Protein AF-A0A800MDQ0-F1 (afdb_monomer)

Structure (mmCIF, N/CA/C/O backbone):
data_AF-A0A800MDQ0-F1
#
_entry.id   AF-A0A800MDQ0-F1
#
loop_
_atom_site.group_PDB
_atom_site.id
_atom_site.type_symbol
_atom_site.label_atom_id
_atom_site.label_alt_id
_atom_site.label_comp_id
_atom_site.label_asym_id
_atom_site.label_entity_id
_atom_site.label_seq_id
_atom_site.pdbx_PDB_ins_code
_atom_site.Cartn_x
_atom_site.Cartn_y
_atom_site.Cartn_z
_atom_site.occupancy
_atom_site.B_iso_or_equiv
_atom_site.auth_seq_id
_atom_site.auth_comp_id
_atom_site.auth_asym_id
_atom_site.auth_atom_id
_atom_site.pdbx_PDB_model_num
ATOM 1 N N . MET A 1 1 ? -29.580 -15.071 22.732 1.00 81.50 1 MET A N 1
ATOM 2 C CA . MET A 1 1 ? -28.187 -14.572 22.735 1.00 81.50 1 MET A CA 1
ATOM 3 C C . MET A 1 1 ? -28.066 -13.498 23.798 1.00 81.50 1 MET A C 1
ATOM 5 O O . MET A 1 1 ? -28.853 -12.561 23.784 1.00 81.50 1 MET A O 1
ATOM 9 N N . VAL A 1 2 ? -27.081 -13.637 24.683 1.00 89.50 2 VAL A N 1
ATOM 10 C CA . VAL A 1 2 ? -26.756 -12.630 25.702 1.00 89.50 2 VAL A CA 1
ATOM 11 C C . VAL A 1 2 ? -26.301 -11.324 25.042 1.00 89.50 2 VAL A C 1
ATOM 13 O O . VAL A 1 2 ? -25.564 -11.356 24.053 1.00 89.50 2 VAL A O 1
ATOM 16 N N . VAL A 1 3 ? -26.737 -10.187 25.589 1.00 94.69 3 VAL A N 1
ATOM 17 C CA . VAL A 1 3 ? -26.361 -8.842 25.135 1.00 94.69 3 VAL A CA 1
ATOM 18 C C . VAL A 1 3 ? -25.588 -8.135 26.253 1.00 94.69 3 VAL A C 1
ATOM 20 O O . VAL A 1 3 ? -26.213 -7.647 27.199 1.00 94.69 3 VAL A O 1
ATOM 23 N N . PRO A 1 4 ? -24.243 -8.098 26.194 1.00 95.62 4 PRO A N 1
ATOM 24 C CA . PRO A 1 4 ? -23.447 -7.396 27.191 1.00 95.62 4 PRO A CA 1
ATOM 25 C C . PRO A 1 4 ? -23.551 -5.876 27.027 1.00 95.62 4 PRO A C 1
ATOM 27 O O . PRO A 1 4 ? -23.397 -5.333 25.933 1.00 95.62 4 PRO A O 1
ATOM 30 N N . VAL A 1 5 ? -23.746 -5.196 28.152 1.00 95.94 5 VAL A N 1
ATOM 31 C CA . VAL A 1 5 ? -23.600 -3.749 28.327 1.00 95.94 5 VAL A CA 1
ATOM 32 C C . VAL A 1 5 ? -22.465 -3.543 29.319 1.00 95.94 5 VAL A C 1
ATOM 34 O O . VAL A 1 5 ? -22.478 -4.136 30.395 1.00 95.94 5 VAL A O 1
ATOM 37 N N . TRP A 1 6 ? -21.466 -2.739 28.971 1.00 94.88 6 TRP A N 1
ATOM 38 C CA . TRP A 1 6 ? -20.289 -2.539 29.814 1.00 94.88 6 TRP A CA 1
ATOM 39 C C . TRP A 1 6 ? -19.871 -1.077 29.863 1.00 94.88 6 TRP A C 1
ATOM 41 O O . TRP A 1 6 ? -20.252 -0.271 29.013 1.00 94.88 6 TRP A O 1
ATOM 51 N N . GLY A 1 7 ? -19.054 -0.757 30.857 1.00 93.06 7 GLY A N 1
ATOM 52 C CA . GLY A 1 7 ? -18.491 0.570 31.035 1.00 93.06 7 GLY A CA 1
ATOM 53 C C . GLY A 1 7 ? -17.455 0.591 32.147 1.00 93.06 7 GLY A C 1
ATOM 54 O O . GLY A 1 7 ? -16.917 -0.451 32.534 1.00 93.06 7 GLY A O 1
ATOM 55 N N . TRP A 1 8 ? -17.185 1.795 32.646 1.00 91.94 8 TRP A N 1
ATOM 56 C CA . TRP A 1 8 ? -16.205 2.043 33.698 1.00 91.94 8 TRP A CA 1
ATOM 57 C C . TRP A 1 8 ? -16.807 2.911 34.797 1.00 91.94 8 TRP A C 1
ATOM 59 O O . TRP A 1 8 ? -17.475 3.899 34.495 1.00 91.94 8 TRP A O 1
ATOM 69 N N . SER A 1 9 ? -16.520 2.561 36.046 1.00 93.25 9 SER A N 1
ATOM 70 C CA . SER A 1 9 ? -16.842 3.334 37.252 1.00 93.25 9 SER A CA 1
ATOM 71 C C . SER A 1 9 ? -15.711 3.145 38.277 1.00 93.25 9 SER A C 1
ATOM 73 O O . SER A 1 9 ? -14.773 2.383 38.036 1.00 93.25 9 SER A O 1
ATOM 75 N N . GLY A 1 10 ? -15.760 3.831 39.424 1.00 92.56 10 GLY A N 1
ATOM 76 C CA . GLY A 1 10 ? -14.767 3.617 40.486 1.00 92.56 10 GLY A CA 1
ATOM 77 C C . GLY A 1 10 ? -14.747 2.151 40.963 1.00 92.56 10 GLY A C 1
ATOM 78 O O . GLY A 1 10 ? -15.818 1.539 41.024 1.00 92.56 10 GLY A O 1
ATOM 79 N N . PRO A 1 11 ? -13.587 1.563 41.320 1.00 95.00 11 PRO A N 1
ATOM 80 C CA . PRO A 1 11 ? -13.520 0.178 41.788 1.00 95.00 11 PRO A CA 1
ATOM 81 C C . PRO A 1 11 ? -14.495 -0.117 42.935 1.00 95.00 11 PRO A C 1
ATOM 83 O O . PRO A 1 11 ? -14.608 0.663 43.878 1.00 95.00 11 PRO A O 1
ATOM 86 N N . GLY A 1 12 ? -15.213 -1.240 42.852 1.00 96.00 12 GLY A N 1
ATOM 87 C CA . GLY A 1 12 ? -16.226 -1.636 43.836 1.00 96.00 12 GLY A CA 1
ATOM 88 C C . GLY A 1 12 ? -17.582 -0.932 43.699 1.00 96.00 12 GLY A C 1
ATOM 89 O O . GLY A 1 12 ? -18.515 -1.299 44.408 1.00 96.00 12 GLY A O 1
ATOM 90 N N . THR A 1 13 ? -17.732 0.029 42.778 1.00 96.81 13 THR A N 1
ATOM 91 C CA . THR A 1 13 ? -19.011 0.723 42.547 1.00 96.81 13 THR A CA 1
ATOM 92 C C . THR A 1 13 ? -20.055 -0.240 41.994 1.00 96.81 13 THR A C 1
ATOM 94 O O . THR A 1 13 ? -19.809 -0.926 40.998 1.00 96.81 13 THR A O 1
ATOM 97 N N . LYS A 1 14 ? -21.248 -0.259 42.595 1.00 97.81 14 LYS A N 1
ATOM 98 C CA . LYS A 1 14 ? -22.399 -0.977 42.047 1.00 97.81 14 LYS A CA 1
ATOM 99 C C . LYS A 1 14 ? -23.080 -0.150 40.954 1.00 97.81 14 LYS A C 1
ATOM 101 O O . LYS A 1 14 ? -23.418 1.016 41.158 1.00 97.81 14 LYS A O 1
ATOM 106 N N . VAL A 1 15 ? -23.317 -0.781 39.809 1.00 97.94 15 VAL A N 1
ATOM 107 C CA . VAL A 1 15 ? -23.955 -0.193 38.624 1.00 97.94 15 VAL A CA 1
ATOM 108 C C . VAL A 1 15 ? -25.215 -0.984 38.280 1.00 97.94 15 VAL A C 1
ATOM 110 O O . VAL A 1 15 ? -25.214 -2.212 38.327 1.00 97.94 15 VAL A O 1
ATOM 113 N N . SER A 1 16 ? -26.297 -0.289 37.940 1.00 97.69 16 SER A N 1
ATOM 114 C CA . SER A 1 16 ? -27.570 -0.848 37.479 1.00 97.69 16 SER A CA 1
ATOM 115 C C . SER A 1 16 ? -27.836 -0.421 36.040 1.00 97.69 16 SER A C 1
ATOM 117 O O . SER A 1 16 ? -27.736 0.762 35.726 1.00 97.69 16 SER A O 1
ATOM 119 N N . VAL A 1 17 ? -28.239 -1.364 35.191 1.00 98.00 17 VAL A N 1
ATOM 120 C CA . VAL A 1 17 ? -28.666 -1.118 33.807 1.00 98.00 17 VAL A CA 1
ATOM 121 C C . VAL A 1 17 ? -30.129 -1.518 33.662 1.00 98.00 17 VAL A C 1
ATOM 123 O O . VAL A 1 17 ? -30.504 -2.647 33.987 1.00 98.00 17 VAL A O 1
ATOM 126 N N . GLU A 1 18 ? -30.945 -0.594 33.162 1.00 97.69 18 GLU A N 1
ATOM 127 C CA . GLU A 1 18 ? -32.358 -0.797 32.853 1.00 97.69 18 GLU A CA 1
ATOM 128 C C . GLU A 1 18 ? -32.592 -0.626 31.350 1.00 97.69 18 GLU A C 1
ATOM 130 O O . GLU A 1 18 ? -32.294 0.426 30.784 1.00 97.69 18 GLU A O 1
ATOM 135 N N . PHE A 1 19 ? -33.114 -1.663 30.691 1.00 97.62 19 PHE A N 1
ATOM 136 C CA . PHE A 1 19 ? -33.410 -1.633 29.258 1.00 97.62 19 PHE A CA 1
ATOM 137 C C . PHE A 1 19 ? -34.488 -2.651 28.883 1.00 97.62 19 PHE A C 1
ATOM 139 O O . PHE A 1 19 ? -34.415 -3.815 29.275 1.00 97.62 19 PHE A O 1
ATOM 146 N N . SER A 1 20 ? -35.478 -2.233 28.087 1.00 93.62 20 SER A N 1
ATOM 147 C CA . SER A 1 20 ? -36.520 -3.118 27.533 1.00 93.62 20 SER A CA 1
ATOM 148 C C . SER A 1 20 ? -37.215 -4.012 28.585 1.00 93.62 20 SER A C 1
ATOM 150 O O . SER A 1 20 ? -37.440 -5.203 28.377 1.00 93.62 20 SER A O 1
ATOM 152 N N . GLY A 1 21 ? -37.524 -3.444 29.757 1.00 92.50 21 GLY A N 1
ATOM 153 C CA . GLY A 1 21 ? -38.172 -4.157 30.868 1.00 92.50 21 GLY A CA 1
ATOM 154 C C . GLY A 1 21 ? -37.249 -5.057 31.701 1.00 92.50 21 GLY A C 1
ATOM 155 O O . GLY A 1 21 ? -37.720 -5.698 32.637 1.00 92.50 21 GLY A O 1
ATOM 156 N N . GLN A 1 22 ? -35.949 -5.105 31.399 1.00 96.50 22 GLN A N 1
ATOM 157 C CA . GLN A 1 22 ? -34.940 -5.774 32.221 1.00 96.50 22 GLN A CA 1
ATOM 158 C C . GLN A 1 22 ? -34.238 -4.761 33.131 1.00 96.50 22 GLN A C 1
ATOM 160 O O . GLN A 1 22 ? -33.979 -3.636 32.708 1.00 96.50 22 GLN A O 1
ATOM 165 N N . LYS A 1 23 ? -33.896 -5.180 34.355 1.00 96.88 23 LYS A N 1
ATOM 166 C CA . LYS A 1 23 ? -33.072 -4.427 35.309 1.00 96.88 23 LYS A CA 1
ATOM 167 C C . LYS A 1 23 ? -32.052 -5.361 35.944 1.00 96.88 23 LYS A C 1
ATOM 169 O O . LYS A 1 23 ? -32.422 -6.213 36.748 1.00 96.88 23 LYS A O 1
ATOM 174 N N . ASN A 1 24 ? -30.784 -5.175 35.600 1.00 97.12 24 ASN A N 1
ATOM 175 C CA . ASN A 1 24 ? -29.681 -6.016 36.060 1.00 97.12 24 ASN A CA 1
ATOM 176 C C . ASN A 1 24 ? -28.576 -5.144 36.675 1.00 97.12 24 ASN A C 1
ATOM 178 O O . ASN A 1 24 ? -28.446 -3.969 36.336 1.00 97.12 24 ASN A O 1
ATOM 182 N N . THR A 1 25 ? -27.775 -5.714 37.577 1.00 97.19 25 THR A N 1
ATOM 183 C CA . THR A 1 25 ? -26.708 -4.985 38.282 1.00 97.19 25 THR A CA 1
ATOM 184 C C . THR A 1 25 ? -25.361 -5.685 38.167 1.00 97.19 25 THR A C 1
ATOM 186 O O . THR A 1 25 ? -25.316 -6.913 38.165 1.00 97.19 25 THR A O 1
ATOM 189 N N . ALA A 1 26 ? -24.277 -4.913 38.170 1.00 97.56 26 ALA A N 1
ATOM 190 C CA . ALA A 1 26 ? -22.898 -5.388 38.240 1.00 97.56 26 ALA A CA 1
ATOM 191 C C . ALA A 1 26 ? -22.093 -4.564 39.254 1.00 97.56 26 ALA A C 1
ATOM 193 O O . ALA A 1 26 ? -22.522 -3.490 39.675 1.00 97.56 26 ALA A O 1
ATOM 194 N N . VAL A 1 27 ? -20.924 -5.069 39.641 1.00 97.62 27 VAL A N 1
ATOM 195 C CA . VAL A 1 27 ? -19.955 -4.344 40.470 1.00 97.62 27 VAL A CA 1
ATOM 196 C C . VAL A 1 27 ? -18.706 -4.106 39.632 1.00 97.62 27 VAL A C 1
ATOM 198 O O . VAL A 1 27 ? -18.214 -5.034 38.990 1.00 97.62 27 VAL A O 1
ATOM 201 N N . ALA A 1 28 ? -18.214 -2.869 39.621 1.00 96.56 28 ALA A N 1
ATOM 202 C CA . ALA A 1 28 ? -16.975 -2.512 38.949 1.00 96.56 28 ALA A CA 1
ATOM 203 C C . ALA A 1 28 ? -15.784 -3.250 39.578 1.00 96.56 28 ALA A C 1
ATOM 205 O O . ALA A 1 28 ? -15.603 -3.241 40.799 1.00 96.56 28 ALA A O 1
ATOM 206 N N . GLY A 1 29 ? -14.973 -3.892 38.737 1.00 95.12 29 GLY A N 1
ATOM 207 C CA . GLY A 1 29 ? -13.766 -4.604 39.139 1.00 95.12 29 GLY A CA 1
ATOM 208 C C . GLY A 1 29 ? -12.664 -3.677 39.657 1.00 95.12 29 GLY A C 1
ATOM 209 O O . GLY A 1 29 ? -12.825 -2.460 39.749 1.00 95.12 29 GLY A O 1
ATOM 210 N N . LYS A 1 30 ? -11.499 -4.255 39.977 1.00 93.88 30 LYS A N 1
ATOM 211 C CA . LYS A 1 30 ? -10.315 -3.483 40.407 1.00 93.88 30 LYS A CA 1
ATOM 212 C C . LYS A 1 30 ? -9.819 -2.512 39.331 1.00 93.88 30 LYS A C 1
ATOM 214 O O . LYS A 1 30 ? -9.269 -1.473 39.665 1.00 93.88 30 LYS A O 1
ATOM 219 N N . ASP A 1 31 ? -10.041 -2.852 38.066 1.00 86.56 31 ASP A N 1
ATOM 220 C CA . ASP A 1 31 ? -9.746 -2.041 36.882 1.00 86.56 31 ASP A CA 1
ATOM 221 C C . ASP A 1 31 ? -10.879 -1.054 36.530 1.00 86.56 31 ASP A C 1
ATOM 223 O O . ASP A 1 31 ? -10.866 -0.432 35.469 1.00 86.56 31 ASP A O 1
ATOM 227 N N . GLY A 1 32 ? -11.902 -0.949 37.387 1.00 92.44 32 GLY A N 1
ATOM 228 C CA . GLY A 1 32 ? -13.077 -0.106 37.189 1.00 92.44 32 GLY A CA 1
ATOM 229 C C . GLY A 1 32 ? -14.074 -0.624 36.148 1.00 92.44 32 GLY A C 1
ATOM 230 O O . GLY A 1 32 ? -15.148 -0.037 36.004 1.00 92.44 32 GLY A O 1
ATOM 231 N N . LYS A 1 33 ? -13.778 -1.716 35.429 1.00 93.62 33 LYS A N 1
ATOM 232 C CA . LYS A 1 33 ? -14.673 -2.265 34.403 1.00 93.62 33 LYS A CA 1
ATOM 233 C C . LYS A 1 33 ? -15.860 -2.970 35.055 1.00 93.62 33 LYS A C 1
ATOM 235 O O . LYS A 1 33 ? -15.696 -3.764 35.979 1.00 93.62 33 LYS A O 1
ATOM 240 N N . TRP A 1 34 ? -17.058 -2.737 34.535 1.00 95.56 34 TRP A N 1
ATOM 241 C CA . TRP A 1 34 ? -18.263 -3.494 34.881 1.00 95.56 34 TRP A CA 1
ATOM 242 C C . TRP A 1 34 ? -18.930 -4.026 33.613 1.00 95.56 34 TRP A C 1
ATOM 244 O O . TRP A 1 34 ? -18.835 -3.411 32.551 1.00 95.56 34 TRP A O 1
ATOM 254 N N . VAL A 1 35 ? -19.609 -5.170 33.718 1.00 96.56 35 VAL A N 1
ATOM 255 C CA . VAL A 1 35 ? -20.381 -5.774 32.623 1.00 96.56 35 VAL A CA 1
ATOM 256 C C . VAL A 1 35 ? -21.709 -6.276 33.177 1.00 96.56 35 VAL A C 1
ATOM 258 O O . VAL A 1 35 ? -21.735 -7.010 34.161 1.00 96.56 35 VAL A O 1
ATOM 261 N N . VAL A 1 36 ? -22.805 -5.888 32.535 1.00 96.75 36 VAL A N 1
ATOM 262 C CA . VAL A 1 36 ? -24.154 -6.402 32.764 1.00 96.75 36 VAL A CA 1
ATOM 263 C C . VAL A 1 36 ? -24.594 -7.188 31.537 1.00 96.75 36 VAL A C 1
ATOM 265 O O . VAL A 1 36 ? -24.529 -6.695 30.414 1.00 96.75 36 VAL A O 1
ATOM 268 N N . GLU A 1 37 ? -25.092 -8.398 31.751 1.00 95.88 37 GLU A N 1
ATOM 269 C CA . GLU A 1 37 ? -25.635 -9.243 30.693 1.00 95.88 37 GLU A CA 1
ATOM 270 C C . GLU A 1 37 ? -27.158 -9.113 30.634 1.00 95.88 37 GLU A C 1
ATOM 272 O O . GLU A 1 37 ? -27.858 -9.443 31.592 1.00 95.88 37 GLU A O 1
ATOM 277 N N . LEU A 1 38 ? -27.689 -8.629 29.511 1.00 96.12 38 LEU A N 1
ATOM 278 C CA . LEU A 1 38 ? -29.123 -8.658 29.232 1.00 96.12 38 LEU A CA 1
ATOM 279 C C . LEU A 1 38 ? -29.485 -9.980 28.543 1.00 96.12 38 LEU A C 1
ATOM 281 O O . LEU A 1 38 ? -28.752 -10.477 27.682 1.00 96.12 38 LEU A O 1
ATOM 285 N N . LYS A 1 39 ? -30.634 -10.548 28.917 1.00 93.25 39 LYS A N 1
ATOM 286 C CA . LYS A 1 39 ? -31.213 -11.729 28.260 1.00 93.25 39 LYS A CA 1
ATOM 287 C C . LYS A 1 39 ? -31.816 -11.348 26.907 1.00 93.25 39 LYS A C 1
ATOM 289 O O . LYS A 1 39 ? -31.938 -10.167 26.589 1.00 93.25 39 LYS A O 1
ATOM 294 N N . ASP A 1 40 ? -32.230 -12.360 26.149 1.00 89.81 40 ASP A N 1
ATOM 295 C CA . ASP A 1 40 ? -32.803 -12.250 24.806 1.00 89.81 40 ASP A CA 1
ATOM 296 C C . ASP A 1 40 ? -33.784 -11.078 24.647 1.00 89.81 40 ASP A C 1
ATOM 298 O O . ASP A 1 40 ? -34.804 -10.983 25.333 1.00 89.81 40 ASP A O 1
ATOM 302 N N . LEU A 1 41 ? -33.468 -10.196 23.699 1.00 93.81 41 LEU A N 1
ATOM 303 C CA . LEU A 1 41 ? -34.269 -9.028 23.354 1.00 93.81 41 LEU A CA 1
ATOM 304 C C . LEU A 1 41 ? -35.043 -9.292 22.058 1.00 93.81 41 LEU A C 1
ATOM 306 O O . LEU A 1 41 ? -34.508 -9.857 21.103 1.00 93.81 41 LEU A O 1
ATOM 310 N N . LYS A 1 42 ? -36.305 -8.859 22.007 1.00 93.56 42 LYS A N 1
ATOM 311 C CA . LYS A 1 42 ? -37.123 -8.937 20.790 1.00 93.56 42 LYS A CA 1
ATOM 312 C C . LYS A 1 42 ? -36.821 -7.748 19.882 1.00 93.56 42 LYS A C 1
ATOM 314 O O . LYS A 1 42 ? -36.804 -6.615 20.356 1.00 93.56 42 LYS A O 1
ATOM 319 N N . ALA A 1 43 ? -36.631 -8.008 18.588 1.00 96.25 43 ALA A N 1
ATOM 320 C CA . ALA A 1 43 ? -36.432 -6.951 17.602 1.00 96.25 43 ALA A CA 1
ATOM 321 C C . ALA A 1 43 ? -37.609 -5.959 17.606 1.00 96.25 43 ALA A C 1
ATOM 323 O O . ALA A 1 43 ? -38.769 -6.358 17.723 1.00 96.25 43 ALA A O 1
ATOM 324 N N . SER A 1 44 ? -37.307 -4.666 17.496 1.00 96.31 44 SER A N 1
ATOM 325 C CA . SER A 1 44 ? -38.287 -3.587 17.602 1.00 96.31 44 SER A CA 1
ATOM 326 C C . SER A 1 44 ? -37.820 -2.346 16.850 1.00 96.31 44 SER A C 1
ATOM 328 O O . SER A 1 44 ? -36.729 -1.837 17.101 1.00 96.31 44 SER A O 1
ATOM 330 N N . PHE A 1 45 ? -38.693 -1.815 15.991 1.00 95.75 45 PHE A N 1
ATOM 331 C CA . PHE A 1 45 ? -38.519 -0.510 15.341 1.00 95.75 45 PHE A CA 1
ATOM 332 C C . PHE A 1 45 ? -38.843 0.672 16.264 1.00 95.75 45 PHE A C 1
ATOM 334 O O . PHE A 1 45 ? -38.643 1.816 15.869 1.00 95.75 45 PHE A O 1
ATOM 341 N N . LYS A 1 46 ? -39.373 0.418 17.469 1.00 95.50 46 LYS A N 1
ATOM 342 C CA . LYS A 1 46 ? -39.702 1.460 18.444 1.00 95.50 46 LYS A CA 1
ATOM 343 C C . LYS A 1 46 ? -38.437 1.875 19.213 1.00 95.50 46 LYS A C 1
ATOM 345 O O . LYS A 1 46 ? -37.905 1.031 19.944 1.00 95.50 46 LYS A O 1
ATOM 350 N N . PRO A 1 47 ? -38.013 3.150 19.122 1.00 95.25 47 PRO A N 1
ATOM 351 C CA . PRO A 1 47 ? -36.958 3.705 19.963 1.00 95.25 47 PRO A CA 1
ATOM 352 C C . PRO A 1 47 ? -37.234 3.465 21.449 1.00 95.25 47 PRO A C 1
ATOM 354 O O . PRO A 1 47 ? -38.351 3.684 21.923 1.00 95.25 47 PRO A O 1
ATOM 357 N N . THR A 1 48 ? -36.228 2.987 22.176 1.00 95.69 48 THR A N 1
ATOM 358 C CA . THR A 1 48 ? -36.308 2.690 23.613 1.00 95.69 48 THR A CA 1
ATOM 359 C C . THR A 1 48 ? -35.133 3.330 24.347 1.00 95.69 48 THR A C 1
ATOM 361 O O . THR A 1 48 ? -34.052 3.475 23.780 1.00 95.69 48 THR A O 1
ATOM 364 N N . GLU A 1 49 ? -35.343 3.716 25.604 1.00 97.12 49 GLU A N 1
ATOM 365 C CA . GLU A 1 49 ? -34.303 4.284 26.465 1.00 97.12 49 GLU A CA 1
ATOM 366 C C . GLU A 1 49 ? -33.549 3.182 27.221 1.00 97.12 49 GLU A C 1
ATOM 368 O O . GLU A 1 49 ? -34.162 2.233 27.720 1.00 97.12 49 GLU A O 1
ATOM 373 N N . LEU A 1 50 ? -32.226 3.322 27.325 1.00 97.62 50 LEU A N 1
ATOM 374 C CA . LEU A 1 50 ? -31.370 2.550 28.225 1.00 97.62 50 LEU A CA 1
ATOM 375 C C . LEU A 1 50 ? -30.871 3.471 29.329 1.00 97.62 50 LEU A C 1
ATOM 377 O O . LEU A 1 50 ? -30.254 4.501 29.061 1.00 97.62 50 LEU A O 1
ATOM 381 N N . VAL A 1 51 ? -31.107 3.081 30.575 1.00 97.88 51 VAL A N 1
ATOM 382 C CA . VAL A 1 51 ? -30.725 3.863 31.750 1.00 97.88 51 VAL A CA 1
ATOM 383 C C . VAL A 1 51 ? -29.613 3.138 32.496 1.00 97.88 51 VAL A C 1
ATOM 385 O O . VAL A 1 51 ? -29.775 1.983 32.886 1.00 97.88 51 VAL A O 1
ATOM 388 N N . VAL A 1 52 ? -28.500 3.829 32.735 1.00 97.62 52 VAL A N 1
ATOM 389 C CA . VAL A 1 52 ? -27.392 3.359 33.575 1.00 97.62 52 VAL A CA 1
ATOM 390 C C . VAL A 1 52 ? -27.352 4.212 34.837 1.00 97.62 52 VAL A C 1
ATOM 392 O O . VAL A 1 52 ? -27.320 5.436 34.750 1.00 97.62 52 VAL A O 1
ATOM 395 N N . SER A 1 53 ? -27.375 3.581 36.009 1.00 96.81 53 SER A N 1
ATOM 396 C CA . SER A 1 53 ? -27.319 4.263 37.309 1.00 96.81 53 SER A CA 1
ATOM 397 C C . SER A 1 53 ? -26.205 3.684 38.175 1.00 96.81 53 SER A C 1
ATOM 399 O O . SER A 1 53 ? -26.094 2.465 38.299 1.00 96.81 53 SER A O 1
ATOM 401 N N . GLU A 1 54 ? -25.417 4.541 38.810 1.00 95.38 54 GLU A N 1
ATOM 402 C CA . GLU A 1 54 ? -24.386 4.170 39.782 1.00 95.38 54 GLU A CA 1
ATOM 403 C C . GLU A 1 54 ? -24.896 4.405 41.214 1.00 95.38 54 GLU A C 1
ATOM 405 O O . GLU A 1 54 ? -25.680 5.323 41.459 1.00 95.38 54 GLU A O 1
ATOM 410 N N . GLU A 1 55 ? -24.431 3.615 42.185 1.00 89.00 55 GLU A N 1
ATOM 411 C CA . GLU A 1 55 ? -24.809 3.754 43.606 1.00 89.00 55 GLU A CA 1
ATOM 412 C C . GLU A 1 55 ? -24.476 5.141 44.195 1.00 89.00 55 GLU A C 1
ATOM 414 O O . GLU A 1 55 ? -25.168 5.612 45.094 1.00 89.00 55 GLU A O 1
ATOM 419 N N . GLY A 1 56 ? -23.490 5.847 43.626 1.00 80.25 56 GLY A N 1
ATOM 420 C CA . GLY A 1 56 ? -23.144 7.233 43.970 1.00 80.25 56 GLY A CA 1
ATOM 421 C C . GLY A 1 56 ? -24.095 8.308 43.418 1.00 80.25 56 GLY A C 1
ATOM 422 O O . GLY A 1 56 ? -23.813 9.495 43.557 1.00 80.25 56 GLY A O 1
ATOM 423 N N . GLY A 1 57 ? -25.198 7.922 42.766 1.00 85.94 57 GLY A N 1
ATOM 424 C CA . GLY A 1 57 ? -26.238 8.831 42.268 1.00 85.94 57 GLY A CA 1
ATOM 425 C C . GLY A 1 57 ? -26.038 9.336 40.835 1.00 85.94 57 GLY A C 1
ATOM 426 O O . GLY A 1 57 ? -26.937 9.981 40.293 1.00 85.94 57 GLY A O 1
ATOM 427 N N . LYS A 1 58 ? -24.907 9.025 40.186 1.00 92.81 58 LYS A N 1
ATOM 428 C CA . LYS A 1 58 ? -24.700 9.334 38.766 1.00 92.81 58 LYS A CA 1
ATOM 429 C C . LYS A 1 58 ? -25.651 8.500 37.905 1.00 92.81 58 LYS A C 1
ATOM 431 O O . LYS A 1 58 ? -25.775 7.291 38.100 1.00 92.81 58 LYS A O 1
ATOM 436 N N . LYS A 1 59 ? -26.306 9.145 36.940 1.00 95.06 59 LYS A N 1
ATOM 437 C CA . LYS A 1 59 ? -27.262 8.517 36.027 1.00 95.06 59 LYS A CA 1
ATOM 438 C C . LYS A 1 59 ? -27.016 8.993 34.602 1.00 95.06 59 LYS A C 1
ATOM 440 O O . LYS A 1 59 ? -26.987 10.193 34.361 1.00 95.06 59 LYS A O 1
ATOM 445 N N . GLU A 1 60 ? -26.915 8.052 33.674 1.00 95.75 60 GLU A N 1
ATOM 446 C CA . GLU A 1 60 ? -26.822 8.297 32.234 1.00 95.75 60 GLU A CA 1
ATOM 447 C C . GLU A 1 60 ? -28.035 7.667 31.545 1.00 95.75 60 GLU A C 1
ATOM 449 O O . GLU A 1 60 ? -28.460 6.564 31.894 1.00 95.75 60 GLU A O 1
ATOM 454 N N . THR A 1 61 ? -28.633 8.368 30.583 1.00 96.62 61 THR A N 1
ATOM 455 C CA . THR A 1 61 ? -29.767 7.853 29.800 1.00 96.62 61 THR A CA 1
ATOM 456 C C . THR A 1 61 ? -29.436 7.946 28.322 1.00 96.62 61 THR A C 1
ATOM 458 O O . THR A 1 61 ? -29.275 9.035 27.778 1.00 96.62 61 THR A O 1
ATOM 461 N N . LEU A 1 62 ? -29.326 6.787 27.678 1.00 95.31 62 LEU A N 1
ATOM 462 C CA . LEU A 1 62 ? -29.160 6.671 26.239 1.00 95.31 62 LEU A CA 1
ATOM 463 C C . LEU A 1 62 ? -30.544 6.559 25.605 1.00 95.31 62 LEU A C 1
ATOM 465 O O . LEU A 1 62 ? -31.310 5.649 25.924 1.00 95.31 62 LEU A O 1
ATOM 469 N N . ILE A 1 63 ? -30.854 7.491 24.715 1.00 94.44 63 ILE A N 1
ATOM 470 C CA . ILE A 1 63 ? -32.122 7.540 23.989 1.00 94.44 63 ILE A CA 1
ATOM 471 C C . ILE A 1 63 ? -31.949 6.998 22.570 1.00 94.44 63 ILE A C 1
ATOM 473 O O . ILE A 1 63 ? -30.832 6.820 22.087 1.00 94.44 63 ILE A O 1
ATOM 477 N N . ASP A 1 64 ? -33.073 6.752 21.902 1.00 93.88 64 ASP A N 1
ATOM 478 C CA . ASP A 1 64 ? -33.113 6.298 20.513 1.00 93.88 64 ASP A CA 1
ATOM 479 C C . ASP A 1 64 ? -32.367 4.978 20.240 1.00 93.88 64 ASP A C 1
ATOM 481 O O . ASP A 1 64 ? -31.649 4.830 19.255 1.00 93.88 64 ASP A O 1
ATOM 485 N N . ILE A 1 65 ? -32.544 3.977 21.108 1.00 95.25 65 ILE A N 1
ATOM 486 C CA . ILE A 1 65 ? -31.978 2.640 20.894 1.00 95.25 65 ILE A CA 1
ATOM 487 C C . ILE A 1 65 ? -33.008 1.741 20.208 1.00 95.25 65 ILE A C 1
ATOM 489 O O . ILE A 1 65 ? -34.142 1.599 20.672 1.00 95.25 65 ILE A O 1
ATOM 493 N N . LEU A 1 66 ? -32.581 1.088 19.126 1.00 95.69 66 LEU A N 1
ATOM 494 C CA . LEU A 1 66 ? -33.324 0.025 18.453 1.00 95.69 66 LEU A CA 1
ATOM 495 C C . LEU A 1 66 ? -32.777 -1.349 18.844 1.00 95.69 66 LEU A C 1
ATOM 497 O O . LEU A 1 66 ? -31.580 -1.512 19.075 1.00 95.69 66 LEU A O 1
ATOM 501 N N . VAL A 1 67 ? -33.654 -2.353 18.854 1.00 96.94 67 VAL A N 1
ATOM 502 C CA . VAL A 1 67 ? -33.262 -3.760 19.006 1.00 96.94 67 VAL A CA 1
ATOM 503 C C . VAL A 1 67 ? -33.411 -4.445 17.656 1.00 96.94 67 VAL A C 1
ATOM 505 O O . VAL A 1 67 ? -34.482 -4.403 17.050 1.00 96.94 67 VAL A O 1
ATOM 508 N N . GLY A 1 68 ? -32.352 -5.100 17.193 1.00 96.44 68 GLY A N 1
ATOM 509 C CA . GLY A 1 68 ? -32.320 -5.744 15.888 1.00 96.44 68 GLY A CA 1
ATOM 510 C C . GLY A 1 68 ? -31.123 -6.672 15.723 1.00 96.44 68 GLY A C 1
ATOM 511 O O . GLY A 1 68 ? -30.506 -7.092 16.701 1.00 96.44 68 GLY A O 1
ATOM 512 N N . GLU A 1 69 ? -30.794 -6.989 14.476 1.00 97.44 69 GLU A N 1
ATOM 513 C CA . GLU A 1 69 ? -29.632 -7.814 14.148 1.00 97.44 69 GLU A CA 1
ATOM 514 C C . GLU A 1 69 ? -28.397 -6.932 13.975 1.00 97.44 69 GLU A C 1
ATOM 516 O O . GLU A 1 69 ? -28.426 -5.961 13.221 1.00 97.44 69 GLU A O 1
ATOM 521 N N . VAL A 1 70 ? -27.298 -7.272 14.651 1.00 97.75 70 VAL A N 1
ATOM 522 C CA . VAL A 1 70 ? -26.047 -6.510 14.564 1.00 97.75 70 VAL A CA 1
ATOM 523 C C . VAL A 1 70 ? -24.951 -7.357 13.939 1.00 97.75 70 VAL A C 1
ATOM 525 O O . VAL A 1 70 ? -24.694 -8.475 14.386 1.00 97.75 70 VAL A O 1
ATOM 528 N N . TRP A 1 71 ? -24.275 -6.811 12.933 1.00 98.62 71 TRP A N 1
ATOM 529 C CA . TRP A 1 71 ? -23.150 -7.448 12.255 1.00 98.62 71 TRP A CA 1
ATOM 530 C C . TRP A 1 71 ? -21.909 -6.561 12.302 1.00 98.62 71 TRP A C 1
ATOM 532 O O . TRP A 1 71 ? -21.997 -5.343 12.155 1.00 98.62 71 TRP A O 1
ATOM 542 N N . MET A 1 72 ? -20.739 -7.169 12.480 1.00 98.38 72 MET A N 1
ATOM 543 C CA . MET A 1 72 ? -19.466 -6.461 12.359 1.00 98.38 72 MET A CA 1
ATOM 544 C C . MET A 1 72 ? -19.033 -6.407 10.893 1.00 98.38 72 MET A C 1
ATOM 546 O O . MET A 1 72 ? -19.079 -7.418 10.200 1.00 98.38 72 MET A O 1
ATOM 550 N N . ALA A 1 73 ? -18.559 -5.257 10.423 1.00 98.44 73 ALA A N 1
ATOM 551 C CA . ALA A 1 73 ? -17.955 -5.098 9.106 1.00 98.44 73 ALA A CA 1
ATOM 552 C C . ALA A 1 73 ? -16.500 -4.639 9.243 1.00 98.44 73 ALA A C 1
ATOM 554 O O . ALA A 1 73 ? -16.219 -3.612 9.861 1.00 98.44 73 ALA A O 1
ATOM 555 N N . SER A 1 74 ? -15.564 -5.386 8.656 1.00 97.62 74 SER A N 1
ATOM 556 C CA . SER A 1 74 ? -14.135 -5.068 8.720 1.00 97.62 74 SER A CA 1
ATOM 557 C C . SER A 1 74 ? -13.409 -5.356 7.400 1.00 97.62 74 SER A C 1
ATOM 559 O O . SER A 1 74 ? -13.956 -5.955 6.468 1.00 97.62 74 SER A O 1
ATOM 561 N N . GLY A 1 75 ? -12.176 -4.866 7.298 1.00 95.75 75 GLY A N 1
ATOM 562 C CA . GLY A 1 75 ? -11.327 -4.973 6.118 1.00 95.75 75 GLY A CA 1
ATOM 563 C C . GLY A 1 75 ? -10.716 -3.636 5.711 1.00 95.75 75 GLY A C 1
ATOM 564 O O . GLY A 1 75 ? -10.533 -2.738 6.533 1.00 95.75 75 GLY A O 1
ATOM 565 N N . GLN A 1 76 ? -10.401 -3.496 4.423 1.00 94.81 76 GLN A N 1
ATOM 566 C CA . GLN A 1 76 ? -9.666 -2.338 3.897 1.00 94.81 76 GLN A CA 1
ATOM 567 C C . GLN A 1 76 ? -10.552 -1.334 3.136 1.00 94.81 76 GLN A C 1
ATOM 569 O O . GLN A 1 76 ? -11.764 -1.268 3.315 1.00 94.81 76 GLN A O 1
ATOM 574 N N . SER A 1 77 ? -9.933 -0.564 2.233 1.00 94.56 77 SER A N 1
ATOM 575 C CA . SER A 1 77 ? -10.524 0.510 1.434 1.00 94.56 77 SER A CA 1
ATOM 576 C C . SER A 1 77 ? -11.858 0.187 0.763 1.00 94.56 77 SER A C 1
ATOM 578 O O . SER A 1 77 ? -12.707 1.064 0.704 1.00 94.56 77 SER A O 1
ATOM 580 N N . ASN A 1 78 ? -12.074 -1.033 0.264 1.00 94.56 78 ASN A N 1
ATOM 581 C CA . ASN A 1 78 ? -13.331 -1.405 -0.390 1.00 94.56 78 ASN A CA 1
ATOM 582 C C . ASN A 1 78 ? -14.482 -1.620 0.606 1.00 94.56 78 ASN A C 1
ATOM 584 O O . ASN A 1 78 ? -15.615 -1.294 0.258 1.00 94.56 78 ASN A O 1
ATOM 588 N N . MET A 1 79 ? -14.193 -2.086 1.830 1.00 97.50 79 MET A N 1
ATOM 589 C CA . MET A 1 79 ? -15.152 -2.076 2.941 1.00 97.50 79 MET A CA 1
ATOM 590 C C . MET A 1 79 ? -15.364 -0.653 3.473 1.00 97.50 79 MET A C 1
ATOM 592 O O . MET A 1 79 ? -16.488 -0.278 3.770 1.00 97.50 79 MET A O 1
ATOM 596 N N . GLN A 1 80 ? -14.313 0.167 3.542 1.00 95.75 80 GLN A N 1
ATOM 597 C CA . GLN A 1 80 ? -14.407 1.552 4.026 1.00 95.75 80 GLN A CA 1
ATOM 598 C C . GLN A 1 80 ? -15.113 2.495 3.033 1.00 95.75 80 GLN A C 1
ATOM 600 O O . GLN A 1 80 ? -15.589 3.562 3.416 1.00 95.75 80 GLN A O 1
ATOM 605 N N . TRP A 1 81 ? -15.149 2.139 1.747 1.00 95.31 81 TRP A N 1
ATOM 606 C CA . TRP A 1 81 ? -15.656 3.003 0.684 1.00 95.31 81 TRP A CA 1
ATOM 607 C C . TRP A 1 81 ? -17.124 3.363 0.901 1.00 95.31 81 TRP A C 1
ATOM 609 O O . TRP A 1 81 ? -17.957 2.478 1.105 1.00 95.31 81 TRP A O 1
ATOM 619 N N . THR A 1 82 ? -17.451 4.651 0.804 1.00 96.31 82 THR A N 1
ATOM 620 C CA . THR A 1 82 ? -18.791 5.123 1.155 1.00 96.31 82 THR A CA 1
ATOM 621 C C . THR A 1 82 ? -19.808 4.929 0.034 1.00 96.31 82 THR A C 1
ATOM 623 O O . THR A 1 82 ? -19.469 4.937 -1.158 1.00 96.31 82 THR A O 1
ATOM 626 N N . VAL A 1 83 ? -21.079 4.790 0.417 1.00 95.56 83 VAL A N 1
ATOM 627 C CA . VAL A 1 83 ? -22.238 4.708 -0.483 1.00 95.56 83 VAL A CA 1
ATOM 628 C C . VAL A 1 83 ? -22.221 5.846 -1.503 1.00 95.56 83 VAL A C 1
ATOM 630 O O . VAL A 1 83 ? -22.238 5.566 -2.703 1.00 95.56 83 VAL A O 1
ATOM 633 N N . GLY A 1 84 ? -22.084 7.101 -1.057 1.00 93.50 84 GLY A N 1
ATOM 634 C CA . GLY A 1 84 ? -22.118 8.299 -1.906 1.00 93.50 84 GLY A CA 1
ATOM 635 C C . GLY A 1 84 ? -20.981 8.385 -2.930 1.00 93.50 84 GLY A C 1
ATOM 636 O O . GLY A 1 84 ? -21.088 9.090 -3.930 1.00 93.50 84 GLY A O 1
ATOM 637 N N . LYS A 1 85 ? -19.898 7.620 -2.736 1.00 90.94 85 LYS A N 1
ATOM 638 C CA . LYS A 1 85 ? -18.774 7.511 -3.683 1.00 90.94 85 LYS A CA 1
ATOM 639 C C . LYS A 1 85 ? -18.857 6.260 -4.566 1.00 90.94 85 LYS A C 1
ATOM 641 O O . LYS A 1 85 ? -17.894 5.938 -5.267 1.00 90.94 85 LYS A O 1
ATOM 646 N N . SER A 1 86 ? -19.974 5.538 -4.543 1.00 90.19 86 SER A N 1
ATOM 647 C CA . SER A 1 86 ? -20.174 4.263 -5.238 1.00 90.19 86 SER A CA 1
ATOM 648 C C . SER A 1 86 ? -21.503 4.237 -6.002 1.00 90.19 86 SER A C 1
ATOM 650 O O . SER A 1 86 ? -22.313 5.153 -5.896 1.00 90.19 86 SER A O 1
ATOM 652 N N . LYS A 1 87 ? -21.756 3.170 -6.768 1.00 86.25 87 LYS A N 1
ATOM 653 C CA . LYS A 1 87 ? -23.064 2.950 -7.413 1.00 86.25 87 LYS A CA 1
ATOM 654 C C . LYS A 1 87 ? -24.136 2.451 -6.431 1.00 86.25 87 LYS A C 1
ATOM 656 O O . LYS A 1 87 ? -25.312 2.458 -6.763 1.00 86.25 87 LYS A O 1
ATOM 661 N N . CYS A 1 88 ? -23.750 2.102 -5.199 1.00 90.06 88 CYS A N 1
ATOM 662 C CA . CYS A 1 88 ? -24.690 1.777 -4.124 1.00 90.06 88 CYS A CA 1
ATOM 663 C C . CYS A 1 88 ? -25.551 2.988 -3.705 1.00 90.06 88 CYS A C 1
ATOM 665 O O . CYS A 1 88 ? -26.588 2.806 -3.078 1.00 90.06 88 CYS A O 1
ATOM 667 N N . ALA A 1 89 ? -25.177 4.213 -4.102 1.00 91.62 89 ALA A N 1
ATOM 668 C CA . ALA A 1 89 ? -25.978 5.416 -3.879 1.00 91.62 89 ALA A CA 1
ATOM 669 C C . ALA A 1 89 ? -27.426 5.286 -4.382 1.00 91.62 89 ALA A C 1
ATOM 671 O O . ALA A 1 89 ? -28.330 5.754 -3.701 1.00 91.62 89 ALA A O 1
ATOM 672 N N . LYS A 1 90 ? -27.656 4.598 -5.511 1.00 88.06 90 LYS A N 1
ATOM 673 C CA . LYS A 1 90 ? -29.010 4.361 -6.034 1.00 88.06 90 LYS A CA 1
ATOM 674 C C . LYS A 1 90 ? -29.862 3.541 -5.055 1.00 88.06 90 LYS A C 1
ATOM 676 O O . LYS A 1 90 ? -30.948 3.971 -4.689 1.00 88.06 90 LYS A O 1
ATOM 681 N N . LEU A 1 91 ? -29.323 2.419 -4.569 1.00 89.88 91 LEU A N 1
ATOM 682 C CA . LEU A 1 91 ? -29.971 1.571 -3.561 1.00 89.88 91 LEU A CA 1
ATOM 683 C C . LEU A 1 91 ? -30.304 2.357 -2.285 1.00 89.88 91 LEU A C 1
ATOM 685 O O . LEU A 1 91 ? -31.376 2.204 -1.708 1.00 89.88 91 LEU A O 1
ATOM 689 N N . ALA A 1 92 ? -29.380 3.211 -1.842 1.00 93.69 92 ALA A N 1
ATOM 690 C CA . ALA A 1 92 ? -29.576 4.031 -0.655 1.00 93.69 92 ALA A CA 1
ATOM 691 C C . ALA A 1 92 ? -30.638 5.123 -0.846 1.00 93.69 92 ALA A C 1
ATOM 693 O O . ALA A 1 92 ? -31.407 5.372 0.075 1.00 93.69 92 ALA A O 1
ATOM 694 N N . GLN A 1 93 ? -30.703 5.748 -2.025 1.00 93.69 93 GLN A N 1
ATOM 695 C CA . GLN A 1 93 ? -31.732 6.734 -2.370 1.00 93.69 93 GLN A CA 1
ATOM 696 C C . GLN A 1 93 ? -33.126 6.100 -2.408 1.00 93.69 93 GLN A C 1
ATOM 698 O O . GLN A 1 93 ? -34.057 6.646 -1.824 1.00 93.69 93 GLN A O 1
ATOM 703 N N . GLU A 1 94 ? -33.255 4.931 -3.043 1.00 92.75 94 GLU A N 1
ATOM 704 C CA . GLU A 1 94 ? -34.507 4.165 -3.086 1.00 92.75 94 GLU A CA 1
ATOM 705 C C . GLU A 1 94 ? -34.966 3.797 -1.665 1.00 92.75 94 GLU A C 1
ATOM 707 O O . GLU A 1 94 ? -36.102 4.078 -1.287 1.00 92.75 94 GLU A O 1
ATOM 712 N N . PHE A 1 95 ? -34.066 3.268 -0.831 1.00 94.88 95 PHE A N 1
ATOM 713 C CA . PHE A 1 95 ? -34.384 2.925 0.555 1.00 94.88 95 PHE A CA 1
ATOM 714 C C . PHE A 1 95 ? -34.719 4.148 1.423 1.00 94.88 95 PHE A C 1
ATOM 716 O O . PHE A 1 95 ? -35.616 4.083 2.266 1.00 94.88 95 PHE A O 1
ATOM 723 N N . ALA A 1 96 ? -34.030 5.275 1.221 1.00 94.62 96 ALA A N 1
ATOM 724 C CA . ALA A 1 96 ? -34.330 6.522 1.921 1.00 94.62 96 ALA A CA 1
ATOM 725 C C . ALA A 1 96 ? -35.740 7.029 1.590 1.00 94.62 96 ALA A C 1
ATOM 727 O O . ALA A 1 96 ? -36.473 7.384 2.506 1.00 94.62 96 ALA A O 1
ATOM 728 N N . ALA A 1 97 ? -36.152 6.983 0.319 1.00 95.19 97 ALA A N 1
ATOM 729 C CA . ALA A 1 97 ? -37.511 7.346 -0.085 1.00 95.19 97 ALA A CA 1
ATOM 730 C C . ALA A 1 97 ? -38.569 6.404 0.525 1.00 95.19 97 ALA A C 1
ATOM 732 O O . ALA A 1 97 ? -39.595 6.848 1.029 1.00 95.19 97 ALA A O 1
ATOM 733 N N . GLU A 1 98 ? -38.312 5.093 0.559 1.00 94.06 98 GLU A N 1
ATOM 734 C CA . GLU A 1 98 ? -39.219 4.112 1.183 1.00 94.06 98 GLU A CA 1
ATOM 735 C C . GLU A 1 98 ? -39.374 4.279 2.712 1.00 94.06 98 GLU A C 1
ATOM 737 O O . GLU A 1 98 ? -40.382 3.863 3.312 1.00 94.06 98 GLU A O 1
ATOM 742 N N . THR A 1 99 ? -38.349 4.834 3.362 1.00 93.00 99 THR A N 1
ATOM 743 C CA . THR A 1 99 ? -38.279 5.026 4.818 1.00 93.00 99 THR A CA 1
ATOM 744 C C . THR A 1 99 ? -38.437 6.479 5.249 1.00 93.00 99 THR A C 1
ATOM 746 O O . THR A 1 99 ? -38.282 6.781 6.431 1.00 93.00 99 THR A O 1
ATOM 749 N N . GLU A 1 100 ? -38.825 7.362 4.329 1.00 93.12 100 GLU A N 1
ATOM 750 C CA . GLU A 1 100 ? -39.071 8.769 4.617 1.00 93.12 100 GLU A CA 1
ATOM 751 C C . GLU A 1 100 ? -40.093 8.934 5.757 1.00 93.12 100 GLU A C 1
ATOM 753 O O . GLU A 1 100 ? -41.117 8.247 5.820 1.00 93.12 100 GLU A O 1
ATOM 758 N N . GLY A 1 101 ? -39.772 9.812 6.713 1.00 91.62 101 GLY A N 1
ATOM 759 C CA . GLY A 1 101 ? -40.589 10.060 7.904 1.00 91.62 101 GLY A CA 1
ATOM 760 C C . GLY A 1 101 ? -40.600 8.930 8.946 1.00 91.62 101 GLY A C 1
ATOM 761 O O . GLY A 1 101 ? -41.304 9.043 9.949 1.00 91.62 101 GLY A O 1
ATOM 762 N N . LYS A 1 102 ? -39.839 7.846 8.746 1.00 92.44 102 LYS A N 1
ATOM 763 C CA . LYS A 1 102 ? -39.696 6.739 9.705 1.00 92.44 102 LYS A CA 1
ATOM 764 C C . LYS A 1 102 ? -38.348 6.814 10.417 1.00 92.44 102 LYS A C 1
ATOM 766 O O . LYS A 1 102 ? -37.393 7.408 9.927 1.00 92.44 102 LYS A O 1
ATOM 771 N N . VAL A 1 103 ? -38.259 6.156 11.571 1.00 92.31 103 VAL A N 1
ATOM 772 C CA . VAL A 1 103 ? -36.980 5.961 12.266 1.00 92.31 103 VAL A CA 1
ATOM 773 C C . VAL A 1 103 ? -36.033 5.166 11.365 1.00 92.31 103 VAL A C 1
ATOM 775 O O . VAL A 1 103 ? -36.422 4.120 10.839 1.00 92.31 103 VAL A O 1
ATOM 778 N N . ALA A 1 104 ? -34.788 5.628 11.223 1.00 94.94 104 ALA A N 1
ATOM 779 C CA . ALA A 1 104 ? -33.769 4.934 10.445 1.00 94.94 104 ALA A CA 1
ATOM 780 C C . ALA A 1 104 ? -33.506 3.532 11.015 1.00 94.94 104 ALA A C 1
ATOM 782 O O . ALA A 1 104 ? -32.931 3.367 12.098 1.00 94.94 104 ALA A O 1
ATOM 783 N N . SER A 1 105 ? -33.951 2.518 10.272 1.00 95.19 105 SER A N 1
ATOM 784 C CA . SER A 1 105 ? -33.891 1.111 10.667 1.00 95.19 105 SER A CA 1
ATOM 785 C C . SER A 1 105 ? -32.577 0.423 10.299 1.00 95.19 105 SER A C 1
ATOM 787 O O . SER A 1 105 ? -32.323 -0.681 10.774 1.00 95.19 105 SER A O 1
ATOM 789 N N . ILE A 1 106 ? -31.728 1.063 9.491 1.00 97.88 106 ILE A N 1
ATOM 790 C CA . ILE A 1 106 ? -30.351 0.632 9.233 1.00 97.88 106 ILE A CA 1
ATOM 791 C C . ILE A 1 106 ? -29.404 1.671 9.825 1.00 97.88 106 ILE A C 1
ATOM 793 O O . ILE A 1 106 ? -29.415 2.837 9.429 1.00 97.88 106 ILE A O 1
ATOM 797 N N . ARG A 1 107 ? -28.554 1.251 10.763 1.00 97.50 107 ARG A N 1
ATOM 798 C CA . ARG A 1 107 ? -27.611 2.141 11.451 1.00 97.50 107 ARG A CA 1
ATOM 799 C C . ARG A 1 107 ? -26.196 1.601 11.364 1.00 97.50 107 ARG A C 1
ATOM 801 O O . ARG A 1 107 ? -25.982 0.397 11.449 1.00 97.50 107 ARG A O 1
ATOM 808 N N . GLU A 1 108 ? -25.229 2.495 11.208 1.00 97.44 108 GLU A N 1
ATOM 809 C CA . GLU A 1 108 ? -23.806 2.157 11.217 1.00 97.44 108 GLU A CA 1
ATOM 810 C C . GLU A 1 108 ? -23.121 2.881 12.377 1.00 97.44 108 GLU A C 1
ATOM 812 O O . GLU A 1 108 ? -23.221 4.103 12.479 1.00 97.44 108 GLU A O 1
ATOM 817 N N . PHE A 1 109 ? -22.407 2.139 13.223 1.00 96.12 109 PHE A N 1
ATOM 818 C CA . PHE A 1 109 ? -21.404 2.681 14.129 1.00 96.12 109 PHE A CA 1
ATOM 819 C C . PHE A 1 109 ? -20.042 2.598 13.458 1.00 96.12 109 PHE A C 1
ATOM 821 O O . PHE A 1 109 ? -19.521 1.503 13.239 1.00 96.12 109 PHE A O 1
ATOM 828 N N . GLN A 1 110 ? -19.458 3.745 13.129 1.00 94.31 110 GLN A N 1
ATOM 829 C CA . GLN A 1 110 ? -18.127 3.784 12.536 1.00 94.31 110 GLN A CA 1
ATOM 830 C C . GLN A 1 110 ? -17.072 4.017 13.615 1.00 94.31 110 GLN A C 1
ATOM 832 O O . GLN A 1 110 ? -17.048 5.075 14.243 1.00 94.31 110 GLN A O 1
ATOM 837 N N . VAL A 1 111 ? -16.155 3.062 13.772 1.00 92.31 111 VAL A N 1
ATOM 838 C CA . VAL A 1 111 ? -14.988 3.225 14.642 1.00 92.31 111 VAL A CA 1
ATOM 839 C C . VAL A 1 111 ? -13.968 4.145 13.964 1.00 92.31 111 VAL A C 1
ATOM 841 O O . VAL A 1 111 ? -13.504 3.888 12.846 1.00 92.31 111 VAL A O 1
ATOM 844 N N . THR A 1 112 ? -13.613 5.235 14.639 1.00 87.06 112 THR A N 1
ATOM 845 C CA . THR A 1 112 ? -12.684 6.261 14.146 1.00 87.06 112 THR A CA 1
ATOM 846 C C . THR A 1 112 ? -11.317 6.215 14.811 1.00 87.06 112 THR A C 1
ATOM 848 O O . THR A 1 112 ? -10.389 6.816 14.270 1.00 87.06 112 THR A O 1
ATOM 851 N N . SER A 1 113 ? -11.157 5.461 15.905 1.00 75.06 113 SER A N 1
ATOM 852 C CA . SER A 1 113 ? -9.852 5.245 16.538 1.00 75.06 113 SER A CA 1
ATOM 853 C C . SER A 1 113 ? -8.870 4.668 15.516 1.00 75.06 113 SER A C 1
ATOM 855 O O . SER A 1 113 ? -9.272 4.052 14.526 1.00 75.06 113 SER A O 1
ATOM 857 N N . VAL A 1 114 ? -7.578 4.953 15.661 1.00 71.62 114 VAL A N 1
ATOM 858 C CA . VAL A 1 114 ? -6.574 4.607 14.641 1.00 71.62 114 VAL A CA 1
ATOM 859 C C . VAL A 1 114 ? -5.936 3.252 14.941 1.00 71.62 114 VAL A C 1
ATOM 861 O O . VAL A 1 114 ? -6.637 2.250 15.047 1.00 71.62 114 VAL A O 1
ATOM 864 N N . THR A 1 115 ? -4.617 3.190 15.029 1.00 77.94 115 THR A N 1
ATOM 865 C CA . THR A 1 115 ? -3.848 1.972 15.266 1.00 77.94 115 THR A CA 1
ATOM 866 C C . THR A 1 115 ? -3.368 1.911 16.709 1.00 77.94 115 THR A C 1
ATOM 868 O O . THR A 1 115 ? -3.192 2.949 17.346 1.00 77.94 115 THR A O 1
ATOM 871 N N . SER A 1 116 ? -3.117 0.698 17.197 1.00 83.81 116 SER A N 1
ATOM 872 C CA . SER A 1 116 ? -2.364 0.464 18.422 1.00 83.81 116 SER A CA 1
ATOM 873 C C . SER A 1 116 ? -1.323 -0.635 18.249 1.00 83.81 116 SER A C 1
ATOM 875 O O . SER A 1 116 ? -1.655 -1.798 18.044 1.00 83.81 116 SER A O 1
ATOM 877 N N . GLN A 1 117 ? -0.055 -0.258 18.348 1.00 79.25 117 GLN A N 1
ATOM 878 C CA . GLN A 1 117 ? 1.088 -1.080 17.967 1.00 79.25 117 GLN A CA 1
ATOM 879 C C . GLN A 1 117 ? 1.323 -2.279 18.892 1.00 79.25 117 GLN A C 1
ATOM 881 O O . GLN A 1 117 ? 1.714 -3.347 18.426 1.00 79.25 117 GLN A O 1
ATOM 886 N N . LEU A 1 118 ? 1.089 -2.098 20.193 1.00 76.62 118 LEU A N 1
ATOM 887 C CA . LEU A 1 118 ? 1.499 -3.048 21.231 1.00 76.62 118 LEU A CA 1
ATOM 888 C C . LEU A 1 118 ? 0.302 -3.743 21.872 1.00 76.62 118 LEU A C 1
ATOM 890 O O . LEU A 1 118 ? 0.156 -4.960 21.764 1.00 76.62 118 LEU A O 1
ATOM 894 N N . HIS A 1 119 ? -0.574 -2.961 22.505 1.00 81.06 119 HIS A N 1
ATOM 895 C CA . HIS A 1 119 ? -1.654 -3.490 23.331 1.00 81.06 119 HIS A CA 1
ATOM 896 C C . HIS A 1 119 ? -3.013 -2.906 22.948 1.00 81.06 119 HIS A C 1
ATOM 898 O O . HIS A 1 119 ? -3.104 -1.744 22.546 1.00 81.06 119 HIS A O 1
ATOM 904 N N . PRO A 1 120 ? -4.098 -3.676 23.086 1.00 87.06 120 PRO A N 1
ATOM 905 C CA . PRO A 1 120 ? -5.441 -3.160 22.878 1.00 87.06 120 PRO A CA 1
ATOM 906 C C . PRO A 1 120 ? -5.761 -1.878 23.657 1.00 87.06 120 PRO A C 1
ATOM 908 O O . PRO A 1 120 ? -5.482 -1.796 24.852 1.00 87.06 120 PRO A O 1
ATOM 911 N N . ILE A 1 121 ? -6.394 -0.894 23.004 1.00 84.25 121 ILE A N 1
ATOM 912 C CA . ILE A 1 121 ? -6.981 0.251 23.725 1.00 84.25 121 ILE A CA 1
ATOM 913 C C . ILE A 1 121 ? -8.320 -0.164 24.344 1.00 84.25 121 ILE A C 1
ATOM 915 O O . ILE A 1 121 ? -9.017 -1.036 23.828 1.00 84.25 121 ILE A O 1
ATOM 919 N N . LYS A 1 122 ? -8.728 0.498 25.431 1.00 82.94 122 LYS A N 1
ATOM 920 C CA . LYS A 1 122 ? -9.991 0.170 26.117 1.00 82.94 122 LYS A CA 1
ATOM 921 C C . LYS A 1 122 ? -11.225 0.867 25.542 1.00 82.94 122 LYS A C 1
ATOM 923 O O . LYS A 1 122 ? -12.334 0.378 25.729 1.00 82.94 122 LYS A O 1
ATOM 928 N N . LYS A 1 123 ? -11.058 2.012 24.871 1.00 83.81 123 LYS A N 1
ATOM 929 C CA . LYS A 1 123 ? -12.165 2.874 24.421 1.00 83.81 123 LYS A CA 1
ATOM 930 C C . LYS A 1 123 ? -12.113 3.106 22.915 1.00 83.81 123 LYS A C 1
ATOM 932 O O . LYS A 1 123 ? -11.113 3.597 22.399 1.00 83.81 123 LYS A O 1
ATOM 937 N N . ALA A 1 124 ? -13.203 2.785 22.222 1.00 82.94 124 ALA A N 1
ATOM 938 C CA . ALA A 1 124 ? -13.395 3.187 20.832 1.00 82.94 124 ALA A CA 1
ATOM 939 C C . ALA A 1 124 ? -13.832 4.656 20.763 1.00 82.94 124 ALA A C 1
ATOM 941 O O . ALA A 1 124 ? -14.614 5.114 21.595 1.00 82.94 124 ALA A O 1
ATOM 942 N N . THR A 1 125 ? -13.406 5.367 19.721 1.00 86.31 125 THR A N 1
ATOM 943 C CA . THR A 1 125 ? -14.068 6.603 19.284 1.00 86.31 125 THR A CA 1
ATOM 944 C C . THR A 1 125 ? -14.986 6.285 18.108 1.00 86.31 125 THR A C 1
ATOM 946 O O . THR A 1 125 ? -14.629 5.489 17.239 1.00 86.31 125 THR A O 1
ATOM 949 N N . GLY A 1 126 ? -16.175 6.882 18.074 1.00 89.81 126 GLY A N 1
ATOM 950 C CA . GLY A 1 126 ? -17.166 6.643 17.026 1.00 89.81 126 GLY A CA 1
ATOM 951 C C . GLY A 1 126 ? -18.562 7.100 17.434 1.00 89.81 126 GLY A C 1
ATOM 952 O O . GLY A 1 126 ? -18.781 7.518 18.571 1.00 89.81 126 GLY A O 1
ATOM 953 N N . SER A 1 127 ? -19.509 7.014 16.506 1.00 90.56 127 SER A N 1
ATOM 954 C CA . SER A 1 127 ? -20.922 7.305 16.751 1.00 90.56 127 SER A CA 1
ATOM 955 C C . SER A 1 127 ? -21.820 6.447 15.862 1.00 90.56 127 SER A C 1
ATOM 957 O O . SER A 1 127 ? -21.419 6.031 14.770 1.00 90.56 127 SER A O 1
ATOM 959 N N . TRP A 1 128 ? -23.034 6.170 16.347 1.00 93.44 128 TRP A N 1
ATOM 960 C CA . TRP A 1 128 ? -24.101 5.583 15.539 1.00 93.44 128 TRP A CA 1
ATOM 961 C C . TRP A 1 128 ? -24.685 6.663 14.629 1.00 93.44 128 TRP A C 1
ATOM 963 O O . TRP A 1 128 ? -25.050 7.736 15.102 1.00 93.44 128 TRP A O 1
ATOM 973 N N . LYS A 1 129 ? -24.772 6.372 13.332 1.00 92.25 129 LYS A N 1
ATOM 974 C CA . LYS A 1 129 ? -25.387 7.248 12.330 1.00 92.25 129 LYS A CA 1
ATOM 975 C C . LYS A 1 129 ? -26.900 7.005 12.246 1.00 92.25 129 LYS A C 1
ATOM 977 O O . LYS A 1 129 ? -27.369 5.884 12.461 1.00 92.25 129 LYS A O 1
ATOM 982 N N . ASP A 1 130 ? -27.643 8.052 11.904 1.00 80.38 130 ASP A N 1
ATOM 983 C CA . ASP A 1 130 ? -29.100 8.181 12.040 1.00 80.38 130 ASP A CA 1
ATOM 984 C C . ASP A 1 130 ? -29.874 8.164 10.706 1.00 80.38 130 ASP A C 1
ATOM 986 O O . ASP A 1 130 ? -31.035 8.558 10.661 1.00 80.38 130 ASP A O 1
ATOM 990 N N . GLY A 1 131 ? -29.273 7.664 9.621 1.00 85.12 131 GLY A N 1
ATOM 991 C CA . GLY A 1 131 ? -29.968 7.469 8.339 1.00 85.12 131 GLY A CA 1
ATOM 992 C C . GLY A 1 131 ? -29.433 8.281 7.159 1.00 85.12 131 GLY A C 1
ATOM 993 O O . GLY A 1 131 ? -29.930 8.116 6.046 1.00 85.12 131 GLY A O 1
ATOM 994 N N . ASN A 1 132 ? -28.378 9.087 7.334 1.00 90.19 132 ASN A N 1
ATOM 995 C CA . ASN A 1 132 ? -27.604 9.602 6.197 1.00 90.19 132 ASN A CA 1
ATOM 996 C C . ASN A 1 132 ? -26.763 8.474 5.566 1.00 90.19 132 ASN A C 1
ATOM 998 O O . ASN A 1 132 ? -25.552 8.356 5.776 1.00 90.19 132 ASN A O 1
ATOM 1002 N N . TYR A 1 133 ? -27.424 7.623 4.779 1.00 95.62 133 TYR A N 1
ATOM 1003 C CA . TYR A 1 133 ? -26.829 6.425 4.191 1.00 95.62 133 TYR A CA 1
ATOM 1004 C C . TYR A 1 133 ? -25.655 6.724 3.246 1.00 95.62 133 TYR A C 1
ATOM 1006 O O . TYR A 1 133 ? -24.844 5.836 3.003 1.00 95.62 133 TYR A O 1
ATOM 1014 N N . GLY A 1 134 ? -25.516 7.957 2.735 1.00 94.88 134 GLY A N 1
ATOM 1015 C CA . GLY A 1 134 ? -24.427 8.358 1.834 1.00 94.88 134 GLY A CA 1
ATOM 1016 C C . GLY A 1 134 ? -23.025 8.183 2.433 1.00 94.88 134 GLY A C 1
ATOM 1017 O O . GLY A 1 134 ? -22.086 7.845 1.703 1.00 94.88 134 GLY A O 1
ATOM 1018 N N . ASP A 1 135 ? -22.904 8.327 3.753 1.00 94.12 135 ASP A N 1
ATOM 1019 C CA . ASP A 1 135 ? -21.642 8.226 4.496 1.00 94.12 135 ASP A CA 1
ATOM 1020 C C . ASP A 1 135 ? -21.385 6.834 5.090 1.00 94.12 135 ASP A C 1
ATOM 1022 O O . ASP A 1 135 ? -20.403 6.636 5.810 1.00 94.12 135 ASP A O 1
ATOM 1026 N N . TYR A 1 136 ? -22.254 5.860 4.814 1.00 97.31 136 TYR A N 1
ATOM 1027 C CA . TYR A 1 136 ? -22.109 4.487 5.302 1.00 97.31 136 TYR A CA 1
ATOM 1028 C C . TYR A 1 136 ? -21.147 3.718 4.393 1.00 97.31 136 TYR A C 1
ATOM 1030 O O . TYR A 1 136 ? -20.986 4.060 3.216 1.00 97.31 136 TYR A O 1
ATOM 1038 N N . SER A 1 137 ? -20.542 2.640 4.897 1.00 97.56 137 SER A N 1
ATOM 1039 C CA . SER A 1 137 ? -19.860 1.654 4.052 1.00 97.56 137 SER A CA 1
ATOM 1040 C C . SER A 1 137 ? -20.817 1.116 2.990 1.00 97.56 137 SER A C 1
ATOM 1042 O O . SER A 1 137 ? -21.882 0.595 3.308 1.00 97.56 137 SER A O 1
ATOM 1044 N N . ALA A 1 138 ? -20.429 1.178 1.717 1.00 96.31 138 ALA A N 1
ATOM 1045 C CA . ALA A 1 138 ? -21.278 0.731 0.618 1.00 96.31 138 ALA A CA 1
ATOM 1046 C C . ALA A 1 138 ? -21.545 -0.784 0.644 1.00 96.31 138 ALA A C 1
ATOM 1048 O O . ALA A 1 138 ? -22.666 -1.221 0.393 1.00 96.31 138 ALA A O 1
ATOM 1049 N N . ILE A 1 139 ? -20.524 -1.589 0.965 1.00 97.12 139 ILE A N 1
ATOM 1050 C CA . ILE A 1 139 ? -20.672 -3.049 1.073 1.00 97.12 139 ILE A CA 1
ATOM 1051 C C . ILE A 1 139 ? -21.526 -3.393 2.294 1.00 97.12 139 ILE A C 1
ATOM 1053 O O . ILE A 1 139 ? -22.462 -4.183 2.176 1.00 97.12 139 ILE A O 1
ATOM 1057 N N . ALA A 1 140 ? -21.237 -2.791 3.453 1.00 98.38 140 ALA A N 1
ATOM 1058 C CA . ALA A 1 140 ? -21.967 -3.105 4.675 1.00 98.38 140 ALA A CA 1
ATOM 1059 C C . ALA A 1 140 ? -23.418 -2.603 4.633 1.00 98.38 140 ALA A C 1
ATOM 1061 O O . ALA A 1 140 ? -24.316 -3.305 5.090 1.00 98.38 140 ALA A O 1
ATOM 1062 N N . PHE A 1 141 ? -23.675 -1.446 4.013 1.00 98.00 141 PHE A N 1
ATOM 1063 C CA . PHE A 1 141 ? -25.029 -0.952 3.775 1.00 98.00 141 PHE A CA 1
ATOM 1064 C C . PHE A 1 141 ? -25.820 -1.901 2.872 1.00 98.00 141 PHE A C 1
ATOM 1066 O O . PHE A 1 141 ? -26.937 -2.269 3.215 1.00 98.00 141 PHE A O 1
ATOM 1073 N N . ALA A 1 142 ? -25.253 -2.359 1.751 1.00 97.00 142 ALA A N 1
ATOM 1074 C CA . ALA A 1 142 ? -25.946 -3.294 0.865 1.00 97.00 142 ALA A CA 1
ATOM 1075 C C . ALA A 1 142 ? -26.225 -4.654 1.532 1.00 97.00 142 ALA A C 1
ATOM 1077 O O . ALA A 1 142 ? -27.292 -5.237 1.319 1.00 97.00 142 ALA A O 1
ATOM 1078 N N . PHE A 1 143 ? -25.294 -5.129 2.366 1.00 98.38 143 PHE A N 1
ATOM 1079 C CA . PHE A 1 143 ? -25.491 -6.295 3.226 1.00 98.38 143 PHE A CA 1
ATOM 1080 C C . PHE A 1 143 ? -26.668 -6.081 4.192 1.00 98.38 143 PHE A C 1
ATOM 1082 O O . PHE A 1 143 ? -27.618 -6.866 4.200 1.00 98.38 143 PHE A O 1
ATOM 1089 N N . ALA A 1 144 ? -26.645 -4.979 4.948 1.00 98.50 144 ALA A N 1
ATOM 1090 C CA . ALA A 1 144 ? -27.681 -4.634 5.914 1.00 98.50 144 ALA A CA 1
ATOM 1091 C C . ALA A 1 144 ? -29.048 -4.458 5.250 1.00 98.50 144 ALA A C 1
ATOM 1093 O O . ALA A 1 144 ? -30.045 -4.981 5.733 1.00 98.50 144 ALA A O 1
ATOM 1094 N N . HIS A 1 145 ? -29.089 -3.781 4.105 1.00 97.62 145 HIS A N 1
ATOM 1095 C CA . HIS A 1 145 ? -30.299 -3.566 3.327 1.00 97.62 145 HIS A CA 1
ATOM 1096 C C . HIS A 1 145 ? -30.933 -4.891 2.896 1.00 97.62 145 HIS A C 1
ATOM 1098 O O . HIS A 1 145 ? -32.139 -5.082 3.061 1.00 97.62 145 HIS A O 1
ATOM 1104 N N . LYS A 1 146 ? -30.133 -5.836 2.384 1.00 96.81 146 LYS A N 1
ATOM 1105 C CA . LYS A 1 146 ? -30.640 -7.153 1.980 1.00 96.81 146 LYS A CA 1
ATOM 1106 C C . LYS A 1 146 ? -31.195 -7.932 3.175 1.00 96.81 146 LYS A C 1
ATOM 1108 O O . LYS A 1 146 ? -32.274 -8.499 3.051 1.00 96.81 146 LYS A O 1
ATOM 1113 N N . LEU A 1 147 ? -30.526 -7.912 4.331 1.00 98.56 147 LEU A N 1
ATOM 1114 C CA . LEU A 1 147 ? -31.064 -8.528 5.551 1.00 98.56 147 LEU A CA 1
ATOM 1115 C C . LEU A 1 147 ? -32.353 -7.849 6.025 1.00 98.56 147 LEU A C 1
ATOM 1117 O O . LEU A 1 147 ? -33.338 -8.532 6.284 1.00 98.56 147 LEU A O 1
ATOM 1121 N N . HIS A 1 148 ? -32.373 -6.517 6.083 1.00 97.94 148 HIS A N 1
ATOM 1122 C CA . HIS A 1 148 ? -33.536 -5.741 6.506 1.00 97.94 148 HIS A CA 1
ATOM 1123 C C . HIS A 1 148 ? -34.770 -6.073 5.657 1.00 97.94 148 HIS A C 1
ATOM 1125 O O . HIS A 1 148 ? -35.836 -6.347 6.202 1.00 97.94 148 HIS A O 1
ATOM 1131 N N . LYS A 1 149 ? -34.630 -6.104 4.325 1.00 96.50 149 LYS A N 1
ATOM 1132 C CA . LYS A 1 149 ? -35.730 -6.436 3.402 1.00 96.50 149 LYS A CA 1
ATOM 1133 C C . LYS A 1 149 ? -36.281 -7.853 3.601 1.00 96.50 149 LYS A C 1
ATOM 1135 O O . LYS A 1 149 ? -37.481 -8.053 3.468 1.00 96.50 149 LYS A O 1
ATOM 1140 N N . GLU A 1 150 ? -35.424 -8.822 3.918 1.00 97.50 150 GLU A N 1
ATOM 1141 C CA . GLU A 1 150 ? -35.793 -10.246 4.009 1.00 97.50 150 GLU A CA 1
ATOM 1142 C C . GLU A 1 150 ? -36.271 -10.681 5.404 1.00 97.50 150 GLU A C 1
ATOM 1144 O O . GLU A 1 150 ? -36.990 -11.680 5.546 1.00 97.50 150 GLU A O 1
ATOM 1149 N N . LEU A 1 151 ? -35.829 -9.968 6.442 1.00 97.94 151 LEU A N 1
ATOM 1150 C CA . LEU A 1 151 ? -36.121 -10.267 7.845 1.00 97.94 151 LEU A CA 1
ATOM 1151 C C . LEU A 1 151 ? -37.143 -9.304 8.455 1.00 97.94 151 LEU A C 1
ATOM 1153 O O . LEU A 1 151 ? -37.797 -9.670 9.426 1.00 97.94 151 LEU A O 1
ATOM 1157 N N . ASN A 1 152 ? -37.294 -8.103 7.888 1.00 97.00 152 ASN A N 1
ATOM 1158 C CA . ASN A 1 152 ? -38.144 -7.028 8.400 1.00 97.00 152 ASN A CA 1
ATOM 1159 C C . ASN A 1 152 ? -37.846 -6.674 9.871 1.00 97.00 152 ASN A C 1
ATOM 1161 O O . ASN A 1 152 ? -38.740 -6.622 10.715 1.00 97.00 152 ASN A O 1
ATOM 1165 N N . VAL A 1 153 ? -36.567 -6.445 10.178 1.00 97.88 153 VAL A N 1
ATOM 1166 C CA . VAL A 1 153 ? -36.074 -6.020 11.500 1.00 97.88 153 VAL A CA 1
ATOM 1167 C C . VAL A 1 153 ? -35.010 -4.930 11.341 1.00 97.88 153 VAL A C 1
ATOM 1169 O O . VAL A 1 153 ? -34.359 -4.893 10.293 1.00 97.88 153 VAL A O 1
ATOM 1172 N N . PRO A 1 154 ? -34.778 -4.072 12.355 1.00 97.88 154 PRO A N 1
ATOM 1173 C CA . PRO A 1 154 ? -33.652 -3.144 12.335 1.00 97.88 154 PRO A CA 1
ATOM 1174 C C . PRO A 1 154 ? -32.312 -3.871 12.190 1.00 97.88 154 PRO A C 1
ATOM 1176 O O . PRO A 1 154 ? -32.127 -4.950 12.760 1.00 97.88 154 PRO A O 1
ATOM 1179 N N . ILE A 1 155 ? -31.370 -3.265 11.468 1.00 98.44 155 ILE A N 1
ATOM 1180 C CA . ILE A 1 155 ? -30.020 -3.796 11.271 1.00 98.44 155 ILE A CA 1
ATOM 1181 C C . ILE A 1 155 ? -28.982 -2.776 11.744 1.00 98.44 155 ILE A C 1
ATOM 1183 O O . ILE A 1 155 ? -28.950 -1.637 11.277 1.00 98.44 155 ILE A O 1
ATOM 1187 N N . GLY A 1 156 ? -28.108 -3.201 12.652 1.00 97.94 156 GLY A N 1
ATOM 1188 C CA . GLY A 1 156 ? -26.931 -2.454 13.078 1.00 97.94 156 GLY A CA 1
ATOM 1189 C C . GLY A 1 156 ? -25.665 -2.978 12.402 1.00 97.94 156 GLY A C 1
ATOM 1190 O O . GLY A 1 156 ? -25.446 -4.185 12.323 1.00 97.94 156 GLY A O 1
ATOM 1191 N N . ILE A 1 157 ? -24.803 -2.077 11.947 1.00 98.38 157 ILE A N 1
ATOM 1192 C CA . ILE A 1 157 ? -23.468 -2.396 11.444 1.00 98.38 157 ILE A CA 1
ATOM 1193 C C . ILE A 1 157 ? -22.426 -1.775 12.360 1.00 98.38 157 ILE A C 1
ATOM 1195 O O . ILE A 1 157 ? -22.381 -0.560 12.524 1.00 98.38 157 ILE A O 1
ATOM 1199 N N . LEU A 1 158 ? -21.545 -2.606 12.903 1.00 97.38 158 LEU A N 1
ATOM 1200 C CA . LEU A 1 158 ? -20.346 -2.169 13.604 1.00 97.38 158 LEU A CA 1
ATOM 1201 C C . LEU A 1 158 ? -19.185 -2.132 12.604 1.00 97.38 158 LEU A C 1
ATOM 1203 O O . LEU A 1 158 ? -18.580 -3.160 12.306 1.00 97.38 158 LEU A O 1
ATOM 1207 N N . ASN A 1 159 ? -18.929 -0.964 12.016 1.00 97.00 159 ASN A N 1
ATOM 1208 C CA . ASN A 1 159 ? -17.934 -0.785 10.965 1.00 97.00 159 ASN A CA 1
ATOM 1209 C C . ASN A 1 159 ? -16.573 -0.408 11.558 1.00 97.00 159 ASN A C 1
ATOM 1211 O O . ASN A 1 159 ? -16.355 0.723 12.000 1.00 97.00 159 ASN A O 1
ATOM 1215 N N . CYS A 1 160 ? -15.634 -1.344 11.478 1.00 95.50 160 CYS A N 1
ATOM 1216 C CA . CYS A 1 160 ? -14.270 -1.162 11.950 1.00 95.50 160 CYS A CA 1
ATOM 1217 C C . CYS A 1 160 ? -13.250 -0.971 10.816 1.00 95.50 160 CYS A C 1
ATOM 1219 O O . CYS A 1 160 ? -12.070 -0.833 11.101 1.00 95.50 160 CYS A O 1
ATOM 1221 N N . SER A 1 161 ? -13.657 -0.942 9.544 1.00 95.25 161 SER A N 1
ATOM 1222 C CA . SER A 1 161 ? -12.747 -0.992 8.383 1.00 95.25 161 SER A CA 1
ATOM 1223 C C . SER A 1 161 ? -11.782 0.199 8.237 1.00 95.25 161 SER A C 1
ATOM 1225 O O . SER A 1 161 ? -12.128 1.342 8.540 1.00 95.25 161 SER A O 1
ATOM 1227 N N . PHE A 1 162 ? -10.569 -0.050 7.717 1.00 93.75 162 PHE A N 1
ATOM 1228 C CA . PHE A 1 162 ? -9.539 0.979 7.491 1.00 93.75 162 PHE A CA 1
ATOM 1229 C C . PHE A 1 162 ? -8.663 0.707 6.257 1.00 93.75 162 PHE A C 1
ATOM 1231 O O . PHE A 1 162 ? -8.096 -0.375 6.104 1.00 93.75 162 PHE A O 1
ATOM 1238 N N . SER A 1 163 ? -8.525 1.699 5.372 1.00 92.06 163 SER A N 1
ATOM 1239 C CA . SER A 1 163 ? -7.771 1.600 4.113 1.00 92.06 163 SER A CA 1
ATOM 1240 C C . SER A 1 163 ? -6.273 1.297 4.283 1.00 92.06 163 SER A C 1
ATOM 1242 O O . SER A 1 163 ? -5.660 1.626 5.291 1.00 92.06 163 SER A O 1
ATOM 1244 N N . GLN A 1 164 ? -5.674 0.712 3.237 1.00 88.38 164 GLN A N 1
ATOM 1245 C CA . GLN A 1 164 ? -4.240 0.396 3.118 1.00 88.38 164 GLN A CA 1
ATOM 1246 C C . GLN A 1 164 ? -3.674 -0.578 4.168 1.00 88.38 164 GLN A C 1
ATOM 1248 O O . GLN A 1 164 ? -2.475 -0.552 4.445 1.00 88.38 164 GLN A O 1
ATOM 1253 N N . THR A 1 165 ? -4.516 -1.465 4.699 1.00 92.81 165 THR A N 1
ATOM 1254 C CA . THR A 1 165 ? -4.158 -2.439 5.739 1.00 92.81 165 THR A CA 1
ATOM 1255 C C . THR A 1 165 ? -4.023 -3.855 5.184 1.00 92.81 165 THR A C 1
ATOM 1257 O O . THR A 1 165 ? -4.752 -4.255 4.269 1.00 92.81 165 THR A O 1
ATOM 1260 N N . ALA A 1 166 ? -3.080 -4.606 5.749 1.00 95.69 166 ALA A N 1
ATOM 1261 C CA . ALA A 1 166 ? -2.901 -6.033 5.511 1.00 95.69 166 ALA A CA 1
ATOM 1262 C C . ALA A 1 166 ? -3.747 -6.850 6.503 1.00 95.69 166 ALA A C 1
ATOM 1264 O O . ALA A 1 166 ? -4.077 -6.347 7.579 1.00 95.69 166 ALA A O 1
ATOM 1265 N N . ILE A 1 167 ? -4.119 -8.084 6.153 1.00 97.94 167 ILE A N 1
ATOM 1266 C CA . ILE A 1 167 ? -4.957 -8.947 7.007 1.00 97.94 167 ILE A CA 1
ATOM 1267 C C . ILE A 1 167 ? -4.343 -9.172 8.394 1.00 97.94 167 ILE A C 1
ATOM 1269 O O . ILE A 1 167 ? -5.073 -9.126 9.378 1.00 97.94 167 ILE A O 1
ATOM 1273 N N . GLN A 1 168 ? -3.018 -9.305 8.485 1.00 97.31 168 GLN A N 1
ATOM 1274 C CA . GLN A 1 168 ? -2.282 -9.545 9.725 1.00 97.31 168 GLN A CA 1
ATOM 1275 C C . GLN A 1 168 ? -2.608 -8.501 10.798 1.00 97.31 168 GLN A C 1
ATOM 1277 O O . GLN A 1 168 ? -2.730 -8.828 11.977 1.00 97.31 168 GLN A O 1
ATOM 1282 N N . ALA A 1 169 ? -2.803 -7.245 10.393 1.00 96.31 169 ALA A N 1
ATOM 1283 C CA . ALA A 1 169 ? -3.093 -6.155 11.312 1.00 96.31 169 ALA A CA 1
ATOM 1284 C C . ALA A 1 169 ? -4.449 -6.275 12.021 1.00 96.31 169 ALA A C 1
ATOM 1286 O O . ALA A 1 169 ? -4.662 -5.622 13.039 1.00 96.31 169 ALA A O 1
ATOM 1287 N N . TRP A 1 170 ? -5.361 -7.088 11.487 1.00 97.38 170 TRP A N 1
ATOM 1288 C CA . TRP A 1 170 ? -6.710 -7.312 12.012 1.00 97.38 170 TRP A CA 1
ATOM 1289 C C . TRP A 1 170 ? -6.847 -8.608 12.810 1.00 97.38 170 TRP A C 1
ATOM 1291 O O . TRP A 1 170 ? -7.909 -8.858 13.386 1.00 97.38 170 TRP A O 1
ATOM 1301 N N . VAL A 1 171 ? -5.791 -9.420 12.821 1.00 98.00 171 VAL A N 1
ATOM 1302 C CA . VAL A 1 171 ? -5.704 -10.652 13.594 1.00 98.00 171 VAL A CA 1
ATOM 1303 C C . VAL A 1 171 ? -5.240 -10.284 15.004 1.00 98.00 171 VAL A C 1
ATOM 1305 O O . VAL A 1 171 ? -4.176 -9.674 15.129 1.00 98.00 171 VAL A O 1
ATOM 1308 N N . PRO A 1 172 ? -6.006 -10.614 16.051 1.00 96.38 172 PRO A N 1
ATOM 1309 C CA . PRO A 1 172 ? -5.541 -10.443 17.420 1.00 96.38 172 PRO A CA 1
ATOM 1310 C C . PRO A 1 172 ? -4.415 -11.437 17.737 1.00 96.38 172 PRO A C 1
ATOM 1312 O O . PRO A 1 172 ? -4.270 -12.472 17.077 1.00 96.38 172 PRO A O 1
ATOM 1315 N N . ARG A 1 173 ? -3.581 -11.127 18.734 1.00 95.25 173 ARG A N 1
ATOM 1316 C CA . ARG A 1 173 ? -2.326 -11.859 18.984 1.00 95.25 173 ARG A CA 1
ATOM 1317 C C . ARG A 1 173 ? -2.555 -13.349 19.219 1.00 95.25 173 ARG A C 1
ATOM 1319 O O . ARG A 1 173 ? -1.798 -14.170 18.704 1.00 95.25 173 ARG A O 1
ATOM 1326 N N . GLU A 1 174 ? -3.600 -13.712 19.949 1.00 96.00 174 GLU A N 1
ATOM 1327 C CA . GLU A 1 174 ? -3.956 -15.098 20.240 1.00 96.00 174 GLU A CA 1
ATOM 1328 C C . GLU A 1 174 ? -4.424 -15.876 19.004 1.00 96.00 174 GLU A C 1
ATOM 1330 O O . GLU A 1 174 ? -4.230 -17.093 18.937 1.00 96.00 174 GLU A O 1
ATOM 1335 N N . GLY A 1 175 ? -4.900 -15.176 17.968 1.00 97.56 175 GLY A N 1
ATOM 1336 C CA . GLY A 1 175 ? -5.126 -15.737 16.638 1.00 97.56 175 GLY A CA 1
ATOM 1337 C C . GLY A 1 175 ? -3.854 -16.311 16.004 1.00 97.56 175 GLY A C 1
ATOM 1338 O O . GLY A 1 175 ? -3.935 -17.356 15.358 1.00 97.56 175 GLY A O 1
ATOM 1339 N N . PHE A 1 176 ? -2.688 -15.695 16.234 1.00 98.00 176 PHE A N 1
ATOM 1340 C CA . PHE A 1 176 ? -1.386 -16.233 15.813 1.00 98.00 176 PHE A CA 1
ATOM 1341 C C . PHE A 1 176 ? -0.762 -17.165 16.855 1.00 98.00 176 PHE A C 1
ATOM 1343 O O . PHE A 1 176 ? -0.155 -18.168 16.488 1.00 98.00 176 PHE A O 1
ATOM 1350 N N . ALA A 1 177 ? -0.909 -16.859 18.147 1.00 97.12 177 ALA A N 1
ATOM 1351 C CA . ALA A 1 177 ? -0.284 -17.627 19.228 1.00 97.12 177 ALA A CA 1
ATOM 1352 C C . ALA A 1 177 ? -0.759 -19.086 19.278 1.00 97.12 177 ALA A C 1
ATOM 1354 O O . ALA A 1 177 ? -0.010 -19.972 19.677 1.00 97.12 177 ALA A O 1
ATOM 1355 N N . THR A 1 178 ? -2.000 -19.329 18.857 1.00 96.06 178 THR A N 1
ATOM 1356 C CA . THR A 1 178 ? -2.619 -20.661 18.818 1.00 96.06 178 THR A CA 1
ATOM 1357 C C . THR A 1 178 ? -2.490 -21.342 17.452 1.00 96.06 178 THR A C 1
ATOM 1359 O O . THR A 1 178 ? -3.121 -22.371 17.212 1.00 96.06 178 THR A O 1
ATOM 1362 N N . ALA A 1 179 ? -1.705 -20.770 16.532 1.00 96.19 179 ALA A N 1
ATOM 1363 C CA . ALA A 1 179 ? -1.470 -21.327 15.207 1.00 96.19 179 ALA A CA 1
ATOM 1364 C C . ALA A 1 179 ? -0.554 -22.548 15.206 1.00 96.19 179 ALA A C 1
ATOM 1366 O O . ALA A 1 179 ? 0.464 -22.595 15.894 1.00 96.19 179 ALA A O 1
ATOM 1367 N N . GLU A 1 180 ? -0.893 -23.515 14.355 1.00 95.00 180 GLU A N 1
ATOM 1368 C CA . GLU A 1 180 ? -0.094 -24.724 14.161 1.00 95.00 180 GLU A CA 1
ATOM 1369 C C . GLU A 1 180 ? 0.877 -24.586 12.980 1.00 95.00 180 GLU A C 1
ATOM 1371 O O . GLU A 1 180 ? 1.928 -25.229 12.979 1.00 95.00 180 GLU A O 1
ATOM 1376 N N . ASP A 1 181 ? 0.580 -23.709 12.016 1.00 96.06 181 ASP A N 1
ATOM 1377 C CA . ASP A 1 181 ? 1.414 -23.474 10.841 1.00 96.06 181 ASP A CA 1
ATOM 1378 C C . ASP A 1 181 ? 2.613 -22.551 11.133 1.00 96.06 181 ASP A C 1
ATOM 1380 O O . ASP A 1 181 ? 2.531 -21.588 11.900 1.00 96.06 181 ASP A O 1
ATOM 1384 N N . GLU A 1 182 ? 3.746 -22.827 10.483 1.00 96.69 182 GLU A N 1
ATOM 1385 C CA . GLU A 1 182 ? 5.001 -22.093 10.703 1.00 96.69 182 GLU A CA 1
ATOM 1386 C C . GLU A 1 182 ? 4.943 -20.626 10.255 1.00 96.69 182 GLU A C 1
ATOM 1388 O O . GLU A 1 182 ? 5.626 -19.777 10.828 1.00 96.69 182 GLU A O 1
ATOM 1393 N N . TYR A 1 183 ? 4.103 -20.296 9.268 1.00 96.25 183 TYR A N 1
ATOM 1394 C CA . TYR A 1 183 ? 3.951 -18.917 8.800 1.00 96.25 183 TYR A CA 1
ATOM 1395 C C . TYR A 1 183 ? 3.330 -18.035 9.893 1.00 96.25 183 TYR A C 1
ATOM 1397 O O . TYR A 1 183 ? 3.883 -16.991 10.243 1.00 96.25 183 TYR A O 1
ATOM 1405 N N . SER A 1 184 ? 2.228 -18.479 10.492 1.00 97.81 184 SER A N 1
ATOM 1406 C CA . SER A 1 184 ? 1.555 -17.761 11.575 1.00 97.81 184 SER A CA 1
ATOM 1407 C C . SER A 1 184 ? 2.399 -17.724 12.853 1.00 97.81 184 SER A C 1
ATOM 1409 O O . SER A 1 184 ? 2.460 -16.687 13.515 1.00 97.81 184 SER A O 1
ATOM 1411 N N . LYS A 1 185 ? 3.124 -18.806 13.178 1.00 97.81 185 LYS A N 1
ATOM 1412 C CA . LYS A 1 185 ? 4.083 -18.829 14.301 1.00 97.81 185 LYS A CA 1
ATOM 1413 C C . LYS A 1 185 ? 5.213 -17.813 14.122 1.00 97.81 185 LYS A C 1
ATOM 1415 O O . LYS A 1 185 ? 5.602 -17.156 15.089 1.00 97.81 185 LYS A O 1
ATOM 1420 N N . ALA A 1 186 ? 5.719 -17.640 12.899 1.00 97.44 186 ALA A N 1
ATOM 1421 C CA . ALA A 1 186 ? 6.735 -16.634 12.604 1.00 97.44 186 ALA A CA 1
ATOM 1422 C C . ALA A 1 186 ? 6.210 -15.206 12.831 1.00 97.44 186 ALA A C 1
ATOM 1424 O O . ALA A 1 186 ? 6.932 -14.373 13.382 1.00 97.44 186 ALA A O 1
ATOM 1425 N N . ILE A 1 187 ? 4.947 -14.935 12.482 1.00 97.31 187 ILE A N 1
ATOM 1426 C CA . ILE A 1 187 ? 4.291 -13.655 12.790 1.00 97.31 187 ILE A CA 1
ATOM 1427 C C . ILE A 1 187 ? 4.133 -13.479 14.304 1.00 97.31 187 ILE A C 1
ATOM 1429 O O . ILE A 1 187 ? 4.481 -12.424 14.832 1.00 97.31 187 ILE A O 1
ATOM 1433 N N . HIS A 1 188 ? 3.684 -14.511 15.028 1.00 97.56 188 HIS A N 1
ATOM 1434 C CA . HIS A 1 188 ? 3.576 -14.445 16.487 1.00 97.56 188 HIS A CA 1
ATOM 1435 C C . HIS A 1 188 ? 4.923 -14.102 17.135 1.00 97.56 188 HIS A C 1
ATOM 1437 O O . HIS A 1 188 ? 4.984 -13.212 17.980 1.00 97.56 188 HIS A O 1
ATOM 1443 N N . LYS A 1 189 ? 6.018 -14.732 16.686 1.00 97.50 189 LYS A N 1
ATOM 1444 C CA . LYS A 1 189 ? 7.375 -14.427 17.159 1.00 97.50 189 LYS A CA 1
ATOM 1445 C C . LYS A 1 189 ? 7.746 -12.955 16.952 1.00 97.50 189 LYS A C 1
ATOM 1447 O O . LYS A 1 189 ? 8.369 -12.373 17.833 1.00 97.50 189 LYS A O 1
ATOM 1452 N N . GLN A 1 190 ? 7.351 -12.338 15.836 1.00 96.38 190 GLN A N 1
ATOM 1453 C CA . GLN A 1 190 ? 7.572 -10.903 15.619 1.00 96.38 190 GLN A CA 1
ATOM 1454 C C . GLN A 1 190 ? 6.795 -10.047 16.626 1.00 96.38 190 GLN A C 1
ATOM 1456 O O . GLN A 1 190 ? 7.355 -9.083 17.140 1.00 96.38 190 GLN A O 1
ATOM 1461 N N . CYS A 1 191 ? 5.555 -10.421 16.960 1.00 95.19 191 CYS A N 1
ATOM 1462 C CA . CYS A 1 191 ? 4.803 -9.761 18.030 1.00 95.19 191 CYS A CA 1
ATOM 1463 C C . CYS A 1 191 ? 5.499 -9.904 19.392 1.00 95.19 191 CYS A C 1
ATOM 1465 O O . CYS A 1 191 ? 5.552 -8.932 20.139 1.00 95.19 191 CYS A O 1
ATOM 1467 N N . LEU A 1 192 ? 6.070 -11.077 19.707 1.00 95.88 192 LEU A N 1
ATOM 1468 C CA . LEU A 1 192 ? 6.859 -11.267 20.933 1.00 95.88 192 LEU A CA 1
ATOM 1469 C C . LEU A 1 192 ? 8.076 -10.332 20.942 1.00 95.88 192 LEU A C 1
ATOM 1471 O O . LEU A 1 192 ? 8.265 -9.579 21.883 1.00 95.88 192 LEU A O 1
ATOM 1475 N N . GLN A 1 193 ? 8.842 -10.272 19.850 1.00 95.94 193 GLN A N 1
ATOM 1476 C CA . GLN A 1 193 ? 10.007 -9.381 19.730 1.00 95.94 193 GLN A CA 1
ATOM 1477 C C . GLN A 1 193 ? 9.681 -7.888 19.916 1.00 95.94 193 GLN A C 1
ATOM 1479 O O . GLN A 1 193 ? 10.569 -7.097 20.234 1.00 95.94 193 GLN A O 1
ATOM 1484 N N . THR A 1 194 ? 8.432 -7.486 19.708 1.00 92.00 194 THR A N 1
ATOM 1485 C CA . THR A 1 194 ? 7.967 -6.108 19.894 1.00 92.00 194 THR A CA 1
ATOM 1486 C C . THR A 1 194 ? 7.395 -5.853 21.287 1.00 92.00 194 THR A C 1
ATOM 1488 O O . THR A 1 194 ? 7.426 -4.714 21.736 1.00 92.00 194 THR A O 1
ATOM 1491 N N . ASP A 1 195 ? 6.950 -6.884 22.002 1.00 89.94 195 ASP A N 1
ATOM 1492 C CA . ASP A 1 195 ? 6.409 -6.776 23.357 1.00 89.94 195 ASP A CA 1
ATOM 1493 C C . ASP A 1 195 ? 7.536 -6.753 24.411 1.00 89.94 195 ASP A C 1
ATOM 1495 O O . ASP A 1 195 ? 8.158 -7.796 24.654 1.00 89.94 195 ASP A O 1
ATOM 1499 N N . PRO A 1 196 ? 7.785 -5.610 25.086 1.00 89.56 196 PRO A N 1
ATOM 1500 C CA . PRO A 1 196 ? 8.908 -5.455 26.011 1.00 89.56 196 PRO A CA 1
ATOM 1501 C C . PRO A 1 196 ? 8.808 -6.323 27.269 1.00 89.56 196 PRO A C 1
ATOM 1503 O O . PRO A 1 196 ? 9.786 -6.451 28.005 1.00 89.56 196 PRO A O 1
ATOM 1506 N N . THR A 1 197 ? 7.653 -6.944 27.517 1.00 88.31 197 THR A N 1
ATOM 1507 C CA . THR A 1 197 ? 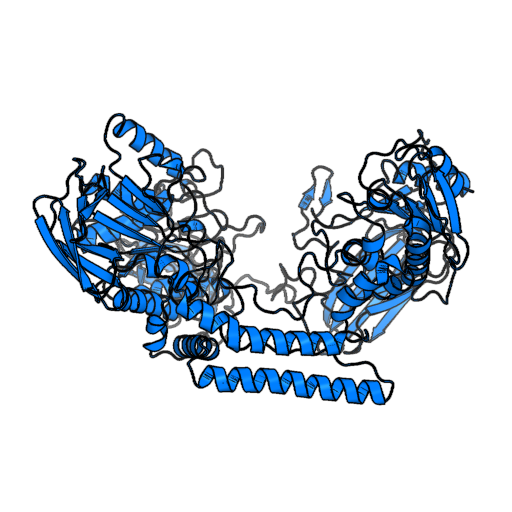7.451 -7.859 28.646 1.00 88.31 197 THR A CA 1
ATOM 1508 C C . THR A 1 197 ? 7.964 -9.278 28.368 1.00 88.31 197 THR A C 1
ATOM 1510 O O . THR A 1 197 ? 7.986 -10.113 29.273 1.00 88.31 197 THR A O 1
ATOM 1513 N N . THR A 1 198 ? 8.407 -9.566 27.140 1.00 93.75 198 THR A N 1
ATOM 1514 C CA . THR A 1 198 ? 8.786 -10.917 26.704 1.00 93.75 198 THR A CA 1
ATOM 1515 C C . THR A 1 198 ? 10.305 -11.139 26.675 1.00 93.75 198 THR A C 1
ATOM 1517 O O . THR A 1 198 ? 11.085 -10.201 26.464 1.00 93.75 198 THR A O 1
ATOM 1520 N N . PRO A 1 199 ? 10.772 -12.391 26.848 1.00 97.19 199 PRO A N 1
ATOM 1521 C CA . PRO A 1 199 ? 12.185 -12.718 26.667 1.00 97.19 199 PRO A CA 1
ATOM 1522 C C . PRO A 1 199 ? 12.667 -12.505 25.221 1.00 97.19 199 PRO A C 1
ATOM 1524 O O . PRO A 1 199 ? 13.801 -12.063 25.024 1.00 97.19 199 PRO A O 1
ATOM 1527 N N . GLU A 1 200 ? 11.817 -12.742 24.217 1.00 97.50 200 GLU A N 1
ATOM 1528 C CA . GLU A 1 200 ? 12.146 -12.559 22.799 1.00 97.50 200 GLU A CA 1
ATOM 1529 C C . GLU A 1 200 ? 12.476 -11.102 22.470 1.00 97.50 200 GLU A C 1
ATOM 1531 O O . GLU A 1 200 ? 13.389 -10.842 21.683 1.00 97.50 200 GLU A O 1
ATOM 1536 N N . HIS A 1 201 ? 11.768 -10.148 23.081 1.00 95.88 201 HIS A N 1
ATOM 1537 C CA . HIS A 1 201 ? 12.095 -8.733 22.953 1.00 95.88 201 HIS A CA 1
ATOM 1538 C C . HIS A 1 201 ? 13.483 -8.435 23.511 1.00 95.88 201 HIS A C 1
ATOM 1540 O O . HIS A 1 201 ? 14.312 -7.844 22.818 1.00 95.88 201 HIS A O 1
ATOM 1546 N N . LYS A 1 202 ? 13.767 -8.873 24.744 1.00 95.88 202 LYS A N 1
ATOM 1547 C CA . LYS A 1 202 ? 15.058 -8.618 25.396 1.00 95.88 202 LYS A CA 1
ATOM 1548 C C . LYS A 1 202 ? 16.226 -9.142 24.559 1.00 95.88 202 LYS A C 1
ATOM 1550 O O . LYS A 1 202 ? 17.232 -8.448 24.414 1.00 95.88 202 LYS A O 1
ATOM 1555 N N . GLU A 1 203 ? 16.089 -10.341 23.999 1.00 97.75 203 GLU A N 1
ATOM 1556 C CA . GLU A 1 203 ? 17.091 -10.931 23.113 1.00 97.75 203 GLU A CA 1
ATOM 1557 C C . GLU A 1 203 ? 17.244 -10.124 21.815 1.00 97.75 203 GLU A C 1
ATOM 1559 O O . GLU A 1 203 ? 18.348 -9.686 21.481 1.00 97.75 203 GLU A O 1
ATOM 1564 N N . ALA A 1 204 ? 16.141 -9.883 21.101 1.00 97.38 204 ALA A N 1
ATOM 1565 C CA . ALA A 1 204 ? 16.178 -9.266 19.781 1.00 97.38 204 ALA A CA 1
ATOM 1566 C C . ALA A 1 204 ? 16.645 -7.801 19.824 1.00 97.38 204 ALA A C 1
ATOM 1568 O O . ALA A 1 204 ? 17.471 -7.390 19.006 1.00 97.38 204 ALA A O 1
ATOM 1569 N N . TRP A 1 205 ? 16.177 -7.021 20.801 1.00 96.38 205 TRP A N 1
ATOM 1570 C CA . TRP A 1 205 ? 16.587 -5.626 20.976 1.00 96.38 205 TRP A CA 1
ATOM 1571 C C . TRP A 1 205 ? 17.992 -5.499 21.556 1.00 96.38 205 TRP A C 1
ATOM 1573 O O . TRP A 1 205 ? 18.744 -4.622 21.133 1.00 96.38 205 TRP A O 1
ATOM 1583 N N . GLY A 1 206 ? 18.400 -6.409 22.446 1.00 96.75 206 GLY A N 1
ATOM 1584 C CA . GLY A 1 206 ? 19.787 -6.491 22.904 1.00 96.75 206 GLY A CA 1
ATOM 1585 C C . GLY A 1 206 ? 20.763 -6.723 21.746 1.00 96.75 206 GLY A C 1
ATOM 1586 O O . GLY A 1 206 ? 21.764 -6.015 21.627 1.00 96.75 206 GLY A O 1
ATOM 1587 N N . ALA A 1 207 ? 20.440 -7.660 20.847 1.00 96.81 207 ALA A N 1
ATOM 1588 C CA . ALA A 1 207 ? 21.226 -7.919 19.642 1.00 96.81 207 ALA A CA 1
ATOM 1589 C C . ALA A 1 207 ? 21.234 -6.722 18.675 1.00 96.81 207 ALA A C 1
ATOM 1591 O O . ALA A 1 207 ? 22.279 -6.392 18.114 1.00 96.81 207 ALA A O 1
ATOM 1592 N N . PHE A 1 208 ? 20.097 -6.040 18.513 1.00 96.69 208 PHE A N 1
ATOM 1593 C CA . PHE A 1 208 ? 19.985 -4.838 17.684 1.00 96.69 208 PHE A CA 1
ATOM 1594 C C . PHE A 1 208 ? 20.886 -3.701 18.179 1.00 96.69 208 PHE A C 1
ATOM 1596 O O . PHE A 1 208 ? 21.676 -3.168 17.398 1.00 96.69 208 PHE A O 1
ATOM 1603 N N . TYR A 1 209 ? 20.831 -3.363 19.473 1.00 96.50 209 TYR A N 1
ATOM 1604 C CA . TYR A 1 209 ? 21.689 -2.319 20.038 1.00 96.50 209 TYR A CA 1
ATOM 1605 C C . TYR A 1 209 ? 23.165 -2.671 19.911 1.00 96.50 209 TYR A C 1
ATOM 1607 O O . TYR A 1 209 ? 23.948 -1.837 19.465 1.00 96.50 209 TYR A O 1
ATOM 1615 N N . LYS A 1 210 ? 23.529 -3.920 20.221 1.00 96.25 210 LYS A N 1
ATOM 1616 C CA . LYS A 1 210 ? 24.906 -4.390 20.077 1.00 96.25 210 LYS A CA 1
ATOM 1617 C C . LYS A 1 210 ? 25.398 -4.272 18.633 1.00 96.25 210 LYS A C 1
ATOM 1619 O O . LYS A 1 210 ? 26.484 -3.760 18.406 1.00 96.25 210 LYS A O 1
ATOM 1624 N N . SER A 1 211 ? 24.583 -4.671 17.655 1.00 96.31 211 SER A N 1
ATOM 1625 C CA . SER A 1 211 ? 24.922 -4.533 16.234 1.00 96.31 211 SER A CA 1
ATOM 1626 C C . SER A 1 211 ? 25.193 -3.077 15.843 1.00 96.31 211 SER A C 1
ATOM 1628 O O . SER A 1 211 ? 26.132 -2.808 15.097 1.00 96.31 211 SER A O 1
ATOM 1630 N N . LEU A 1 212 ? 24.390 -2.126 16.328 1.00 95.38 212 LEU A N 1
ATOM 1631 C CA . LEU A 1 212 ? 24.626 -0.705 16.063 1.00 95.38 212 LEU A CA 1
ATOM 1632 C C . LEU A 1 212 ? 25.914 -0.205 16.735 1.00 95.38 212 LEU A C 1
ATOM 1634 O O . LEU A 1 212 ? 26.692 0.500 16.098 1.00 95.38 212 LEU A O 1
ATOM 1638 N N . GLU A 1 213 ? 26.160 -0.587 17.989 1.00 95.81 213 GLU A N 1
ATOM 1639 C CA . GLU A 1 213 ? 27.378 -0.237 18.733 1.00 95.81 213 GLU A CA 1
ATOM 1640 C C . GLU A 1 213 ? 28.643 -0.806 18.057 1.00 95.81 213 GLU A C 1
ATOM 1642 O O . GLU A 1 213 ? 29.623 -0.080 17.873 1.00 95.81 213 GLU A O 1
ATOM 1647 N N . ASP A 1 214 ? 28.598 -2.055 17.588 1.00 95.62 214 ASP A N 1
ATOM 1648 C CA . ASP A 1 214 ? 29.688 -2.700 16.848 1.00 95.62 214 ASP A CA 1
ATOM 1649 C C . ASP A 1 214 ? 29.965 -1.975 15.514 1.00 95.62 214 ASP A C 1
ATOM 1651 O O . ASP A 1 214 ? 31.119 -1.699 15.171 1.00 95.62 214 ASP A O 1
ATOM 1655 N N . GLN A 1 215 ? 28.919 -1.596 14.769 1.00 94.81 215 GLN A N 1
ATOM 1656 C CA . GLN A 1 215 ? 29.058 -0.837 13.518 1.00 94.81 215 GLN A CA 1
ATOM 1657 C C . GLN A 1 215 ? 29.604 0.583 13.751 1.00 94.81 215 GLN A C 1
ATOM 1659 O O . GLN A 1 215 ? 30.432 1.060 12.968 1.00 94.81 215 GLN A O 1
ATOM 1664 N N . ILE A 1 216 ? 29.208 1.246 14.845 1.00 94.50 216 ILE A N 1
ATOM 1665 C CA . ILE A 1 216 ? 29.801 2.522 15.270 1.00 94.50 216 ILE A CA 1
ATOM 1666 C C . ILE A 1 216 ? 31.308 2.349 15.491 1.00 94.50 216 ILE A C 1
ATOM 1668 O O . ILE A 1 216 ? 32.086 3.126 14.939 1.00 94.50 216 ILE A O 1
ATOM 1672 N N . ALA A 1 217 ? 31.731 1.326 16.239 1.00 94.94 217 ALA A N 1
ATOM 1673 C CA . ALA A 1 217 ? 33.143 1.092 16.542 1.00 94.94 217 ALA A CA 1
ATOM 1674 C C . ALA A 1 217 ? 33.986 0.863 15.273 1.00 94.94 217 ALA A C 1
ATOM 1676 O O . ALA A 1 217 ? 35.102 1.380 15.162 1.00 94.94 217 ALA A O 1
ATOM 1677 N N . VAL A 1 218 ? 33.441 0.147 14.282 1.00 93.81 218 VAL A N 1
ATOM 1678 C CA . VAL A 1 218 ? 34.075 -0.025 12.963 1.00 93.81 218 VAL A CA 1
ATOM 1679 C C . VAL A 1 218 ? 34.269 1.322 12.264 1.00 93.81 218 VAL A C 1
ATOM 1681 O O . VAL A 1 218 ? 35.357 1.599 11.754 1.00 93.81 218 VAL A O 1
ATOM 1684 N N . SER A 1 219 ? 33.242 2.172 12.253 1.00 92.75 219 SER A N 1
ATOM 1685 C CA . SER A 1 219 ? 33.306 3.498 11.633 1.00 92.75 219 SER A CA 1
ATOM 1686 C C . SER A 1 219 ? 34.278 4.438 12.347 1.00 92.75 219 SER A C 1
ATOM 1688 O O . SER A 1 219 ? 35.031 5.152 11.690 1.00 92.75 219 SER A O 1
ATOM 1690 N N . GLU A 1 220 ? 34.348 4.402 13.676 1.00 93.00 220 GLU A N 1
ATOM 1691 C CA . GLU A 1 220 ? 35.341 5.171 14.435 1.00 93.00 220 GLU A CA 1
ATOM 1692 C C . GLU A 1 220 ? 36.773 4.712 14.162 1.00 93.00 220 GLU A C 1
ATOM 1694 O O . GLU A 1 220 ? 37.681 5.537 14.052 1.00 93.00 220 GLU A O 1
ATOM 1699 N N . ALA A 1 221 ? 36.990 3.402 14.033 1.00 92.88 221 ALA A N 1
ATOM 1700 C CA . ALA A 1 221 ? 38.291 2.857 13.671 1.00 92.88 221 ALA A CA 1
ATOM 1701 C C . ALA A 1 221 ? 38.721 3.286 12.258 1.00 92.88 221 ALA A C 1
ATOM 1703 O O . ALA A 1 221 ? 39.901 3.565 12.053 1.00 92.88 221 ALA A O 1
ATOM 1704 N N . ALA A 1 222 ? 37.783 3.375 11.308 1.00 90.12 222 ALA A N 1
ATOM 1705 C CA . ALA A 1 222 ? 38.034 3.894 9.962 1.00 90.12 222 ALA A CA 1
ATOM 1706 C C . ALA A 1 222 ? 38.402 5.389 9.997 1.00 90.12 222 ALA A C 1
ATOM 1708 O O . ALA A 1 222 ? 39.455 5.776 9.491 1.00 90.12 222 ALA A O 1
ATOM 1709 N N . ILE A 1 223 ? 37.614 6.214 10.700 1.00 88.19 223 ILE A N 1
ATOM 1710 C CA . ILE A 1 223 ? 37.883 7.655 10.858 1.00 88.19 223 ILE A CA 1
ATOM 1711 C C . ILE A 1 223 ? 39.274 7.898 11.456 1.00 88.19 223 ILE A C 1
ATOM 1713 O O . ILE A 1 223 ? 40.022 8.741 10.964 1.00 88.19 223 ILE A O 1
ATOM 1717 N N . LYS A 1 224 ? 39.672 7.127 12.478 1.00 90.56 224 LYS A N 1
ATOM 1718 C CA . LYS A 1 224 ? 41.010 7.228 13.093 1.00 90.56 224 LYS A CA 1
ATOM 1719 C C . LYS A 1 224 ? 42.158 6.943 12.118 1.00 90.56 224 LYS A C 1
ATOM 1721 O O . LYS A 1 224 ? 43.267 7.411 12.353 1.00 90.56 224 LYS A O 1
ATOM 1726 N N . LYS A 1 225 ? 41.910 6.198 11.038 1.00 92.44 225 LYS A N 1
ATOM 1727 C CA . LYS A 1 225 ? 42.879 5.916 9.965 1.00 92.44 225 LYS A CA 1
ATOM 1728 C C . LYS A 1 225 ? 42.843 6.946 8.828 1.00 92.44 225 LYS A C 1
ATOM 1730 O O . LYS A 1 225 ? 43.578 6.793 7.860 1.00 92.44 225 LYS A O 1
ATOM 1735 N N . GLY A 1 226 ? 42.000 7.976 8.925 1.00 88.50 226 GLY A N 1
ATOM 1736 C CA . GLY A 1 226 ? 41.754 8.929 7.839 1.00 88.50 226 GLY A CA 1
ATOM 1737 C C . GLY A 1 226 ? 40.814 8.397 6.750 1.00 88.50 226 GLY A C 1
ATOM 1738 O O . GLY A 1 226 ? 40.686 9.019 5.698 1.00 88.50 226 GLY A O 1
ATOM 1739 N N . GLU A 1 227 ? 40.154 7.260 6.983 1.00 86.38 227 GLU A N 1
ATOM 1740 C CA . GLU A 1 227 ? 39.134 6.704 6.092 1.00 86.38 227 GLU A CA 1
ATOM 1741 C C . GLU A 1 227 ? 37.749 7.293 6.421 1.00 86.38 227 GLU A C 1
ATOM 1743 O O . GLU A 1 227 ? 37.520 7.855 7.494 1.00 86.38 227 GLU A O 1
ATOM 1748 N N . LYS A 1 228 ? 36.787 7.158 5.502 1.00 79.94 228 LYS A N 1
ATOM 1749 C CA . LYS A 1 228 ? 35.399 7.582 5.746 1.00 79.94 228 LYS A CA 1
ATOM 1750 C C . LYS A 1 228 ? 34.689 6.607 6.689 1.00 79.94 228 LYS A C 1
ATOM 1752 O O . LYS A 1 228 ? 34.941 5.402 6.638 1.00 79.94 228 LYS A O 1
ATOM 1757 N N . ALA A 1 229 ? 33.752 7.110 7.495 1.00 84.62 229 ALA A N 1
ATOM 1758 C CA . ALA A 1 229 ? 32.838 6.238 8.225 1.00 84.62 229 ALA A CA 1
ATOM 1759 C C . ALA A 1 229 ? 31.985 5.414 7.251 1.00 84.62 229 ALA A C 1
ATOM 1761 O O . ALA A 1 229 ? 31.632 5.860 6.155 1.00 84.62 229 ALA A O 1
ATOM 1762 N N . LYS A 1 230 ? 31.668 4.189 7.669 1.00 86.56 230 LYS A N 1
ATOM 1763 C CA . LYS A 1 230 ? 30.822 3.270 6.916 1.00 86.56 230 LYS A CA 1
ATOM 1764 C C . LYS A 1 230 ? 29.363 3.518 7.273 1.00 86.56 230 LYS A C 1
ATOM 1766 O O . LYS A 1 230 ? 29.045 3.889 8.406 1.00 86.56 230 LYS A O 1
ATOM 1771 N N . GLU A 1 231 ? 28.492 3.313 6.295 1.00 84.19 231 GLU A N 1
ATOM 1772 C CA . GLU A 1 231 ? 27.051 3.351 6.513 1.00 84.19 231 GLU A CA 1
ATOM 1773 C C . GLU A 1 231 ? 26.653 2.290 7.546 1.00 84.19 231 GLU A C 1
ATOM 1775 O O . GLU A 1 231 ? 27.098 1.143 7.486 1.00 84.19 231 GLU A O 1
ATOM 1780 N N . ILE A 1 232 ? 25.833 2.704 8.508 1.00 86.56 232 ILE A N 1
ATOM 1781 C CA . ILE A 1 232 ? 25.277 1.862 9.558 1.00 86.56 232 ILE A CA 1
ATOM 1782 C C . ILE A 1 232 ? 23.859 1.480 9.157 1.00 86.56 232 ILE A C 1
ATOM 1784 O O . ILE A 1 232 ? 23.004 2.342 8.950 1.00 86.56 232 ILE A O 1
ATOM 1788 N N . SER A 1 233 ? 23.608 0.177 9.080 1.00 81.75 233 SER A N 1
ATOM 1789 C CA . SER A 1 233 ? 22.310 -0.379 8.718 1.00 81.75 233 SER A CA 1
ATOM 1790 C C . SER A 1 233 ? 21.973 -1.554 9.628 1.00 81.75 233 SER A C 1
ATOM 1792 O O . SER A 1 233 ? 22.731 -2.518 9.751 1.00 81.75 233 SER A O 1
ATOM 1794 N N . ALA A 1 234 ? 20.822 -1.465 10.289 1.00 83.00 234 ALA A N 1
ATOM 1795 C CA . ALA A 1 234 ? 20.261 -2.544 11.088 1.00 83.00 234 ALA A CA 1
ATOM 1796 C C . ALA A 1 234 ? 18.733 -2.518 10.975 1.00 83.00 234 ALA A C 1
ATOM 1798 O O . ALA A 1 234 ? 18.106 -1.462 11.087 1.00 83.00 234 ALA A O 1
ATOM 1799 N N . GLY A 1 235 ? 18.130 -3.684 10.746 1.00 85.00 235 GLY A N 1
ATOM 1800 C CA . GLY A 1 235 ? 16.677 -3.825 10.724 1.00 85.00 235 GLY A CA 1
ATOM 1801 C C . GLY A 1 235 ? 16.100 -3.735 12.134 1.00 85.00 235 GLY A C 1
ATOM 1802 O O . GLY A 1 235 ? 16.585 -4.415 13.036 1.00 85.00 235 GLY A O 1
ATOM 1803 N N . ILE A 1 236 ? 15.056 -2.922 12.314 1.00 90.62 236 ILE A N 1
ATOM 1804 C CA . ILE A 1 236 ? 14.313 -2.850 13.580 1.00 90.62 236 ILE A CA 1
ATOM 1805 C C . ILE A 1 236 ? 13.697 -4.235 13.870 1.00 90.62 236 ILE A C 1
ATOM 1807 O O . ILE A 1 236 ? 13.033 -4.784 12.980 1.00 90.62 236 ILE A O 1
ATOM 1811 N N . PRO A 1 237 ? 13.902 -4.810 15.072 1.00 93.69 237 PRO A N 1
ATOM 1812 C CA . PRO A 1 237 ? 13.290 -6.081 15.454 1.00 93.69 237 PRO A CA 1
ATOM 1813 C C . PRO A 1 237 ? 11.757 -6.034 15.537 1.00 93.69 237 PRO A C 1
ATOM 1815 O O . PRO A 1 237 ? 11.167 -5.005 15.867 1.00 93.69 237 PRO A O 1
ATOM 1818 N N . GLY A 1 238 ? 11.117 -7.185 15.309 1.00 93.19 238 GLY A N 1
ATOM 1819 C CA . GLY A 1 238 ? 9.677 -7.376 15.507 1.00 93.19 238 GLY A CA 1
ATOM 1820 C C . GLY A 1 238 ? 8.766 -6.724 14.453 1.00 93.19 238 GLY A C 1
ATOM 1821 O O . GLY A 1 238 ? 9.135 -6.594 13.282 1.00 93.19 238 GLY A O 1
ATOM 1822 N N . ASN A 1 239 ? 7.543 -6.369 14.859 1.00 91.31 239 ASN A N 1
ATOM 1823 C CA . ASN A 1 239 ? 6.452 -5.845 14.030 1.00 91.31 239 ASN A CA 1
ATOM 1824 C C . ASN A 1 239 ? 6.217 -4.329 14.254 1.00 91.31 239 ASN A C 1
ATOM 1826 O O . ASN A 1 239 ? 5.135 -3.909 14.664 1.00 91.31 239 ASN A O 1
ATOM 1830 N N . LEU A 1 240 ? 7.252 -3.510 13.994 1.00 87.56 240 LEU A N 1
ATOM 1831 C CA . LEU A 1 240 ? 7.241 -2.037 14.129 1.00 87.56 240 LEU A CA 1
ATOM 1832 C C . LEU A 1 240 ? 7.449 -1.250 12.824 1.00 87.56 240 LEU A C 1
ATOM 1834 O O . LEU A 1 240 ? 8.038 -0.170 12.815 1.00 87.56 240 LEU A O 1
ATOM 1838 N N . LYS A 1 241 ? 6.992 -1.779 11.691 1.00 83.56 241 LYS A N 1
ATOM 1839 C CA . LYS A 1 241 ? 7.248 -1.201 10.365 1.00 83.56 241 LYS A CA 1
ATOM 1840 C C . LYS A 1 241 ? 6.140 -0.276 9.891 1.00 83.56 241 LYS A C 1
ATOM 1842 O O . LYS A 1 241 ? 6.424 0.748 9.272 1.00 83.56 241 LYS A O 1
ATOM 1847 N N . SER A 1 242 ? 4.877 -0.651 10.090 1.00 85.06 242 SER A N 1
ATOM 1848 C CA . SER A 1 242 ? 3.746 0.108 9.547 1.00 85.06 242 SER A CA 1
ATOM 1849 C C . SER A 1 242 ? 2.404 -0.300 10.148 1.00 85.06 242 SER A C 1
ATOM 1851 O O . SER A 1 242 ? 2.277 -1.348 10.767 1.00 85.06 242 SER A O 1
ATOM 1853 N N . ASN A 1 243 ? 1.351 0.448 9.812 1.00 81.88 243 ASN A N 1
ATOM 1854 C CA . ASN A 1 243 ? -0.046 0.087 10.076 1.00 81.88 243 ASN A CA 1
ATOM 1855 C C . ASN A 1 243 ? -0.537 -1.211 9.391 1.00 81.88 243 ASN A C 1
ATOM 1857 O O . ASN A 1 243 ? -1.732 -1.499 9.413 1.00 81.88 243 ASN A O 1
ATOM 1861 N N . ARG A 1 244 ? 0.337 -1.967 8.725 1.00 90.31 244 ARG A N 1
ATOM 1862 C CA . ARG A 1 244 ? 0.046 -3.298 8.176 1.00 90.31 244 ARG A CA 1
ATOM 1863 C C . ARG A 1 244 ? 0.534 -4.424 9.080 1.00 90.31 244 ARG A C 1
ATOM 1865 O O . ARG A 1 244 ? 0.207 -5.578 8.817 1.00 90.31 244 ARG A O 1
ATOM 1872 N N . ASP A 1 245 ? 1.290 -4.085 10.114 1.00 92.38 245 ASP A N 1
ATOM 1873 C CA . ASP A 1 245 ? 1.889 -5.052 11.012 1.00 92.38 245 ASP A CA 1
ATOM 1874 C C . ASP A 1 245 ? 0.846 -5.702 11.919 1.00 92.38 245 ASP A C 1
ATOM 1876 O O . ASP A 1 245 ? -0.224 -5.151 12.191 1.00 92.38 245 ASP A O 1
ATOM 1880 N N . ALA A 1 246 ? 1.170 -6.919 12.349 1.00 95.75 246 ALA A N 1
ATOM 1881 C CA . ALA A 1 246 ? 0.253 -7.816 13.031 1.00 95.75 246 ALA A CA 1
ATOM 1882 C C . ALA A 1 246 ? -0.396 -7.187 14.273 1.00 95.75 246 ALA A C 1
ATOM 1884 O O . ALA A 1 246 ? 0.279 -6.529 15.057 1.00 95.75 246 ALA A O 1
ATOM 1885 N N . SER A 1 247 ? -1.693 -7.427 14.475 1.00 94.75 247 SER A N 1
ATOM 1886 C CA . SER A 1 247 ? -2.509 -6.931 15.602 1.00 94.75 247 SER A CA 1
ATOM 1887 C C . SER A 1 247 ? -2.748 -5.414 15.693 1.00 94.75 247 SER A C 1
ATOM 1889 O O . SER A 1 247 ? -3.583 -4.993 16.491 1.00 94.75 247 SER A O 1
ATOM 1891 N N . TRP A 1 248 ? -2.103 -4.565 14.883 1.00 91.94 248 TRP A N 1
ATOM 1892 C CA . TRP A 1 248 ? -2.150 -3.110 15.101 1.00 91.94 248 TRP A CA 1
ATOM 1893 C C . TRP A 1 248 ? -3.548 -2.492 14.986 1.00 91.94 248 TRP A C 1
ATOM 1895 O O . TRP A 1 248 ? -3.947 -1.629 15.773 1.00 91.94 248 TRP A O 1
ATOM 1905 N N . LEU A 1 249 ? -4.301 -2.899 13.966 1.00 92.62 249 LEU A N 1
ATOM 1906 C CA . LEU A 1 249 ? -5.648 -2.388 13.713 1.00 92.62 249 LEU A CA 1
ATOM 1907 C C . LEU A 1 249 ? -6.666 -3.101 14.591 1.00 92.62 249 LEU A C 1
ATOM 1909 O O . LEU A 1 249 ? -7.635 -2.481 15.023 1.00 92.62 249 LEU A O 1
ATOM 1913 N N . PHE A 1 250 ? -6.423 -4.373 14.901 1.00 95.38 250 PHE A N 1
ATOM 1914 C CA . PHE A 1 250 ? -7.203 -5.091 15.888 1.00 95.38 250 PHE A CA 1
ATOM 1915 C C . PHE A 1 250 ? -7.189 -4.349 17.233 1.00 95.38 250 PHE A C 1
ATOM 1917 O O . PHE A 1 250 ? -8.245 -3.942 17.720 1.00 95.38 250 PHE A O 1
ATOM 1924 N N . ASN A 1 251 ? -5.996 -4.077 17.766 1.00 92.06 251 ASN A N 1
ATOM 1925 C CA . ASN A 1 251 ? -5.798 -3.418 19.054 1.00 92.06 251 ASN A CA 1
ATOM 1926 C C . ASN A 1 251 ? -6.445 -2.024 19.105 1.00 92.06 251 ASN A C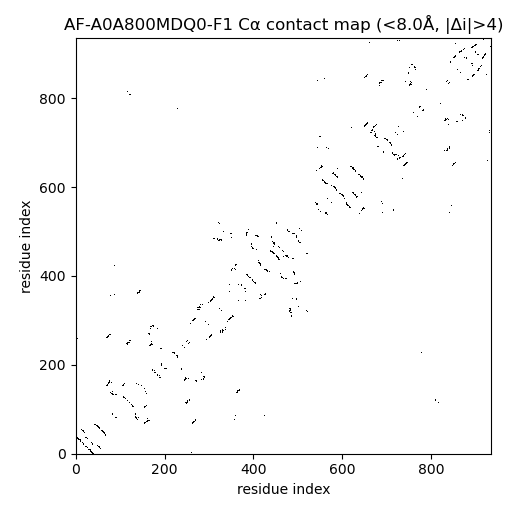 1
ATOM 1928 O O . ASN A 1 251 ? -7.030 -1.645 20.117 1.00 92.06 251 ASN A O 1
ATOM 1932 N N . GLY A 1 252 ? -6.320 -1.249 18.022 1.00 88.12 252 GLY A N 1
ATOM 1933 C CA . GLY A 1 252 ? -6.806 0.131 17.960 1.00 88.12 252 GLY A CA 1
ATOM 1934 C C . GLY A 1 252 ? -8.288 0.273 17.606 1.00 88.12 252 GLY A C 1
ATOM 1935 O O . GLY A 1 252 ? -8.897 1.275 17.979 1.00 88.12 252 GLY A O 1
ATOM 1936 N N . ARG A 1 253 ? -8.888 -0.692 16.891 1.00 90.88 253 ARG A N 1
ATOM 1937 C CA . ARG A 1 253 ? -10.250 -0.558 16.335 1.00 90.88 253 ARG A CA 1
ATOM 1938 C C . ARG A 1 253 ? -11.229 -1.656 16.703 1.00 90.88 253 ARG A C 1
ATOM 1940 O O . ARG A 1 253 ? -12.402 -1.351 16.883 1.00 90.88 253 ARG A O 1
ATOM 1947 N N . LEU A 1 254 ? -10.797 -2.915 16.757 1.00 93.62 254 LEU A N 1
ATOM 1948 C CA . LEU A 1 254 ? -11.704 -4.034 17.036 1.00 93.62 254 LEU A CA 1
ATOM 1949 C C . LEU A 1 254 ? -11.792 -4.331 18.526 1.00 93.62 254 LEU A C 1
ATOM 1951 O O . LEU A 1 254 ? -12.889 -4.399 19.065 1.00 93.62 254 LEU A O 1
ATOM 1955 N N . SER A 1 255 ? -10.658 -4.468 19.206 1.00 93.81 255 SER A N 1
ATOM 1956 C CA . SER A 1 255 ? -10.657 -4.792 20.630 1.00 93.81 255 SER A CA 1
ATOM 1957 C C . SER A 1 255 ? -11.509 -3.864 21.509 1.00 93.81 255 SER A C 1
ATOM 1959 O O . SER A 1 255 ? -12.190 -4.387 22.388 1.00 93.81 255 SER A O 1
ATOM 1961 N N . PRO A 1 256 ? -11.568 -2.535 21.289 1.00 91.19 256 PRO A N 1
ATOM 1962 C CA . PRO A 1 256 ? -12.295 -1.642 22.195 1.00 91.19 256 PRO A CA 1
ATOM 1963 C C . PRO A 1 256 ? -13.818 -1.775 22.077 1.00 91.19 256 PRO A C 1
ATOM 1965 O O . PRO A 1 256 ? -14.557 -1.261 22.915 1.00 91.19 256 PRO A O 1
ATOM 1968 N N . VAL A 1 257 ? -14.292 -2.435 21.015 1.00 93.38 257 VAL A N 1
ATOM 1969 C CA . VAL A 1 257 ? -15.704 -2.766 20.822 1.00 93.38 257 VAL A CA 1
ATOM 1970 C C . VAL A 1 257 ? -16.013 -4.209 21.219 1.00 93.38 257 VAL A C 1
ATOM 1972 O O . VAL A 1 257 ? -17.173 -4.595 21.208 1.00 93.38 257 VAL A O 1
ATOM 1975 N N . VAL A 1 258 ? -15.030 -5.018 21.620 1.00 94.38 258 VAL A N 1
ATOM 1976 C CA . VAL A 1 258 ? -15.278 -6.317 22.262 1.00 94.38 258 VAL A CA 1
ATOM 1977 C C . VAL A 1 258 ? -15.734 -6.051 23.710 1.00 94.38 258 VAL A C 1
ATOM 1979 O O . VAL A 1 258 ? -15.062 -5.300 24.421 1.00 94.38 258 VAL A O 1
ATOM 1982 N N . PRO A 1 259 ? -16.853 -6.630 24.196 1.00 94.00 259 PRO A N 1
ATOM 1983 C CA . PRO A 1 259 ? -17.583 -7.776 23.646 1.00 94.00 259 PRO A CA 1
ATOM 1984 C C . PRO A 1 259 ? -18.954 -7.431 23.019 1.00 94.00 259 PRO A C 1
ATOM 1986 O O . PRO A 1 259 ? -19.929 -8.129 23.290 1.00 94.00 259 PRO A O 1
ATOM 1989 N N . TYR A 1 260 ? -19.082 -6.380 22.194 1.00 95.31 260 TYR A N 1
ATOM 1990 C CA . TYR A 1 260 ? -20.372 -5.966 21.609 1.00 95.31 260 TYR A CA 1
ATOM 1991 C C . TYR A 1 260 ? -21.158 -7.151 21.026 1.00 95.31 260 TYR A C 1
ATOM 1993 O O . TYR A 1 260 ? -20.604 -8.017 20.336 1.00 95.31 260 TYR A O 1
ATOM 2001 N N . ALA A 1 261 ? -22.467 -7.177 21.289 1.00 95.56 261 ALA A N 1
ATOM 2002 C CA . ALA A 1 261 ? -23.351 -8.244 20.842 1.00 95.56 261 ALA A CA 1
ATOM 2003 C C . ALA A 1 261 ? -23.488 -8.245 19.313 1.00 95.56 261 ALA A C 1
ATOM 2005 O O . ALA A 1 261 ? -24.279 -7.493 18.752 1.00 95.56 261 ALA A O 1
ATOM 2006 N N . ILE A 1 262 ? -22.732 -9.113 18.640 1.00 96.94 262 ILE A N 1
ATOM 2007 C CA . ILE A 1 262 ? -22.831 -9.332 17.190 1.00 96.94 262 ILE A CA 1
ATOM 2008 C C . ILE A 1 262 ? -23.373 -10.726 16.865 1.00 96.94 262 ILE A C 1
ATOM 2010 O O . ILE A 1 262 ? -23.086 -11.701 17.571 1.00 96.94 262 ILE A O 1
ATOM 2014 N N . ARG A 1 263 ? -24.135 -10.821 15.771 1.00 97.44 263 ARG A N 1
ATOM 2015 C CA . ARG A 1 263 ? -24.588 -12.078 15.165 1.00 97.44 263 ARG A CA 1
ATOM 2016 C C . ARG A 1 263 ? -23.466 -12.779 14.403 1.00 97.44 263 ARG A C 1
ATOM 2018 O O . ARG A 1 263 ? -23.404 -14.002 14.427 1.00 97.44 263 ARG A O 1
ATOM 2025 N N . GLY A 1 264 ? -22.610 -12.002 13.747 1.00 98.25 264 GLY A N 1
ATOM 2026 C CA . GLY A 1 264 ? -21.495 -12.462 12.926 1.00 98.25 264 GLY A CA 1
ATOM 2027 C C . GLY A 1 264 ? -20.709 -11.285 12.349 1.00 98.25 264 GLY A C 1
ATOM 2028 O O . GLY A 1 264 ? -20.971 -10.123 12.682 1.00 98.25 264 GLY A O 1
ATOM 2029 N N . ALA A 1 265 ? -19.753 -11.588 11.477 1.00 98.62 265 ALA A N 1
ATOM 2030 C CA . ALA A 1 265 ? -18.872 -10.609 10.856 1.00 98.62 265 ALA A CA 1
ATOM 2031 C C . ALA A 1 265 ? -18.799 -10.762 9.332 1.00 98.62 265 ALA A C 1
ATOM 2033 O O . ALA A 1 265 ? -18.904 -11.866 8.797 1.00 98.62 265 ALA A O 1
ATOM 2034 N N . ILE A 1 266 ? -18.560 -9.648 8.641 1.00 98.81 266 ILE A N 1
ATOM 2035 C CA . ILE A 1 266 ? -18.249 -9.602 7.216 1.00 98.81 266 ILE A CA 1
ATOM 2036 C C . ILE A 1 266 ? -16.867 -8.991 6.962 1.00 98.81 266 ILE A C 1
ATOM 2038 O O . ILE A 1 266 ? -16.479 -7.996 7.580 1.00 98.81 266 ILE A O 1
ATOM 2042 N N . TRP A 1 267 ? -16.135 -9.573 6.014 1.00 98.62 267 TRP A N 1
ATOM 2043 C CA . TRP A 1 267 ? -14.749 -9.241 5.700 1.00 98.62 267 TRP A CA 1
ATOM 2044 C C . TRP A 1 267 ? -14.564 -8.925 4.211 1.00 98.62 267 TRP A C 1
ATOM 2046 O O . TRP A 1 267 ? -14.910 -9.710 3.321 1.00 98.62 267 TRP A O 1
ATOM 2056 N N . ASN A 1 268 ? -13.996 -7.755 3.907 1.00 97.62 268 ASN A N 1
ATOM 2057 C CA . ASN A 1 268 ? -13.535 -7.429 2.555 1.00 97.62 268 ASN A CA 1
ATOM 2058 C C . ASN A 1 268 ? -12.133 -6.814 2.599 1.00 97.62 268 ASN A C 1
ATOM 2060 O O . ASN A 1 268 ? -11.945 -5.628 2.887 1.00 97.62 268 ASN A O 1
ATOM 2064 N N . GLN A 1 269 ? -11.141 -7.641 2.286 1.00 95.31 269 GLN A N 1
ATOM 2065 C CA . GLN A 1 269 ? -9.742 -7.252 2.219 1.00 95.31 269 GLN A CA 1
ATOM 2066 C C . GLN A 1 269 ? -9.016 -8.045 1.134 1.00 95.31 269 GLN A C 1
ATOM 2068 O O . GLN A 1 269 ? -9.524 -9.054 0.653 1.00 95.31 269 GLN A O 1
ATOM 2073 N N . GLY A 1 270 ? -7.865 -7.542 0.692 1.00 89.00 270 GLY A N 1
ATOM 2074 C CA . GLY A 1 270 ? -6.919 -8.392 -0.015 1.00 89.00 270 GLY A CA 1
ATOM 2075 C C . GLY A 1 270 ? -5.820 -7.659 -0.765 1.00 89.00 270 GLY A C 1
ATOM 2076 O O . GLY A 1 270 ? -4.717 -8.165 -0.903 1.00 89.00 270 GLY A O 1
ATOM 2077 N N . TYR A 1 271 ? -6.074 -6.432 -1.224 1.00 88.44 271 TYR A N 1
ATOM 2078 C CA . TYR A 1 271 ? -5.157 -5.761 -2.150 1.00 88.44 271 TYR A CA 1
ATOM 2079 C C . TYR A 1 271 ? -3.782 -5.458 -1.535 1.00 88.44 271 TYR A C 1
ATOM 2081 O O . TYR A 1 271 ? -2.789 -5.439 -2.253 1.00 88.44 271 TYR A O 1
ATOM 2089 N N . ALA A 1 272 ? -3.710 -5.231 -0.218 1.00 90.69 272 ALA A N 1
ATOM 2090 C CA . ALA A 1 272 ? -2.429 -5.046 0.466 1.00 90.69 272 ALA A CA 1
ATOM 2091 C C . ALA A 1 272 ? -1.595 -6.339 0.549 1.00 90.69 272 ALA A C 1
ATOM 2093 O O . ALA A 1 272 ? -0.382 -6.243 0.690 1.00 90.69 272 ALA A O 1
ATOM 2094 N N . ASN A 1 273 ? -2.232 -7.510 0.423 1.00 92.75 273 ASN A N 1
ATOM 2095 C CA . ASN A 1 273 ? -1.608 -8.835 0.455 1.00 92.75 273 ASN A CA 1
ATOM 2096 C C . ASN A 1 273 ? -1.602 -9.517 -0.932 1.00 92.75 273 ASN A C 1
ATOM 2098 O O . ASN A 1 273 ? -1.281 -10.697 -1.022 1.00 92.75 273 ASN A O 1
ATOM 2102 N N . LYS A 1 274 ? -1.948 -8.808 -2.024 1.00 85.62 274 LYS A N 1
ATOM 2103 C CA . LYS A 1 274 ? -2.105 -9.399 -3.376 1.00 85.62 274 LYS A CA 1
ATOM 2104 C C . LYS A 1 274 ? -0.860 -10.108 -3.915 1.00 85.62 274 LYS A C 1
ATOM 2106 O O . LYS A 1 274 ? -0.970 -10.915 -4.834 1.00 85.62 274 LYS A O 1
ATOM 2111 N N . ASP A 1 275 ? 0.299 -9.750 -3.373 1.00 83.06 275 ASP A N 1
ATOM 2112 C CA . ASP A 1 275 ? 1.605 -10.271 -3.764 1.00 83.06 275 ASP A CA 1
ATOM 2113 C C . ASP A 1 275 ? 2.113 -11.357 -2.791 1.00 83.06 275 ASP A C 1
ATOM 2115 O O . ASP A 1 275 ? 3.214 -11.859 -2.976 1.00 83.06 275 ASP A O 1
ATOM 2119 N N . GLU A 1 276 ? 1.329 -11.748 -1.773 1.00 88.69 276 GLU A N 1
ATOM 2120 C CA . GLU A 1 276 ? 1.712 -12.809 -0.826 1.00 88.69 276 GLU A CA 1
ATOM 2121 C C . GLU A 1 276 ? 1.366 -14.218 -1.323 1.00 88.69 276 GLU A C 1
ATOM 2123 O O . GLU A 1 276 ? 2.112 -15.149 -1.038 1.00 88.69 276 GLU A O 1
ATOM 2128 N N . GLY A 1 277 ? 0.261 -14.394 -2.060 1.00 92.69 277 GLY A N 1
ATOM 2129 C CA . GLY A 1 277 ? -0.177 -15.706 -2.550 1.00 92.69 277 GLY A CA 1
ATOM 2130 C C . GLY A 1 277 ? -0.866 -16.573 -1.495 1.00 92.69 277 GLY A C 1
ATOM 2131 O O . GLY A 1 277 ? -1.715 -16.101 -0.732 1.00 92.69 277 GLY A O 1
ATOM 2132 N N . LEU A 1 278 ? -0.506 -17.859 -1.462 1.00 95.12 278 LEU A N 1
ATOM 2133 C CA . LEU A 1 278 ? -1.092 -18.866 -0.566 1.00 95.12 278 LEU A CA 1
ATOM 2134 C C . LEU A 1 278 ? -1.070 -18.550 0.944 1.00 95.12 278 LEU A C 1
ATOM 2136 O O . LEU A 1 278 ? -2.018 -18.959 1.613 1.00 95.12 278 LEU A O 1
ATOM 2140 N N . PRO A 1 279 ? -0.090 -17.826 1.527 1.00 96.06 279 PRO A N 1
ATOM 2141 C CA . PRO A 1 279 ? -0.111 -17.470 2.949 1.00 96.06 279 PRO A CA 1
ATOM 2142 C C . PRO A 1 279 ? -1.372 -16.726 3.414 1.00 96.06 279 PRO A C 1
ATOM 2144 O O . PRO A 1 279 ? -1.694 -16.745 4.601 1.00 96.06 279 PRO A O 1
ATOM 2147 N N . TYR A 1 280 ? -2.142 -16.124 2.499 1.00 97.19 280 TYR A N 1
ATOM 2148 C CA . TYR A 1 280 ? -3.436 -15.527 2.834 1.00 97.19 280 TYR A CA 1
ATOM 2149 C C . TYR A 1 280 ? -4.433 -16.533 3.447 1.00 97.19 280 TYR A C 1
ATOM 2151 O O . TYR A 1 280 ? -5.275 -16.144 4.254 1.00 97.19 280 TYR A O 1
ATOM 2159 N N . TYR A 1 281 ? -4.302 -17.825 3.125 1.00 97.56 281 TYR A N 1
ATOM 2160 C CA . TYR A 1 281 ? -5.074 -18.915 3.730 1.00 97.56 281 TYR A CA 1
ATOM 2161 C C . TYR A 1 281 ? -4.824 -19.003 5.246 1.00 97.56 281 TYR A C 1
ATOM 2163 O O . TYR A 1 281 ? -5.768 -18.933 6.033 1.00 97.56 281 TYR A O 1
ATOM 2171 N N . ASN A 1 282 ? -3.553 -19.036 5.666 1.00 98.06 282 ASN A N 1
ATOM 2172 C CA . ASN A 1 282 ? -3.167 -19.088 7.084 1.00 98.06 282 ASN A CA 1
ATOM 2173 C C . ASN A 1 282 ? -3.622 -17.830 7.841 1.00 98.06 282 ASN A C 1
ATOM 2175 O O . ASN A 1 282 ? -4.048 -17.896 8.996 1.00 98.06 282 ASN A O 1
ATOM 2179 N N . ASN A 1 283 ? -3.583 -16.673 7.174 1.00 97.88 283 ASN A N 1
ATOM 2180 C CA . ASN A 1 283 ? -4.070 -15.424 7.745 1.00 97.88 283 ASN A CA 1
ATOM 2181 C C . ASN A 1 283 ? -5.585 -15.425 7.982 1.00 97.88 283 ASN A C 1
ATOM 2183 O O . ASN A 1 283 ? -6.018 -14.945 9.026 1.00 97.88 283 ASN A O 1
ATOM 2187 N N . LEU A 1 284 ? -6.395 -15.950 7.054 1.00 98.25 284 LEU A N 1
ATOM 2188 C CA . LEU A 1 284 ? -7.846 -16.067 7.254 1.00 98.25 284 LEU A CA 1
ATOM 2189 C C . LEU A 1 284 ? -8.178 -17.011 8.415 1.00 98.25 284 LEU A C 1
ATOM 2191 O O . LEU A 1 284 ? -9.019 -16.670 9.247 1.00 98.25 284 LEU A O 1
ATOM 2195 N N . HIS A 1 285 ? -7.477 -18.144 8.517 1.00 98.50 285 HIS A N 1
ATOM 2196 C CA . HIS A 1 285 ? -7.589 -19.054 9.662 1.00 98.50 285 HIS A CA 1
ATOM 2197 C C . HIS A 1 285 ? -7.255 -18.346 10.980 1.00 98.50 285 HIS A C 1
ATOM 2199 O O . HIS A 1 285 ? -8.051 -18.381 11.921 1.00 98.50 285 HIS A O 1
ATOM 2205 N N . SER A 1 286 ? -6.129 -17.631 11.031 1.00 98.62 286 SER A N 1
ATOM 2206 C CA . SER A 1 286 ? -5.711 -16.886 12.224 1.00 98.62 286 SER A CA 1
ATOM 2207 C C . SER A 1 286 ? -6.681 -15.754 12.581 1.00 98.62 286 SER A C 1
ATOM 2209 O O . SER A 1 286 ? -6.997 -15.580 13.756 1.00 98.62 286 SER A O 1
ATOM 2211 N N . LEU A 1 287 ? -7.215 -15.036 11.586 1.00 98.69 287 LEU A N 1
ATOM 2212 C CA . LEU A 1 287 ? -8.213 -13.976 11.762 1.00 98.69 287 LEU A CA 1
ATOM 2213 C C . LEU A 1 287 ? -9.492 -14.510 12.408 1.00 98.69 287 LEU A C 1
ATOM 2215 O O . LEU A 1 287 ? -9.927 -13.998 13.438 1.00 98.69 287 LEU A O 1
ATOM 2219 N N . VAL A 1 288 ? -10.089 -15.545 11.808 1.00 98.62 288 VAL A N 1
ATOM 2220 C CA . VAL A 1 288 ? -11.360 -16.108 12.280 1.00 98.62 288 VAL A CA 1
ATOM 2221 C C . VAL A 1 288 ? -11.184 -16.732 13.657 1.00 98.62 288 VAL A C 1
ATOM 2223 O O . VAL A 1 288 ? -12.007 -16.499 14.540 1.00 98.62 288 VAL A O 1
ATOM 2226 N N . ARG A 1 289 ? -10.100 -17.485 13.870 1.00 98.38 289 ARG A N 1
ATOM 2227 C CA . ARG A 1 289 ? -9.780 -18.058 15.179 1.00 98.38 289 ARG A CA 1
ATOM 2228 C C . ARG A 1 289 ? -9.612 -16.980 16.244 1.00 98.38 289 ARG A C 1
ATOM 2230 O O . ARG A 1 289 ? -10.236 -17.085 17.291 1.00 98.38 289 ARG A O 1
ATOM 2237 N N . GLY A 1 290 ? -8.817 -15.951 15.965 1.00 98.12 290 GLY A N 1
ATOM 2238 C CA . GLY A 1 290 ? -8.591 -14.843 16.886 1.00 98.12 290 GLY A CA 1
ATOM 2239 C C . GLY A 1 290 ? -9.894 -14.151 17.286 1.00 98.12 290 GLY A C 1
ATOM 2240 O O . GLY A 1 290 ? -10.234 -14.084 18.461 1.00 98.12 290 GLY A O 1
ATOM 2241 N N . TRP A 1 291 ? -10.717 -13.758 16.308 1.00 98.25 291 TRP A N 1
ATOM 2242 C CA . TRP A 1 291 ? -12.013 -13.133 16.600 1.00 98.25 291 TRP A CA 1
ATOM 2243 C C . TRP A 1 291 ? -12.944 -14.035 17.418 1.00 98.25 291 TRP A C 1
ATOM 2245 O O . TRP A 1 291 ? -13.695 -13.543 18.257 1.00 98.25 291 TRP A O 1
ATOM 2255 N N . ARG A 1 292 ? -12.913 -15.354 17.204 1.00 98.25 292 ARG A N 1
ATOM 2256 C CA . ARG A 1 292 ? -13.696 -16.307 18.006 1.00 98.25 292 ARG A CA 1
ATOM 2257 C C . ARG A 1 292 ? -13.235 -16.367 19.455 1.00 98.25 292 ARG A C 1
ATOM 2259 O O . ARG A 1 292 ? -14.092 -16.469 20.333 1.00 98.25 292 ARG A O 1
ATOM 2266 N N . ILE A 1 293 ? -11.924 -16.311 19.687 1.00 97.75 293 ILE A N 1
ATOM 2267 C CA . ILE A 1 293 ? -11.340 -16.289 21.030 1.00 97.75 293 ILE A CA 1
ATOM 2268 C C . ILE A 1 293 ? -11.755 -14.998 21.742 1.00 97.75 293 ILE A C 1
ATOM 2270 O O . ILE A 1 293 ? -12.373 -15.073 22.802 1.00 97.75 293 ILE A O 1
ATOM 2274 N N . ASP A 1 294 ? -11.535 -13.837 21.126 1.00 95.81 294 ASP A N 1
ATOM 2275 C CA . ASP A 1 294 ? -11.814 -12.542 21.757 1.00 95.81 294 ASP A CA 1
ATOM 2276 C C . ASP A 1 294 ? -13.296 -12.284 22.032 1.00 95.81 294 ASP A C 1
ATOM 2278 O O . ASP A 1 294 ? -13.659 -11.774 23.093 1.00 95.81 294 ASP A O 1
ATOM 2282 N N . TRP A 1 295 ? -14.190 -12.663 21.112 1.00 95.38 295 TRP A N 1
ATOM 2283 C CA . TRP A 1 295 ? -15.632 -12.572 21.370 1.00 95.38 295 TRP A CA 1
ATOM 2284 C C . TRP A 1 295 ? -16.154 -13.676 22.290 1.00 95.38 295 TRP A C 1
ATOM 2286 O O . TRP A 1 295 ? -17.338 -13.646 22.635 1.00 95.38 295 TRP A O 1
ATOM 2296 N N . ASN A 1 296 ? -15.317 -14.651 22.657 1.00 95.50 296 ASN A N 1
ATOM 2297 C CA . ASN A 1 296 ? -15.714 -15.875 23.345 1.00 95.50 296 ASN A CA 1
ATOM 2298 C C . ASN A 1 296 ? -16.906 -16.563 22.647 1.00 95.50 296 ASN A C 1
ATOM 2300 O O . ASN A 1 296 ? -17.925 -16.904 23.253 1.00 95.50 296 ASN A O 1
ATOM 2304 N N . LYS A 1 297 ? -16.807 -16.700 21.321 1.00 95.50 297 LYS A N 1
ATOM 2305 C CA . LYS A 1 297 ? -17.840 -17.274 20.449 1.00 95.50 297 LYS A CA 1
ATOM 2306 C C . LYS A 1 297 ? -17.189 -18.247 19.461 1.00 95.50 297 LYS A C 1
ATOM 2308 O O . LYS A 1 297 ? -16.889 -17.837 18.343 1.00 95.50 297 LYS A O 1
ATOM 2313 N N . PRO A 1 298 ? -17.001 -19.533 19.816 1.00 96.12 298 PRO A N 1
ATOM 2314 C CA . PRO A 1 298 ? -16.301 -20.507 18.966 1.00 96.12 298 PRO A CA 1
ATOM 2315 C C . PRO A 1 298 ? -16.982 -20.749 17.610 1.00 96.12 298 PRO A C 1
ATOM 2317 O O . PRO A 1 298 ? -16.325 -21.129 16.646 1.00 96.12 298 PRO A O 1
ATOM 2320 N N . GLU A 1 299 ? -18.283 -20.479 17.511 1.00 96.94 299 GLU A N 1
ATOM 2321 C CA . GLU A 1 299 ? -19.069 -20.627 16.282 1.00 96.94 299 GLU A CA 1
ATOM 2322 C C . GLU A 1 299 ? -19.394 -19.281 15.619 1.00 96.94 299 GLU A C 1
ATOM 2324 O O . GLU A 1 299 ? -20.314 -19.205 14.806 1.00 96.94 299 GLU A O 1
ATOM 2329 N N . LEU A 1 300 ? -18.677 -18.197 15.968 1.00 98.00 300 LEU A N 1
ATOM 2330 C CA . LEU A 1 300 ? -18.909 -16.876 15.378 1.00 98.00 300 LEU A CA 1
ATOM 2331 C C . LEU A 1 300 ? -18.887 -16.984 13.840 1.00 98.00 300 LEU A C 1
ATOM 2333 O O . LEU A 1 300 ? -17.850 -17.382 13.283 1.00 98.00 300 LEU A O 1
ATOM 2337 N N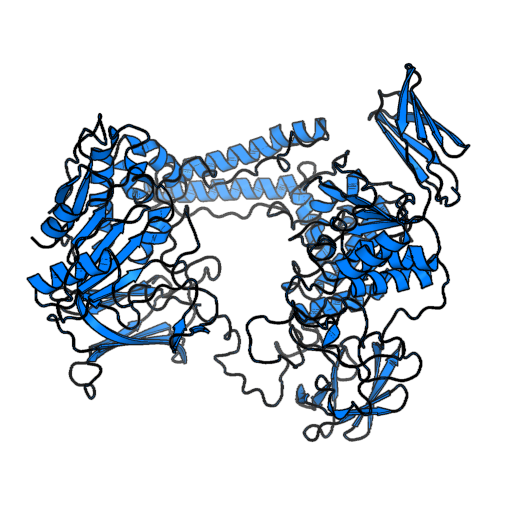 . PRO A 1 301 ? -19.995 -16.637 13.153 1.00 98.50 301 PRO A N 1
ATOM 2338 C CA . PRO A 1 301 ? -20.042 -16.645 11.701 1.00 98.50 301 PRO A CA 1
ATOM 2339 C C . PRO A 1 301 ? -19.162 -15.540 11.126 1.00 98.50 301 PRO A C 1
ATOM 2341 O O . PRO A 1 301 ? -19.261 -14.385 11.550 1.00 98.50 301 PRO A O 1
ATOM 2344 N N . VAL A 1 302 ? -18.337 -15.880 10.136 1.00 98.62 302 VAL A N 1
ATOM 2345 C CA . VAL A 1 302 ? -17.502 -14.909 9.417 1.00 98.62 302 VAL A CA 1
ATOM 2346 C C . VAL A 1 302 ? -17.636 -15.136 7.917 1.00 98.62 302 VAL A C 1
ATOM 2348 O O . VAL A 1 302 ? -17.247 -16.183 7.404 1.00 98.62 302 VAL A O 1
ATOM 2351 N N . TYR A 1 303 ? -18.170 -14.146 7.206 1.00 98.75 303 TYR A N 1
ATOM 2352 C CA . TYR A 1 303 ? -18.306 -14.185 5.752 1.00 98.75 303 TYR A CA 1
ATOM 2353 C C . TYR A 1 303 ? -17.296 -13.270 5.090 1.00 98.75 303 TYR A C 1
ATOM 2355 O O . TYR A 1 303 ? -17.183 -12.093 5.424 1.00 98.75 303 TYR A O 1
ATOM 2363 N N . PHE A 1 304 ? -16.555 -13.804 4.133 1.00 98.62 304 PHE A N 1
ATOM 2364 C CA . PHE A 1 304 ? -15.492 -13.087 3.448 1.00 98.62 304 PHE A CA 1
ATOM 2365 C C . PHE A 1 304 ? -15.674 -13.171 1.939 1.00 98.62 304 PHE A C 1
ATOM 2367 O O . PHE A 1 304 ? -16.514 -13.909 1.432 1.00 98.62 304 PHE A O 1
ATOM 2374 N N . HIS A 1 305 ? -14.904 -12.380 1.204 1.00 97.00 305 HIS A N 1
ATOM 2375 C CA . HIS A 1 305 ? -14.971 -12.379 -0.250 1.00 97.00 305 HIS A CA 1
ATOM 2376 C C . HIS A 1 305 ? -13.820 -13.152 -0.878 1.00 97.00 305 HIS A C 1
ATOM 2378 O O . HIS A 1 305 ? -12.691 -13.090 -0.392 1.00 97.00 305 HIS A O 1
ATOM 2384 N N . GLN A 1 306 ? -14.095 -13.797 -2.012 1.00 94.31 306 GLN A N 1
ATOM 2385 C CA . GLN A 1 306 ? -13.043 -14.235 -2.923 1.00 94.31 306 GLN A CA 1
ATOM 2386 C C . GLN A 1 306 ? -12.290 -13.013 -3.463 1.00 94.31 306 GLN A C 1
ATOM 2388 O O . GLN A 1 306 ? -12.916 -12.004 -3.805 1.00 94.31 306 GLN A O 1
ATOM 2393 N N . PHE A 1 307 ? -10.964 -13.098 -3.596 1.00 90.94 307 PHE A N 1
ATOM 2394 C CA . PHE A 1 307 ? -10.198 -12.007 -4.201 1.00 90.94 307 PHE A CA 1
ATOM 2395 C C . PHE A 1 307 ? -10.604 -11.790 -5.674 1.00 90.94 307 PHE A C 1
ATOM 2397 O O . PHE A 1 307 ? -10.451 -12.675 -6.520 1.00 90.94 307 PHE A O 1
ATOM 2404 N N . TYR A 1 308 ? -11.146 -10.608 -5.978 1.00 86.31 308 TYR A N 1
ATOM 2405 C CA . TYR A 1 308 ? -11.678 -10.271 -7.303 1.00 86.31 308 TYR A CA 1
ATOM 2406 C C . TYR A 1 308 ? -10.580 -10.102 -8.375 1.00 86.31 308 TYR A C 1
ATOM 2408 O O . TYR A 1 308 ? -9.383 -10.049 -8.080 1.00 86.31 308 TYR A O 1
ATOM 2416 N N . SER A 1 309 ? -10.984 -10.023 -9.645 1.00 79.88 309 SER A N 1
ATOM 2417 C CA . SER A 1 309 ? -10.090 -9.737 -10.775 1.00 79.88 309 SER A CA 1
ATOM 2418 C C . SER A 1 309 ? -10.094 -8.234 -11.070 1.00 79.88 309 SER A C 1
ATOM 2420 O O . SER A 1 309 ? -10.987 -7.715 -11.738 1.00 79.88 309 SER A O 1
ATOM 2422 N N . ALA A 1 310 ? -9.112 -7.496 -10.542 1.00 71.25 310 ALA A N 1
ATOM 2423 C CA . ALA A 1 310 ? -9.010 -6.063 -10.818 1.00 71.25 310 ALA A CA 1
ATOM 2424 C C . ALA A 1 310 ? -8.721 -5.804 -12.308 1.00 71.25 310 ALA A C 1
ATOM 2426 O O . ALA A 1 310 ? -7.852 -6.430 -12.904 1.00 71.25 310 ALA A O 1
ATOM 2427 N N . GLY A 1 311 ? -9.426 -4.852 -12.913 1.00 62.00 311 GLY A N 1
ATOM 2428 C CA . GLY A 1 311 ? -9.164 -4.382 -14.270 1.00 62.00 311 GLY A CA 1
ATOM 2429 C C . GLY A 1 311 ? -7.884 -3.544 -14.349 1.00 62.00 311 GLY A C 1
ATOM 2430 O O . GLY A 1 311 ? -7.579 -2.750 -13.454 1.00 62.00 311 GLY A O 1
ATOM 2431 N N . MET A 1 312 ? -7.135 -3.681 -15.444 1.00 53.81 312 MET A N 1
ATOM 2432 C CA . MET A 1 312 ? -5.965 -2.849 -15.727 1.00 53.81 312 MET A CA 1
ATOM 2433 C C . MET A 1 312 ? -6.401 -1.537 -16.395 1.00 53.81 312 MET A C 1
ATOM 2435 O O . MET A 1 312 ? -6.952 -1.549 -17.489 1.00 53.81 312 MET A O 1
ATOM 2439 N N . ARG A 1 313 ? -6.102 -0.380 -15.783 1.00 40.62 313 ARG A N 1
ATOM 2440 C CA . ARG A 1 313 ? -6.343 0.939 -16.411 1.00 40.62 313 ARG A CA 1
ATOM 2441 C C . ARG A 1 313 ? -5.463 1.206 -17.649 1.00 40.62 313 ARG A C 1
ATOM 2443 O O . ARG A 1 313 ? -5.777 2.126 -18.394 1.00 40.62 313 ARG A O 1
ATOM 2450 N N . HIS A 1 314 ? -4.372 0.456 -17.867 1.00 36.44 314 HIS A N 1
ATOM 2451 C CA . HIS A 1 314 ? -3.304 0.851 -18.807 1.00 36.44 314 HIS A CA 1
ATOM 2452 C C . HIS A 1 314 ? -2.590 -0.285 -19.562 1.00 36.44 314 HIS A C 1
ATOM 2454 O O . HIS A 1 314 ? -1.484 -0.072 -20.053 1.00 36.44 314 HIS A O 1
ATOM 2460 N N . VAL A 1 315 ? -3.177 -1.475 -19.695 1.00 37.16 315 VAL A N 1
ATOM 2461 C CA . VAL A 1 315 ? -2.565 -2.539 -20.510 1.00 37.16 315 VAL A CA 1
ATOM 2462 C C . VAL A 1 315 ? -3.577 -2.973 -21.555 1.00 37.16 315 VAL A C 1
ATOM 2464 O O . VAL A 1 315 ? -4.571 -3.611 -21.237 1.00 37.16 315 VAL A O 1
ATOM 2467 N N . GLY A 1 316 ? -3.341 -2.592 -22.810 1.00 34.66 316 GLY A N 1
ATOM 2468 C CA . GLY A 1 316 ? -4.172 -2.960 -23.961 1.00 34.66 316 GLY A CA 1
ATOM 2469 C C . GLY A 1 316 ? -4.059 -4.435 -24.366 1.00 34.66 316 GLY A C 1
ATOM 2470 O O . GLY A 1 316 ? -4.080 -4.734 -25.554 1.00 34.66 316 GLY A O 1
ATOM 2471 N N . LYS A 1 317 ? -3.873 -5.349 -23.408 1.00 43.41 317 LYS A N 1
ATOM 2472 C CA . LYS A 1 317 ? -3.874 -6.795 -23.631 1.00 43.41 317 LYS A CA 1
ATOM 2473 C C . LYS A 1 317 ? -4.650 -7.455 -22.500 1.00 43.41 317 LYS A C 1
ATOM 2475 O O . LYS A 1 317 ? -4.226 -7.399 -21.349 1.00 43.41 317 LYS A O 1
ATOM 2480 N N . GLU A 1 318 ? -5.782 -8.063 -22.838 1.00 49.97 318 GLU A N 1
ATOM 2481 C CA . GLU A 1 318 ? -6.471 -8.994 -21.950 1.00 49.97 318 GLU A CA 1
ATOM 2482 C C . GLU A 1 318 ? -5.496 -10.118 -21.572 1.00 49.97 318 GLU A C 1
ATOM 2484 O O . GLU A 1 318 ? -4.983 -10.825 -22.440 1.00 49.97 318 GLU A O 1
ATOM 2489 N N . VAL A 1 319 ? -5.200 -10.274 -20.280 1.00 58.59 319 VAL A N 1
ATOM 2490 C CA . VAL A 1 319 ? -4.348 -11.363 -19.780 1.00 58.59 319 VAL A CA 1
ATOM 2491 C C . VAL A 1 319 ? -5.245 -12.569 -19.484 1.00 58.59 319 VAL A C 1
ATOM 2493 O O . VAL A 1 319 ? -5.420 -12.983 -18.341 1.00 58.59 319 VAL A O 1
ATOM 2496 N N . ASN A 1 320 ? -5.866 -13.113 -20.532 1.00 74.00 320 ASN A N 1
ATOM 2497 C CA . ASN A 1 320 ? -6.739 -14.288 -20.462 1.00 74.00 320 ASN A CA 1
ATOM 2498 C C . ASN A 1 320 ? -5.902 -15.572 -20.495 1.00 74.00 320 ASN A C 1
ATOM 2500 O O . ASN A 1 320 ? -6.035 -16.363 -21.419 1.00 74.00 320 ASN A O 1
ATOM 2504 N N . LYS A 1 321 ? -4.994 -15.761 -19.534 1.00 84.56 321 LYS A N 1
ATOM 2505 C CA . LYS A 1 321 ? -4.115 -16.940 -19.483 1.00 84.56 321 LYS A CA 1
ATOM 2506 C C . LYS A 1 321 ? -3.984 -17.486 -18.066 1.00 84.56 321 LYS A C 1
ATOM 2508 O O . LYS A 1 321 ? -4.116 -16.702 -17.122 1.00 84.56 321 LYS A O 1
ATOM 2513 N N . PRO A 1 322 ? -3.729 -18.793 -17.899 1.00 91.44 322 PRO A N 1
ATOM 2514 C CA . PRO A 1 322 ? -3.574 -19.370 -16.576 1.00 91.44 322 PRO A CA 1
ATOM 2515 C C . PRO A 1 322 ? -2.312 -18.831 -15.896 1.00 91.44 322 PRO A C 1
ATOM 2517 O O . PRO A 1 322 ? -1.314 -18.524 -16.553 1.00 91.44 322 PRO A O 1
ATOM 2520 N N . SER A 1 323 ? -2.356 -18.710 -14.572 1.00 90.50 323 SER A N 1
ATOM 2521 C CA . SER A 1 323 ? -1.229 -18.269 -13.753 1.00 90.50 323 SER A CA 1
ATOM 2522 C C . SER A 1 323 ? -1.201 -18.999 -12.412 1.00 90.50 323 SER A C 1
ATOM 2524 O O . SER A 1 323 ? -2.236 -19.338 -11.844 1.00 90.50 323 SER A O 1
ATOM 2526 N N . ILE A 1 324 ? 0.014 -19.191 -11.901 1.00 92.69 324 ILE A N 1
ATOM 2527 C CA . ILE A 1 324 ? 0.322 -19.612 -10.523 1.00 92.69 324 ILE A CA 1
ATOM 2528 C C . ILE A 1 324 ? 1.068 -18.511 -9.758 1.00 92.69 324 ILE A C 1
ATOM 2530 O O . ILE A 1 324 ? 1.709 -18.768 -8.746 1.00 92.69 324 ILE A O 1
ATOM 2534 N N . GLY A 1 325 ? 1.027 -17.276 -10.264 1.00 90.38 325 GLY A N 1
ATOM 2535 C CA . GLY A 1 325 ? 1.602 -16.123 -9.587 1.00 90.38 325 GLY A CA 1
ATOM 2536 C C . GLY A 1 325 ? 0.807 -15.720 -8.340 1.00 90.38 325 GLY A C 1
ATOM 2537 O O . GLY A 1 325 ? -0.342 -16.140 -8.154 1.00 90.38 325 GLY A O 1
ATOM 2538 N N . PRO A 1 326 ? 1.378 -14.856 -7.486 1.00 89.06 326 PRO A N 1
ATOM 2539 C CA . PRO A 1 326 ? 0.863 -14.604 -6.143 1.00 89.06 326 PRO A CA 1
ATOM 2540 C C . PRO A 1 326 ? -0.566 -14.046 -6.131 1.00 89.06 326 PRO A C 1
ATOM 2542 O O . PRO A 1 326 ? -1.351 -14.376 -5.251 1.00 89.06 326 PRO A O 1
ATOM 2545 N N . THR A 1 327 ? -0.977 -13.258 -7.127 1.00 88.38 327 THR A N 1
ATOM 2546 C CA . THR A 1 327 ? -2.362 -12.761 -7.177 1.00 88.38 327 THR A CA 1
ATOM 2547 C C . THR A 1 327 ? -3.374 -13.861 -7.525 1.00 88.38 327 THR A C 1
ATOM 2549 O O . THR A 1 327 ? -4.472 -13.886 -6.961 1.00 88.38 327 THR A O 1
ATOM 2552 N N . ALA A 1 328 ? -3.017 -14.790 -8.418 1.00 90.62 328 ALA A N 1
ATOM 2553 C CA . ALA A 1 328 ? -3.852 -15.954 -8.717 1.00 90.62 328 ALA A CA 1
ATOM 2554 C C . ALA A 1 328 ? -3.926 -16.893 -7.502 1.00 90.62 328 ALA A C 1
ATOM 2556 O O . ALA A 1 328 ? -5.009 -17.335 -7.116 1.00 90.62 328 ALA A O 1
ATOM 2557 N N . GLU A 1 329 ? -2.798 -17.114 -6.832 1.00 93.50 329 GLU A N 1
ATOM 2558 C CA . GLU A 1 329 ? -2.744 -17.931 -5.624 1.00 93.50 329 GLU A CA 1
ATOM 2559 C C . GLU A 1 329 ? -3.457 -17.312 -4.430 1.00 93.50 329 GLU A C 1
ATOM 2561 O O . GLU A 1 329 ? -4.063 -18.036 -3.654 1.00 93.50 329 GLU A O 1
ATOM 2566 N N . MET A 1 330 ? -3.450 -15.990 -4.274 1.00 93.19 330 MET A N 1
ATOM 2567 C CA . MET A 1 330 ? -4.216 -15.342 -3.213 1.00 93.19 330 MET A CA 1
ATOM 2568 C C . MET A 1 330 ? -5.720 -15.603 -3.389 1.00 93.19 330 MET A C 1
ATOM 2570 O O . MET A 1 330 ? -6.452 -15.834 -2.425 1.00 93.19 330 MET A O 1
ATOM 2574 N N . ARG A 1 331 ? -6.197 -15.613 -4.636 1.00 93.12 331 ARG A N 1
ATOM 2575 C CA . ARG A 1 331 ? -7.579 -15.978 -4.950 1.00 93.12 331 ARG A CA 1
ATOM 2576 C C . ARG A 1 331 ? -7.868 -17.437 -4.618 1.00 93.12 331 ARG A C 1
ATOM 2578 O O . ARG A 1 331 ? -8.911 -17.724 -4.027 1.00 93.12 331 ARG A O 1
ATOM 2585 N N . LEU A 1 332 ? -6.943 -18.335 -4.943 1.00 95.38 332 LEU A N 1
ATOM 2586 C CA . LEU A 1 332 ? -7.020 -19.728 -4.517 1.00 95.38 332 LEU A CA 1
ATOM 2587 C C . LEU A 1 332 ? -7.028 -19.840 -2.984 1.00 95.38 332 LEU A C 1
ATOM 2589 O O . LEU A 1 332 ? -7.856 -20.554 -2.437 1.00 95.38 332 LEU A O 1
ATOM 2593 N N . ALA A 1 333 ? -6.202 -19.070 -2.281 1.00 96.31 333 ALA A N 1
ATOM 2594 C CA . ALA A 1 333 ? -6.125 -19.056 -0.825 1.00 96.31 333 ALA A CA 1
ATOM 2595 C C . ALA A 1 333 ? -7.463 -18.665 -0.176 1.00 96.31 333 ALA A C 1
ATOM 2597 O O . ALA A 1 333 ? -7.888 -19.302 0.785 1.00 96.31 333 ALA A O 1
ATOM 2598 N N . THR A 1 334 ? -8.176 -17.676 -0.738 1.00 95.88 334 THR A N 1
ATOM 2599 C CA . THR A 1 334 ? -9.550 -17.368 -0.298 1.00 95.88 334 THR A CA 1
ATOM 2600 C C . THR A 1 334 ? -10.517 -18.526 -0.552 1.00 95.88 334 THR A C 1
ATOM 2602 O O . THR A 1 334 ? -11.368 -18.807 0.283 1.00 95.88 334 THR A O 1
ATOM 2605 N N . TRP A 1 335 ? -10.376 -19.244 -1.667 1.00 96.31 335 TRP A N 1
ATOM 2606 C CA . TRP A 1 335 ? -11.224 -20.399 -1.972 1.00 96.31 335 TRP A CA 1
ATOM 2607 C C . TRP A 1 335 ? -10.942 -21.596 -1.057 1.00 96.31 335 TRP A C 1
ATOM 2609 O O . TRP A 1 335 ? -11.883 -22.280 -0.655 1.00 96.31 335 TRP A O 1
ATOM 2619 N N . LEU A 1 336 ? -9.676 -21.829 -0.705 1.00 96.88 336 LEU A N 1
ATOM 2620 C CA . LEU A 1 336 ? -9.253 -22.892 0.209 1.00 96.88 336 LEU A CA 1
ATOM 2621 C C . LEU A 1 336 ? -9.762 -22.651 1.633 1.00 96.88 336 LEU A C 1
ATOM 2623 O O . LEU A 1 336 ? -10.225 -23.589 2.265 1.00 96.88 336 LEU A O 1
ATOM 2627 N N . ALA A 1 337 ? -9.783 -21.394 2.088 1.00 97.25 337 ALA A N 1
ATOM 2628 C CA . ALA A 1 337 ? -10.221 -21.005 3.435 1.00 97.25 337 ALA A CA 1
ATOM 2629 C C . ALA A 1 337 ? -11.724 -21.235 3.722 1.00 97.25 337 ALA A C 1
ATOM 2631 O O . ALA A 1 337 ? -12.223 -20.869 4.785 1.00 97.25 337 ALA A O 1
ATOM 2632 N N . ARG A 1 338 ? -12.479 -21.810 2.776 1.00 95.81 338 ARG A N 1
ATOM 2633 C CA . ARG A 1 338 ? -13.861 -22.271 3.000 1.00 95.81 338 ARG A CA 1
ATOM 2634 C C . ARG A 1 338 ? -13.932 -23.499 3.909 1.00 95.81 338 ARG A C 1
ATOM 2636 O O . ARG A 1 338 ? -15.020 -23.852 4.352 1.00 95.81 338 ARG A O 1
ATOM 2643 N N . ASP A 1 339 ? -12.800 -24.143 4.169 1.00 97.50 339 ASP A N 1
ATOM 2644 C CA . ASP A 1 339 ? -12.669 -25.230 5.134 1.00 97.50 339 ASP A CA 1
ATOM 2645 C C . ASP A 1 339 ? -12.916 -24.777 6.585 1.00 97.50 339 ASP A C 1
ATOM 2647 O O . ASP A 1 339 ? -13.273 -25.598 7.430 1.00 97.50 339 ASP A O 1
ATOM 2651 N N . ILE A 1 340 ? -12.795 -23.474 6.879 1.00 98.12 340 ILE A N 1
ATOM 2652 C CA . ILE A 1 340 ? -13.071 -22.920 8.207 1.00 98.12 340 ILE A CA 1
ATOM 2653 C C . ILE A 1 340 ? -14.571 -23.095 8.537 1.00 98.12 340 ILE A C 1
ATOM 2655 O O . ILE A 1 340 ? -15.423 -22.487 7.874 1.00 98.12 340 ILE A O 1
ATOM 2659 N N . PRO A 1 341 ? -14.942 -23.837 9.601 1.00 97.62 341 PRO A N 1
ATOM 2660 C CA . PRO A 1 341 ? -16.343 -24.051 9.969 1.00 97.62 341 PRO A CA 1
ATOM 2661 C C . PRO A 1 341 ? -17.090 -22.739 10.224 1.00 97.62 341 PRO A C 1
ATOM 2663 O O . PRO A 1 341 ? -16.491 -21.782 10.708 1.00 97.62 341 PRO A O 1
ATOM 2666 N N . TYR A 1 342 ? -18.398 -22.692 9.953 1.00 97.81 342 TYR A N 1
ATOM 2667 C CA . TYR A 1 342 ? -19.271 -21.511 10.121 1.00 97.81 342 TYR A CA 1
ATOM 2668 C C . TYR A 1 342 ? -18.861 -20.263 9.317 1.00 97.81 342 TYR A C 1
ATOM 2670 O O . TYR A 1 342 ? -19.344 -19.161 9.590 1.00 97.81 342 TYR A O 1
ATOM 2678 N N . THR A 1 343 ? -17.996 -20.415 8.316 1.00 97.94 343 THR A N 1
ATOM 2679 C CA . THR A 1 343 ? -17.635 -19.334 7.393 1.00 97.94 343 THR A CA 1
ATOM 2680 C C . THR A 1 343 ? -18.300 -19.504 6.029 1.00 97.94 343 THR A C 1
ATOM 2682 O O . THR A 1 343 ? -19.098 -20.416 5.808 1.00 97.94 343 THR A O 1
ATOM 2685 N N . GLY A 1 344 ? -18.041 -18.571 5.118 1.00 96.12 344 GLY A N 1
ATOM 2686 C CA . GLY A 1 344 ? -18.547 -18.610 3.751 1.00 96.12 344 GLY A CA 1
ATOM 2687 C C . GLY A 1 344 ? -17.837 -17.584 2.880 1.00 96.12 344 GLY A C 1
ATOM 2688 O O . GLY A 1 344 ? -17.578 -16.462 3.324 1.00 96.12 344 GLY A O 1
ATOM 2689 N N . MET A 1 345 ? -17.526 -17.982 1.647 1.00 97.44 345 MET A N 1
ATOM 2690 C CA . MET A 1 345 ? -16.843 -17.141 0.671 1.00 97.44 345 MET A CA 1
ATOM 2691 C C . MET A 1 345 ? -17.831 -16.645 -0.387 1.00 97.44 345 MET A C 1
ATOM 2693 O O . MET A 1 345 ? -18.213 -17.387 -1.287 1.00 97.44 345 MET A O 1
ATOM 2697 N N . ALA A 1 346 ? -18.152 -15.356 -0.352 1.00 95.88 346 ALA A N 1
ATOM 2698 C CA . ALA A 1 346 ? -18.889 -14.706 -1.424 1.00 95.88 346 ALA A CA 1
ATOM 2699 C C . ALA A 1 346 ? -17.955 -14.433 -2.614 1.00 95.88 346 ALA A C 1
ATOM 2701 O O . ALA A 1 346 ? -17.003 -13.649 -2.507 1.00 95.88 346 ALA A O 1
ATOM 2702 N N . SER A 1 347 ? -18.221 -15.042 -3.771 1.00 91.75 347 SER A N 1
ATOM 2703 C CA . SER A 1 347 ? -17.424 -14.758 -4.968 1.00 91.75 347 SER A CA 1
ATOM 2704 C C . SER A 1 347 ? -17.660 -13.331 -5.481 1.00 91.75 347 SER A C 1
ATOM 2706 O O . SER A 1 347 ? -18.783 -12.821 -5.490 1.00 91.75 347 SER A O 1
ATOM 2708 N N . GLN A 1 348 ? -16.585 -12.680 -5.920 1.00 88.62 348 GLN A N 1
ATOM 2709 C CA . GLN A 1 348 ? -16.596 -11.378 -6.601 1.00 88.62 348 GLN A CA 1
ATOM 2710 C C . GLN A 1 348 ? -15.832 -11.440 -7.926 1.00 88.62 348 GLN A C 1
ATOM 2712 O O . GLN A 1 348 ? -15.371 -10.417 -8.426 1.00 88.62 348 GLN A O 1
ATOM 2717 N N . ILE A 1 349 ? -15.599 -12.640 -8.458 1.00 88.06 349 ILE A N 1
ATOM 2718 C CA . ILE A 1 349 ? -14.646 -12.831 -9.553 1.00 88.06 349 ILE A CA 1
ATOM 2719 C C . ILE A 1 349 ? -15.081 -12.166 -10.866 1.00 88.06 349 ILE A C 1
ATOM 2721 O O . ILE A 1 349 ? -14.253 -11.835 -11.709 1.00 88.06 349 ILE A O 1
ATOM 2725 N N . ASP A 1 350 ? -16.379 -11.932 -10.991 1.00 84.12 350 ASP A N 1
ATOM 2726 C CA . ASP A 1 350 ? -17.082 -11.257 -12.075 1.00 84.12 350 ASP A CA 1
ATOM 2727 C C . ASP A 1 350 ? -17.200 -9.733 -11.897 1.00 84.12 350 ASP A C 1
ATOM 2729 O O . ASP A 1 350 ? -17.710 -9.043 -12.782 1.00 84.12 350 ASP A O 1
ATOM 2733 N N . VAL A 1 351 ? -16.741 -9.188 -10.766 1.00 81.81 351 VAL A N 1
ATOM 2734 C CA . VAL A 1 351 ? -16.707 -7.743 -10.522 1.00 81.81 351 VAL A CA 1
ATOM 2735 C C . VAL A 1 351 ? -15.462 -7.158 -11.176 1.00 81.81 351 VAL A C 1
ATOM 2737 O O . VAL A 1 351 ? -14.348 -7.595 -10.890 1.00 81.81 351 VAL A O 1
ATOM 2740 N N . SER A 1 352 ? -15.633 -6.122 -11.999 1.00 73.38 352 SER A N 1
ATOM 2741 C CA . SER A 1 352 ? -14.513 -5.468 -12.679 1.00 73.38 352 SER A CA 1
ATOM 2742 C C . SER A 1 352 ? -14.376 -3.979 -12.321 1.00 73.38 352 SER A C 1
ATOM 2744 O O . SER A 1 352 ? -15.130 -3.415 -11.524 1.00 73.38 352 SER A O 1
ATOM 2746 N N . GLY A 1 353 ? -13.358 -3.328 -12.887 1.00 72.75 353 GLY A N 1
ATOM 2747 C CA . GLY A 1 353 ? -12.952 -1.958 -12.569 1.00 72.75 353 GLY A CA 1
ATOM 2748 C C . GLY A 1 353 ? -11.591 -1.910 -11.877 1.00 72.75 353 GLY A C 1
ATOM 2749 O O . GLY A 1 353 ? -10.943 -2.933 -11.693 1.00 72.75 353 GLY A O 1
ATOM 2750 N N . GLY A 1 354 ? -11.123 -0.714 -11.519 1.00 73.75 354 GLY A N 1
ATOM 2751 C CA . GLY A 1 354 ? -9.833 -0.567 -10.838 1.00 73.75 354 GLY A CA 1
ATOM 2752 C C . GLY A 1 354 ? -9.831 -1.122 -9.406 1.00 73.75 354 GLY A C 1
ATOM 2753 O O . GLY A 1 354 ? -10.823 -1.660 -8.922 1.00 73.75 354 GLY A O 1
ATOM 2754 N N . ILE A 1 355 ? -8.728 -0.872 -8.691 1.00 80.31 355 ILE A N 1
ATOM 2755 C CA . ILE A 1 355 ? -8.503 -1.252 -7.276 1.00 80.31 355 ILE A CA 1
ATOM 2756 C C . ILE A 1 355 ? -9.724 -0.960 -6.375 1.00 80.31 355 ILE A C 1
ATOM 2758 O O . ILE A 1 355 ? -10.036 -1.704 -5.439 1.00 80.31 355 ILE A O 1
ATOM 2762 N N . HIS A 1 356 ? -10.407 0.147 -6.675 1.00 86.38 356 HIS A N 1
ATOM 2763 C CA . HIS A 1 356 ? -11.609 0.618 -6.001 1.00 86.38 356 HIS A CA 1
ATOM 2764 C C . HIS A 1 356 ? -12.781 0.617 -6.990 1.00 86.38 356 HIS A C 1
ATOM 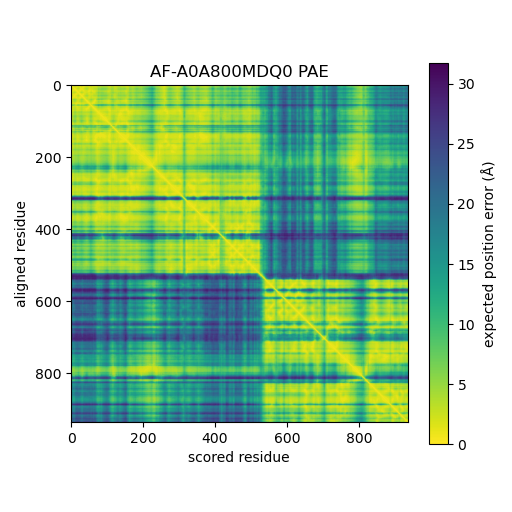2766 O O . HIS A 1 356 ? -13.132 1.646 -7.570 1.00 86.38 356 HIS A O 1
ATOM 2772 N N . TYR A 1 357 ? -13.368 -0.556 -7.226 1.00 83.00 357 TYR A N 1
ATOM 2773 C CA . TYR A 1 357 ? -14.529 -0.703 -8.106 1.00 83.00 357 TYR A CA 1
ATOM 2774 C C . TYR A 1 357 ? -15.787 -0.053 -7.500 1.00 83.00 357 TYR A C 1
ATOM 2776 O O . TYR A 1 357 ? -16.006 -0.112 -6.287 1.00 83.00 357 TYR A O 1
ATOM 2784 N N . ARG A 1 358 ? -16.640 0.559 -8.334 1.00 83.75 358 ARG A N 1
ATOM 2785 C CA . ARG A 1 358 ? -17.844 1.287 -7.878 1.00 83.75 358 ARG A CA 1
ATOM 2786 C C . ARG A 1 358 ? -19.060 0.392 -7.612 1.00 83.75 358 ARG A C 1
ATOM 2788 O O . ARG A 1 358 ? -19.950 0.818 -6.875 1.00 83.75 358 ARG A O 1
ATOM 2795 N N . ALA A 1 359 ? -19.105 -0.811 -8.188 1.00 83.50 359 ALA A N 1
ATOM 2796 C CA . ALA A 1 359 ? -20.193 -1.780 -8.029 1.00 83.50 359 ALA A CA 1
ATOM 2797 C C . ALA A 1 359 ? -20.119 -2.478 -6.657 1.00 83.50 359 ALA A C 1
ATOM 2799 O O . ALA A 1 359 ? -19.644 -3.601 -6.524 1.00 83.50 359 ALA A O 1
ATOM 2800 N N . LYS A 1 360 ? -20.517 -1.762 -5.600 1.00 89.31 360 LYS A N 1
ATOM 2801 C CA . LYS A 1 360 ? -20.379 -2.214 -4.206 1.00 89.31 360 LYS A CA 1
ATOM 2802 C C . LYS A 1 360 ? -21.597 -2.951 -3.654 1.00 89.31 360 LYS A C 1
ATOM 2804 O O . LYS A 1 360 ? -21.439 -3.676 -2.675 1.00 89.31 360 LYS A O 1
ATOM 2809 N N . ALA A 1 361 ? -22.777 -2.808 -4.266 1.00 90.19 361 ALA A N 1
ATOM 2810 C CA . ALA A 1 361 ? -23.972 -3.458 -3.734 1.00 90.19 361 ALA A CA 1
ATOM 2811 C C . ALA A 1 361 ? -23.936 -4.982 -3.934 1.00 90.19 361 ALA A C 1
ATOM 2813 O O . ALA A 1 361 ? -24.270 -5.717 -3.009 1.00 90.19 361 ALA A O 1
ATOM 2814 N N . VAL A 1 362 ? -23.430 -5.450 -5.083 1.00 88.44 362 VAL A N 1
ATOM 2815 C CA . VAL A 1 362 ? -23.247 -6.882 -5.405 1.00 88.44 362 VAL A CA 1
ATOM 2816 C C . VAL A 1 362 ? -22.451 -7.643 -4.337 1.00 88.44 362 VAL A C 1
ATOM 2818 O O . VAL A 1 362 ? -22.998 -8.588 -3.767 1.00 88.44 362 VAL A O 1
ATOM 2821 N N . PRO A 1 363 ? -21.214 -7.227 -3.992 1.00 92.00 363 PRO A N 1
ATOM 2822 C CA . PRO A 1 363 ? -20.492 -7.716 -2.819 1.00 92.00 363 PRO A CA 1
ATOM 2823 C C . PRO A 1 363 ? -21.334 -7.894 -1.553 1.00 92.00 363 PRO A C 1
ATOM 2825 O O . PRO A 1 363 ? -21.406 -8.987 -0.994 1.00 92.00 363 PRO A O 1
ATOM 2828 N N . GLY A 1 364 ? -21.977 -6.812 -1.101 1.00 95.38 364 GLY A N 1
ATOM 2829 C CA . GLY A 1 364 ? -22.699 -6.792 0.167 1.00 95.38 364 GLY A CA 1
ATOM 2830 C C . GLY A 1 364 ? -23.898 -7.730 0.152 1.00 95.38 364 GLY A C 1
ATOM 2831 O O . GLY A 1 364 ? -24.118 -8.478 1.102 1.00 95.38 364 GLY A O 1
ATOM 2832 N N . GLN A 1 365 ? -24.636 -7.754 -0.958 1.00 94.00 365 GLN A N 1
ATOM 2833 C CA . GLN A 1 365 ? -25.770 -8.652 -1.139 1.00 94.00 365 GLN A CA 1
ATOM 2834 C C . GLN A 1 365 ? -25.341 -10.121 -1.137 1.00 94.00 365 GLN A C 1
ATOM 2836 O O . GLN A 1 365 ? -25.999 -10.920 -0.478 1.00 94.00 365 GLN A O 1
ATOM 2841 N N . ARG A 1 366 ? -24.231 -10.486 -1.795 1.00 94.50 366 ARG A N 1
ATOM 2842 C CA . ARG A 1 366 ? -23.735 -11.876 -1.805 1.00 94.50 366 ARG A CA 1
ATOM 2843 C C . ARG A 1 366 ? -23.344 -12.363 -0.413 1.00 94.50 366 ARG A C 1
ATOM 2845 O O . ARG A 1 366 ? -23.742 -13.457 -0.029 1.00 94.50 366 ARG A O 1
ATOM 2852 N N . LEU A 1 367 ? -22.672 -11.535 0.386 1.00 97.94 367 LEU A N 1
ATOM 2853 C CA . LEU A 1 367 ? -22.428 -11.854 1.798 1.00 97.94 367 LEU A CA 1
ATOM 2854 C C . LEU A 1 367 ? -23.733 -12.045 2.587 1.00 97.94 367 LEU A C 1
ATOM 2856 O O . LEU A 1 367 ? -23.821 -12.940 3.426 1.00 97.94 367 LEU A O 1
ATOM 2860 N N . ALA A 1 368 ? -24.759 -11.232 2.315 1.00 97.88 368 ALA A N 1
ATOM 2861 C CA . ALA A 1 368 ? -26.047 -11.350 2.995 1.00 97.88 368 ALA A CA 1
ATOM 2862 C C . ALA A 1 368 ? -26.758 -12.666 2.657 1.00 97.88 368 ALA A C 1
ATOM 2864 O O . ALA A 1 368 ? -27.432 -13.215 3.524 1.00 97.88 368 ALA A O 1
ATOM 2865 N N . LEU A 1 369 ? -26.576 -13.218 1.450 1.00 96.88 369 LEU A N 1
ATOM 2866 C CA . LEU A 1 369 ? -27.122 -14.534 1.095 1.00 96.88 369 LEU A CA 1
ATOM 2867 C C . LEU A 1 369 ? -26.579 -15.633 2.025 1.00 96.88 369 LEU A C 1
ATOM 2869 O O . LEU A 1 369 ? -27.362 -16.461 2.493 1.00 96.88 369 LEU A O 1
ATOM 2873 N N . HIS A 1 370 ? -25.281 -15.609 2.361 1.00 98.12 370 HIS A N 1
ATOM 2874 C CA . HIS A 1 370 ? -24.709 -16.552 3.331 1.00 98.12 370 HIS A CA 1
ATOM 2875 C C . HIS A 1 370 ? -25.379 -16.421 4.703 1.00 98.12 370 HIS A C 1
ATOM 2877 O O . HIS A 1 370 ? -25.781 -17.432 5.278 1.00 98.12 370 HIS A O 1
ATOM 2883 N N . ALA A 1 371 ? -25.570 -15.194 5.197 1.00 98.44 371 ALA A N 1
ATOM 2884 C CA . ALA A 1 371 ? -26.243 -14.959 6.473 1.00 98.44 371 ALA A CA 1
ATOM 2885 C C . ALA A 1 371 ? -27.704 -15.443 6.467 1.00 98.44 371 ALA A C 1
ATOM 2887 O O . ALA A 1 371 ? -28.141 -16.145 7.381 1.00 98.44 371 ALA A O 1
ATOM 2888 N N . LEU A 1 372 ? -28.455 -15.127 5.405 1.00 98.56 372 LEU A N 1
ATOM 2889 C CA . LEU A 1 372 ? -29.844 -15.555 5.210 1.00 98.56 372 LEU A CA 1
ATOM 2890 C C . LEU A 1 372 ? -29.986 -17.076 5.244 1.00 98.56 372 LEU A C 1
ATOM 2892 O O . LEU A 1 372 ? -30.882 -17.582 5.921 1.00 98.56 372 LEU A O 1
ATOM 2896 N N . LYS A 1 373 ? -29.095 -17.801 4.563 1.00 98.06 373 LYS A N 1
ATOM 2897 C CA . LYS A 1 373 ? -29.096 -19.265 4.566 1.00 98.06 373 LYS A CA 1
ATOM 2898 C C . LYS A 1 373 ? -28.704 -19.834 5.930 1.00 98.06 373 LYS A C 1
ATOM 2900 O O . LYS A 1 373 ? -29.426 -20.666 6.471 1.00 98.06 373 LYS A O 1
ATOM 2905 N N . ASN A 1 374 ? -27.581 -19.382 6.483 1.00 97.81 374 ASN A N 1
ATOM 2906 C CA . ASN A 1 374 ? -26.910 -20.075 7.581 1.00 97.81 374 ASN A CA 1
ATOM 2907 C C . ASN A 1 374 ? -27.401 -19.663 8.978 1.00 97.81 374 ASN A C 1
ATOM 2909 O O . ASN A 1 374 ? -27.417 -20.502 9.871 1.00 97.81 374 ASN A O 1
ATOM 2913 N N . GLN A 1 375 ? -27.804 -18.404 9.193 1.00 97.25 375 GLN A N 1
ATOM 2914 C CA . GLN A 1 375 ? -28.312 -17.939 10.497 1.00 97.25 375 GLN A CA 1
ATOM 2915 C C . GLN A 1 375 ? -29.833 -17.827 10.537 1.00 97.25 375 GLN A C 1
ATOM 2917 O O . GLN A 1 375 ? -30.415 -17.924 11.615 1.00 97.25 375 GLN A O 1
ATOM 2922 N N . TYR A 1 376 ? -30.477 -17.627 9.386 1.00 97.50 376 TYR A N 1
ATOM 2923 C CA . TYR A 1 376 ? -31.916 -17.358 9.322 1.00 97.50 376 TYR A CA 1
ATOM 2924 C C . TYR A 1 376 ? -32.713 -18.428 8.557 1.00 97.50 376 TYR A C 1
ATOM 2926 O O . TYR A 1 376 ? -33.919 -18.270 8.370 1.00 97.50 376 TYR A O 1
ATOM 2934 N N . GLY A 1 377 ? -32.067 -19.517 8.118 1.00 97.44 377 GLY A N 1
ATOM 2935 C CA . GLY A 1 377 ? -32.725 -20.688 7.524 1.00 97.44 377 GLY A CA 1
ATOM 2936 C C . GLY A 1 377 ? -33.462 -20.420 6.206 1.00 97.44 377 GLY A C 1
ATOM 2937 O O . GLY A 1 377 ? -34.332 -21.200 5.811 1.00 97.44 377 GLY A O 1
ATOM 2938 N N . LYS A 1 378 ? -33.162 -19.311 5.520 1.00 97.56 378 LYS A N 1
ATOM 2939 C CA . LYS A 1 378 ? -33.793 -18.966 4.242 1.00 97.56 378 LYS A CA 1
ATOM 2940 C C . LYS A 1 378 ? -33.281 -19.895 3.142 1.00 97.56 378 LYS A C 1
ATOM 2942 O O . LYS A 1 378 ? -32.088 -20.173 3.035 1.00 97.56 378 LYS A O 1
ATOM 2947 N N . LYS A 1 379 ? -34.188 -20.332 2.270 1.00 95.50 379 LYS A N 1
ATOM 2948 C CA . LYS A 1 379 ? -33.860 -21.156 1.100 1.00 95.50 379 LYS A CA 1
ATOM 2949 C C . LYS A 1 379 ? -33.355 -20.265 -0.038 1.00 95.50 379 LYS A C 1
ATOM 2951 O O . LYS A 1 379 ? -34.125 -19.888 -0.913 1.00 95.50 379 LYS A O 1
ATOM 2956 N N . VAL A 1 380 ? -32.077 -19.895 0.014 1.00 94.25 380 VAL A N 1
ATOM 2957 C CA . VAL A 1 380 ? -31.405 -19.072 -1.004 1.00 94.25 380 VAL A CA 1
ATOM 2958 C C . VAL A 1 380 ? -30.134 -19.753 -1.509 1.00 94.25 380 VAL A C 1
ATOM 2960 O O . VAL A 1 380 ? -29.469 -20.483 -0.769 1.00 94.25 380 VAL A O 1
ATOM 2963 N N . VAL A 1 381 ? -29.796 -19.510 -2.775 1.00 94.00 381 VAL A N 1
ATOM 2964 C CA . VAL A 1 381 ? -28.529 -19.950 -3.373 1.00 94.00 381 VAL A CA 1
ATOM 2965 C C . VAL A 1 381 ? -27.434 -18.971 -2.956 1.00 94.00 381 VAL A C 1
ATOM 2967 O O . VAL A 1 381 ? -27.642 -17.762 -3.010 1.00 94.00 381 VAL A O 1
ATOM 2970 N N . ILE A 1 382 ? -26.294 -19.493 -2.506 1.00 94.06 382 ILE A N 1
ATOM 2971 C CA . ILE A 1 382 ? -25.188 -18.689 -1.954 1.00 94.06 382 ILE A CA 1
ATOM 2972 C C . ILE A 1 382 ? -23.878 -18.852 -2.733 1.00 94.06 382 ILE A C 1
ATOM 2974 O O . ILE A 1 382 ? -23.038 -17.960 -2.695 1.00 94.06 382 ILE A O 1
ATOM 2978 N N . ASP A 1 383 ? -23.740 -19.952 -3.475 1.00 94.06 383 ASP A N 1
ATOM 2979 C CA . ASP A 1 383 ? -22.523 -20.337 -4.183 1.00 94.06 383 ASP A CA 1
ATOM 2980 C C . ASP A 1 383 ? -22.808 -20.452 -5.685 1.00 94.06 383 ASP A C 1
ATOM 2982 O O . ASP A 1 383 ? -23.870 -20.933 -6.092 1.00 94.06 383 ASP A O 1
ATOM 2986 N N . GLY A 1 384 ? -21.864 -19.983 -6.502 1.00 94.12 384 GLY A N 1
ATOM 2987 C CA . GLY A 1 384 ? -21.806 -20.311 -7.927 1.00 94.12 384 GLY A CA 1
ATOM 2988 C C . GLY A 1 384 ? -21.153 -21.679 -8.151 1.00 94.12 384 GLY A C 1
ATOM 2989 O O . GLY A 1 384 ? -20.649 -22.264 -7.189 1.00 94.12 384 GLY A O 1
ATOM 2990 N N . PRO A 1 385 ? -21.119 -22.187 -9.395 1.00 96.50 385 PRO A N 1
ATOM 2991 C CA . PRO A 1 385 ? -20.482 -23.462 -9.704 1.00 96.50 385 PRO A CA 1
ATOM 2992 C C . PRO A 1 385 ? -19.020 -23.500 -9.241 1.00 96.50 385 PRO A C 1
ATOM 2994 O O . PRO A 1 385 ? -18.273 -22.531 -9.411 1.00 96.50 385 PRO A O 1
ATOM 2997 N N . MET A 1 386 ? -18.589 -24.618 -8.666 1.00 96.38 386 MET A N 1
ATOM 2998 C CA . MET A 1 386 ? -17.208 -24.807 -8.217 1.00 96.38 386 MET A CA 1
ATOM 2999 C C . MET A 1 386 ? -16.673 -26.131 -8.729 1.00 96.38 386 MET A C 1
ATOM 3001 O O . MET A 1 386 ? -17.397 -27.116 -8.752 1.00 96.38 386 MET A O 1
ATOM 3005 N N . PHE A 1 387 ? -15.415 -26.152 -9.162 1.00 97.19 387 PHE A N 1
ATOM 3006 C CA . PHE A 1 387 ? -14.801 -27.363 -9.696 1.00 97.19 387 PHE A CA 1
ATOM 3007 C C . PHE A 1 387 ? -14.864 -28.513 -8.686 1.00 97.19 387 PHE A C 1
ATOM 3009 O O . PHE A 1 387 ? -14.458 -28.342 -7.536 1.00 97.19 387 PHE A O 1
ATOM 3016 N N . LYS A 1 388 ? -15.333 -29.675 -9.150 1.00 96.31 388 LYS A N 1
ATOM 3017 C CA . LYS A 1 388 ? -15.382 -30.917 -8.377 1.00 96.31 388 LYS A CA 1
ATOM 3018 C C . LYS A 1 388 ? -14.380 -31.938 -8.906 1.00 96.31 388 LYS A C 1
ATOM 3020 O O . LYS A 1 388 ? -13.571 -32.460 -8.147 1.00 96.31 388 LYS A O 1
ATOM 3025 N N . SER A 1 389 ? -14.446 -32.239 -10.202 1.00 97.38 389 SER A N 1
ATOM 3026 C CA . SER A 1 389 ? -13.553 -33.196 -10.863 1.00 97.38 389 SER A CA 1
ATOM 3027 C C . SER A 1 389 ? -13.560 -33.010 -12.382 1.00 97.38 389 SER A C 1
ATOM 3029 O O . SER A 1 389 ? -14.388 -32.270 -12.921 1.00 97.38 389 SER A O 1
ATOM 3031 N N . TYR A 1 390 ? -12.658 -33.696 -13.085 1.00 98.00 390 TYR A N 1
ATOM 3032 C CA . TYR A 1 390 ? -12.772 -33.874 -14.528 1.00 98.00 390 TYR A CA 1
ATOM 3033 C C . TYR A 1 390 ? -12.455 -35.313 -14.945 1.00 98.00 390 TYR A C 1
ATOM 3035 O O . TYR A 1 390 ? -11.765 -36.049 -14.245 1.00 98.00 390 TYR A O 1
ATOM 3043 N N . THR A 1 391 ? -12.935 -35.708 -16.123 1.00 97.94 391 THR A N 1
ATOM 3044 C CA . THR A 1 391 ? -12.569 -36.969 -16.780 1.00 97.94 391 THR A CA 1
ATOM 3045 C C . THR A 1 391 ? -12.089 -36.707 -18.200 1.00 97.94 391 THR A C 1
ATOM 3047 O O . THR A 1 391 ? -12.574 -35.797 -18.874 1.00 97.94 391 THR A O 1
ATOM 3050 N N . VAL A 1 392 ? -11.119 -37.497 -18.658 1.00 97.69 392 VAL A N 1
ATOM 3051 C CA . VAL A 1 392 ? -10.569 -37.407 -20.015 1.00 97.69 392 VAL A CA 1
ATOM 3052 C C . VAL A 1 392 ? -11.178 -38.510 -20.875 1.00 97.69 392 VAL A C 1
ATOM 3054 O O . VAL A 1 392 ? -11.095 -39.687 -20.529 1.00 97.69 392 VAL A O 1
ATOM 3057 N N . GLN A 1 393 ? -11.779 -38.135 -22.004 1.00 96.19 393 GLN A N 1
ATOM 3058 C CA . GLN A 1 393 ? -12.337 -39.052 -22.998 1.00 96.19 393 GLN A CA 1
ATOM 3059 C C . GLN A 1 393 ? -11.751 -38.732 -24.375 1.00 96.19 393 GLN A C 1
ATOM 3061 O O . GLN A 1 393 ? -12.245 -37.860 -25.091 1.00 96.19 393 GLN A O 1
ATOM 3066 N N . GLY A 1 394 ? -10.678 -39.436 -24.745 1.00 94.88 394 GLY A N 1
ATOM 3067 C CA . GLY A 1 394 ? -9.925 -39.129 -25.963 1.00 94.88 394 GLY A CA 1
ATOM 3068 C C . GLY A 1 394 ? -9.296 -37.737 -25.877 1.00 94.88 394 GLY A C 1
ATOM 3069 O O . GLY A 1 394 ? -8.483 -37.485 -24.993 1.00 94.88 394 GLY A O 1
ATOM 3070 N N . ASP A 1 395 ? -9.699 -36.837 -26.774 1.00 95.12 395 ASP A N 1
ATOM 3071 C CA . ASP A 1 395 ? -9.256 -35.438 -26.830 1.00 95.12 395 ASP A CA 1
ATOM 3072 C C . ASP A 1 395 ? -10.199 -34.457 -26.101 1.00 95.12 395 ASP A C 1
ATOM 3074 O O . ASP A 1 395 ? -10.032 -33.238 -26.190 1.00 95.12 395 ASP A O 1
ATOM 3078 N N . LYS A 1 396 ? -11.193 -34.978 -25.368 1.00 96.75 396 LYS A N 1
ATOM 3079 C CA . LYS A 1 396 ? -12.180 -34.190 -24.621 1.00 96.75 396 LYS A CA 1
ATOM 3080 C C . LYS A 1 396 ? -11.945 -34.277 -23.120 1.00 96.75 396 LYS A C 1
ATOM 3082 O O . LYS A 1 396 ? -11.621 -35.342 -22.596 1.00 96.75 396 LYS A O 1
ATOM 3087 N N . VAL A 1 397 ? -12.201 -33.174 -22.422 1.00 98.19 397 VAL A N 1
ATOM 3088 C CA . VAL A 1 397 ? -12.268 -33.119 -20.956 1.00 98.19 397 VAL A CA 1
ATOM 3089 C C . VAL A 1 397 ? -13.695 -32.804 -20.534 1.00 98.19 397 VAL A C 1
ATOM 3091 O O . VAL A 1 397 ? -14.244 -31.786 -20.943 1.00 98.19 397 VAL A O 1
ATOM 3094 N N . ILE A 1 398 ? -14.297 -33.662 -19.715 1.00 98.19 398 ILE A N 1
ATOM 3095 C CA . ILE A 1 398 ? -15.633 -33.458 -19.146 1.00 98.19 398 ILE A CA 1
ATOM 3096 C C . ILE A 1 398 ? -15.462 -33.026 -17.696 1.00 98.19 398 ILE A C 1
ATOM 3098 O O . ILE A 1 398 ? -14.872 -33.764 -16.909 1.00 98.19 398 ILE A O 1
ATOM 3102 N N . ILE A 1 399 ? -15.963 -31.842 -17.353 1.00 98.19 399 ILE A N 1
ATOM 3103 C CA . ILE A 1 399 ? -15.815 -31.226 -16.033 1.00 98.19 399 ILE A CA 1
ATOM 3104 C C . ILE A 1 399 ? -17.133 -31.317 -15.272 1.00 98.19 399 ILE A C 1
ATOM 3106 O O . ILE A 1 399 ? -18.189 -30.985 -15.815 1.00 98.19 399 ILE A O 1
ATOM 3110 N N . GLU A 1 400 ? -17.046 -31.723 -14.009 1.00 96.94 400 GLU A N 1
ATOM 3111 C CA . GLU A 1 400 ? -18.155 -31.723 -13.061 1.00 96.94 400 GLU A CA 1
ATOM 3112 C C . GLU A 1 400 ? -17.969 -30.628 -12.010 1.00 96.94 400 GLU A C 1
ATOM 3114 O O . GLU A 1 400 ? -16.844 -30.308 -11.604 1.00 96.94 400 GLU A O 1
ATOM 3119 N N . PHE A 1 401 ? -19.089 -30.087 -11.533 1.00 97.00 401 PHE A N 1
ATOM 3120 C CA . PHE A 1 401 ? -19.105 -28.982 -10.586 1.00 97.00 401 PHE A CA 1
ATOM 3121 C C . PHE A 1 401 ? -19.996 -29.280 -9.380 1.00 97.00 401 PHE A C 1
ATOM 3123 O O . PHE A 1 401 ? -21.051 -29.899 -9.501 1.00 97.00 401 PHE A O 1
ATOM 3130 N N . ASP A 1 402 ? -19.595 -28.770 -8.221 1.00 95.62 402 ASP A N 1
ATOM 3131 C CA . ASP A 1 402 ? -20.492 -28.558 -7.092 1.00 95.62 402 ASP A CA 1
ATOM 3132 C C . ASP A 1 402 ? -21.281 -27.252 -7.289 1.00 95.62 402 ASP A C 1
ATOM 3134 O O . ASP A 1 402 ? -20.869 -26.357 -8.030 1.00 95.62 402 ASP A O 1
ATOM 3138 N N . HIS A 1 403 ? -22.413 -27.120 -6.590 1.00 94.00 403 HIS A N 1
ATOM 3139 C CA . HIS A 1 403 ? -23.238 -25.899 -6.550 1.00 94.00 403 HIS A CA 1
ATOM 3140 C C . HIS A 1 403 ? -23.826 -25.435 -7.901 1.00 94.00 403 HIS A C 1
ATOM 3142 O O . HIS A 1 403 ? -24.181 -24.261 -8.069 1.00 94.00 403 HIS A O 1
ATOM 3148 N N . VAL A 1 404 ? -24.012 -26.358 -8.850 1.00 89.50 404 VAL A N 1
ATOM 3149 C CA . VAL A 1 404 ? -24.873 -26.118 -10.015 1.00 89.50 404 VAL A CA 1
ATOM 3150 C C . VAL A 1 404 ? -26.326 -26.145 -9.546 1.00 89.50 404 VAL A C 1
ATOM 3152 O O . VAL A 1 404 ? -26.852 -27.182 -9.149 1.00 89.50 404 VAL A O 1
ATOM 3155 N N . VAL A 1 405 ? -26.968 -24.978 -9.533 1.00 84.38 405 VAL A N 1
ATOM 3156 C CA . VAL A 1 405 ? -28.412 -24.864 -9.307 1.00 84.38 405 VAL A CA 1
ATOM 3157 C C . VAL A 1 405 ? -29.069 -24.663 -10.662 1.00 84.38 405 VAL A C 1
ATOM 3159 O O . VAL A 1 405 ? -28.791 -23.660 -11.318 1.00 84.38 405 VAL A O 1
ATOM 3162 N N . GLY A 1 406 ? -29.908 -25.623 -11.061 1.00 84.38 406 GLY A N 1
ATOM 3163 C CA . GLY A 1 406 ? -30.493 -25.666 -12.400 1.00 84.38 406 GLY A CA 1
ATOM 3164 C C . GLY A 1 406 ? -29.455 -26.065 -13.451 1.00 84.38 406 GLY A C 1
ATOM 3165 O O . GLY A 1 406 ? -28.795 -27.087 -13.281 1.00 84.38 406 GLY A O 1
ATOM 3166 N N . THR A 1 407 ? -29.295 -25.273 -14.514 1.00 86.31 407 THR A N 1
ATOM 3167 C CA . THR A 1 407 ? -28.245 -25.452 -15.537 1.00 86.31 407 THR A CA 1
ATOM 3168 C C . THR A 1 407 ? -27.130 -24.399 -15.453 1.00 86.31 407 THR A C 1
ATOM 3170 O O . THR A 1 407 ? -27.265 -23.353 -14.810 1.00 86.31 407 THR A O 1
ATOM 3173 N N . LEU A 1 408 ? -25.999 -24.676 -16.108 1.00 92.88 408 LEU A N 1
ATOM 3174 C CA . LEU A 1 408 ? -24.956 -23.683 -16.345 1.00 92.88 408 LEU A CA 1
ATOM 3175 C C . LEU A 1 408 ? -25.405 -22.683 -17.412 1.00 92.88 408 LEU A C 1
ATOM 3177 O O . LEU A 1 408 ? -26.060 -23.032 -18.391 1.00 92.88 408 LEU A O 1
ATOM 3181 N N . MET A 1 409 ? -25.016 -21.425 -17.235 1.00 93.25 409 MET A N 1
ATOM 3182 C CA . MET A 1 409 ? -25.380 -20.341 -18.140 1.00 93.25 409 MET A CA 1
ATOM 3183 C C . MET A 1 409 ? -24.175 -19.468 -18.459 1.00 93.25 409 MET A C 1
ATOM 3185 O O . MET 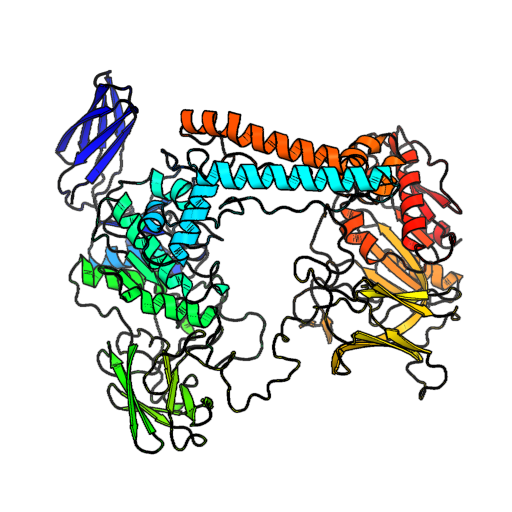A 1 409 ? -23.337 -19.198 -17.596 1.00 93.25 409 MET A O 1
ATOM 3189 N N . VAL A 1 410 ? -24.127 -18.974 -19.697 1.00 92.88 410 VAL A N 1
ATOM 3190 C CA . VAL A 1 410 ? -23.200 -17.911 -20.083 1.00 92.88 410 VAL A CA 1
ATOM 3191 C C . VAL A 1 410 ? -23.886 -16.569 -19.872 1.00 92.88 410 VAL A C 1
ATOM 3193 O O . VAL A 1 410 ? -24.981 -16.342 -20.388 1.00 92.88 410 VAL A O 1
ATOM 3196 N N . ALA A 1 411 ? -23.254 -15.666 -19.128 1.00 88.62 411 ALA A N 1
ATOM 3197 C CA . ALA A 1 411 ? -23.759 -14.312 -18.940 1.00 88.62 411 ALA A CA 1
ATOM 3198 C C . ALA A 1 411 ? -22.644 -13.270 -19.052 1.00 88.62 411 ALA A C 1
ATOM 3200 O O . ALA A 1 411 ? -21.509 -13.475 -18.619 1.00 88.62 411 ALA A O 1
ATOM 3201 N N . GLY A 1 412 ? -22.986 -12.128 -19.642 1.00 75.69 412 GLY A N 1
ATOM 3202 C CA . GLY A 1 412 ? -22.110 -10.975 -19.765 1.00 75.69 412 GLY A CA 1
ATOM 3203 C C . GLY A 1 412 ? -22.144 -10.115 -18.506 1.00 75.69 412 GLY A C 1
ATOM 3204 O O . GLY A 1 412 ? -23.212 -9.777 -17.990 1.00 75.69 412 GLY A O 1
ATOM 3205 N N . THR A 1 413 ? -20.963 -9.714 -18.045 1.00 65.31 413 THR A N 1
ATOM 3206 C CA . THR A 1 413 ? -20.759 -8.867 -16.859 1.00 65.31 413 THR A CA 1
ATOM 3207 C C . THR A 1 413 ? -20.479 -7.415 -17.201 1.00 65.31 413 THR A C 1
ATOM 3209 O O . THR A 1 413 ? -20.167 -6.641 -16.298 1.00 65.31 413 THR A O 1
ATOM 3212 N N . ALA A 1 414 ? -20.617 -7.016 -18.472 1.00 51.53 414 ALA A N 1
ATOM 3213 C CA . ALA A 1 414 ? -20.376 -5.646 -18.935 1.00 51.53 414 ALA A CA 1
ATOM 3214 C C . ALA A 1 414 ? -21.114 -4.577 -18.090 1.00 51.53 414 ALA A C 1
ATOM 3216 O O . ALA A 1 414 ? -20.679 -3.436 -18.011 1.00 51.53 414 ALA A O 1
ATOM 3217 N N . TYR A 1 415 ? -22.161 -4.970 -17.360 1.00 49.41 415 TYR A N 1
ATOM 3218 C CA . TYR A 1 415 ? -22.984 -4.123 -16.490 1.00 49.41 415 TYR A CA 1
ATOM 3219 C C . TYR A 1 415 ? -22.518 -4.063 -15.012 1.00 49.41 415 TYR A C 1
ATOM 3221 O O . TYR A 1 415 ? -22.841 -3.118 -14.286 1.00 49.41 415 TYR A O 1
ATOM 3229 N N . ASN A 1 416 ? -21.628 -4.973 -14.599 1.00 53.25 416 ASN A N 1
ATOM 3230 C CA . ASN A 1 416 ? -20.809 -4.890 -13.378 1.00 53.25 416 ASN A CA 1
ATOM 3231 C C . ASN A 1 416 ? -19.445 -4.217 -13.628 1.00 53.25 416 ASN A C 1
ATOM 3233 O O . ASN A 1 416 ? -18.607 -4.150 -12.722 1.00 53.25 416 ASN A O 1
ATOM 3237 N N . ALA A 1 417 ? -19.218 -3.723 -14.851 1.00 46.94 417 ALA A N 1
ATOM 3238 C CA . ALA A 1 417 ? -17.908 -3.364 -15.350 1.00 46.94 417 ALA A CA 1
ATOM 3239 C C . ALA A 1 417 ? -17.776 -1.906 -15.805 1.00 46.94 417 ALA A C 1
ATOM 3241 O O . ALA A 1 417 ? -18.603 -1.366 -16.525 1.00 46.94 417 ALA A O 1
ATOM 3242 N N . VAL A 1 418 ? -16.629 -1.327 -15.446 1.00 48.12 418 VAL A N 1
ATOM 3243 C CA . VAL A 1 418 ? -16.050 -0.058 -15.924 1.00 48.12 418 VAL A CA 1
ATOM 3244 C C . VAL A 1 418 ? -16.653 1.236 -15.349 1.00 48.12 418 VAL A C 1
ATOM 3246 O O . VAL A 1 418 ? -17.576 1.838 -15.876 1.00 48.12 418 VAL A O 1
ATOM 3249 N N . GLU A 1 419 ? -16.028 1.735 -14.278 1.00 65.62 419 GLU A N 1
ATOM 3250 C CA . GLU A 1 419 ? -16.127 3.117 -13.770 1.00 65.62 419 GLU A CA 1
ATOM 3251 C C . GLU A 1 419 ? -17.437 3.887 -14.058 1.00 65.62 419 GLU A C 1
ATOM 3253 O O . GLU A 1 419 ? -18.447 3.625 -13.410 1.00 65.62 419 GLU A O 1
ATOM 3258 N N . ARG A 1 420 ? -17.419 4.908 -14.928 1.00 51.91 420 ARG A N 1
ATOM 3259 C CA . ARG A 1 420 ? -18.553 5.813 -15.186 1.00 51.91 420 ARG A CA 1
ATOM 3260 C C . ARG A 1 420 ? -19.538 5.274 -16.233 1.00 51.91 420 ARG A C 1
ATOM 3262 O O . ARG A 1 420 ? -20.282 6.081 -16.774 1.00 51.91 420 ARG A O 1
ATOM 3269 N N . HIS A 1 421 ? -19.569 3.972 -16.531 1.00 56.12 421 HIS A N 1
ATOM 3270 C CA . HIS A 1 421 ? -20.558 3.470 -17.486 1.00 56.12 421 HIS A CA 1
ATOM 3271 C C . HIS A 1 421 ? -21.975 3.782 -16.978 1.00 56.12 421 HIS A C 1
ATOM 3273 O O . HIS A 1 421 ? -22.306 3.524 -15.808 1.00 56.12 421 HIS A O 1
ATOM 3279 N N . GLU A 1 422 ? -22.780 4.415 -17.828 1.00 58.44 422 GLU A N 1
ATOM 3280 C CA . GLU A 1 422 ? -24.128 4.876 -17.477 1.00 58.44 422 GLU A CA 1
ATOM 3281 C C . GLU A 1 422 ? -25.052 3.688 -17.206 1.00 58.44 422 GLU A C 1
ATOM 3283 O O . GLU A 1 422 ? -25.838 3.722 -16.263 1.00 58.44 422 GLU A O 1
ATOM 3288 N N . GLU A 1 423 ? -24.845 2.585 -17.928 1.00 55.97 423 GLU A N 1
ATOM 3289 C CA . GLU A 1 423 ? -25.636 1.358 -17.796 1.00 55.97 423 GLU A CA 1
ATOM 3290 C C . GLU A 1 423 ? -25.213 0.472 -16.611 1.00 55.97 423 GLU A C 1
ATOM 3292 O O . GLU A 1 423 ? -25.858 -0.540 -16.346 1.00 55.97 423 GLU A O 1
ATOM 3297 N N . SER A 1 424 ? -24.146 0.821 -15.874 1.00 58.91 424 SER A N 1
ATOM 3298 C CA . SER A 1 424 ? -23.777 0.048 -14.683 1.00 58.91 424 SER A CA 1
ATOM 3299 C C . SER A 1 424 ? -24.770 0.306 -13.555 1.00 58.91 424 SER A C 1
ATOM 3301 O O . SER A 1 424 ? -24.831 1.405 -12.986 1.00 58.91 424 SER A O 1
ATOM 3303 N N . THR A 1 425 ? -25.521 -0.740 -13.224 1.00 60.44 425 THR A N 1
ATOM 3304 C CA . THR A 1 425 ? -26.640 -0.704 -12.280 1.00 60.44 425 THR A CA 1
ATOM 3305 C C . THR A 1 425 ? -26.174 -0.696 -10.822 1.00 60.44 425 THR A C 1
ATOM 3307 O O . THR A 1 425 ? -26.904 -0.254 -9.938 1.00 60.44 425 THR A O 1
ATOM 3310 N N . GLY A 1 426 ? -24.945 -1.164 -10.564 1.00 60.28 426 GLY A N 1
ATOM 3311 C CA . GLY A 1 426 ? -24.438 -1.437 -9.219 1.00 60.28 426 GLY A CA 1
ATOM 3312 C C . GLY A 1 426 ? -25.048 -2.684 -8.568 1.00 60.28 426 GLY A C 1
ATOM 3313 O O . GLY A 1 426 ? -24.651 -3.001 -7.445 1.00 60.28 426 GLY A O 1
ATOM 3314 N N . TYR A 1 427 ? -25.958 -3.372 -9.266 1.00 60.19 427 TYR A N 1
ATOM 3315 C CA . TYR A 1 427 ? -26.665 -4.584 -8.860 1.00 60.19 427 TYR A CA 1
ATOM 3316 C C . TYR A 1 427 ? -26.096 -5.819 -9.560 1.00 60.19 427 TYR A C 1
ATOM 3318 O O . TYR A 1 427 ? -25.387 -5.714 -10.552 1.00 60.19 427 TYR A O 1
ATOM 3326 N N . ALA A 1 428 ? -26.381 -7.004 -9.013 1.00 55.84 428 ALA A N 1
ATOM 3327 C CA . ALA A 1 428 ? -25.850 -8.267 -9.512 1.00 55.84 428 ALA A CA 1
ATOM 3328 C C . ALA A 1 428 ? -26.692 -8.716 -10.705 1.00 55.84 428 ALA A C 1
ATOM 3330 O O . ALA A 1 428 ? -27.426 -9.693 -10.604 1.00 55.84 428 ALA A O 1
ATOM 3331 N N . ASP A 1 429 ? -26.629 -7.978 -11.816 1.00 69.25 429 ASP A N 1
ATOM 3332 C CA . ASP A 1 429 ? -27.464 -8.232 -12.988 1.00 69.25 429 ASP A CA 1
ATOM 3333 C C . ASP A 1 429 ? -26.694 -8.717 -14.233 1.00 69.25 429 ASP A C 1
ATOM 3335 O O . ASP A 1 429 ? -26.840 -8.118 -15.304 1.00 69.25 429 ASP A O 1
ATOM 3339 N N . PRO A 1 430 ? -25.912 -9.823 -14.149 1.00 77.88 430 PRO A N 1
ATOM 3340 C CA . PRO A 1 430 ? -25.396 -10.483 -15.344 1.00 77.88 430 PRO A CA 1
ATOM 3341 C C . PRO A 1 430 ? -26.510 -10.705 -16.373 1.00 77.88 430 PRO A C 1
ATOM 3343 O O . PRO A 1 430 ? -27.595 -11.188 -16.040 1.00 77.88 430 PRO A O 1
ATOM 3346 N N . LYS A 1 431 ? -26.254 -10.345 -17.634 1.00 83.12 431 LYS A N 1
ATOM 3347 C CA . LYS A 1 431 ? -27.212 -10.565 -18.724 1.00 83.12 431 LYS A CA 1
ATOM 3348 C C . LYS A 1 431 ? -26.896 -11.886 -19.396 1.00 83.12 431 LYS A C 1
ATOM 3350 O O . LYS A 1 431 ? -25.802 -12.047 -19.932 1.00 83.12 431 LYS A O 1
ATOM 3355 N N . ILE A 1 432 ? -27.845 -12.816 -19.350 1.00 89.62 432 ILE A N 1
ATOM 3356 C CA . ILE A 1 432 ? -27.724 -14.119 -20.008 1.00 89.62 432 ILE A CA 1
ATOM 3357 C C . ILE A 1 432 ? -27.469 -13.899 -21.503 1.00 89.62 432 ILE A C 1
ATOM 3359 O O . ILE A 1 432 ? -28.136 -13.084 -22.141 1.00 89.62 432 ILE A O 1
ATOM 3363 N N . ILE A 1 433 ? -26.500 -14.633 -22.043 1.00 90.44 433 ILE A N 1
ATOM 3364 C CA . ILE A 1 433 ? -26.135 -14.652 -23.456 1.00 90.44 433 ILE A CA 1
ATOM 3365 C C . ILE A 1 433 ? -26.638 -15.982 -24.030 1.00 90.44 433 ILE A C 1
ATOM 3367 O O . ILE A 1 433 ? -26.024 -17.023 -23.776 1.00 90.44 433 ILE A O 1
ATOM 3371 N N . PRO A 1 434 ? -27.751 -15.984 -24.786 1.00 89.81 434 PRO A N 1
ATOM 3372 C CA . PRO A 1 434 ? -28.264 -17.202 -25.401 1.00 89.81 434 PRO A CA 1
ATOM 3373 C C . PRO A 1 434 ? -27.220 -17.825 -26.331 1.00 89.81 434 PRO A C 1
ATOM 3375 O O . PRO A 1 434 ? -26.630 -17.118 -27.148 1.00 89.81 434 PRO A O 1
ATOM 3378 N N . ASN A 1 435 ? -27.007 -19.140 -26.220 1.00 89.50 435 ASN A N 1
ATOM 3379 C CA . ASN A 1 435 ? -26.003 -19.882 -26.998 1.00 89.50 435 ASN A CA 1
ATOM 3380 C C . ASN A 1 435 ? -24.587 -19.272 -26.891 1.00 89.50 435 ASN A C 1
ATOM 3382 O O . ASN A 1 435 ? -23.845 -19.205 -27.871 1.00 89.50 435 ASN A O 1
ATOM 3386 N N . GLY A 1 436 ? -24.237 -18.769 -25.703 1.00 91.25 436 GLY A N 1
ATOM 3387 C CA . GLY A 1 436 ? -23.017 -18.001 -25.457 1.00 91.25 436 GLY A CA 1
ATOM 3388 C C . GLY A 1 436 ? -21.727 -18.814 -25.323 1.00 91.25 436 GLY A C 1
ATOM 3389 O O . GLY A 1 436 ? -20.686 -18.207 -25.095 1.00 91.25 436 GLY A O 1
ATOM 3390 N N . ASP A 1 437 ? -21.758 -20.142 -25.444 1.00 93.00 437 ASP A N 1
ATOM 3391 C CA . ASP A 1 437 ? -20.616 -21.048 -25.229 1.00 93.00 437 ASP A CA 1
ATOM 3392 C C . ASP A 1 437 ? -19.355 -20.593 -25.981 1.00 93.00 437 ASP A C 1
ATOM 3394 O O . ASP A 1 437 ? -18.257 -20.544 -25.424 1.00 93.00 437 ASP A O 1
ATOM 3398 N N . ASP A 1 438 ? -19.524 -20.143 -27.228 1.00 90.06 438 ASP A N 1
ATOM 3399 C CA . ASP A 1 438 ? -18.425 -19.696 -28.090 1.00 90.06 438 ASP A CA 1
ATOM 3400 C C . ASP A 1 438 ? -17.800 -18.360 -27.631 1.00 90.06 438 ASP A C 1
ATOM 3402 O O . ASP A 1 438 ? -16.760 -17.945 -28.152 1.00 90.06 438 ASP A O 1
ATOM 3406 N N . GLN A 1 439 ? -18.394 -17.685 -26.640 1.00 87.50 439 GLN A N 1
ATOM 3407 C CA . GLN A 1 439 ? -17.866 -16.482 -25.986 1.00 87.50 439 GLN A CA 1
ATOM 3408 C C . GLN A 1 439 ? -17.056 -16.790 -24.718 1.00 87.50 439 GLN A C 1
ATOM 3410 O O . GLN A 1 439 ? -16.449 -15.886 -24.147 1.00 87.50 439 GLN A O 1
ATOM 3415 N N . VAL A 1 440 ? -17.000 -18.039 -24.252 1.00 90.19 440 VAL A N 1
ATOM 3416 C CA . VAL A 1 440 ? -16.191 -18.413 -23.084 1.00 90.19 440 VAL A CA 1
ATOM 3417 C C . VAL A 1 440 ? -14.739 -18.618 -23.518 1.00 90.19 440 VAL A C 1
ATOM 3419 O O . VAL A 1 440 ? -14.425 -19.535 -24.270 1.00 90.19 440 VAL A O 1
ATOM 3422 N N . LYS A 1 441 ? -13.838 -17.736 -23.061 1.00 88.31 441 LYS A N 1
ATOM 3423 C CA . LYS A 1 441 ? -12.428 -17.679 -23.514 1.00 88.31 441 LYS A CA 1
ATOM 3424 C C . LYS A 1 441 ? -11.393 -18.042 -22.454 1.00 88.31 441 LYS A C 1
ATOM 3426 O O . LYS A 1 441 ? -10.200 -17.975 -22.720 1.00 88.31 441 LYS A O 1
ATOM 3431 N N . LEU A 1 442 ? -11.833 -18.402 -21.251 1.00 91.31 442 LEU A N 1
ATOM 3432 C CA . LEU A 1 442 ? -10.939 -18.592 -20.106 1.00 91.31 442 LEU A CA 1
ATOM 3433 C C . LEU A 1 442 ? -10.558 -20.051 -19.846 1.00 91.31 442 LEU A C 1
ATOM 3435 O O . LEU A 1 442 ? -9.923 -20.311 -18.826 1.00 91.31 442 LEU A O 1
ATOM 3439 N N . PHE A 1 443 ? -10.934 -20.979 -20.732 1.00 96.12 443 PHE A N 1
ATOM 3440 C CA . PHE A 1 443 ? -10.547 -22.383 -20.624 1.00 96.12 443 PHE A CA 1
ATOM 3441 C C . PHE A 1 443 ? -9.215 -22.673 -21.302 1.00 96.12 443 PHE A C 1
ATOM 3443 O O . PHE A 1 443 ? -8.965 -22.247 -22.431 1.00 96.12 443 PHE A O 1
ATOM 3450 N N . PHE A 1 444 ? -8.394 -23.463 -20.615 1.00 97.19 444 PHE A N 1
ATOM 3451 C CA . PHE A 1 444 ? -7.131 -23.979 -21.127 1.00 97.19 444 PHE A CA 1
ATOM 3452 C C . PHE A 1 444 ? -7.018 -25.473 -20.845 1.00 97.19 444 PHE A C 1
ATOM 3454 O O . PHE A 1 444 ? -7.431 -25.927 -19.776 1.00 97.19 444 PHE A O 1
ATOM 3461 N N . LEU A 1 445 ? -6.422 -26.214 -21.779 1.00 98.25 445 LEU A N 1
ATOM 3462 C CA . LEU A 1 445 ? -6.036 -27.613 -21.598 1.00 98.25 445 LEU A CA 1
ATOM 3463 C C . LEU A 1 445 ? -4.515 -27.744 -21.629 1.00 98.25 445 LEU A C 1
ATOM 3465 O O . LEU A 1 445 ? -3.869 -27.160 -22.496 1.00 98.25 445 LEU A O 1
ATOM 3469 N N . ALA A 1 446 ? -3.954 -28.512 -20.698 1.00 97.75 446 ALA A N 1
ATOM 3470 C CA . ALA A 1 446 ? -2.533 -28.842 -20.694 1.00 97.75 446 ALA A CA 1
ATOM 3471 C C . ALA A 1 446 ? -2.277 -30.173 -21.411 1.00 97.75 446 ALA A C 1
ATOM 3473 O O . ALA A 1 446 ? -3.026 -31.134 -21.210 1.00 97.75 446 ALA A O 1
ATOM 3474 N N . ASP A 1 447 ? -1.224 -30.230 -22.221 1.00 96.81 447 ASP A N 1
ATOM 3475 C CA . ASP A 1 447 ? -0.759 -31.449 -22.890 1.00 96.81 447 ASP A CA 1
ATOM 3476 C C . ASP A 1 447 ? 0.232 -32.271 -22.036 1.00 96.81 447 ASP A C 1
ATOM 3478 O O . ASP A 1 447 ? 0.487 -31.972 -20.865 1.00 96.81 447 ASP A O 1
ATOM 3482 N N . GLU A 1 448 ? 0.779 -33.342 -22.624 1.00 95.44 448 GLU A N 1
ATOM 3483 C CA . GLU A 1 448 ? 1.767 -34.223 -21.985 1.00 95.44 448 GLU A CA 1
ATOM 3484 C C . GLU A 1 448 ? 3.062 -33.483 -21.595 1.00 95.44 448 GLU A C 1
ATOM 3486 O O . GLU A 1 448 ? 3.684 -33.847 -20.593 1.00 95.44 448 GLU A O 1
ATOM 3491 N N . ASP A 1 449 ? 3.398 -32.399 -22.303 1.00 94.12 449 ASP A N 1
ATOM 3492 C CA . ASP A 1 449 ? 4.594 -31.570 -22.113 1.00 94.12 449 ASP A CA 1
ATOM 3493 C C . ASP A 1 449 ? 4.387 -30.418 -21.115 1.00 94.12 449 ASP A C 1
ATOM 3495 O O . ASP A 1 449 ? 5.300 -29.614 -20.876 1.00 94.12 449 ASP A O 1
ATOM 3499 N N . ARG A 1 450 ? 3.207 -30.364 -20.475 1.00 95.50 450 ARG A N 1
ATOM 3500 C CA . ARG A 1 450 ? 2.798 -29.324 -19.517 1.00 95.50 450 ARG A CA 1
ATOM 3501 C C . ARG A 1 450 ? 2.683 -27.935 -20.159 1.00 95.50 450 ARG A C 1
ATOM 3503 O O . ARG A 1 450 ? 2.897 -26.919 -19.492 1.00 95.50 450 ARG A O 1
ATOM 3510 N N . VAL A 1 451 ? 2.326 -27.881 -21.441 1.00 95.56 451 VAL A N 1
ATOM 3511 C CA . VAL A 1 451 ? 2.005 -26.639 -22.151 1.00 95.56 451 VAL A CA 1
ATOM 3512 C C . VAL A 1 451 ? 0.494 -26.424 -22.134 1.00 95.56 451 VAL A C 1
ATOM 3514 O O . VAL A 1 451 ? -0.273 -27.305 -22.507 1.00 95.56 451 VAL A O 1
ATOM 3517 N N . TRP A 1 452 ? 0.062 -25.245 -21.690 1.00 96.25 452 TRP A N 1
ATOM 3518 C CA . TRP A 1 452 ? -1.337 -24.836 -21.594 1.00 96.25 452 TRP A CA 1
ATOM 3519 C C . TRP A 1 452 ? -1.807 -24.193 -22.900 1.00 96.25 452 TRP A C 1
ATOM 3521 O O . TRP A 1 452 ? -1.331 -23.125 -23.284 1.00 96.25 452 TRP A O 1
ATOM 3531 N N . HIS A 1 453 ? -2.782 -24.809 -23.561 1.00 95.88 453 HIS A N 1
ATOM 3532 C CA . HIS A 1 453 ? -3.354 -24.353 -24.828 1.00 95.88 453 HIS A CA 1
ATOM 3533 C C . HIS A 1 453 ? -4.759 -23.787 -24.619 1.00 95.88 453 HIS A C 1
ATOM 3535 O O . HIS A 1 453 ? -5.530 -24.383 -23.860 1.00 95.88 453 HIS A O 1
ATOM 3541 N N . PRO A 1 454 ? -5.138 -22.693 -25.307 1.00 94.44 454 PRO A N 1
ATOM 3542 C CA . PRO A 1 454 ? -6.520 -22.229 -25.326 1.00 94.44 454 PRO A CA 1
ATOM 3543 C C . PRO A 1 454 ? -7.479 -23.349 -25.735 1.00 94.44 454 PRO A C 1
ATOM 3545 O O . PRO A 1 454 ? -7.179 -24.155 -26.626 1.00 94.44 454 PRO A O 1
ATOM 3548 N N . ALA A 1 455 ? -8.640 -23.391 -25.093 1.00 95.75 455 ALA A N 1
ATOM 3549 C CA . ALA A 1 455 ? -9.638 -24.421 -25.318 1.00 95.75 455 ALA A CA 1
ATOM 3550 C C . ALA A 1 455 ? -11.035 -23.823 -25.509 1.00 95.75 455 ALA A C 1
ATOM 3552 O O . ALA A 1 455 ? -11.393 -22.808 -24.912 1.00 95.75 455 ALA A O 1
ATOM 3553 N N . ASN A 1 456 ? -11.826 -24.488 -26.347 1.00 95.75 456 ASN A N 1
ATOM 3554 C CA . ASN A 1 456 ? -13.250 -24.227 -26.493 1.00 95.75 456 ASN A CA 1
ATOM 3555 C C . ASN A 1 456 ? -14.025 -25.088 -25.501 1.00 95.75 456 ASN A C 1
ATOM 3557 O O . ASN A 1 456 ? -13.557 -26.145 -25.075 1.00 95.75 456 ASN A O 1
ATOM 3561 N N . MET A 1 457 ? -15.240 -24.661 -25.189 1.00 95.88 457 MET A N 1
ATOM 3562 C CA . MET A 1 457 ? -16.130 -25.372 -24.285 1.00 95.88 457 MET A CA 1
ATOM 3563 C C . MET A 1 457 ? -17.535 -25.476 -24.883 1.00 95.88 457 MET A C 1
ATOM 3565 O O . MET A 1 457 ? -17.906 -24.667 -25.735 1.00 95.88 457 MET A O 1
ATOM 3569 N N . LYS A 1 458 ? -18.299 -26.471 -24.432 1.00 96.94 458 LYS A N 1
ATOM 3570 C CA . LYS A 1 458 ? -19.750 -26.567 -24.610 1.00 96.94 458 LYS A CA 1
ATOM 3571 C C . LYS A 1 458 ? -20.406 -26.937 -23.287 1.00 96.94 458 LYS A C 1
ATOM 3573 O O . LYS A 1 458 ? -19.868 -27.768 -22.550 1.00 96.94 458 LYS A O 1
ATOM 3578 N N . ILE A 1 459 ? -21.549 -26.328 -22.997 1.00 95.69 459 ILE A N 1
ATOM 3579 C CA . ILE A 1 459 ? -22.381 -26.691 -21.849 1.00 95.69 459 ILE A CA 1
ATOM 3580 C C . ILE A 1 459 ? -23.150 -27.974 -22.185 1.00 95.69 459 ILE A C 1
ATOM 3582 O O . ILE A 1 459 ? -23.758 -28.083 -23.248 1.00 95.69 459 ILE A O 1
ATOM 3586 N N . ASP A 1 460 ? -23.121 -28.940 -21.270 1.00 92.56 460 ASP A N 1
ATOM 3587 C CA . ASP A 1 460 ? -23.862 -30.201 -21.348 1.00 92.56 460 ASP A CA 1
ATOM 3588 C C . ASP A 1 460 ? -24.591 -30.432 -20.017 1.00 92.56 460 ASP A C 1
ATOM 3590 O O . ASP A 1 460 ? -24.063 -31.046 -19.089 1.00 92.56 460 ASP A O 1
ATOM 3594 N N . GLY A 1 461 ? -25.783 -29.842 -19.883 1.00 89.00 461 GLY A N 1
ATOM 3595 C CA . GLY A 1 461 ? -26.575 -29.890 -18.652 1.00 89.00 461 GLY A CA 1
ATOM 3596 C C . GLY A 1 461 ? -25.908 -29.161 -17.480 1.00 89.00 461 GLY A C 1
ATOM 3597 O O . GLY A 1 461 ? -25.899 -27.929 -17.428 1.00 89.00 461 GLY A O 1
ATOM 3598 N N . ASP A 1 462 ? -25.399 -29.931 -16.519 1.00 91.94 462 ASP A N 1
ATOM 3599 C CA . ASP A 1 462 ? -24.645 -29.475 -15.344 1.00 91.94 462 ASP A CA 1
ATOM 3600 C C . ASP A 1 462 ? -23.121 -29.633 -15.503 1.00 91.94 462 ASP A C 1
ATOM 3602 O O . ASP A 1 462 ? -22.357 -29.327 -14.584 1.00 91.94 462 ASP A O 1
ATOM 3606 N N . ARG A 1 463 ? -22.667 -30.079 -16.680 1.00 95.12 463 ARG A N 1
ATOM 3607 C CA . ARG A 1 463 ? -21.262 -30.304 -17.029 1.00 95.12 463 ARG A CA 1
ATOM 3608 C C . ARG A 1 463 ? -20.785 -29.340 -18.104 1.00 95.12 463 ARG A C 1
ATOM 3610 O O . ARG A 1 463 ? -21.563 -28.709 -18.822 1.00 95.12 463 ARG A O 1
ATOM 3617 N N . VAL A 1 464 ? -19.465 -29.270 -18.245 1.00 96.88 464 VAL A N 1
ATOM 3618 C CA . VAL A 1 464 ? -18.807 -28.597 -19.368 1.00 96.88 464 VAL A CA 1
ATOM 3619 C C . VAL A 1 464 ? -17.894 -29.582 -20.081 1.00 96.88 464 VAL A C 1
ATOM 3621 O O . VAL A 1 464 ? -17.055 -30.225 -19.452 1.00 96.88 464 VAL A O 1
ATOM 3624 N N . VAL A 1 465 ? -18.027 -29.663 -21.404 1.00 98.06 465 VAL A N 1
ATOM 3625 C CA . VAL A 1 465 ? -17.123 -30.416 -22.276 1.00 98.06 465 VAL A CA 1
ATOM 3626 C C . VAL A 1 465 ? -16.121 -29.448 -22.893 1.00 98.06 465 VAL A C 1
ATOM 3628 O O . VAL A 1 465 ? -16.504 -28.543 -23.630 1.00 98.06 465 VAL A O 1
ATOM 3631 N N . VAL A 1 466 ? -14.837 -29.637 -22.606 1.00 98.19 466 VAL A N 1
ATOM 3632 C CA . VAL A 1 466 ? -13.733 -28.784 -23.059 1.00 98.19 466 VAL A CA 1
ATOM 3633 C C . VAL A 1 466 ? -12.881 -29.527 -24.083 1.00 98.19 466 VAL A C 1
ATOM 3635 O O . VAL A 1 466 ? -12.562 -30.703 -23.909 1.00 98.19 466 VAL A O 1
ATOM 3638 N N . THR A 1 467 ? -12.503 -28.839 -25.160 1.00 97.56 467 THR A N 1
ATOM 3639 C CA . THR A 1 467 ? -11.679 -29.385 -26.251 1.00 97.56 467 THR A CA 1
ATOM 3640 C C . THR A 1 467 ? -10.672 -28.354 -26.747 1.00 97.56 467 THR A C 1
ATOM 3642 O O . THR A 1 467 ? -10.950 -27.155 -26.759 1.00 97.56 467 THR A O 1
ATOM 3645 N N . SER A 1 468 ? -9.504 -28.806 -27.200 1.00 96.44 468 SER A N 1
ATOM 3646 C CA . SER A 1 468 ? -8.524 -27.951 -27.875 1.00 96.44 468 SER A CA 1
ATOM 3647 C C . SER A 1 468 ? -7.958 -28.677 -29.095 1.00 96.44 468 SER A C 1
ATOM 3649 O O . SER A 1 468 ? -7.480 -29.802 -28.954 1.00 96.44 468 SER A O 1
ATOM 3651 N N . PRO A 1 469 ? -7.949 -28.063 -30.296 1.00 94.38 469 PRO A N 1
ATOM 3652 C CA . PRO A 1 469 ? -7.373 -28.691 -31.485 1.00 94.38 469 PRO A CA 1
ATOM 3653 C C . PRO A 1 469 ? -5.908 -29.119 -31.311 1.00 94.38 469 PRO A C 1
ATOM 3655 O O . PRO A 1 469 ? -5.493 -30.111 -31.920 1.00 94.38 469 PRO A O 1
ATOM 3658 N N . ALA A 1 470 ? -5.161 -28.388 -30.474 1.00 95.25 470 ALA A N 1
ATOM 3659 C CA . ALA A 1 470 ? -3.742 -28.593 -30.201 1.00 95.25 470 ALA A CA 1
ATOM 3660 C C . ALA A 1 470 ? -3.458 -29.703 -29.172 1.00 95.25 470 ALA A C 1
ATOM 3662 O O . ALA A 1 470 ? -2.339 -30.204 -29.121 1.00 95.25 470 ALA A O 1
ATOM 3663 N N . VAL A 1 471 ? -4.454 -30.126 -28.384 1.00 97.06 471 VAL A N 1
ATOM 3664 C CA . VAL A 1 471 ? -4.265 -31.077 -27.280 1.00 97.06 471 VAL A CA 1
ATOM 3665 C C . VAL A 1 471 ? -5.009 -32.373 -27.578 1.00 97.06 471 VAL A C 1
ATOM 3667 O O . VAL A 1 471 ? -6.226 -32.447 -27.448 1.00 97.06 471 VAL A O 1
ATOM 3670 N N . LYS A 1 472 ? -4.275 -33.416 -27.980 1.00 94.69 472 LYS A N 1
ATOM 3671 C CA . LYS A 1 472 ? -4.858 -34.737 -28.295 1.00 94.69 472 LYS A CA 1
ATOM 3672 C C . LYS A 1 472 ? -5.038 -35.644 -27.083 1.00 94.69 472 LYS A C 1
ATOM 3674 O O . LYS A 1 472 ? -5.879 -36.533 -27.116 1.00 94.69 472 LYS A O 1
ATOM 3679 N N . LYS A 1 473 ? -4.238 -35.426 -26.041 1.00 95.94 473 LYS A N 1
ATOM 3680 C CA . LYS A 1 473 ? -4.267 -36.170 -24.780 1.00 95.94 473 LYS A CA 1
ATOM 3681 C C . LYS A 1 473 ? -4.185 -35.170 -23.627 1.00 95.94 473 LYS A C 1
ATOM 3683 O O . LYS A 1 473 ? -3.086 -34.859 -23.168 1.00 95.94 473 LYS A O 1
ATOM 3688 N N . PRO A 1 474 ? -5.315 -34.573 -23.229 1.00 97.44 474 PRO A N 1
ATOM 3689 C CA . PRO A 1 474 ? -5.305 -33.570 -22.181 1.00 97.44 474 PRO A CA 1
ATOM 3690 C C . PRO A 1 474 ? -4.949 -34.211 -20.840 1.00 97.44 474 PRO A C 1
ATOM 3692 O O . PRO A 1 474 ? -5.497 -35.247 -20.472 1.00 97.44 474 PRO A O 1
ATOM 3695 N N . ARG A 1 475 ? -4.040 -33.569 -20.109 1.00 97.69 475 ARG A N 1
ATOM 3696 C CA . ARG A 1 475 ? -3.650 -33.937 -18.739 1.00 97.69 475 ARG A CA 1
ATOM 3697 C C . ARG A 1 475 ? -4.016 -32.889 -17.708 1.00 97.69 475 ARG A C 1
ATOM 3699 O O . ARG A 1 475 ? -3.996 -33.167 -16.518 1.00 97.69 475 ARG A O 1
ATOM 3706 N N . GLY A 1 476 ? -4.350 -31.679 -18.136 1.00 97.69 476 GLY A N 1
ATOM 3707 C CA . GLY A 1 476 ? -4.756 -30.620 -17.225 1.00 97.69 476 GLY A CA 1
ATOM 3708 C C . GLY A 1 476 ? -5.841 -29.741 -17.805 1.00 97.69 476 GLY A C 1
ATOM 3709 O O . GLY A 1 476 ? -6.036 -29.686 -19.019 1.00 97.69 476 GLY A O 1
ATOM 3710 N N . VAL A 1 477 ? -6.540 -29.048 -16.915 1.00 98.38 477 VAL A N 1
ATOM 3711 C CA . VAL A 1 477 ? -7.617 -28.122 -17.245 1.00 98.38 477 VAL A CA 1
ATOM 3712 C C . VAL A 1 477 ? -7.566 -26.911 -16.324 1.00 98.38 477 VAL A C 1
ATOM 3714 O O . VAL A 1 477 ? -7.289 -27.024 -15.128 1.00 98.38 477 VAL A O 1
ATOM 3717 N N . SER A 1 478 ? -7.816 -25.732 -16.886 1.00 97.38 478 SER A N 1
ATOM 3718 C CA . SER A 1 478 ? -7.925 -24.497 -16.122 1.00 97.38 478 SER A CA 1
ATOM 3719 C C . SER A 1 478 ? -9.078 -23.635 -16.600 1.00 97.38 478 SER A C 1
ATOM 3721 O O . SER A 1 478 ? -9.381 -23.612 -17.791 1.00 97.38 478 SER A O 1
ATOM 3723 N N . TYR A 1 479 ? -9.666 -22.889 -15.666 1.00 95.94 479 TYR A N 1
ATOM 3724 C CA . TYR A 1 479 ? -10.602 -21.810 -15.935 1.00 95.94 479 TYR A CA 1
ATOM 3725 C C . TYR A 1 479 ? -10.282 -20.577 -15.082 1.00 95.94 479 TYR A C 1
ATOM 3727 O O . TYR A 1 479 ? -10.224 -20.664 -13.855 1.00 95.94 479 TYR A O 1
ATOM 3735 N N . ALA A 1 480 ? -10.149 -19.415 -15.730 1.00 91.06 480 ALA A N 1
ATOM 3736 C CA . ALA A 1 480 ? -10.130 -18.092 -15.089 1.00 91.06 480 ALA A CA 1
ATOM 3737 C C . ALA A 1 480 ? -9.067 -17.904 -13.978 1.00 91.06 480 ALA A C 1
ATOM 3739 O O . ALA A 1 480 ? -9.302 -17.226 -12.978 1.00 91.06 480 ALA A O 1
ATOM 3740 N N . THR A 1 481 ? -7.880 -18.486 -14.151 1.00 91.62 481 THR A N 1
ATOM 3741 C CA . THR A 1 481 ? -6.768 -18.455 -13.175 1.00 91.62 481 THR A CA 1
ATOM 3742 C C . THR A 1 481 ? -5.696 -17.416 -13.488 1.00 91.62 481 THR A C 1
ATOM 3744 O O . THR A 1 481 ? -4.578 -17.498 -12.988 1.00 91.62 481 THR A O 1
ATOM 3747 N N . GLY A 1 482 ? -6.023 -16.409 -14.298 1.00 87.44 482 GLY A N 1
ATOM 3748 C CA . GLY A 1 482 ? -5.115 -15.293 -14.543 1.00 87.44 482 GLY A CA 1
ATOM 3749 C C . GLY A 1 482 ? -4.822 -14.488 -13.275 1.00 87.44 482 GLY A C 1
ATOM 3750 O O . GLY A 1 482 ? -5.492 -14.617 -12.244 1.00 87.44 482 GLY A O 1
ATOM 3751 N N . GLU A 1 483 ? -3.823 -13.612 -13.340 1.00 82.88 483 GLU A N 1
ATOM 3752 C CA . GLU A 1 483 ? -3.532 -12.718 -12.216 1.00 82.88 483 GLU A CA 1
ATOM 3753 C C . GLU A 1 483 ? -4.623 -11.653 -12.074 1.00 82.88 483 GLU A C 1
ATOM 3755 O O . GLU A 1 483 ? -5.379 -11.658 -11.098 1.00 82.88 483 GLU A O 1
ATOM 3760 N N . ILE A 1 484 ? -4.744 -10.772 -13.071 1.00 78.50 484 ILE A N 1
ATOM 3761 C CA . ILE A 1 484 ? -5.698 -9.660 -13.094 1.00 78.50 484 ILE A CA 1
ATOM 3762 C C . ILE A 1 484 ? -6.245 -9.437 -14.510 1.00 78.50 484 ILE A C 1
ATOM 3764 O O . ILE A 1 484 ? -5.613 -9.813 -15.494 1.00 78.50 484 ILE A O 1
ATOM 3768 N N . GLY A 1 485 ? -7.401 -8.784 -14.619 1.00 72.62 485 GLY A N 1
ATOM 3769 C CA . GLY A 1 485 ? -7.943 -8.282 -15.884 1.00 72.62 485 GLY A CA 1
ATOM 3770 C C . GLY A 1 485 ? -8.770 -9.264 -16.718 1.00 72.62 485 GLY A C 1
ATOM 3771 O O . GLY A 1 485 ? -9.310 -8.842 -17.734 1.00 72.62 485 GLY A O 1
ATOM 3772 N N . PHE A 1 486 ? -8.921 -10.524 -16.304 1.00 78.19 486 PHE A N 1
ATOM 3773 C CA . PHE A 1 486 ? -9.830 -11.471 -16.965 1.00 78.19 486 PHE A CA 1
ATOM 3774 C C . PHE A 1 486 ? -11.276 -11.294 -16.476 1.00 78.19 486 PHE A C 1
ATOM 3776 O O . PHE A 1 486 ? -11.499 -10.856 -15.342 1.00 78.19 486 PHE A O 1
ATOM 3783 N N . GLN A 1 487 ? -12.246 -11.669 -17.316 1.00 78.81 487 GLN A N 1
ATOM 3784 C CA . GLN A 1 487 ? -13.681 -11.559 -17.032 1.00 78.81 487 GLN A CA 1
ATOM 3785 C C . GLN A 1 487 ? -14.379 -12.922 -17.166 1.00 78.81 487 GLN A C 1
ATOM 3787 O O . GLN A 1 487 ? -14.590 -13.391 -18.285 1.00 78.81 487 GLN A O 1
ATOM 3792 N N . PRO A 1 488 ? -14.730 -13.584 -16.052 1.00 85.75 488 PRO A N 1
ATOM 3793 C CA . PRO A 1 488 ? -15.462 -14.843 -16.097 1.00 85.75 488 PRO A CA 1
ATOM 3794 C C . PRO A 1 488 ? -16.917 -14.621 -16.511 1.00 85.75 488 PRO A C 1
ATOM 3796 O O . PRO A 1 488 ? -17.574 -13.671 -16.076 1.00 85.75 488 PRO A O 1
ATOM 3799 N N . ASN A 1 489 ? -17.424 -15.533 -17.335 1.00 88.56 489 ASN A N 1
ATOM 3800 C CA . ASN A 1 489 ? -18.748 -15.437 -17.938 1.00 88.56 489 ASN A CA 1
ATOM 3801 C C . ASN A 1 489 ? -19.614 -16.694 -17.755 1.00 88.56 489 ASN A C 1
ATOM 3803 O O . ASN A 1 489 ? -20.654 -16.796 -18.395 1.00 88.56 489 ASN A O 1
ATOM 3807 N N . LEU A 1 490 ? -19.226 -17.613 -16.866 1.00 92.88 490 LEU A N 1
ATOM 3808 C CA . LEU A 1 490 ? -20.035 -18.775 -16.487 1.00 92.88 490 LEU A CA 1
ATOM 3809 C C . LEU A 1 490 ? -20.701 -18.612 -15.125 1.00 92.88 490 LEU A C 1
ATOM 3811 O O . LEU A 1 490 ? -20.055 -18.186 -14.167 1.00 92.88 490 LEU A O 1
ATOM 3815 N N . TYR A 1 491 ? -21.974 -19.000 -15.055 1.00 93.50 491 TYR A N 1
ATOM 3816 C CA . TYR A 1 491 ? -22.868 -18.831 -13.910 1.00 93.50 491 TYR A CA 1
ATOM 3817 C C . TYR A 1 491 ? -23.762 -20.059 -13.716 1.00 93.50 491 TYR A C 1
ATOM 3819 O O . TYR A 1 491 ? -23.915 -20.873 -14.626 1.00 93.50 491 TYR A O 1
ATOM 3827 N N . ASN A 1 492 ? -24.393 -20.159 -12.545 1.00 93.25 492 ASN A N 1
ATOM 3828 C CA . ASN A 1 492 ? -25.619 -20.948 -12.366 1.00 93.25 492 ASN A CA 1
ATOM 3829 C C . ASN A 1 492 ? -26.878 -20.088 -12.612 1.00 93.25 492 ASN A C 1
ATOM 3831 O O . ASN A 1 492 ? -26.778 -18.878 -12.825 1.00 93.25 492 ASN A O 1
ATOM 3835 N N . GLU A 1 493 ? -28.071 -20.684 -12.521 1.00 90.38 493 GLU A N 1
ATOM 3836 C CA . GLU A 1 493 ? -29.351 -19.973 -12.712 1.00 90.38 493 GLU A CA 1
ATOM 3837 C C . GLU A 1 493 ? -29.610 -18.854 -11.693 1.00 90.38 493 GLU A C 1
ATOM 3839 O O . GLU A 1 493 ? -30.379 -17.932 -11.957 1.00 90.38 493 GLU A O 1
ATOM 3844 N N . ALA A 1 494 ? -28.940 -18.891 -10.536 1.00 89.94 494 ALA A N 1
ATOM 3845 C CA . ALA A 1 494 ? -28.984 -17.816 -9.546 1.00 89.94 494 ALA A CA 1
ATOM 3846 C C . ALA A 1 494 ? -28.060 -16.632 -9.893 1.00 89.94 494 ALA A C 1
ATOM 3848 O O . ALA A 1 494 ? -27.924 -15.706 -9.091 1.00 89.94 494 ALA A O 1
ATOM 3849 N N . LEU A 1 495 ? -27.416 -16.659 -11.067 1.00 88.88 495 LEU A N 1
ATOM 3850 C CA . LEU A 1 495 ? -26.472 -15.649 -11.548 1.00 88.88 495 LEU A CA 1
ATOM 3851 C C . LEU A 1 495 ? -25.283 -15.436 -10.594 1.00 88.88 495 LEU A C 1
ATOM 3853 O O . LEU A 1 495 ? -24.758 -14.327 -10.450 1.00 88.88 495 LEU A O 1
ATOM 3857 N N . LEU A 1 496 ? -24.819 -16.517 -9.958 1.00 91.25 496 LEU A N 1
ATOM 3858 C CA . LEU A 1 496 ? -23.572 -16.537 -9.194 1.00 91.25 496 LEU A CA 1
ATOM 3859 C C . LEU A 1 496 ? -22.435 -17.129 -10.042 1.00 91.25 496 LEU A C 1
ATOM 3861 O O . LEU A 1 496 ? -22.625 -18.186 -10.650 1.00 91.25 496 LEU A O 1
ATOM 3865 N N . PRO A 1 497 ? -21.271 -16.455 -10.115 1.00 92.19 497 PRO A N 1
ATOM 3866 C CA . PRO A 1 497 ? -20.208 -16.814 -11.045 1.00 92.19 497 PRO A CA 1
ATOM 3867 C C . PRO A 1 497 ? -19.498 -18.101 -10.633 1.00 92.19 497 PRO A C 1
ATOM 3869 O O . PRO A 1 497 ? -19.296 -18.370 -9.447 1.00 92.19 497 PRO A O 1
ATOM 3872 N N . MET A 1 498 ? -19.044 -18.851 -11.633 1.00 94.62 498 MET A N 1
ATOM 3873 C CA . MET A 1 498 ? -18.182 -20.007 -11.441 1.00 94.62 498 MET A CA 1
ATOM 3874 C C . MET A 1 498 ? -16.813 -19.584 -10.901 1.00 94.62 498 MET A C 1
ATOM 3876 O O . MET A 1 498 ? -16.180 -18.660 -11.425 1.00 94.62 498 MET A O 1
ATOM 3880 N N . THR A 1 499 ? -16.330 -20.271 -9.866 1.00 94.81 499 THR A N 1
ATOM 3881 C CA . THR A 1 499 ? -15.024 -19.964 -9.270 1.00 94.81 499 THR A CA 1
ATOM 3882 C C . THR A 1 499 ? -13.865 -20.494 -10.126 1.00 94.81 499 THR A C 1
ATOM 3884 O O . THR A 1 499 ? -13.993 -21.575 -10.701 1.00 94.81 499 THR A O 1
ATOM 3887 N N . PRO A 1 500 ? -12.711 -19.801 -10.169 1.00 95.12 500 PRO A N 1
ATOM 3888 C CA . PRO A 1 500 ? -11.516 -20.279 -10.868 1.00 95.12 500 PRO A CA 1
ATOM 3889 C C . PRO A 1 500 ? -10.961 -21.610 -10.358 1.00 95.12 500 PRO A C 1
ATOM 3891 O O . PRO A 1 500 ? -11.077 -21.910 -9.170 1.00 95.12 500 PRO A O 1
ATOM 3894 N N . PHE A 1 501 ? -10.290 -22.355 -11.240 1.00 97.06 501 PHE A N 1
ATOM 3895 C CA . PHE A 1 501 ? -9.583 -23.594 -10.899 1.00 97.06 501 PHE A CA 1
ATOM 3896 C C . PHE A 1 501 ? -8.468 -23.933 -11.898 1.00 97.06 501 PHE A C 1
ATOM 3898 O O . PHE A 1 501 ? -8.507 -23.537 -13.068 1.00 97.06 501 PHE A O 1
ATOM 3905 N N . ILE A 1 502 ? -7.471 -24.691 -11.440 1.00 97.81 502 ILE A N 1
ATOM 3906 C CA . ILE A 1 502 ? -6.385 -25.220 -12.269 1.00 97.81 502 ILE A CA 1
ATOM 3907 C C . ILE A 1 502 ? -5.906 -26.562 -11.713 1.00 97.81 502 ILE A C 1
ATOM 3909 O O . ILE A 1 502 ? -5.533 -26.662 -10.544 1.00 97.81 502 ILE A O 1
ATOM 3913 N N . TYR A 1 503 ? -5.948 -27.593 -12.555 1.00 98.19 503 TYR A N 1
ATOM 3914 C CA . TYR A 1 503 ? -5.601 -28.962 -12.183 1.00 98.19 503 TYR A CA 1
ATOM 3915 C C . TYR A 1 503 ? -4.794 -29.648 -13.284 1.00 98.19 503 TYR A C 1
ATOM 3917 O O . TYR A 1 503 ? -5.036 -29.414 -14.469 1.00 98.19 503 TYR A O 1
ATOM 3925 N N . PHE A 1 504 ? -3.875 -30.528 -12.894 1.00 97.75 504 PHE A N 1
ATOM 3926 C CA . PHE A 1 504 ? -3.070 -31.376 -13.773 1.00 97.75 504 PHE A CA 1
ATOM 3927 C C . PHE A 1 504 ? -2.968 -32.769 -13.145 1.00 97.75 504 PHE A C 1
ATOM 3929 O O . PHE A 1 504 ? -2.689 -32.875 -11.959 1.00 97.75 504 PHE A O 1
ATOM 3936 N N . ASP A 1 505 ? -3.280 -33.819 -13.904 1.00 96.44 505 ASP A N 1
ATOM 3937 C CA . ASP A 1 505 ? -3.440 -35.201 -13.424 1.00 96.44 505 ASP A CA 1
ATOM 3938 C C . ASP A 1 505 ? -4.338 -35.330 -12.179 1.00 96.44 505 ASP A C 1
ATOM 3940 O O . ASP A 1 505 ? -4.044 -36.064 -11.243 1.00 96.44 505 ASP A O 1
ATOM 3944 N N . ASN A 1 506 ? -5.462 -34.608 -12.170 1.00 95.31 506 ASN A N 1
ATOM 3945 C CA . ASN A 1 506 ? -6.389 -34.481 -11.036 1.00 95.31 506 ASN A CA 1
ATOM 3946 C C . ASN A 1 506 ? -5.791 -33.888 -9.746 1.00 95.31 506 ASN A C 1
ATOM 3948 O O . ASN A 1 506 ? -6.470 -33.857 -8.721 1.00 95.31 506 ASN A O 1
ATOM 3952 N N . GLU A 1 507 ? -4.583 -33.329 -9.797 1.00 96.50 507 GLU A N 1
ATOM 3953 C CA . GLU A 1 507 ? -3.970 -32.611 -8.683 1.00 96.50 507 GLU A CA 1
ATOM 3954 C C . GLU A 1 507 ? -4.037 -31.098 -8.888 1.00 96.50 507 GLU A C 1
ATOM 3956 O O . GLU A 1 507 ? -3.936 -30.585 -10.006 1.00 96.50 507 GLU A O 1
ATOM 3961 N N . MET A 1 508 ? -4.238 -30.364 -7.793 1.00 96.38 508 MET A N 1
ATOM 3962 C CA . MET A 1 508 ? -4.311 -28.906 -7.822 1.00 96.38 508 MET A CA 1
ATOM 3963 C C . MET A 1 508 ? -2.939 -28.307 -8.141 1.00 96.38 508 MET A C 1
ATOM 3965 O O . MET A 1 508 ? -1.928 -28.619 -7.505 1.00 96.38 508 MET A O 1
ATOM 3969 N N . VAL A 1 509 ? -2.918 -27.384 -9.098 1.00 97.19 509 VAL A N 1
ATOM 3970 C CA . VAL A 1 509 ? -1.690 -26.718 -9.534 1.00 97.19 509 VAL A CA 1
ATOM 3971 C C . VAL A 1 509 ? -1.473 -25.439 -8.722 1.00 97.19 509 VAL A C 1
ATOM 3973 O O . VAL A 1 509 ? -2.328 -24.558 -8.677 1.00 97.19 509 VAL A O 1
ATOM 3976 N N . THR A 1 510 ? -0.306 -25.332 -8.093 1.00 96.06 510 THR A N 1
ATOM 3977 C CA . THR A 1 510 ? 0.150 -24.171 -7.313 1.00 96.06 510 THR A CA 1
ATOM 3978 C C . THR A 1 510 ? 1.617 -23.888 -7.629 1.00 96.06 510 THR A C 1
ATOM 3980 O O . THR A 1 510 ? 2.300 -24.746 -8.177 1.00 96.06 510 THR A O 1
ATOM 3983 N N . SER A 1 511 ? 2.147 -22.738 -7.224 1.00 93.44 511 SER A N 1
ATOM 3984 C CA . SER A 1 511 ? 3.584 -22.431 -7.277 1.00 93.44 511 SER A CA 1
ATOM 3985 C C . SER A 1 511 ? 4.453 -23.430 -6.506 1.00 93.44 511 SER A C 1
ATOM 3987 O O . SER A 1 511 ? 5.638 -23.556 -6.793 1.00 93.44 511 SER A O 1
ATOM 3989 N N . LYS A 1 512 ? 3.877 -24.152 -5.534 1.00 91.31 512 LYS A N 1
ATOM 3990 C CA . LYS A 1 512 ? 4.578 -25.168 -4.735 1.00 91.31 512 LYS A CA 1
ATOM 3991 C C . LYS A 1 512 ? 4.528 -26.564 -5.347 1.00 91.31 512 LYS A C 1
ATOM 3993 O O . LYS A 1 512 ? 5.454 -27.342 -5.147 1.00 91.31 512 LYS A O 1
ATOM 3998 N N . THR A 1 513 ? 3.426 -26.902 -6.014 1.00 94.12 513 THR A N 1
ATOM 3999 C CA . THR A 1 513 ? 3.196 -28.238 -6.592 1.00 94.12 513 THR A CA 1
ATOM 4000 C C . THR A 1 513 ? 3.586 -28.306 -8.062 1.00 94.12 513 THR A C 1
ATOM 4002 O O . THR A 1 513 ? 3.891 -29.383 -8.569 1.00 94.12 513 THR A O 1
ATOM 4005 N N . TRP A 1 514 ? 3.603 -27.168 -8.759 1.00 95.06 514 TRP A N 1
ATOM 4006 C CA . TRP A 1 514 ? 4.013 -27.106 -10.149 1.00 95.06 514 TRP A CA 1
ATOM 4007 C C . TRP A 1 514 ? 5.546 -27.156 -10.264 1.00 95.06 514 TRP A C 1
ATOM 4009 O O . TRP A 1 514 ? 6.238 -26.395 -9.592 1.00 95.06 514 TRP A O 1
ATOM 4019 N N . PRO A 1 515 ? 6.096 -28.034 -11.115 1.00 91.25 515 PRO A N 1
ATOM 4020 C CA . PRO A 1 515 ? 7.541 -28.266 -11.205 1.00 91.25 515 PRO A CA 1
ATOM 4021 C C . PRO A 1 515 ? 8.321 -27.170 -11.943 1.00 91.25 515 PRO A C 1
ATOM 4023 O O . PRO A 1 515 ? 9.532 -27.066 -11.764 1.00 91.25 515 PRO A O 1
ATOM 4026 N N . ASP A 1 516 ? 7.656 -26.383 -12.791 1.00 86.69 516 ASP A N 1
ATOM 4027 C CA . ASP A 1 516 ? 8.284 -25.266 -13.498 1.00 86.69 516 ASP A CA 1
ATOM 4028 C C . ASP A 1 516 ? 8.036 -23.961 -12.718 1.00 86.69 516 ASP A C 1
ATOM 4030 O O . ASP A 1 516 ? 6.976 -23.780 -12.128 1.00 86.69 516 ASP A O 1
ATOM 4034 N N . GLU A 1 517 ? 8.960 -22.996 -12.759 1.00 78.62 517 GLU A N 1
ATOM 4035 C CA . GLU A 1 517 ? 8.761 -21.695 -12.087 1.00 78.62 517 GLU A CA 1
ATOM 4036 C C . GLU A 1 517 ? 7.514 -20.952 -12.614 1.00 78.62 517 GLU A C 1
ATOM 4038 O O . GLU A 1 517 ? 6.870 -20.180 -11.903 1.00 78.62 517 GLU A O 1
ATOM 4043 N N . LYS A 1 518 ? 7.166 -21.177 -13.889 1.00 84.06 518 LYS A N 1
ATOM 4044 C CA . LYS A 1 518 ? 6.038 -20.542 -14.582 1.00 84.06 518 LYS A CA 1
ATOM 4045 C C . LYS A 1 518 ? 5.295 -21.554 -15.441 1.00 84.06 518 LYS A C 1
ATOM 4047 O O . LYS A 1 518 ? 5.880 -22.502 -15.961 1.00 84.06 518 LYS A O 1
ATOM 4052 N N . LEU A 1 519 ? 4.002 -21.308 -15.643 1.00 90.06 519 LEU A N 1
ATOM 4053 C CA . LEU A 1 519 ? 3.208 -22.071 -16.602 1.00 90.06 519 LEU A CA 1
ATOM 4054 C C . LEU A 1 519 ? 3.672 -21.762 -18.031 1.00 90.06 519 LEU A C 1
ATOM 4056 O O . LEU A 1 519 ? 3.815 -20.597 -18.404 1.00 90.06 519 LEU A O 1
ATOM 4060 N N . LYS A 1 520 ? 3.861 -22.802 -18.844 1.00 91.81 520 LYS A N 1
ATOM 4061 C CA . LYS A 1 520 ? 4.094 -22.666 -20.287 1.00 91.81 520 LYS A CA 1
ATOM 4062 C C . LYS A 1 520 ? 2.747 -22.486 -20.971 1.00 91.81 520 LYS A C 1
ATOM 4064 O O . LYS A 1 520 ? 1.884 -23.340 -20.809 1.00 91.81 520 LYS A O 1
ATOM 4069 N N . VAL A 1 521 ? 2.552 -21.409 -21.725 1.00 90.31 521 VAL A N 1
ATOM 4070 C CA . VAL A 1 521 ? 1.287 -21.136 -22.426 1.00 90.31 521 VAL A CA 1
ATOM 4071 C C . VAL A 1 521 ? 1.545 -21.105 -23.930 1.00 90.31 521 VAL A C 1
ATOM 4073 O O . VAL A 1 521 ? 2.429 -20.394 -24.403 1.00 90.31 521 VAL A O 1
ATOM 4076 N N . ALA A 1 522 ? 0.794 -21.898 -24.692 1.00 88.06 522 ALA A N 1
ATOM 4077 C CA . ALA A 1 522 ? 0.953 -22.003 -26.136 1.00 88.06 522 ALA A CA 1
ATOM 4078 C C . ALA A 1 522 ? 0.603 -20.691 -26.849 1.00 88.06 522 ALA A C 1
ATOM 4080 O O . ALA A 1 522 ? -0.328 -19.982 -26.465 1.00 88.06 522 ALA A O 1
ATOM 4081 N N . GLY A 1 523 ? 1.345 -20.378 -27.914 1.00 76.62 523 GLY A N 1
ATOM 4082 C CA . GLY A 1 523 ? 1.204 -19.117 -28.647 1.00 76.62 523 GLY A CA 1
ATOM 4083 C C . GLY A 1 523 ? 1.873 -17.921 -27.963 1.00 76.62 523 GLY A C 1
ATOM 4084 O O . GLY A 1 523 ? 1.964 -16.855 -28.572 1.00 76.62 523 GLY A O 1
ATOM 4085 N N . GLU A 1 524 ? 2.402 -18.087 -26.746 1.00 64.38 524 GLU A N 1
ATOM 4086 C CA . GLU A 1 524 ? 3.320 -17.115 -26.168 1.00 64.38 524 GLU A CA 1
ATOM 4087 C C . GLU A 1 524 ? 4.735 -17.411 -26.651 1.00 64.38 524 GLU A C 1
ATOM 4089 O O . GLU A 1 524 ? 5.418 -18.307 -26.156 1.00 64.38 524 GLU A O 1
ATOM 4094 N N . THR A 1 525 ? 5.226 -16.599 -27.584 1.00 46.69 525 THR A N 1
ATOM 4095 C CA . THR A 1 525 ? 6.661 -16.339 -27.603 1.00 46.69 525 THR A CA 1
ATOM 4096 C C . THR A 1 525 ? 6.930 -15.575 -26.321 1.00 46.69 525 THR A C 1
ATOM 4098 O O . THR A 1 525 ? 6.601 -14.390 -26.214 1.00 46.69 525 THR A O 1
ATOM 4101 N N . ILE A 1 526 ? 7.448 -16.273 -25.312 1.00 43.53 526 ILE A N 1
ATOM 4102 C CA . ILE A 1 526 ? 8.059 -15.613 -24.172 1.00 43.53 526 ILE A CA 1
ATOM 4103 C C . ILE A 1 526 ? 9.179 -14.781 -24.780 1.00 43.53 526 ILE A C 1
ATOM 4105 O O . ILE A 1 526 ? 10.234 -15.310 -25.113 1.00 43.53 526 ILE A O 1
ATOM 4109 N N . ASP A 1 527 ? 8.928 -13.494 -24.997 1.00 41.19 527 ASP A N 1
ATOM 4110 C CA . ASP A 1 527 ? 10.006 -12.570 -25.280 1.00 41.19 527 ASP A CA 1
ATOM 4111 C C . ASP A 1 527 ? 10.941 -12.697 -24.064 1.00 41.19 527 ASP A C 1
ATOM 4113 O O . ASP A 1 527 ? 10.486 -12.482 -22.932 1.00 41.19 527 ASP A O 1
ATOM 4117 N N . PRO A 1 528 ? 12.208 -13.113 -24.227 1.00 39.38 528 PRO A N 1
ATOM 4118 C CA . PRO A 1 528 ? 13.172 -13.131 -23.124 1.00 39.38 528 PRO A CA 1
ATOM 4119 C C . PRO A 1 528 ? 13.329 -11.721 -22.514 1.00 39.38 528 PRO A C 1
ATOM 4121 O O . PRO A 1 528 ? 13.673 -11.535 -21.346 1.00 39.38 528 PRO A O 1
ATOM 4124 N N . GLY A 1 529 ? 12.983 -10.701 -23.304 1.00 40.16 529 GLY A N 1
ATOM 4125 C CA . GLY A 1 529 ? 12.753 -9.311 -22.952 1.00 40.16 529 GLY A CA 1
ATOM 4126 C C . GLY A 1 529 ? 11.384 -8.993 -22.335 1.00 40.16 529 GLY A C 1
ATOM 4127 O O . GLY A 1 529 ? 11.110 -7.817 -22.152 1.00 40.16 529 GLY A O 1
ATOM 4128 N N . SER A 1 530 ? 10.554 -9.979 -21.974 1.00 37.50 530 SER A N 1
ATOM 4129 C CA . SER A 1 530 ? 9.231 -9.840 -21.325 1.00 37.50 530 SER A CA 1
ATOM 4130 C C . SER A 1 530 ? 9.070 -10.670 -20.044 1.00 37.50 530 SER A C 1
ATOM 4132 O O . SER A 1 530 ? 8.203 -10.347 -19.227 1.00 37.50 530 SER A O 1
ATOM 4134 N N . VAL A 1 531 ? 9.942 -11.659 -19.794 1.00 34.97 531 VAL A N 1
ATOM 4135 C CA . VAL A 1 531 ? 10.079 -12.306 -18.477 1.00 34.97 531 VAL A CA 1
ATOM 4136 C C . VAL A 1 531 ? 10.575 -11.243 -17.492 1.00 34.97 531 VAL A C 1
ATOM 4138 O O . VAL A 1 531 ? 11.756 -10.926 -17.444 1.00 34.97 531 VAL A O 1
ATOM 4141 N N . GLY A 1 532 ? 9.629 -10.610 -16.791 1.00 47.47 532 GLY A N 1
ATOM 4142 C CA . GLY A 1 532 ? 9.853 -9.445 -15.926 1.00 47.47 532 GLY A CA 1
ATOM 4143 C C . GLY A 1 532 ? 9.530 -8.078 -16.557 1.00 47.47 532 GLY A C 1
ATOM 4144 O O . GLY A 1 532 ? 9.424 -7.086 -15.852 1.00 47.47 532 GLY A O 1
ATOM 4145 N N . LYS A 1 533 ? 9.292 -7.953 -17.867 1.00 41.50 533 LYS A N 1
ATOM 4146 C CA . LYS A 1 533 ? 9.736 -6.740 -18.588 1.00 41.50 533 LYS A CA 1
ATOM 4147 C C . LYS A 1 533 ? 8.700 -5.877 -19.339 1.00 41.50 533 LYS A C 1
ATOM 4149 O O . LYS A 1 533 ? 9.095 -4.986 -20.085 1.00 41.50 533 LYS A O 1
ATOM 4154 N N . ILE A 1 534 ? 7.395 -5.987 -19.057 1.00 35.94 534 ILE A N 1
ATOM 4155 C CA . ILE A 1 534 ? 6.428 -4.914 -19.424 1.00 35.94 534 ILE A CA 1
ATOM 4156 C C . ILE A 1 534 ? 6.258 -3.862 -18.300 1.00 35.94 534 ILE A C 1
ATOM 4158 O O . ILE A 1 534 ? 5.571 -2.865 -18.453 1.00 35.94 534 ILE A O 1
ATOM 4162 N N . TYR A 1 535 ? 6.929 -3.999 -17.155 1.00 41.22 535 TYR A N 1
ATOM 4163 C CA . TYR A 1 535 ? 6.973 -2.924 -16.144 1.00 41.22 535 TYR A CA 1
ATOM 4164 C C . TYR A 1 535 ? 8.360 -2.690 -15.527 1.00 41.22 535 TYR A C 1
ATOM 4166 O O . TYR A 1 535 ? 8.542 -1.752 -14.754 1.00 41.22 535 TYR A O 1
ATOM 4174 N N . GLU A 1 536 ? 9.382 -3.415 -15.986 1.00 46.44 536 GLU A N 1
ATOM 4175 C CA . GLU A 1 536 ? 10.801 -3.113 -15.742 1.00 46.44 536 GLU A CA 1
ATOM 4176 C C . GLU A 1 536 ? 11.377 -2.008 -16.633 1.00 46.44 536 GLU A C 1
ATOM 4178 O O . GLU A 1 536 ? 12.594 -1.843 -16.677 1.00 46.44 536 GLU A O 1
ATOM 4183 N N . TYR A 1 537 ? 10.545 -1.223 -17.331 1.00 42.09 537 TYR A N 1
ATOM 4184 C CA . TYR A 1 537 ? 10.921 -0.265 -18.391 1.00 42.09 537 TYR A CA 1
ATOM 4185 C C . TYR A 1 537 ? 11.949 0.833 -18.016 1.00 42.09 537 TYR A C 1
ATOM 4187 O O . TYR A 1 537 ? 12.166 1.786 -18.776 1.00 42.09 537 TYR A O 1
ATOM 4195 N N . ARG A 1 538 ? 12.551 0.745 -16.823 1.00 49.16 538 ARG A N 1
ATOM 4196 C CA . ARG A 1 538 ? 13.430 1.701 -16.142 1.00 49.16 538 ARG A CA 1
ATOM 4197 C C . ARG A 1 538 ? 14.431 1.088 -15.177 1.00 49.16 538 ARG A C 1
ATOM 4199 O O . ARG A 1 538 ? 14.972 1.833 -14.365 1.00 49.16 538 ARG A O 1
ATOM 4206 N N . LYS A 1 539 ? 14.653 -0.226 -15.218 1.00 49.16 539 LYS A N 1
ATOM 4207 C CA . LYS A 1 539 ? 15.561 -0.876 -14.268 1.00 49.16 539 LYS A CA 1
ATOM 4208 C C . LYS A 1 539 ? 16.953 -0.252 -14.222 1.00 49.16 539 LYS A C 1
ATOM 4210 O O . LYS A 1 539 ? 17.599 -0.325 -13.198 1.00 49.16 539 LYS A O 1
ATOM 4215 N N . MET A 1 540 ? 17.380 0.452 -15.264 1.00 58.94 540 MET A N 1
ATOM 4216 C CA . MET A 1 540 ? 18.548 1.306 -15.168 1.00 58.94 540 MET A CA 1
ATOM 4217 C C . MET A 1 540 ? 18.290 2.614 -15.914 1.00 58.94 540 MET A C 1
ATOM 4219 O O . MET A 1 540 ? 17.909 2.586 -17.090 1.00 58.94 540 MET A O 1
ATOM 4223 N N . PRO A 1 541 ? 18.474 3.779 -15.281 1.00 69.12 541 PRO A N 1
ATOM 4224 C CA . PRO A 1 541 ? 18.523 5.059 -15.963 1.00 69.12 541 PRO A CA 1
ATOM 4225 C C . PRO A 1 541 ? 19.846 5.130 -16.737 1.00 69.12 541 PRO A C 1
ATOM 4227 O O . PRO A 1 541 ? 20.763 5.864 -16.373 1.00 69.12 541 PRO A O 1
ATOM 4230 N N . LEU A 1 542 ? 19.926 4.338 -17.816 1.00 78.81 542 LEU A N 1
ATOM 4231 C CA . LEU A 1 542 ? 21.111 4.169 -18.658 1.00 78.81 542 LEU A CA 1
ATOM 4232 C C . LEU A 1 542 ? 21.610 5.502 -19.202 1.00 78.81 542 LEU A C 1
ATOM 4234 O O . LEU A 1 542 ? 22.777 5.597 -19.518 1.00 78.81 542 LEU A O 1
ATOM 4238 N N . LEU A 1 543 ? 20.764 6.532 -19.260 1.00 84.56 543 LEU A N 1
ATOM 4239 C CA . LEU A 1 543 ? 21.155 7.909 -19.531 1.00 84.56 543 LEU A CA 1
ATOM 4240 C C . LEU A 1 543 ? 20.490 8.867 -18.542 1.00 84.56 543 LEU A C 1
ATOM 4242 O O . LEU A 1 543 ? 19.275 8.773 -18.306 1.00 84.56 543 LEU A O 1
ATOM 4246 N N . SER A 1 544 ? 21.269 9.836 -18.050 1.00 86.19 544 SER A N 1
ATOM 4247 C CA . SER A 1 544 ? 20.759 10.974 -17.275 1.00 86.19 544 SER A CA 1
ATOM 4248 C C . SER A 1 544 ? 19.622 11.709 -18.007 1.00 86.19 544 SER A C 1
ATOM 4250 O O . SER A 1 544 ? 19.462 11.599 -19.227 1.00 86.19 544 SER A O 1
ATOM 4252 N N . VAL A 1 545 ? 18.781 12.427 -17.257 1.00 81.69 545 VAL A N 1
ATOM 4253 C CA . VAL A 1 545 ? 17.565 13.090 -17.758 1.00 81.69 545 VAL A CA 1
ATOM 4254 C C . VAL A 1 545 ? 17.847 14.124 -18.850 1.00 81.69 545 VAL A C 1
ATOM 4256 O O . VAL A 1 545 ? 17.040 14.257 -19.763 1.00 81.69 545 VAL A O 1
ATOM 4259 N N . GLN A 1 546 ? 18.991 14.805 -18.811 1.00 86.06 546 GLN A N 1
ATOM 4260 C CA . GLN A 1 546 ? 19.343 15.833 -19.797 1.00 86.06 546 GLN A CA 1
ATOM 4261 C C . GLN A 1 546 ? 19.625 15.279 -21.200 1.00 86.06 546 GLN A C 1
ATOM 4263 O O . GLN A 1 546 ? 19.481 15.994 -22.191 1.00 86.06 546 GLN A O 1
ATOM 4268 N N . PHE A 1 547 ? 19.963 13.991 -21.304 1.00 90.62 547 PHE A N 1
ATOM 4269 C CA . PHE A 1 547 ? 20.242 13.316 -22.569 1.00 90.62 547 PHE A CA 1
ATOM 4270 C C . PHE A 1 547 ? 18.955 12.668 -23.095 1.00 90.62 547 PHE A C 1
ATOM 4272 O O . PHE A 1 547 ? 18.637 11.513 -22.789 1.00 90.62 547 PHE A O 1
ATOM 4279 N N . ARG A 1 548 ? 18.157 13.434 -23.844 1.00 87.69 548 ARG A N 1
ATOM 4280 C CA . ARG A 1 548 ? 16.876 13.005 -24.435 1.00 87.69 548 ARG A CA 1
ATOM 4281 C C . ARG A 1 548 ? 16.743 13.516 -25.863 1.00 87.69 548 ARG A C 1
ATOM 4283 O O . ARG A 1 548 ? 17.546 14.328 -26.310 1.00 87.69 548 ARG A O 1
ATOM 4290 N N . THR A 1 549 ? 15.744 12.994 -26.575 1.00 87.88 549 THR A N 1
ATOM 4291 C CA . THR A 1 549 ? 15.421 13.447 -27.932 1.00 87.88 549 THR A CA 1
ATOM 4292 C C . THR A 1 549 ? 15.261 14.955 -27.928 1.00 87.88 549 THR A C 1
ATOM 4294 O O . THR A 1 549 ? 14.722 15.505 -26.968 1.00 87.88 549 THR A O 1
ATOM 4297 N N . ASP A 1 550 ? 15.774 15.587 -28.976 1.00 93.88 550 ASP A N 1
ATOM 4298 C CA . ASP A 1 550 ? 15.771 17.032 -29.158 1.00 93.88 550 ASP A CA 1
ATOM 4299 C C . ASP A 1 550 ? 16.625 17.830 -28.155 1.00 93.88 550 ASP A C 1
ATOM 4301 O O . ASP A 1 550 ? 16.501 19.052 -28.074 1.00 93.88 550 ASP A O 1
ATOM 4305 N N . ALA A 1 551 ? 17.542 17.185 -27.431 1.00 95.44 551 ALA A N 1
ATOM 4306 C CA . ALA A 1 551 ? 18.466 17.898 -26.553 1.00 95.44 551 ALA A CA 1
ATOM 4307 C C . ALA A 1 551 ? 19.333 18.929 -27.288 1.00 95.44 551 ALA A C 1
ATOM 4309 O O . ALA A 1 551 ? 19.721 18.744 -28.442 1.00 95.44 551 ALA A O 1
ATOM 4310 N N . VAL A 1 552 ? 19.682 19.996 -26.573 1.00 97.50 552 VAL A N 1
ATOM 4311 C CA . VAL A 1 552 ? 20.746 20.921 -26.971 1.00 97.50 552 VAL A CA 1
ATOM 4312 C C . VAL A 1 552 ? 21.951 20.626 -26.088 1.00 97.50 552 VAL A C 1
ATOM 4314 O O . VAL A 1 552 ? 21.839 20.641 -24.862 1.00 97.50 552 VAL A O 1
ATOM 4317 N N . PHE A 1 553 ? 23.082 20.296 -26.700 1.00 96.94 553 PHE A N 1
ATOM 4318 C CA . PHE A 1 553 ? 24.355 20.092 -26.015 1.00 96.94 553 PHE A CA 1
ATOM 4319 C C . PHE A 1 553 ? 25.214 21.346 -26.122 1.00 96.94 553 PHE A C 1
ATOM 4321 O O . PHE A 1 553 ? 25.133 22.082 -27.103 1.00 96.94 553 PHE A O 1
ATOM 4328 N N . GLN A 1 554 ? 26.040 21.571 -25.104 1.00 96.25 554 GLN A N 1
ATOM 4329 C CA . GLN A 1 554 ? 26.955 22.701 -25.065 1.00 96.25 554 GLN A CA 1
ATOM 4330 C C . GLN A 1 554 ? 27.986 22.595 -26.195 1.00 96.25 554 GLN A C 1
ATOM 4332 O O . GLN A 1 554 ? 28.686 21.588 -26.301 1.00 96.25 554 GLN A O 1
ATOM 4337 N N . ALA A 1 555 ? 28.069 23.630 -27.028 1.00 95.88 555 ALA A N 1
ATOM 4338 C CA . ALA A 1 555 ? 29.094 23.771 -28.055 1.00 95.88 555 ALA A CA 1
ATOM 4339 C C . ALA A 1 555 ? 30.428 24.250 -27.459 1.00 95.88 555 ALA A C 1
ATOM 4341 O O . ALA A 1 555 ? 30.464 24.802 -26.356 1.00 95.88 555 ALA A O 1
ATOM 4342 N N . ASP A 1 556 ? 31.514 24.050 -28.205 1.00 94.25 556 ASP A N 1
ATOM 4343 C CA . ASP A 1 556 ? 32.872 24.558 -27.940 1.00 94.25 556 ASP A CA 1
ATOM 4344 C C . ASP A 1 556 ? 33.518 24.086 -26.624 1.00 94.25 556 ASP A C 1
ATOM 4346 O O . ASP A 1 556 ? 34.615 24.515 -26.271 1.00 94.25 556 ASP A O 1
ATOM 4350 N N . LYS A 1 557 ? 32.878 23.156 -25.909 1.00 91.38 557 LYS A N 1
ATOM 4351 C CA . LYS A 1 557 ? 33.362 22.587 -24.647 1.00 91.38 557 LYS A CA 1
ATOM 4352 C C . LYS A 1 557 ? 33.257 21.063 -24.661 1.00 91.38 557 LYS A C 1
ATOM 4354 O O . LYS A 1 557 ? 32.368 20.522 -25.323 1.00 91.38 557 LYS A O 1
ATOM 4359 N N . PRO A 1 558 ? 34.117 20.339 -23.925 1.00 91.94 558 PRO A N 1
ATOM 4360 C CA . PRO A 1 558 ? 33.940 18.905 -23.744 1.00 91.94 558 PRO A CA 1
ATOM 4361 C C . PRO A 1 558 ? 32.602 18.594 -23.057 1.00 91.94 558 PRO A C 1
ATOM 4363 O O . PRO A 1 558 ? 32.293 19.124 -21.988 1.00 91.94 558 PRO A O 1
ATOM 4366 N N . VAL A 1 559 ? 31.814 17.686 -23.638 1.00 92.62 559 VAL A N 1
ATOM 4367 C CA . VAL A 1 559 ? 30.514 17.279 -23.080 1.00 92.62 559 VAL A CA 1
ATOM 4368 C C . VAL A 1 559 ? 30.610 15.862 -22.536 1.00 92.62 559 VAL A C 1
ATOM 4370 O O . VAL A 1 559 ? 30.713 14.895 -23.291 1.00 92.62 559 VAL A O 1
ATOM 4373 N N . THR A 1 560 ? 30.542 15.716 -21.213 1.00 93.38 560 THR A N 1
ATOM 4374 C CA . THR A 1 560 ? 30.504 14.396 -20.571 1.00 93.38 560 THR A CA 1
ATOM 4375 C C . THR A 1 560 ? 29.083 13.848 -20.558 1.00 93.38 560 THR A C 1
ATOM 4377 O O . THR A 1 560 ? 28.220 14.330 -19.826 1.00 93.38 560 THR A O 1
ATOM 4380 N N . ILE A 1 561 ? 28.851 12.809 -21.358 1.00 93.56 561 ILE A N 1
ATOM 4381 C CA . ILE A 1 561 ? 27.634 12.003 -21.349 1.00 93.56 561 ILE A CA 1
ATOM 4382 C C . ILE A 1 561 ? 27.766 10.926 -20.281 1.00 93.56 561 ILE A C 1
ATOM 4384 O O . ILE A 1 561 ? 28.805 10.279 -20.168 1.00 93.56 561 ILE A O 1
ATOM 4388 N N . TRP A 1 562 ? 26.713 10.737 -19.495 1.00 92.50 562 TRP A N 1
ATOM 4389 C CA . TRP A 1 562 ? 26.719 9.807 -18.375 1.00 92.50 562 TRP A CA 1
ATOM 4390 C C . TRP A 1 562 ? 25.335 9.217 -18.108 1.00 92.50 562 TRP A C 1
ATOM 4392 O O . TRP A 1 562 ? 24.290 9.769 -18.481 1.00 92.50 562 TRP A O 1
ATOM 4402 N N . GLY A 1 563 ? 25.336 8.085 -17.421 1.00 87.69 563 GLY A N 1
ATOM 4403 C CA . GLY A 1 563 ? 24.140 7.419 -16.939 1.00 87.69 563 GLY A CA 1
ATOM 4404 C C . GLY A 1 563 ? 24.488 6.415 -15.857 1.00 87.69 563 GLY A C 1
ATOM 4405 O O . GLY A 1 563 ? 25.661 6.162 -15.588 1.00 87.69 563 GLY A O 1
ATOM 4406 N N . SER A 1 564 ? 23.470 5.857 -15.212 1.00 80.81 564 SER A N 1
ATOM 4407 C CA . SER A 1 564 ? 23.722 4.867 -14.173 1.00 80.81 564 SER A CA 1
ATOM 4408 C C . SER A 1 564 ? 24.043 3.514 -14.785 1.00 80.81 564 SER A C 1
ATOM 4410 O O . SER A 1 564 ? 23.496 3.147 -15.825 1.00 80.81 564 SER A O 1
ATOM 4412 N N . THR A 1 565 ? 24.908 2.783 -14.099 1.00 76.19 565 THR A N 1
ATOM 4413 C CA . THR A 1 565 ? 25.158 1.347 -14.264 1.00 76.19 565 THR A CA 1
ATOM 4414 C C . THR A 1 565 ? 24.380 0.516 -13.235 1.00 76.19 565 THR A C 1
ATOM 4416 O O . THR A 1 565 ? 24.570 -0.693 -13.146 1.00 76.19 565 THR A O 1
ATOM 4419 N N . ARG A 1 566 ? 23.491 1.155 -12.453 1.00 71.12 566 ARG A N 1
ATOM 4420 C CA . ARG A 1 566 ? 22.671 0.538 -11.403 1.00 71.12 566 ARG A CA 1
ATOM 4421 C C . ARG A 1 566 ? 21.231 1.062 -11.412 1.00 71.12 566 ARG A C 1
ATOM 4423 O O . ARG A 1 566 ? 20.928 2.137 -11.932 1.00 71.12 566 ARG A O 1
ATOM 4430 N N . ASN A 1 567 ? 20.319 0.339 -10.773 1.00 60.59 567 ASN A N 1
ATOM 4431 C CA . ASN A 1 567 ? 18.972 0.842 -10.520 1.00 60.59 567 ASN A CA 1
ATOM 4432 C C . ASN A 1 567 ? 18.961 1.770 -9.294 1.00 60.59 567 ASN A C 1
ATOM 4434 O O . ASN A 1 567 ? 18.954 1.305 -8.156 1.00 60.59 567 ASN A O 1
ATOM 4438 N N . TYR A 1 568 ? 18.963 3.090 -9.488 1.00 50.62 568 TYR A N 1
ATOM 4439 C CA . TYR A 1 568 ? 18.983 4.019 -8.352 1.00 50.62 568 TYR A CA 1
ATOM 4440 C C . TYR A 1 568 ? 17.614 4.136 -7.655 1.00 50.62 568 TYR A C 1
ATOM 4442 O O . TYR A 1 568 ? 16.663 4.720 -8.189 1.00 50.62 568 TYR A O 1
ATOM 4450 N N . GLY A 1 569 ? 17.565 3.651 -6.410 1.00 50.38 569 GLY A N 1
ATOM 4451 C CA . GLY A 1 569 ? 16.472 3.808 -5.447 1.00 50.38 569 GLY A CA 1
ATOM 4452 C C . GLY A 1 569 ? 15.823 2.479 -5.073 1.00 50.38 569 GLY A C 1
ATOM 4453 O O . GLY A 1 569 ? 15.308 1.825 -5.962 1.00 50.38 569 GLY A O 1
ATOM 4454 N N . GLU A 1 570 ? 15.830 2.133 -3.778 1.00 45.28 570 GLU A N 1
ATOM 4455 C CA . GLU A 1 570 ? 15.081 1.082 -3.033 1.00 45.28 570 GLU A CA 1
ATOM 4456 C C . GLU A 1 570 ? 14.920 -0.343 -3.626 1.00 45.28 570 GLU A C 1
ATOM 4458 O O . GLU A 1 570 ? 14.496 -1.231 -2.897 1.00 45.28 570 GLU A O 1
ATOM 4463 N N . TRP A 1 571 ? 15.242 -0.608 -4.894 1.00 48.28 571 TRP A N 1
ATOM 4464 C CA . TRP A 1 571 ? 14.757 -1.784 -5.630 1.00 48.28 571 TRP A CA 1
ATOM 4465 C C . TRP A 1 571 ? 15.865 -2.685 -6.190 1.00 48.28 571 TRP A C 1
ATOM 4467 O O . TRP A 1 571 ? 15.554 -3.756 -6.703 1.00 48.28 571 TRP A O 1
ATOM 4477 N N . GLN A 1 572 ? 17.139 -2.298 -6.074 1.00 47.69 572 GLN A N 1
ATOM 4478 C CA . GLN A 1 572 ? 18.274 -3.195 -6.314 1.00 47.69 572 GLN A CA 1
ATOM 4479 C C . GLN A 1 572 ? 19.500 -2.668 -5.559 1.00 47.69 572 GLN A C 1
ATOM 4481 O O . GLN A 1 572 ? 20.066 -1.638 -5.919 1.00 47.69 572 GLN A O 1
ATOM 4486 N N . SER A 1 573 ? 19.855 -3.329 -4.458 1.00 48.62 573 SER A N 1
ATOM 4487 C CA . SER A 1 573 ? 21.025 -2.990 -3.634 1.00 48.62 573 SER A CA 1
ATOM 4488 C C . SER A 1 573 ? 22.319 -3.614 -4.155 1.00 48.62 573 SER A C 1
ATOM 4490 O O . SER A 1 573 ? 23.398 -3.177 -3.768 1.00 48.62 573 SER A O 1
ATOM 4492 N N . GLU A 1 574 ? 22.217 -4.629 -5.017 1.00 56.28 574 GLU A N 1
ATOM 4493 C CA . GLU A 1 574 ? 23.364 -5.346 -5.573 1.00 56.28 574 GLU A CA 1
ATOM 4494 C C . GLU A 1 574 ? 23.594 -4.981 -7.048 1.00 56.28 574 GLU A C 1
ATOM 4496 O O . GLU A 1 574 ? 22.622 -4.797 -7.788 1.00 56.28 574 GLU A O 1
ATOM 4501 N N . PRO A 1 575 ? 24.863 -4.869 -7.485 1.00 64.62 575 PRO A N 1
ATOM 4502 C CA . PRO A 1 575 ? 25.200 -4.712 -8.894 1.00 64.62 575 PRO A CA 1
ATOM 4503 C C . PRO A 1 575 ? 24.753 -5.933 -9.706 1.00 64.62 575 PRO A C 1
ATOM 4505 O O . PRO A 1 575 ? 24.673 -7.050 -9.188 1.00 64.62 575 PRO A O 1
ATOM 4508 N N . GLU A 1 576 ? 24.481 -5.713 -10.991 1.00 71.38 576 GLU A N 1
ATOM 4509 C CA . GLU A 1 576 ? 24.199 -6.809 -11.918 1.00 71.38 576 GLU A CA 1
ATOM 4510 C C . GLU A 1 576 ? 25.409 -7.756 -12.007 1.00 71.38 576 GLU A C 1
ATOM 4512 O O . GLU A 1 576 ? 26.562 -7.320 -11.977 1.00 71.38 576 GLU A O 1
ATOM 4517 N N . LYS A 1 577 ? 25.142 -9.065 -12.070 1.00 73.50 577 LYS A N 1
ATOM 4518 C CA . LYS A 1 577 ? 26.168 -10.120 -12.135 1.00 73.50 577 LYS A CA 1
ATOM 4519 C C . LYS A 1 577 ? 26.380 -10.536 -13.594 1.00 73.50 577 LYS A C 1
ATOM 4521 O O . LYS A 1 577 ? 25.406 -10.630 -14.331 1.00 73.50 577 LYS A O 1
ATOM 4526 N N . GLY A 1 578 ? 27.627 -10.814 -13.977 1.00 81.69 578 GLY A N 1
ATOM 4527 C CA . GLY A 1 578 ? 28.016 -11.198 -15.346 1.00 81.69 578 GLY A CA 1
ATOM 4528 C C . GLY A 1 578 ? 28.930 -10.169 -16.025 1.00 81.69 578 GLY A C 1
ATOM 4529 O O . GLY A 1 578 ? 29.288 -9.154 -15.421 1.00 81.69 578 GLY A O 1
ATOM 4530 N N . ASP A 1 579 ? 29.321 -10.423 -17.277 1.00 85.69 579 ASP A N 1
ATOM 4531 C CA . ASP A 1 579 ? 30.110 -9.502 -18.111 1.00 85.69 579 ASP A CA 1
ATOM 4532 C C . ASP A 1 579 ? 29.240 -8.327 -18.575 1.00 85.69 579 ASP A C 1
ATOM 4534 O O . ASP A 1 579 ? 28.563 -8.385 -19.605 1.00 85.69 579 ASP A O 1
ATOM 4538 N N . CYS A 1 580 ? 29.218 -7.267 -17.770 1.00 87.81 580 CYS A N 1
ATOM 4539 C CA . CYS A 1 580 ? 28.392 -6.091 -18.001 1.00 87.81 580 CYS A CA 1
ATOM 4540 C C . CYS A 1 580 ? 29.128 -5.057 -18.869 1.00 87.81 580 CYS A C 1
ATOM 4542 O O . CYS A 1 580 ? 30.194 -4.570 -18.488 1.00 87.81 580 CYS A O 1
ATOM 4544 N N . LYS A 1 581 ? 28.540 -4.639 -20.000 1.00 92.06 581 LYS A N 1
ATOM 4545 C CA . LYS A 1 581 ? 29.134 -3.611 -20.878 1.00 92.06 581 LYS A CA 1
ATOM 4546 C C . LYS A 1 581 ? 28.142 -2.551 -21.338 1.00 92.06 581 LYS A C 1
ATOM 4548 O O . LYS A 1 581 ? 27.010 -2.862 -21.711 1.00 92.06 581 LYS A O 1
ATOM 4553 N N . VAL A 1 582 ? 28.598 -1.298 -21.402 1.00 92.88 582 VAL A N 1
ATOM 4554 C CA . VAL A 1 582 ? 27.894 -0.185 -22.059 1.00 92.88 582 VAL A CA 1
ATOM 4555 C C . VAL A 1 582 ? 28.552 0.113 -23.403 1.00 92.88 582 VAL A C 1
ATOM 4557 O O . VAL A 1 582 ? 29.720 0.484 -23.463 1.00 92.88 582 VAL A O 1
ATOM 4560 N N . HIS A 1 583 ? 27.791 0.011 -24.486 1.00 94.31 583 HIS A N 1
ATOM 4561 C CA . HIS A 1 583 ? 28.201 0.424 -25.824 1.00 94.31 583 HIS A CA 1
ATOM 4562 C C . HIS A 1 583 ? 27.599 1.788 -26.143 1.00 94.31 583 HIS A C 1
ATOM 4564 O O . HIS A 1 583 ? 26.389 1.980 -26.045 1.00 94.31 583 HIS A O 1
ATOM 4570 N N . PHE A 1 584 ? 28.447 2.721 -26.546 1.00 95.94 584 PHE A N 1
ATOM 4571 C CA . PHE A 1 584 ? 28.120 4.106 -26.842 1.00 95.94 584 PHE A CA 1
ATOM 4572 C C . PHE A 1 584 ? 28.424 4.407 -28.309 1.00 95.94 584 PHE A C 1
ATOM 4574 O O . PHE A 1 584 ? 29.508 4.081 -28.794 1.00 95.94 584 PHE A O 1
ATOM 4581 N N . GLU A 1 585 ? 27.500 5.077 -28.993 1.00 95.25 585 GLU A N 1
ATOM 4582 C CA . GLU A 1 585 ? 27.656 5.568 -30.362 1.00 95.25 585 GLU A CA 1
ATOM 4583 C C . GLU A 1 585 ? 27.080 6.987 -30.481 1.00 95.25 585 GLU A C 1
ATOM 4585 O O . GLU A 1 585 ? 25.944 7.231 -30.073 1.00 95.25 585 GLU A O 1
ATOM 4590 N N . PHE A 1 586 ? 27.838 7.921 -31.057 1.00 95.06 586 PHE A N 1
ATOM 4591 C CA . PHE A 1 586 ? 27.407 9.304 -31.265 1.00 95.06 586 PHE A CA 1
ATOM 4592 C C . PHE A 1 586 ? 27.890 9.861 -32.607 1.00 95.06 586 PHE A C 1
ATOM 4594 O O . PHE A 1 586 ? 29.083 9.802 -32.897 1.00 95.06 586 PHE A O 1
ATOM 4601 N N . GLY A 1 587 ? 26.993 10.430 -33.414 1.00 91.94 587 GLY A N 1
ATOM 4602 C CA . GLY A 1 587 ? 27.347 10.982 -34.726 1.00 91.94 587 GLY A CA 1
ATOM 4603 C C . GLY A 1 587 ? 26.230 11.792 -35.385 1.00 91.94 587 GLY A C 1
ATOM 4604 O O . GLY A 1 587 ? 25.121 11.887 -34.855 1.00 91.94 587 GLY A O 1
ATOM 4605 N N . LEU A 1 588 ? 26.526 12.387 -36.545 1.00 87.19 588 LEU A N 1
ATOM 4606 C CA . LEU A 1 588 ? 25.547 13.119 -37.357 1.00 87.19 588 LEU A CA 1
ATOM 4607 C C . LEU A 1 588 ? 24.425 12.183 -37.820 1.00 87.19 588 LEU A C 1
ATOM 4609 O O . LEU A 1 588 ? 24.676 11.087 -38.310 1.00 87.19 588 LEU A O 1
ATOM 4613 N N . GLN A 1 589 ? 23.174 12.631 -37.719 1.00 79.81 589 GLN A N 1
ATOM 4614 C CA . GLN A 1 589 ? 22.017 11.802 -38.069 1.00 79.81 589 GLN A CA 1
ATOM 4615 C C . GLN A 1 589 ? 21.940 11.483 -39.575 1.00 79.81 589 GLN A C 1
ATOM 4617 O O . GLN A 1 589 ? 21.321 10.497 -39.962 1.00 79.81 589 GLN A O 1
ATOM 4622 N N . SER A 1 590 ? 22.564 12.305 -40.424 1.00 72.19 590 SER A N 1
ATOM 4623 C CA . SER A 1 590 ? 22.545 12.176 -41.885 1.00 72.19 590 SER A CA 1
ATOM 4624 C C . SER A 1 590 ? 23.769 11.472 -42.487 1.00 72.19 590 SER A C 1
ATOM 4626 O O . SER A 1 590 ? 23.833 11.365 -43.709 1.00 72.19 590 SER A O 1
ATOM 4628 N N . SER A 1 591 ? 24.765 11.049 -41.693 1.00 65.00 591 SER A N 1
ATOM 4629 C CA . SER A 1 591 ? 25.987 10.424 -42.225 1.00 65.00 591 SER A CA 1
ATOM 4630 C C . SER A 1 591 ? 25.904 8.893 -42.242 1.00 65.00 591 SER A C 1
ATOM 4632 O O . SER A 1 591 ? 25.312 8.266 -41.366 1.00 65.00 591 SER A O 1
ATOM 4634 N N . SER A 1 592 ? 26.542 8.263 -43.234 1.00 57.09 592 SER A N 1
ATOM 4635 C CA . SER A 1 592 ? 26.639 6.802 -43.397 1.00 57.09 592 SER A CA 1
ATOM 4636 C C . SER A 1 592 ? 27.658 6.139 -42.450 1.00 57.09 592 SER A C 1
ATOM 4638 O O . SER A 1 592 ? 28.184 5.071 -42.754 1.00 57.09 592 SER A O 1
ATOM 4640 N N . GLY A 1 593 ? 27.955 6.765 -41.304 1.00 59.28 593 GLY A N 1
ATOM 4641 C CA . GLY A 1 593 ? 28.887 6.267 -40.284 1.00 59.28 593 GLY A CA 1
ATOM 4642 C C . GLY A 1 593 ? 30.229 7.006 -40.195 1.00 59.28 593 GLY A C 1
ATOM 4643 O O . GLY A 1 593 ? 30.917 6.870 -39.183 1.00 59.28 593 GLY A O 1
ATOM 4644 N N . GLU A 1 594 ? 30.587 7.834 -41.179 1.00 55.72 594 GLU A N 1
ATOM 4645 C CA . GLU A 1 594 ? 31.811 8.649 -41.152 1.00 55.72 594 GLU A CA 1
ATOM 4646 C C . GLU A 1 594 ? 31.713 9.748 -40.068 1.00 55.72 594 GLU A C 1
ATOM 4648 O O . GLU A 1 594 ? 30.686 10.424 -39.954 1.00 55.72 594 GLU A O 1
ATOM 4653 N N . GLY A 1 595 ? 32.744 9.879 -39.220 1.00 69.69 595 GLY A N 1
ATOM 4654 C CA . GLY A 1 595 ? 32.771 10.823 -38.086 1.00 69.69 595 GLY A CA 1
ATOM 4655 C C . GLY A 1 595 ? 32.032 10.374 -36.811 1.00 69.69 595 GLY A C 1
ATOM 4656 O O . GLY A 1 595 ? 31.856 11.175 -35.896 1.00 69.69 595 GLY A O 1
ATOM 4657 N N . THR A 1 596 ? 31.598 9.110 -36.726 1.00 85.19 596 THR A N 1
ATOM 4658 C CA . THR A 1 596 ? 30.871 8.579 -35.556 1.00 85.19 596 THR A CA 1
ATOM 4659 C C . THR A 1 596 ? 31.824 8.156 -34.435 1.00 85.19 596 THR A C 1
ATOM 4661 O O . THR A 1 596 ? 32.711 7.330 -34.641 1.00 85.19 596 THR A O 1
ATOM 4664 N N . ILE A 1 597 ? 31.604 8.655 -33.220 1.00 91.88 597 ILE A N 1
ATOM 4665 C CA . ILE A 1 597 ? 32.345 8.262 -32.017 1.00 91.88 597 ILE A CA 1
ATOM 4666 C C . ILE A 1 597 ? 31.726 6.985 -31.454 1.00 91.88 597 ILE A C 1
ATOM 4668 O O . ILE A 1 597 ? 30.542 6.968 -31.122 1.00 91.88 597 ILE A O 1
ATOM 4672 N N . LYS A 1 598 ? 32.533 5.931 -31.300 1.00 94.25 598 LYS A N 1
ATOM 4673 C CA . LYS A 1 598 ? 32.124 4.661 -30.683 1.00 94.25 598 LYS A CA 1
ATOM 4674 C C . LYS A 1 598 ? 33.014 4.330 -29.493 1.00 94.25 598 LYS A C 1
ATOM 4676 O O . LYS A 1 598 ? 34.235 4.421 -29.598 1.00 94.25 598 LYS A O 1
ATOM 4681 N N . LYS A 1 599 ? 32.416 3.931 -28.370 1.00 95.81 599 LYS A N 1
ATOM 4682 C CA . LYS A 1 599 ? 33.132 3.435 -27.185 1.00 95.81 599 LYS A CA 1
ATOM 4683 C C . LYS A 1 599 ? 32.401 2.240 -26.586 1.00 95.81 599 LYS A C 1
ATOM 4685 O O . LYS A 1 599 ? 31.178 2.190 -26.618 1.00 95.81 599 LYS A O 1
ATOM 4690 N N . THR A 1 600 ? 33.151 1.303 -26.021 1.00 95.81 600 THR A N 1
ATOM 4691 C CA . THR A 1 600 ? 32.610 0.258 -25.144 1.00 95.81 600 THR A CA 1
ATOM 4692 C C . THR A 1 600 ? 33.241 0.436 -23.771 1.00 95.81 600 THR A C 1
ATOM 4694 O O . THR A 1 600 ? 34.437 0.700 -23.682 1.00 95.81 600 THR A O 1
ATOM 4697 N N . ILE A 1 601 ? 32.424 0.363 -22.727 1.00 95.31 601 ILE A N 1
ATOM 4698 C CA . ILE A 1 601 ? 32.812 0.558 -21.333 1.00 95.31 601 ILE A CA 1
ATOM 4699 C C . ILE A 1 601 ? 32.506 -0.737 -20.598 1.00 95.31 601 ILE A C 1
ATOM 4701 O O . ILE A 1 601 ? 31.348 -1.161 -20.576 1.00 95.31 601 ILE A O 1
ATOM 4705 N N . ASP A 1 602 ? 33.525 -1.333 -19.992 1.00 93.44 602 ASP A N 1
ATOM 4706 C CA . ASP A 1 602 ? 33.358 -2.457 -19.075 1.00 93.44 602 ASP A CA 1
ATOM 4707 C C . ASP A 1 602 ? 32.828 -1.934 -17.734 1.00 93.44 602 ASP A C 1
ATOM 4709 O O . ASP A 1 602 ? 33.413 -1.036 -17.120 1.00 93.44 602 ASP A O 1
ATOM 4713 N N . VAL A 1 603 ? 31.681 -2.454 -17.302 1.00 88.06 603 VAL A N 1
ATOM 4714 C CA . VAL A 1 603 ? 31.012 -2.040 -16.068 1.00 88.06 603 VAL A CA 1
ATOM 4715 C C . VAL A 1 603 ? 31.478 -2.942 -14.936 1.00 88.06 603 VAL A C 1
ATOM 4717 O O . VAL A 1 603 ? 31.178 -4.133 -14.918 1.00 88.06 603 VAL A O 1
ATOM 4720 N N . THR A 1 604 ? 32.204 -2.365 -13.979 1.00 86.31 604 THR A N 1
ATOM 4721 C CA . THR A 1 604 ? 32.618 -3.091 -12.773 1.00 86.31 604 THR A CA 1
ATOM 4722 C C . THR A 1 604 ? 31.496 -3.100 -11.731 1.00 86.31 604 THR A C 1
ATOM 4724 O O . THR A 1 604 ? 30.651 -2.196 -11.739 1.00 86.31 604 THR A O 1
ATOM 4727 N N . PRO A 1 605 ? 31.488 -4.061 -10.789 1.00 77.81 605 PRO A N 1
ATOM 4728 C CA . PRO A 1 605 ? 30.511 -4.088 -9.702 1.00 77.81 605 PRO A CA 1
ATOM 4729 C C . PRO A 1 605 ? 30.465 -2.786 -8.890 1.00 77.81 605 PRO A C 1
ATOM 4731 O O . PRO A 1 605 ? 29.401 -2.387 -8.424 1.00 77.81 605 PRO A O 1
ATOM 4734 N N . GLU A 1 606 ? 31.592 -2.085 -8.746 1.00 76.94 606 GLU A N 1
ATOM 4735 C CA . GLU A 1 606 ? 31.738 -0.831 -7.994 1.00 76.94 606 GLU A CA 1
ATOM 4736 C C . GLU A 1 606 ? 31.359 0.414 -8.809 1.00 76.94 606 GLU A C 1
ATOM 4738 O O . GLU A 1 606 ? 31.157 1.482 -8.231 1.00 76.94 606 GLU A O 1
ATOM 4743 N N . MET A 1 607 ? 31.243 0.304 -10.136 1.00 84.19 607 MET A N 1
ATOM 4744 C CA . MET A 1 607 ? 30.874 1.423 -10.997 1.00 84.19 607 MET A CA 1
ATOM 4745 C C . MET A 1 607 ? 29.402 1.783 -10.769 1.00 84.19 607 MET A C 1
ATOM 4747 O O . MET A 1 607 ? 28.509 0.967 -11.001 1.00 84.19 607 MET A O 1
ATOM 4751 N N . GLU A 1 608 ? 29.138 3.011 -10.319 1.00 78.50 608 GLU A N 1
ATOM 4752 C CA . GLU A 1 608 ? 27.775 3.548 -10.138 1.00 78.50 608 GLU A CA 1
ATOM 4753 C C . GLU A 1 608 ? 27.250 4.271 -11.385 1.00 78.50 608 GLU A C 1
ATOM 4755 O O . GLU A 1 608 ? 26.041 4.297 -11.657 1.00 78.50 608 GLU A O 1
ATOM 4760 N N . GLU A 1 609 ? 28.176 4.868 -12.139 1.00 86.94 609 GLU A N 1
ATOM 4761 C CA . GLU A 1 609 ? 27.897 5.674 -13.318 1.00 86.94 609 GLU A CA 1
ATOM 4762 C C . GLU A 1 609 ? 28.952 5.434 -14.392 1.00 86.94 609 GLU A C 1
ATOM 4764 O O . GLU A 1 609 ? 30.154 5.533 -14.132 1.00 86.94 609 GLU A O 1
ATOM 4769 N N . TRP A 1 610 ? 28.497 5.189 -15.618 1.00 91.12 610 TRP A N 1
ATOM 4770 C CA . TRP A 1 610 ? 29.361 5.148 -16.791 1.00 91.12 610 TRP A CA 1
ATOM 4771 C C . TRP A 1 610 ? 29.473 6.548 -17.396 1.00 91.12 610 TRP A C 1
ATOM 4773 O O . TRP A 1 610 ? 28.572 7.382 -17.243 1.00 91.12 610 TRP A O 1
ATOM 4783 N N . ARG A 1 611 ? 30.587 6.826 -18.083 1.00 93.06 611 ARG A N 1
ATOM 4784 C CA . ARG A 1 611 ? 30.875 8.158 -18.633 1.00 93.06 611 ARG A CA 1
ATOM 4785 C C . ARG A 1 611 ? 31.564 8.077 -19.993 1.00 93.06 611 ARG A C 1
ATOM 4787 O O . ARG A 1 611 ? 32.464 7.266 -20.191 1.00 93.06 611 ARG A O 1
ATOM 4794 N N . VAL A 1 612 ? 31.185 8.967 -20.907 1.00 94.31 612 VAL A N 1
ATOM 4795 C CA . VAL A 1 612 ? 31.893 9.248 -22.162 1.00 94.31 612 VAL A CA 1
ATOM 4796 C C . VAL A 1 612 ? 31.973 10.751 -22.359 1.00 94.31 612 VAL A C 1
ATOM 4798 O O . VAL A 1 612 ? 30.952 11.408 -22.529 1.00 94.31 612 VAL A O 1
ATOM 4801 N N . THR A 1 613 ? 33.185 11.294 -22.400 1.00 93.38 613 THR A N 1
ATOM 4802 C CA . THR A 1 613 ? 33.406 12.692 -22.782 1.00 93.38 613 THR A CA 1
ATOM 4803 C C . THR A 1 613 ? 33.545 12.805 -24.294 1.00 93.38 613 THR A C 1
ATOM 4805 O O . THR A 1 613 ? 34.410 12.160 -24.897 1.00 93.38 613 THR A O 1
ATOM 4808 N N . LEU A 1 614 ? 32.658 13.595 -24.892 1.00 93.00 614 LEU A N 1
ATOM 4809 C CA . LEU A 1 614 ? 32.754 14.069 -26.265 1.00 93.00 614 LEU A CA 1
ATOM 4810 C C . LEU A 1 614 ? 33.775 15.216 -26.325 1.00 93.00 614 LEU A C 1
ATOM 4812 O O . LEU A 1 614 ? 33.822 16.017 -25.385 1.00 93.00 614 LEU A O 1
ATOM 4816 N N . PRO A 1 615 ? 34.589 15.314 -27.391 1.00 92.81 615 PRO A N 1
ATOM 4817 C CA . PRO A 1 615 ? 35.444 16.480 -27.591 1.00 92.81 615 PRO A CA 1
ATOM 4818 C C . PRO A 1 615 ? 34.590 17.749 -27.777 1.00 92.81 615 PRO A C 1
ATOM 4820 O O . PRO A 1 615 ? 33.388 17.631 -28.030 1.00 92.81 615 PRO A O 1
ATOM 4823 N N . PRO A 1 616 ? 35.188 18.950 -27.685 1.00 93.62 616 PRO A N 1
ATOM 4824 C CA . PRO A 1 616 ? 34.537 20.177 -28.130 1.00 93.62 616 PRO A CA 1
ATOM 4825 C C . PRO A 1 616 ? 33.990 20.023 -29.553 1.00 93.62 616 PRO A C 1
ATOM 4827 O O . PRO A 1 61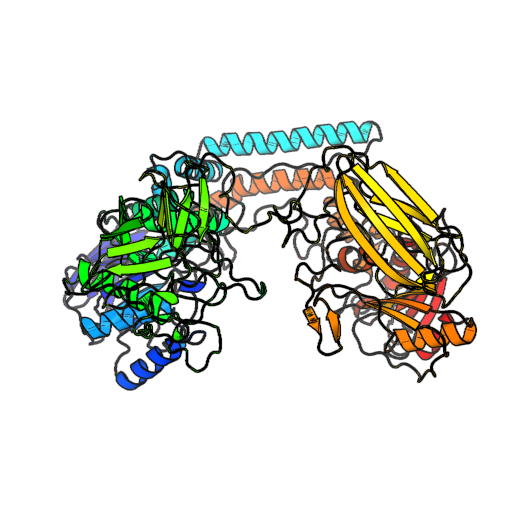6 ? 34.699 19.559 -30.448 1.00 93.62 616 PRO A O 1
ATOM 4830 N N . ILE A 1 617 ? 32.720 20.376 -29.745 1.00 93.69 617 ILE A N 1
ATOM 4831 C CA . ILE A 1 617 ? 32.030 20.337 -31.038 1.00 93.69 617 ILE A CA 1
ATOM 4832 C C . ILE A 1 617 ? 31.484 21.735 -31.318 1.00 93.69 617 ILE A C 1
ATOM 4834 O O . ILE A 1 617 ? 30.843 22.333 -30.453 1.00 93.69 617 ILE A O 1
ATOM 4838 N N . GLU A 1 618 ? 31.736 22.227 -32.528 1.00 94.81 618 GLU A N 1
ATOM 4839 C CA . GLU A 1 618 ? 31.280 23.536 -33.001 1.00 94.81 618 GLU A CA 1
ATOM 4840 C C . GLU A 1 618 ? 29.744 23.660 -32.966 1.00 94.81 618 GLU A C 1
ATOM 4842 O O . GLU A 1 618 ? 29.029 22.672 -33.198 1.00 94.81 618 GLU A O 1
ATOM 4847 N N . PRO A 1 619 ? 29.197 24.868 -32.740 1.00 95.12 619 PRO A N 1
ATOM 4848 C CA . PRO A 1 619 ? 27.758 25.090 -32.721 1.00 95.12 619 PRO A CA 1
ATOM 4849 C C . PRO A 1 619 ? 27.130 24.734 -34.071 1.00 95.12 619 PRO A C 1
ATOM 4851 O O . PRO A 1 619 ? 27.592 25.141 -35.140 1.00 95.12 619 PRO A O 1
ATOM 4854 N N . SER A 1 620 ? 26.040 23.967 -34.041 1.00 93.12 620 SER A N 1
ATOM 4855 C CA . SER A 1 620 ? 25.383 23.505 -35.260 1.00 93.12 620 SER A CA 1
ATOM 4856 C C . SER A 1 620 ? 23.915 23.143 -35.033 1.00 93.12 620 SER A C 1
ATOM 4858 O O . SER A 1 620 ? 23.618 22.367 -34.121 1.00 93.12 620 SER A O 1
ATOM 4860 N N . PRO A 1 621 ? 22.992 23.593 -35.910 1.00 92.31 621 PRO A N 1
ATOM 4861 C CA . PRO A 1 621 ? 21.603 23.138 -35.904 1.00 92.31 621 PRO A CA 1
ATOM 4862 C C . PRO A 1 621 ? 21.434 21.752 -36.553 1.00 92.31 621 PRO A C 1
ATOM 4864 O O . PRO A 1 621 ? 20.318 21.238 -36.623 1.00 92.31 621 PRO A O 1
ATOM 4867 N N . LYS A 1 622 ? 22.513 21.144 -37.071 1.00 93.38 622 LYS A N 1
ATOM 4868 C CA . LYS A 1 622 ? 22.454 19.820 -37.698 1.00 93.38 622 LYS A CA 1
ATOM 4869 C C . LYS A 1 622 ? 22.207 18.742 -36.632 1.00 93.38 622 LYS A C 1
ATOM 4871 O O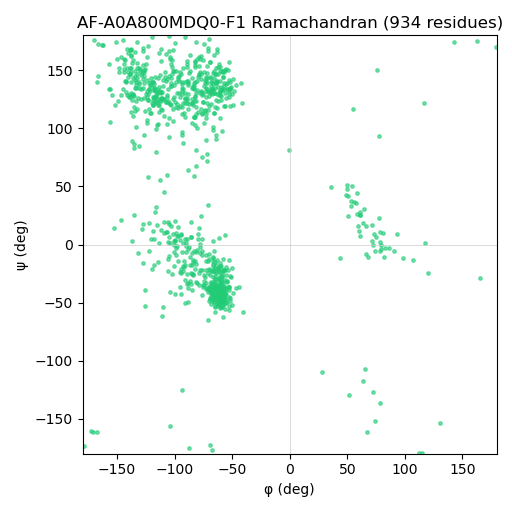 . LYS A 1 622 ? 22.961 18.672 -35.658 1.00 93.38 622 LYS A O 1
ATOM 4876 N N . PRO A 1 623 ? 21.193 17.878 -36.813 1.00 93.81 623 PRO A N 1
ATOM 4877 C CA . PRO A 1 623 ? 20.829 16.901 -35.802 1.00 93.81 623 PRO A CA 1
ATOM 4878 C C . PRO A 1 623 ? 21.845 15.755 -35.714 1.00 93.81 623 PRO A C 1
ATOM 4880 O O . PRO A 1 623 ? 22.306 15.214 -36.722 1.00 93.81 623 PRO A O 1
ATOM 4883 N N . HIS A 1 624 ? 22.139 15.350 -34.484 1.00 94.75 624 HIS A N 1
ATOM 4884 C CA . HIS A 1 624 ? 22.961 14.205 -34.116 1.00 94.75 624 HIS A CA 1
ATOM 4885 C C . HIS A 1 624 ? 22.107 13.114 -33.466 1.00 94.75 624 HIS A C 1
ATOM 4887 O O . HIS A 1 624 ? 21.017 13.360 -32.937 1.00 94.75 624 HIS A O 1
ATOM 4893 N N . THR A 1 625 ? 22.627 11.890 -33.506 1.00 92.94 625 THR A N 1
ATOM 4894 C CA . THR A 1 625 ? 22.049 10.714 -32.858 1.00 92.94 625 THR A CA 1
ATOM 4895 C C . THR A 1 625 ? 23.013 10.165 -31.813 1.00 92.94 625 THR A C 1
ATOM 4897 O O . THR A 1 625 ? 24.196 9.983 -32.090 1.00 92.94 625 THR A O 1
ATOM 4900 N N . LEU A 1 626 ? 22.486 9.872 -30.625 1.00 93.81 626 LEU A N 1
ATOM 4901 C CA . LEU A 1 626 ? 23.151 9.168 -29.534 1.00 93.81 626 LEU A CA 1
ATOM 4902 C C . LEU A 1 626 ? 22.486 7.800 -29.352 1.00 93.81 626 LEU A C 1
ATOM 4904 O O . LEU A 1 626 ? 21.284 7.729 -29.093 1.00 93.81 626 LEU A O 1
ATOM 4908 N N . LYS A 1 627 ? 23.262 6.721 -29.437 1.00 91.62 627 LYS A N 1
ATOM 4909 C CA . LYS A 1 627 ? 22.820 5.366 -29.094 1.00 91.62 627 LYS A CA 1
ATOM 4910 C C . LYS A 1 627 ? 23.633 4.847 -27.918 1.00 91.62 627 LYS A C 1
ATOM 4912 O O . LYS A 1 627 ? 24.858 4.941 -27.914 1.00 91.62 627 LYS A O 1
ATOM 4917 N N . VAL A 1 628 ? 22.946 4.285 -26.934 1.00 91.25 628 VAL A N 1
ATOM 4918 C CA . VAL A 1 628 ? 23.564 3.611 -25.794 1.00 91.25 628 VAL A CA 1
ATOM 4919 C C . VAL A 1 628 ? 22.890 2.266 -25.590 1.00 91.25 628 VAL A C 1
ATOM 4921 O O . VAL A 1 628 ? 21.671 2.195 -25.441 1.00 91.25 628 VAL A O 1
ATOM 4924 N N . LYS A 1 629 ? 23.691 1.208 -25.554 1.00 89.06 629 LYS A N 1
ATOM 4925 C CA . LYS A 1 629 ? 23.261 -0.173 -25.348 1.00 89.06 629 LYS A CA 1
ATOM 4926 C C . LYS A 1 629 ? 23.955 -0.739 -24.113 1.00 89.06 629 LYS A C 1
ATOM 4928 O O . LYS A 1 629 ? 25.148 -0.535 -23.945 1.00 89.06 629 LYS A O 1
ATOM 4933 N N . PHE A 1 630 ? 23.226 -1.461 -23.274 1.00 86.50 630 PHE A N 1
ATOM 4934 C CA . PHE A 1 630 ? 23.751 -2.194 -22.127 1.00 86.50 630 PHE A CA 1
ATOM 4935 C C . PHE A 1 630 ? 23.604 -3.696 -22.358 1.00 86.50 630 PHE A C 1
ATOM 4937 O O . PHE A 1 630 ? 22.531 -4.153 -22.770 1.00 86.50 630 PHE A O 1
ATOM 4944 N N . THR A 1 631 ? 24.674 -4.444 -22.109 1.00 85.56 631 THR A N 1
ATOM 4945 C CA . THR A 1 631 ? 24.716 -5.901 -22.250 1.00 85.56 631 THR A CA 1
ATOM 4946 C C . THR A 1 631 ? 25.190 -6.575 -20.973 1.00 85.56 631 THR A C 1
ATOM 4948 O O . THR A 1 631 ? 25.949 -5.966 -20.222 1.00 85.56 631 THR A O 1
ATOM 4951 N N . ILE A 1 632 ? 24.735 -7.807 -20.752 1.00 83.56 632 ILE A N 1
ATOM 4952 C CA . ILE A 1 632 ? 25.219 -8.723 -19.713 1.00 83.56 632 ILE A CA 1
ATOM 4953 C C . ILE A 1 632 ? 25.521 -10.048 -20.414 1.00 83.56 632 ILE A C 1
ATOM 4955 O O . ILE A 1 632 ? 24.665 -10.548 -21.141 1.00 83.56 632 ILE A O 1
ATOM 4959 N N . ASP A 1 633 ? 26.740 -10.567 -20.266 1.00 84.25 633 ASP A N 1
ATOM 4960 C CA . ASP A 1 633 ? 27.200 -11.812 -20.907 1.00 84.25 633 ASP A CA 1
ATOM 4961 C C . ASP A 1 633 ? 26.984 -11.818 -22.437 1.00 84.25 633 ASP A C 1
ATOM 4963 O O . ASP A 1 633 ? 26.700 -12.837 -23.064 1.00 84.25 633 ASP A O 1
ATOM 4967 N N . GLY A 1 634 ? 27.097 -10.637 -23.056 1.00 80.50 634 GLY A N 1
ATOM 4968 C CA . GLY A 1 634 ? 26.875 -10.423 -24.490 1.00 80.50 634 GLY A CA 1
ATOM 4969 C C . GLY A 1 634 ? 25.407 -10.254 -24.912 1.00 80.50 634 GLY A C 1
ATOM 4970 O O . GLY A 1 634 ? 25.149 -9.802 -26.033 1.00 80.50 634 GLY A O 1
ATOM 4971 N N . GLU A 1 635 ? 24.436 -10.522 -24.036 1.00 78.62 635 GLU A N 1
ATOM 4972 C CA . GLU A 1 635 ? 23.011 -10.330 -24.317 1.00 78.62 635 GLU A CA 1
ATOM 4973 C C . GLU A 1 635 ? 22.570 -8.884 -24.083 1.00 78.62 635 GLU A C 1
ATOM 4975 O O . GLU A 1 635 ? 22.952 -8.235 -23.112 1.00 78.62 635 GLU A O 1
ATOM 4980 N N . MET A 1 636 ? 21.731 -8.345 -24.972 1.00 80.31 636 MET A N 1
ATOM 4981 C CA . MET A 1 636 ? 21.225 -6.976 -24.859 1.00 80.31 636 MET A CA 1
ATOM 4982 C C . MET A 1 636 ? 20.133 -6.867 -23.795 1.00 80.31 636 MET A C 1
ATOM 4984 O O . MET A 1 636 ? 19.013 -7.334 -23.986 1.00 80.31 636 MET A O 1
ATOM 4988 N N . VAL A 1 637 ? 20.442 -6.161 -22.709 1.00 72.81 637 VAL A N 1
ATOM 4989 C CA . VAL A 1 637 ? 19.513 -5.940 -21.595 1.00 72.81 637 VAL A CA 1
ATOM 4990 C C . VAL A 1 637 ? 18.770 -4.617 -21.740 1.00 72.81 637 VAL A C 1
ATOM 4992 O O . VAL A 1 637 ? 17.584 -4.533 -21.412 1.00 72.81 637 VAL A O 1
ATOM 4995 N N . HIS A 1 638 ? 19.435 -3.575 -22.249 1.00 76.00 638 HIS A N 1
ATOM 4996 C CA . HIS A 1 638 ? 18.806 -2.271 -22.431 1.00 76.00 638 HIS A CA 1
ATOM 4997 C C . HIS A 1 638 ? 19.354 -1.486 -23.623 1.00 76.00 638 HIS A C 1
ATOM 4999 O O . HIS A 1 638 ? 20.538 -1.561 -23.926 1.00 76.00 638 HIS A O 1
ATOM 5005 N N . GLU A 1 639 ? 18.506 -0.676 -24.260 1.00 82.25 639 GLU A N 1
ATOM 5006 C CA . GLU A 1 639 ? 18.912 0.245 -25.322 1.00 82.25 639 GLU A CA 1
ATOM 5007 C C . GLU A 1 639 ? 18.184 1.593 -25.207 1.00 82.25 639 GLU A C 1
ATOM 5009 O O . GLU A 1 639 ? 17.006 1.697 -24.821 1.00 82.25 639 GLU A O 1
ATOM 5014 N N . ARG A 1 640 ? 18.915 2.654 -25.550 1.00 81.94 640 ARG A N 1
ATOM 5015 C CA . ARG A 1 640 ? 18.415 4.010 -25.734 1.00 81.94 640 ARG A CA 1
ATOM 5016 C C . ARG A 1 640 ? 18.964 4.592 -27.025 1.00 81.94 640 ARG A C 1
ATOM 5018 O O . ARG A 1 640 ? 20.171 4.719 -27.182 1.00 81.94 640 ARG A O 1
ATOM 5025 N N . VAL A 1 641 ? 18.054 5.010 -27.896 1.00 84.69 641 VAL A N 1
ATOM 5026 C CA . VAL A 1 641 ? 18.355 5.791 -29.095 1.00 84.69 641 VAL A CA 1
ATOM 5027 C C . VAL A 1 641 ? 17.714 7.161 -28.936 1.00 84.69 641 VAL A C 1
ATOM 5029 O O . VAL A 1 641 ? 16.521 7.276 -28.654 1.00 84.69 641 VAL A O 1
ATOM 5032 N N . ILE A 1 642 ? 18.526 8.198 -29.075 1.00 87.12 642 ILE A N 1
ATOM 5033 C CA . ILE A 1 642 ? 18.154 9.596 -28.922 1.00 87.12 642 ILE A CA 1
ATOM 5034 C C . ILE A 1 642 ? 18.548 10.324 -30.199 1.00 87.12 642 ILE A C 1
ATOM 5036 O O . ILE A 1 642 ? 19.685 10.217 -30.644 1.00 87.12 642 ILE A O 1
ATOM 5040 N N . THR A 1 643 ? 17.616 11.079 -30.767 1.00 90.00 643 THR A N 1
ATOM 5041 C CA . THR A 1 643 ? 17.775 11.777 -32.049 1.00 90.00 643 THR A CA 1
ATOM 5042 C C . THR A 1 643 ? 17.535 13.275 -31.891 1.00 90.00 643 THR A C 1
ATOM 5044 O O . THR A 1 643 ? 17.061 13.724 -30.845 1.00 90.00 643 THR A O 1
ATOM 5047 N N . GLY A 1 644 ? 17.825 14.053 -32.935 1.00 92.50 644 GLY A N 1
ATOM 5048 C CA . GLY A 1 644 ? 17.534 15.489 -32.948 1.00 92.50 644 GLY A CA 1
ATOM 5049 C C . GLY A 1 644 ? 18.433 16.327 -32.034 1.00 92.50 644 GLY A C 1
ATOM 5050 O O . GLY A 1 644 ? 18.073 17.462 -31.727 1.00 92.50 644 GLY A O 1
ATOM 5051 N N . ILE A 1 645 ? 19.573 15.786 -31.584 1.00 96.31 645 ILE A N 1
ATOM 5052 C CA . ILE A 1 645 ? 20.514 16.512 -30.721 1.00 96.31 645 ILE A CA 1
ATOM 5053 C C . ILE A 1 645 ? 21.212 17.601 -31.540 1.00 96.31 645 ILE A C 1
ATOM 5055 O O . ILE A 1 645 ? 21.737 17.311 -32.612 1.00 96.31 645 ILE A O 1
ATOM 5059 N N . VAL A 1 646 ? 21.265 18.828 -31.036 1.00 96.88 646 VAL A N 1
ATOM 5060 C CA . VAL A 1 646 ? 21.983 19.947 -31.675 1.00 96.88 646 VAL A CA 1
ATOM 5061 C C . VAL A 1 646 ? 23.008 20.549 -30.717 1.00 96.88 646 VAL A C 1
ATOM 5063 O O . VAL A 1 646 ? 22.914 20.323 -29.512 1.00 96.88 646 VAL A O 1
ATOM 5066 N N . PHE A 1 647 ? 23.982 21.299 -31.234 1.00 97.50 647 PHE A N 1
ATOM 5067 C CA . PHE A 1 647 ? 25.023 21.940 -30.420 1.00 97.50 647 PHE A CA 1
ATOM 5068 C C . PHE A 1 647 ? 24.848 23.456 -30.404 1.00 97.50 647 PHE A C 1
ATOM 5070 O O . PHE A 1 647 ? 24.682 24.075 -31.456 1.00 97.50 647 PHE A O 1
ATOM 5077 N N . GLY A 1 648 ? 24.888 24.048 -29.215 1.00 97.62 648 GLY A N 1
ATOM 5078 C CA . GLY A 1 648 ? 24.646 25.469 -28.996 1.00 97.62 648 GLY A CA 1
ATOM 5079 C C . GLY A 1 648 ? 24.982 25.911 -27.573 1.00 97.62 648 GLY A C 1
ATOM 5080 O O . GLY A 1 648 ? 25.703 25.214 -26.863 1.00 97.62 648 GLY A O 1
ATOM 5081 N N . ASP A 1 649 ? 24.463 27.060 -27.149 1.00 97.75 649 ASP A N 1
ATOM 5082 C CA . ASP A 1 649 ? 24.683 27.577 -25.795 1.00 97.75 649 ASP A CA 1
ATOM 5083 C C . ASP A 1 649 ? 23.657 26.972 -24.827 1.00 97.75 649 ASP A C 1
ATOM 5085 O O . ASP A 1 649 ? 22.449 27.070 -25.059 1.00 97.75 649 ASP A O 1
ATOM 5089 N N . VAL A 1 650 ? 24.110 26.345 -23.737 1.00 97.44 650 VAL A N 1
ATOM 5090 C CA . VAL A 1 650 ? 23.219 25.720 -22.746 1.00 97.44 650 VAL A CA 1
ATOM 5091 C C . VAL A 1 650 ? 23.262 26.488 -21.430 1.00 97.44 650 VAL A C 1
ATOM 5093 O O . VAL A 1 650 ? 24.320 26.659 -20.834 1.00 97.44 650 VAL A O 1
ATOM 5096 N N . TRP A 1 651 ? 22.099 26.918 -20.948 1.00 97.50 651 TRP A N 1
ATOM 5097 C CA . TRP A 1 651 ? 21.951 27.653 -19.691 1.00 97.50 651 TRP A CA 1
ATOM 5098 C C . TRP A 1 651 ? 21.073 26.894 -18.701 1.00 97.50 651 TRP A C 1
ATOM 5100 O O . TRP A 1 651 ? 20.043 26.330 -19.074 1.00 97.50 651 TRP A O 1
ATOM 5110 N N . CYS A 1 652 ? 21.457 26.910 -17.424 1.00 96.75 652 CYS A N 1
ATOM 5111 C CA . CYS A 1 652 ? 20.611 26.439 -16.328 1.00 96.75 652 CYS A CA 1
ATOM 5112 C C . CYS A 1 652 ? 19.923 27.637 -15.673 1.00 96.75 652 CYS A C 1
ATOM 5114 O O . CYS A 1 652 ? 20.594 28.553 -15.208 1.00 96.75 652 CYS A O 1
ATOM 5116 N N . VAL A 1 653 ? 18.593 27.649 -15.653 1.00 96.31 653 VAL A N 1
ATOM 5117 C CA . VAL A 1 653 ? 17.789 28.757 -15.133 1.00 96.31 653 VAL A CA 1
ATOM 5118 C C . VAL A 1 653 ? 16.951 28.254 -13.968 1.00 96.31 653 VAL A C 1
ATOM 5120 O O . VAL A 1 653 ? 16.118 27.363 -14.139 1.00 96.31 653 VAL A O 1
ATOM 5123 N N . ILE A 1 654 ? 17.154 28.846 -12.796 1.00 95.00 654 ILE A N 1
ATOM 5124 C CA . ILE A 1 654 ? 16.416 28.558 -11.574 1.00 95.00 654 ILE A CA 1
ATOM 5125 C C . ILE A 1 654 ? 15.483 29.729 -11.306 1.00 95.00 654 ILE A C 1
ATOM 5127 O O . ILE A 1 654 ? 15.927 30.874 -11.221 1.00 95.00 654 ILE A O 1
ATOM 5131 N N . ALA A 1 655 ? 14.189 29.437 -11.204 1.00 92.25 655 ALA A N 1
ATOM 5132 C CA . ALA A 1 655 ? 13.150 30.452 -11.089 1.00 92.25 655 ALA A CA 1
ATOM 5133 C C . ALA A 1 655 ? 12.247 30.208 -9.867 1.00 92.25 655 ALA A C 1
ATOM 5135 O O . ALA A 1 655 ? 11.862 29.055 -9.628 1.00 92.25 655 ALA A O 1
ATOM 5136 N N . PRO A 1 656 ? 11.855 31.263 -9.126 1.00 90.19 656 PRO A N 1
ATOM 5137 C CA . PRO A 1 656 ? 10.893 31.153 -8.038 1.00 90.19 656 PRO A CA 1
ATOM 5138 C C . PRO A 1 656 ? 9.482 30.859 -8.574 1.00 90.19 656 PRO A C 1
ATOM 5140 O O . PRO A 1 656 ? 9.236 30.787 -9.787 1.00 90.19 656 PRO A O 1
ATOM 5143 N N . VAL A 1 657 ? 8.533 30.665 -7.657 1.00 87.19 657 VAL A N 1
ATOM 5144 C CA . VAL A 1 657 ? 7.118 30.568 -8.019 1.00 87.19 657 VAL A CA 1
ATOM 5145 C C . VAL A 1 657 ? 6.638 31.930 -8.537 1.00 87.19 657 VAL A C 1
ATOM 5147 O O . VAL A 1 657 ? 7.045 32.970 -8.035 1.00 87.19 657 VAL A O 1
ATOM 5150 N N . GLY A 1 658 ? 5.805 31.936 -9.582 1.00 80.81 658 GLY A N 1
ATOM 5151 C CA . GLY A 1 658 ? 5.289 33.177 -10.171 1.00 80.81 658 GLY A CA 1
ATOM 5152 C C . GLY A 1 658 ? 5.158 33.156 -11.694 1.00 80.81 658 GLY A C 1
ATOM 5153 O O . GLY A 1 658 ? 5.532 32.184 -12.370 1.00 80.81 658 GLY A O 1
ATOM 5154 N N . LYS A 1 659 ? 4.571 34.233 -12.229 1.00 77.94 659 LYS A N 1
ATOM 5155 C CA . LYS A 1 659 ? 4.538 34.570 -13.659 1.00 77.94 659 LYS A CA 1
ATOM 5156 C C . LYS A 1 659 ? 5.388 35.820 -13.857 1.00 77.94 659 LYS A C 1
ATOM 5158 O O . LYS A 1 659 ? 5.044 36.857 -13.313 1.00 77.94 659 LYS A O 1
ATOM 5163 N N . PHE A 1 660 ? 6.466 35.702 -14.618 1.00 84.81 660 PHE A N 1
ATOM 5164 C CA . PHE A 1 660 ? 7.391 36.807 -14.862 1.00 84.81 660 PHE A CA 1
ATOM 5165 C C . PHE A 1 660 ? 6.914 37.680 -16.017 1.00 84.81 660 PHE A C 1
ATOM 5167 O O . PHE A 1 660 ? 6.411 37.157 -17.018 1.00 84.81 660 PHE A O 1
ATOM 5174 N N . GLU A 1 661 ? 7.122 38.987 -15.898 1.00 83.19 661 GLU A N 1
ATOM 5175 C CA . GLU A 1 661 ? 6.949 39.913 -17.007 1.00 83.19 661 GLU A CA 1
ATOM 5176 C C . GLU A 1 661 ? 8.188 39.840 -17.892 1.00 83.19 661 GLU A C 1
ATOM 5178 O O . GLU A 1 661 ? 9.308 40.160 -17.487 1.00 83.19 661 GLU A O 1
ATOM 5183 N N . VAL A 1 662 ? 7.989 39.350 -19.113 1.00 79.44 662 VAL A N 1
ATOM 5184 C CA . VAL A 1 662 ? 9.069 39.170 -20.079 1.00 79.44 662 VAL A CA 1
ATOM 5185 C C . VAL A 1 662 ? 8.810 40.053 -21.294 1.00 79.44 662 VAL A C 1
ATOM 5187 O O . VAL A 1 662 ? 7.688 40.059 -21.806 1.00 79.44 662 VAL A O 1
ATOM 5190 N N . PRO A 1 663 ? 9.814 40.814 -21.764 1.00 73.50 663 PRO A N 1
ATOM 5191 C CA . PRO A 1 663 ? 9.669 41.614 -22.969 1.00 73.50 663 PRO A CA 1
ATOM 5192 C C . PRO A 1 663 ? 9.367 40.713 -24.170 1.00 73.50 663 PRO A C 1
ATOM 5194 O O . PRO A 1 663 ? 9.817 39.568 -24.235 1.00 73.50 663 PRO A O 1
ATOM 5197 N N . GLU A 1 664 ? 8.617 41.236 -25.139 1.00 73.88 664 GLU A N 1
ATOM 5198 C CA . GLU A 1 664 ? 8.358 40.527 -26.389 1.00 73.88 664 GLU A CA 1
ATOM 5199 C C . GLU A 1 664 ? 9.673 40.384 -27.175 1.00 73.88 664 GLU A C 1
ATOM 5201 O O . GLU A 1 664 ? 10.259 41.369 -27.629 1.00 73.88 664 GLU A O 1
ATOM 5206 N N . VAL A 1 665 ? 10.162 39.149 -27.318 1.00 74.00 665 VAL A N 1
ATOM 5207 C CA . VAL A 1 665 ? 11.391 38.843 -28.062 1.00 74.00 665 VAL A CA 1
ATOM 5208 C C . VAL A 1 665 ? 11.017 38.168 -29.375 1.00 74.00 665 VAL A C 1
ATOM 5210 O O . VAL A 1 665 ? 10.371 37.120 -29.386 1.00 74.00 665 VAL A O 1
ATOM 5213 N N . LYS A 1 666 ? 11.439 38.758 -30.499 1.00 82.81 666 LYS A N 1
ATOM 5214 C CA . LYS A 1 666 ? 11.255 38.146 -31.822 1.00 82.81 666 LYS A CA 1
ATOM 5215 C C . LYS A 1 666 ? 12.052 36.835 -31.910 1.00 82.81 666 LYS A C 1
ATOM 5217 O O . LYS A 1 666 ? 13.190 36.809 -31.437 1.00 82.81 666 LYS A O 1
ATOM 5222 N N . PRO A 1 667 ? 11.511 35.777 -32.545 1.00 88.62 667 PRO A N 1
ATOM 5223 C CA . PRO A 1 667 ? 12.254 34.541 -32.763 1.00 88.62 667 PRO A CA 1
ATOM 5224 C C . PRO A 1 667 ? 13.591 34.802 -33.465 1.00 88.62 667 PRO A C 1
ATOM 5226 O O . PRO A 1 667 ? 13.630 35.526 -34.461 1.00 88.62 667 PRO A O 1
ATOM 5229 N N . SER A 1 668 ? 14.675 34.195 -32.979 1.00 90.62 668 SER A N 1
ATOM 5230 C CA . SER A 1 668 ? 16.020 34.384 -33.549 1.00 90.62 668 SER A CA 1
ATOM 5231 C C . SER A 1 668 ? 16.196 33.732 -34.925 1.00 90.62 668 SER A C 1
ATOM 5233 O O . SER A 1 668 ? 17.175 33.995 -35.619 1.00 90.62 668 SER A O 1
ATOM 5235 N N . GLY A 1 669 ? 15.266 32.852 -35.313 1.00 89.81 669 GLY A N 1
ATOM 5236 C CA . GLY A 1 669 ? 15.389 31.989 -36.489 1.00 89.81 669 GLY A CA 1
ATOM 5237 C C . GLY A 1 669 ? 16.267 30.751 -36.262 1.00 89.81 669 GLY A C 1
ATOM 5238 O O . GLY A 1 669 ? 16.403 29.940 -37.174 1.00 89.81 669 GLY A O 1
ATOM 5239 N N . GLN A 1 670 ? 16.835 30.576 -35.063 1.00 94.06 670 GLN A N 1
ATOM 5240 C CA . GLN A 1 670 ? 17.572 29.377 -34.652 1.00 94.06 670 GLN A CA 1
ATOM 5241 C C . GLN A 1 670 ? 16.707 28.441 -33.797 1.00 94.06 670 GLN A C 1
ATOM 5243 O O . GLN A 1 670 ? 15.592 28.770 -33.392 1.00 94.06 670 GLN A O 1
ATOM 5248 N N . ILE A 1 671 ? 17.253 27.262 -33.488 1.00 96.50 671 ILE A N 1
ATOM 5249 C CA . ILE A 1 671 ? 16.639 26.305 -32.563 1.00 96.50 671 ILE A CA 1
ATOM 5250 C C . ILE A 1 671 ? 16.793 26.821 -31.128 1.00 96.50 671 ILE A C 1
ATOM 5252 O O . ILE A 1 671 ? 17.907 26.898 -30.614 1.00 96.50 671 ILE A O 1
ATOM 5256 N N . VAL A 1 672 ? 15.672 27.118 -30.470 1.00 97.56 672 VAL A N 1
ATOM 5257 C CA . VAL A 1 672 ? 15.624 27.478 -29.046 1.00 97.56 672 VAL A CA 1
ATOM 5258 C C . VAL A 1 672 ? 14.727 26.486 -28.315 1.00 97.56 672 VAL A C 1
ATOM 5260 O O . VAL A 1 672 ? 13.516 26.439 -28.540 1.00 97.56 672 VAL A O 1
ATOM 5263 N N . ARG A 1 673 ? 15.321 25.675 -27.439 1.00 97.62 673 ARG A N 1
ATOM 5264 C CA . ARG A 1 673 ? 14.627 24.598 -26.726 1.00 97.62 673 ARG A CA 1
ATOM 5265 C C . ARG A 1 673 ? 14.794 24.723 -25.222 1.00 97.62 673 ARG A C 1
ATOM 5267 O O . ARG A 1 673 ? 15.772 25.281 -24.734 1.00 97.62 673 ARG A O 1
ATOM 5274 N N . MET A 1 674 ? 13.854 24.153 -24.484 1.00 96.25 674 MET A N 1
ATOM 5275 C CA . MET A 1 674 ? 13.923 24.032 -23.035 1.00 96.25 674 MET A CA 1
ATOM 5276 C C . MET A 1 674 ? 13.616 22.610 -22.579 1.00 96.25 674 MET A C 1
ATOM 5278 O O . MET A 1 674 ? 12.835 21.898 -23.212 1.00 96.25 674 MET A O 1
ATOM 5282 N N . ILE A 1 675 ? 14.181 22.230 -21.441 1.00 92.62 675 ILE A N 1
ATOM 5283 C CA . ILE A 1 675 ? 13.737 21.094 -20.643 1.00 92.62 675 ILE A CA 1
ATOM 5284 C C . ILE A 1 675 ? 13.282 21.614 -19.284 1.00 92.62 675 ILE A C 1
ATOM 5286 O O . ILE A 1 675 ? 14.010 22.332 -18.607 1.00 92.62 675 ILE A O 1
ATOM 5290 N N . GLU A 1 676 ? 12.063 21.257 -18.892 1.00 88.56 676 GLU A N 1
ATOM 5291 C CA . GLU A 1 676 ? 11.492 21.621 -17.596 1.00 88.56 676 GLU A CA 1
ATOM 5292 C C . GLU A 1 676 ? 11.388 20.382 -16.713 1.00 88.56 676 GLU A C 1
ATOM 5294 O O . GLU A 1 676 ? 11.043 19.289 -17.176 1.00 88.56 676 GLU A O 1
ATOM 5299 N N . ASN A 1 677 ? 11.663 20.547 -15.426 1.00 77.50 677 ASN A N 1
ATOM 5300 C CA . ASN A 1 677 ? 11.442 19.487 -14.461 1.00 77.50 677 ASN A CA 1
ATOM 5301 C C . ASN A 1 677 ? 9.934 19.214 -14.256 1.00 77.50 677 ASN A C 1
ATOM 5303 O O . ASN A 1 677 ? 9.189 20.078 -13.807 1.00 77.50 677 ASN A O 1
ATOM 5307 N N . GLN A 1 678 ? 9.509 17.976 -14.530 1.00 73.38 678 GLN A N 1
ATOM 5308 C CA . GLN A 1 678 ? 8.120 17.497 -14.411 1.00 73.38 678 GLN A CA 1
ATOM 5309 C C . GLN A 1 678 ? 7.898 16.587 -13.182 1.00 73.38 678 GLN A C 1
ATOM 5311 O O . GLN A 1 678 ? 6.951 15.796 -13.140 1.00 73.38 678 GLN A O 1
ATOM 5316 N N . SER A 1 679 ? 8.787 16.640 -12.183 1.00 68.31 679 SER A N 1
ATOM 5317 C CA . SER A 1 679 ? 8.619 15.925 -10.912 1.00 68.31 679 SER A CA 1
ATOM 5318 C C . SER A 1 679 ? 7.258 16.231 -10.292 1.00 68.31 679 SER A C 1
ATOM 5320 O O . SER A 1 679 ? 6.923 17.395 -10.151 1.00 68.31 679 SER A O 1
ATOM 5322 N N . ASN A 1 680 ? 6.512 15.228 -9.814 1.00 64.19 680 ASN A N 1
ATOM 5323 C CA . ASN A 1 680 ? 5.402 15.434 -8.860 1.00 64.19 680 ASN A CA 1
ATOM 5324 C C . ASN A 1 680 ? 5.840 15.294 -7.393 1.00 64.19 680 ASN A C 1
ATOM 5326 O O . ASN A 1 680 ? 5.002 15.335 -6.497 1.00 64.19 680 ASN A O 1
ATOM 5330 N N . ARG A 1 681 ? 7.128 15.040 -7.155 1.00 66.81 681 ARG A N 1
ATOM 5331 C CA . ARG A 1 681 ? 7.714 14.969 -5.819 1.00 66.81 681 ARG A CA 1
ATOM 5332 C C . ARG A 1 681 ? 8.210 16.353 -5.441 1.00 66.81 681 ARG A C 1
ATOM 5334 O O . ARG A 1 681 ? 8.973 16.935 -6.209 1.00 66.81 681 ARG A O 1
ATOM 5341 N N . ASP A 1 682 ? 7.829 16.783 -4.251 1.00 65.56 682 ASP A N 1
ATOM 5342 C CA . ASP A 1 682 ? 8.311 18.005 -3.628 1.00 65.56 682 ASP A CA 1
ATOM 5343 C C . ASP A 1 682 ? 9.136 17.577 -2.407 1.00 65.56 682 ASP A C 1
ATOM 5345 O O . ASP A 1 682 ? 8.683 16.717 -1.651 1.00 65.56 682 ASP A O 1
ATOM 5349 N N . GLY A 1 683 ? 10.344 18.124 -2.262 1.00 70.56 683 GLY A N 1
ATOM 5350 C CA . GLY A 1 683 ? 11.267 17.914 -1.145 1.00 70.56 683 GLY A CA 1
ATOM 5351 C C . GLY A 1 683 ? 11.665 16.473 -0.778 1.00 70.56 683 GLY A C 1
ATOM 5352 O O . GLY A 1 683 ? 10.870 15.655 -0.314 1.00 70.56 683 GLY A O 1
ATOM 5353 N N . ARG A 1 684 ? 12.957 16.150 -0.913 1.00 72.12 684 ARG A N 1
ATOM 5354 C CA . ARG A 1 684 ? 13.538 14.885 -0.426 1.00 72.12 684 ARG A CA 1
ATOM 5355 C C . ARG A 1 684 ? 14.780 15.143 0.414 1.00 72.12 684 ARG A C 1
ATOM 5357 O O . ARG A 1 684 ? 15.707 15.811 -0.030 1.00 72.12 684 ARG A O 1
ATOM 5364 N N . ALA A 1 685 ? 14.844 14.477 1.564 1.00 66.06 685 ALA A N 1
ATOM 5365 C CA . ALA A 1 685 ? 16.023 14.483 2.427 1.00 66.06 685 ALA A CA 1
ATOM 5366 C C . ALA A 1 685 ? 17.266 13.846 1.774 1.00 66.06 685 ALA A C 1
ATOM 5368 O O . ALA A 1 685 ? 18.383 14.215 2.118 1.00 66.06 685 ALA A O 1
ATOM 5369 N N . ALA A 1 686 ? 17.073 12.944 0.799 1.00 73.88 686 ALA A N 1
ATOM 5370 C CA . ALA A 1 686 ? 18.150 12.262 0.084 1.00 73.88 686 ALA A CA 1
ATOM 5371 C C . ALA A 1 686 ? 18.161 12.590 -1.426 1.00 73.88 686 ALA A C 1
ATOM 5373 O O . ALA A 1 686 ? 17.082 12.683 -2.037 1.00 73.88 686 ALA A O 1
ATOM 5374 N N . PRO A 1 687 ? 19.348 12.697 -2.057 1.00 75.38 687 PRO A N 1
ATOM 5375 C CA . PRO A 1 687 ? 19.474 12.990 -3.480 1.00 75.38 687 PRO A CA 1
ATOM 5376 C C . PRO A 1 687 ? 18.783 11.932 -4.345 1.00 75.38 687 PRO A C 1
ATOM 5378 O O . PRO A 1 687 ? 18.918 10.730 -4.126 1.00 75.38 687 PRO A O 1
ATOM 5381 N N . SER A 1 688 ? 18.029 12.368 -5.354 1.00 72.19 688 SER A N 1
ATOM 5382 C CA . SER A 1 688 ? 17.255 11.478 -6.228 1.00 72.19 688 SER A CA 1
ATOM 5383 C C . SER A 1 688 ? 17.638 11.663 -7.697 1.00 72.19 688 SER A C 1
ATOM 5385 O O . SER A 1 688 ? 16.795 11.952 -8.547 1.00 72.19 688 SER A O 1
ATOM 5387 N N . ARG A 1 689 ? 18.928 11.451 -7.993 1.00 75.19 689 ARG A N 1
ATOM 5388 C CA . ARG A 1 689 ? 19.587 11.801 -9.265 1.00 75.19 689 ARG A CA 1
ATOM 5389 C C . ARG A 1 689 ? 18.890 11.268 -10.520 1.00 75.19 689 ARG A C 1
ATOM 5391 O O . ARG A 1 689 ? 18.838 11.959 -11.527 1.00 75.19 689 ARG A O 1
ATOM 5398 N N . PHE A 1 690 ? 18.317 10.065 -10.465 1.00 70.88 690 PHE A N 1
ATOM 5399 C CA . PHE A 1 690 ? 17.800 9.406 -11.666 1.00 70.88 690 PHE A CA 1
ATOM 5400 C C . PHE A 1 690 ? 16.297 9.119 -11.695 1.00 70.88 690 PHE A C 1
ATOM 5402 O O . PHE A 1 690 ? 15.762 8.833 -12.763 1.00 70.88 690 PHE A O 1
ATOM 5409 N N . SER A 1 691 ? 15.606 9.137 -10.551 1.00 61.44 691 SER A N 1
ATOM 5410 C CA . SER A 1 691 ? 14.255 8.559 -10.431 1.00 61.44 691 SER A CA 1
ATOM 5411 C C . SER A 1 691 ? 13.112 9.569 -10.561 1.00 61.44 691 SER A C 1
ATOM 5413 O O . SER A 1 691 ? 11.961 9.170 -10.734 1.00 61.44 691 SER A O 1
ATOM 5415 N N . VAL A 1 692 ? 13.416 10.864 -10.470 1.00 62.12 692 VAL A N 1
ATOM 5416 C CA . VAL A 1 692 ? 12.423 11.934 -10.303 1.00 62.12 692 VAL A CA 1
ATOM 5417 C C . VAL A 1 692 ? 11.835 12.409 -11.634 1.00 62.12 692 VAL A C 1
ATOM 5419 O O . VAL A 1 692 ? 10.631 12.625 -11.724 1.00 62.12 692 VAL A O 1
ATOM 5422 N N . CYS A 1 693 ? 12.665 12.504 -12.674 1.00 60.91 693 CYS A N 1
ATOM 5423 C CA . CYS A 1 693 ? 12.297 13.085 -13.976 1.00 60.91 693 CYS A CA 1
ATOM 5424 C C . CYS A 1 693 ? 12.109 12.033 -15.073 1.00 60.91 693 CYS A C 1
ATOM 5426 O O . CYS A 1 693 ? 11.992 12.320 -16.266 1.00 60.91 693 CYS A O 1
ATOM 5428 N N . VAL A 1 694 ? 12.089 10.776 -14.657 1.00 58.94 694 VAL A N 1
ATOM 5429 C CA . VAL A 1 694 ? 11.591 9.665 -15.431 1.00 58.94 694 VAL A CA 1
ATOM 5430 C C . VAL A 1 694 ? 10.243 9.343 -14.750 1.00 58.94 694 VAL A C 1
ATOM 5432 O O . VAL A 1 694 ? 10.222 8.979 -13.580 1.00 58.94 694 VAL A O 1
ATOM 5435 N N . SER A 1 695 ? 9.099 9.333 -15.455 1.00 53.50 695 SER A N 1
ATOM 5436 C CA . SER A 1 695 ? 7.797 8.745 -15.002 1.00 53.50 695 SER A CA 1
ATOM 5437 C C . SER A 1 695 ? 7.510 7.225 -15.201 1.00 53.50 695 SER A C 1
ATOM 5439 O O . SER A 1 695 ? 7.503 6.731 -16.328 1.00 53.50 695 SER A O 1
ATOM 5441 N N . ARG A 1 696 ? 7.232 6.450 -14.137 1.00 50.12 696 ARG A N 1
ATOM 5442 C CA . ARG A 1 696 ? 7.053 4.971 -14.213 1.00 50.12 696 ARG A CA 1
ATOM 5443 C C . ARG A 1 696 ? 5.822 4.516 -15.014 1.00 50.12 696 ARG A C 1
ATOM 5445 O O . ARG A 1 696 ? 5.626 3.320 -15.195 1.00 50.12 696 ARG A O 1
ATOM 5452 N N . THR A 1 697 ? 4.984 5.444 -15.463 1.00 49.03 697 THR A N 1
ATOM 5453 C CA . THR A 1 697 ? 3.832 5.132 -16.306 1.00 49.03 697 THR A CA 1
ATOM 5454 C C . THR A 1 697 ? 4.267 4.880 -17.753 1.00 49.03 697 THR A C 1
ATOM 5456 O O . THR A 1 697 ? 5.245 5.484 -18.202 1.00 49.03 697 THR A O 1
ATOM 5459 N N . PRO A 1 698 ? 3.576 4.004 -18.500 1.00 49.03 698 PRO A N 1
ATOM 5460 C CA . PRO A 1 698 ? 3.789 3.859 -19.937 1.00 49.03 698 PRO A CA 1
ATOM 5461 C C . PRO A 1 698 ? 3.664 5.206 -20.660 1.00 49.03 698 PRO A C 1
ATOM 5463 O O . PRO A 1 698 ? 2.934 6.092 -20.208 1.00 49.03 698 PRO A O 1
ATOM 5466 N N . ARG A 1 699 ? 4.384 5.371 -21.777 1.00 54.22 699 ARG A N 1
ATOM 5467 C CA . ARG A 1 699 ? 4.155 6.518 -22.664 1.00 54.22 699 ARG A CA 1
ATOM 5468 C C . ARG A 1 699 ? 2.744 6.412 -23.242 1.00 54.22 699 ARG A C 1
ATOM 5470 O O . ARG A 1 699 ? 2.318 5.325 -23.621 1.00 54.22 699 ARG A O 1
ATOM 5477 N N . VAL A 1 700 ? 2.048 7.535 -23.328 1.00 51.41 700 VAL A N 1
ATOM 5478 C CA . VAL A 1 700 ? 0.754 7.657 -24.003 1.00 51.41 700 VAL A CA 1
ATOM 5479 C C . VAL A 1 700 ? 0.926 8.572 -25.205 1.00 51.41 700 VAL A C 1
ATOM 5481 O O . VAL A 1 700 ? 1.706 9.520 -25.150 1.00 51.41 700 VAL A O 1
ATOM 5484 N N . MET A 1 701 ? 0.242 8.276 -26.306 1.00 57.06 701 MET A N 1
ATOM 5485 C CA . MET A 1 701 ? 0.179 9.214 -27.420 1.00 57.06 701 MET A CA 1
ATOM 5486 C C . MET A 1 701 ? -0.698 10.392 -26.989 1.00 57.06 701 MET A C 1
ATOM 5488 O O . MET A 1 701 ? -1.876 10.205 -26.683 1.00 57.06 701 MET A O 1
ATOM 5492 N N . GLU A 1 702 ? -0.120 11.584 -26.897 1.00 58.31 702 GLU A N 1
ATOM 5493 C CA . GLU A 1 702 ? -0.859 12.803 -26.586 1.00 58.31 702 GLU A CA 1
ATOM 5494 C C . GLU A 1 702 ? -1.633 13.296 -27.817 1.00 58.31 702 GLU A C 1
ATOM 5496 O O . GLU A 1 702 ? -1.337 12.930 -28.956 1.00 58.31 702 GLU A O 1
ATOM 5501 N N . ALA A 1 703 ? -2.623 14.166 -27.598 1.00 51.38 703 ALA A N 1
ATOM 5502 C CA . ALA A 1 703 ? -3.469 14.719 -28.662 1.00 51.38 703 ALA A CA 1
ATOM 5503 C C . ALA A 1 703 ? -2.684 15.494 -29.744 1.00 51.38 703 ALA A C 1
ATOM 5505 O O . ALA A 1 703 ? -3.178 15.683 -30.850 1.00 51.38 703 ALA A O 1
ATOM 5506 N N . ASN A 1 704 ? -1.454 15.915 -29.438 1.00 52.09 704 ASN A N 1
ATOM 5507 C CA . ASN A 1 704 ? -0.525 16.585 -30.353 1.00 52.09 704 ASN A CA 1
ATOM 5508 C C . ASN A 1 704 ? 0.328 15.605 -31.195 1.00 52.09 704 ASN A C 1
ATOM 5510 O O . ASN A 1 704 ? 1.262 16.035 -31.870 1.00 52.09 704 ASN A O 1
ATOM 5514 N N . GLY A 1 705 ? 0.062 14.294 -31.126 1.00 49.56 705 GLY A N 1
ATOM 5515 C CA . GLY A 1 705 ? 0.798 13.260 -31.860 1.00 49.56 705 GLY A CA 1
ATOM 5516 C C . GLY A 1 705 ? 2.186 12.935 -31.296 1.00 49.56 705 GLY A C 1
ATOM 5517 O O . GLY A 1 705 ? 2.931 12.172 -31.912 1.00 49.56 705 GLY A O 1
ATOM 5518 N N . ARG A 1 706 ? 2.560 13.491 -30.137 1.00 51.94 706 ARG A N 1
ATOM 5519 C CA . ARG A 1 706 ? 3.812 13.167 -29.446 1.00 51.94 706 ARG A CA 1
ATOM 5520 C C . ARG A 1 706 ? 3.567 12.106 -28.379 1.00 51.94 706 ARG A C 1
ATOM 5522 O O . ARG A 1 706 ? 2.579 12.126 -27.652 1.00 51.94 706 ARG A O 1
ATOM 5529 N N . TRP A 1 707 ? 4.509 11.178 -28.252 1.00 52.41 707 TRP A N 1
ATOM 5530 C CA . TRP A 1 707 ? 4.506 10.215 -27.157 1.00 52.41 707 TRP A CA 1
ATOM 5531 C C . TRP A 1 707 ? 4.934 10.899 -25.858 1.00 52.41 707 TRP A C 1
ATOM 5533 O O . TRP A 1 707 ? 6.122 11.148 -25.646 1.00 52.41 707 TRP A O 1
ATOM 5543 N N . GLY A 1 708 ? 3.969 11.167 -24.988 1.00 54.62 708 GLY A N 1
ATOM 5544 C CA . GLY A 1 708 ? 4.158 11.847 -23.718 1.00 54.62 708 GLY A CA 1
ATOM 5545 C C . GLY A 1 708 ? 4.093 10.916 -22.519 1.00 54.62 708 GLY A C 1
ATOM 5546 O O . GLY A 1 708 ? 3.690 9.751 -22.590 1.00 54.62 708 GLY A O 1
ATOM 5547 N N . ASN A 1 709 ? 4.537 11.430 -21.379 1.00 65.00 709 ASN A N 1
ATOM 5548 C CA . ASN A 1 709 ? 4.441 10.738 -20.110 1.00 65.00 709 ASN A CA 1
ATOM 5549 C C . ASN A 1 709 ? 4.368 11.765 -18.976 1.00 65.00 709 ASN A C 1
ATOM 5551 O O . ASN A 1 709 ? 5.313 12.526 -18.794 1.00 65.00 709 ASN A O 1
ATOM 5555 N N . ARG A 1 710 ? 3.275 11.747 -18.196 1.00 60.62 710 ARG A N 1
ATOM 5556 C CA . ARG A 1 710 ? 2.870 12.837 -17.285 1.00 60.62 710 ARG A CA 1
ATOM 5557 C C . ARG A 1 710 ? 3.959 13.349 -16.330 1.00 60.62 710 ARG A C 1
ATOM 5559 O O . ARG A 1 710 ? 3.866 14.484 -15.900 1.00 60.62 710 ARG A O 1
ATOM 5566 N N . LEU A 1 711 ? 4.937 12.524 -15.948 1.00 62.19 711 LEU A N 1
ATOM 5567 C CA . LEU A 1 711 ? 5.972 12.887 -14.958 1.00 62.19 711 LEU A CA 1
ATOM 5568 C C . LEU A 1 711 ? 7.402 12.854 -15.533 1.00 62.19 711 LEU A C 1
ATOM 5570 O O . LEU A 1 711 ? 8.366 12.756 -14.778 1.00 62.19 711 LEU A O 1
ATOM 5574 N N . ALA A 1 712 ? 7.562 12.752 -16.857 1.00 71.94 712 ALA A N 1
ATOM 5575 C CA . ALA A 1 712 ? 8.878 12.677 -17.487 1.00 71.94 712 ALA A CA 1
ATOM 5576 C C . ALA A 1 712 ? 9.252 14.023 -18.112 1.00 71.94 712 ALA A C 1
ATOM 5578 O O . ALA A 1 712 ? 8.430 14.647 -18.778 1.00 71.94 712 ALA A O 1
ATOM 5579 N N . ALA A 1 713 ? 10.498 14.446 -17.906 1.00 80.88 713 ALA A N 1
ATOM 5580 C CA . ALA A 1 713 ? 11.035 15.650 -18.526 1.00 80.88 713 ALA A CA 1
ATOM 5581 C C . ALA A 1 713 ? 11.511 15.355 -19.959 1.00 80.88 713 ALA A C 1
ATOM 5583 O O . ALA A 1 713 ? 12.118 14.309 -20.221 1.00 80.88 713 ALA A O 1
ATOM 5584 N N . TYR A 1 714 ? 11.250 16.291 -20.871 1.00 85.81 714 TYR A N 1
ATOM 5585 C CA . TYR A 1 714 ? 11.637 16.226 -22.278 1.00 85.81 714 TYR A CA 1
ATOM 5586 C C . TYR A 1 714 ? 12.069 17.605 -22.764 1.00 85.81 714 TYR A C 1
ATOM 5588 O O . TYR A 1 714 ? 11.581 18.618 -22.261 1.00 85.81 714 TYR A O 1
ATOM 5596 N N . TRP A 1 715 ? 12.948 17.627 -23.762 1.00 91.81 715 TRP A N 1
ATOM 5597 C CA . TRP A 1 715 ? 13.225 18.846 -24.504 1.00 91.81 715 TRP A CA 1
ATOM 5598 C C . TRP A 1 715 ? 12.030 19.182 -25.401 1.00 91.81 715 TRP A C 1
ATOM 5600 O O . TRP A 1 715 ? 11.472 18.310 -26.070 1.00 91.81 715 TRP A O 1
ATOM 5610 N N . LYS A 1 716 ? 11.623 20.447 -25.385 1.00 91.94 716 LYS A N 1
ATOM 5611 C CA . LYS A 1 716 ? 10.566 21.027 -26.220 1.00 91.94 716 LYS A CA 1
ATOM 5612 C C . LYS A 1 716 ? 11.002 22.406 -26.701 1.00 91.94 716 LYS A C 1
ATOM 5614 O O . LYS A 1 716 ? 11.970 22.956 -26.179 1.00 91.94 716 LYS A O 1
ATOM 5619 N N . ASP A 1 717 ? 10.286 22.967 -27.667 1.00 94.31 717 ASP A N 1
ATOM 5620 C CA . ASP A 1 717 ? 10.464 24.375 -28.028 1.00 94.31 717 ASP A CA 1
ATOM 5621 C C . ASP A 1 717 ? 10.226 25.246 -26.789 1.00 94.31 717 ASP A C 1
ATOM 5623 O O . ASP A 1 717 ? 9.331 24.963 -25.984 1.00 94.31 717 ASP A O 1
ATOM 5627 N N . ALA A 1 718 ? 11.088 26.242 -26.590 1.00 93.44 718 ALA A N 1
ATOM 5628 C CA . ALA A 1 718 ? 11.024 27.076 -25.400 1.00 93.44 718 ALA A CA 1
ATOM 5629 C C . ALA A 1 718 ? 9.776 27.972 -25.408 1.00 93.44 718 ALA A C 1
ATOM 5631 O O . ALA A 1 718 ? 9.380 28.491 -26.451 1.00 93.44 718 ALA A O 1
ATOM 5632 N N . ASP A 1 719 ? 9.196 28.197 -24.228 1.00 90.75 719 ASP A N 1
ATOM 5633 C CA . ASP A 1 719 ? 8.080 29.115 -23.998 1.00 90.75 719 ASP A CA 1
ATOM 5634 C C . ASP A 1 719 ? 8.398 30.105 -22.853 1.00 90.75 719 ASP A C 1
ATOM 5636 O O . ASP A 1 719 ? 9.404 29.980 -22.146 1.00 90.75 719 ASP A O 1
ATOM 5640 N N . GLY A 1 720 ? 7.588 31.164 -22.726 1.00 90.50 720 GLY A N 1
ATOM 5641 C CA . GLY A 1 720 ? 7.688 32.157 -21.649 1.00 90.50 720 GLY A CA 1
ATOM 5642 C C . GLY A 1 720 ? 9.091 32.752 -21.454 1.00 90.50 720 GLY A C 1
ATOM 5643 O O . GLY A 1 720 ? 9.734 33.207 -22.400 1.00 90.50 720 GLY A O 1
ATOM 5644 N N . LEU A 1 721 ? 9.574 32.741 -20.207 1.00 90.44 721 LEU A N 1
ATOM 5645 C CA . LEU A 1 721 ? 10.899 33.255 -19.839 1.00 90.44 721 LEU A CA 1
ATOM 5646 C C . LEU A 1 721 ? 12.048 32.506 -20.526 1.00 90.44 721 LEU A C 1
ATOM 5648 O O . LEU A 1 721 ? 13.009 33.137 -20.964 1.00 90.44 721 LEU A O 1
ATOM 5652 N N . ALA A 1 722 ? 11.944 31.183 -20.663 1.00 93.12 722 ALA A N 1
ATOM 5653 C CA . ALA A 1 722 ? 12.963 30.395 -21.349 1.00 93.12 722 ALA A CA 1
ATOM 5654 C C . ALA A 1 722 ? 13.059 30.787 -22.834 1.00 93.12 722 ALA A C 1
ATOM 5656 O O . ALA A 1 722 ? 14.163 30.895 -23.366 1.00 93.12 722 ALA A O 1
ATOM 5657 N N . ALA A 1 723 ? 11.924 31.070 -23.487 1.00 93.19 723 ALA A N 1
ATOM 5658 C CA . ALA A 1 723 ? 11.907 31.573 -24.860 1.00 93.19 723 ALA A CA 1
ATOM 5659 C C . ALA A 1 723 ? 12.529 32.967 -24.976 1.00 93.19 723 ALA A C 1
ATOM 5661 O O . ALA A 1 723 ? 13.329 33.194 -25.883 1.00 93.19 723 ALA A O 1
ATOM 5662 N N . ALA A 1 724 ? 12.187 33.891 -24.074 1.00 92.38 724 ALA A N 1
ATOM 5663 C CA . ALA A 1 724 ? 12.716 35.253 -24.098 1.00 92.38 724 ALA A CA 1
ATOM 5664 C C . ALA A 1 724 ? 14.244 35.270 -23.919 1.00 92.38 724 ALA A C 1
ATOM 5666 O O . ALA A 1 724 ? 14.954 35.886 -24.718 1.00 92.38 724 ALA A O 1
ATOM 5667 N N . LEU A 1 725 ? 14.760 34.534 -22.928 1.00 93.50 725 LEU A N 1
ATOM 5668 C CA . LEU A 1 725 ? 16.199 34.367 -22.704 1.00 93.50 725 LEU A CA 1
ATOM 5669 C C . LEU A 1 725 ? 16.868 33.683 -23.895 1.00 93.50 725 LEU A C 1
ATOM 5671 O O . LEU A 1 725 ? 17.822 34.214 -24.459 1.00 93.50 725 LEU A O 1
ATOM 5675 N N . GLY A 1 726 ? 16.340 32.530 -24.307 1.00 95.38 726 GLY A N 1
ATOM 5676 C CA . GLY A 1 726 ? 16.952 31.710 -25.341 1.00 95.38 726 GLY A CA 1
ATOM 5677 C C . GLY A 1 726 ? 17.025 32.411 -26.696 1.00 95.38 726 GLY A C 1
ATOM 5678 O O . GLY A 1 726 ? 18.072 32.388 -27.339 1.00 95.38 726 GLY A O 1
ATOM 5679 N N . ASN A 1 727 ? 15.963 33.111 -27.106 1.00 95.06 727 ASN A N 1
ATOM 5680 C CA . ASN A 1 727 ? 15.986 33.903 -28.337 1.00 95.06 727 ASN A CA 1
ATOM 5681 C C . ASN A 1 727 ? 16.915 35.114 -28.222 1.00 95.06 727 ASN A C 1
ATOM 5683 O O . ASN A 1 727 ? 17.612 35.413 -29.184 1.00 95.06 727 ASN A O 1
ATOM 5687 N N . SER A 1 728 ? 16.984 35.782 -27.067 1.00 93.44 728 SER A N 1
ATOM 5688 C CA . SER A 1 728 ? 17.884 36.933 -26.889 1.00 93.44 728 SER A CA 1
ATOM 5689 C C . SER A 1 728 ? 19.359 36.526 -26.966 1.00 93.44 728 SER A C 1
ATOM 5691 O O . SER A 1 728 ? 20.139 37.176 -27.663 1.00 93.44 728 SER A O 1
ATOM 5693 N N . ILE A 1 729 ? 19.728 35.412 -26.322 1.00 94.62 729 ILE A N 1
ATOM 5694 C CA . ILE A 1 729 ? 21.067 34.810 -26.427 1.00 94.62 729 ILE A CA 1
ATOM 5695 C C . ILE A 1 729 ? 21.337 34.425 -27.883 1.00 94.62 729 ILE A C 1
ATOM 5697 O O . ILE A 1 729 ? 22.349 34.814 -28.454 1.00 94.62 729 ILE A O 1
ATOM 5701 N N . SER A 1 730 ? 20.392 33.731 -28.516 1.00 95.38 730 SER A N 1
ATOM 5702 C CA . SER A 1 730 ? 20.542 33.248 -29.885 1.00 95.38 730 SER A CA 1
ATOM 5703 C C . SER A 1 730 ? 20.658 34.373 -30.923 1.00 95.38 730 SER A C 1
ATOM 5705 O O . SER A 1 730 ? 21.455 34.263 -31.847 1.00 95.38 730 SER A O 1
ATOM 5707 N N . VAL A 1 731 ? 19.929 35.486 -30.773 1.00 94.06 731 VAL A N 1
ATOM 5708 C CA . VAL A 1 731 ? 20.087 36.681 -31.626 1.00 94.06 731 VAL A CA 1
ATOM 5709 C C . VAL A 1 731 ? 21.497 37.257 -31.499 1.00 94.06 731 VAL A C 1
ATOM 5711 O O . VAL A 1 731 ? 22.060 37.735 -32.483 1.00 94.06 731 VAL A O 1
ATOM 5714 N N . LYS A 1 732 ? 22.076 37.212 -30.295 1.00 92.00 732 LYS A N 1
ATOM 5715 C CA . LYS A 1 732 ? 23.413 37.737 -30.023 1.00 92.00 732 LYS A CA 1
ATOM 5716 C C . LYS A 1 732 ? 24.520 36.820 -30.544 1.00 92.00 732 LYS A C 1
ATOM 5718 O O . LYS A 1 732 ? 25.487 37.324 -31.110 1.00 92.00 732 LYS A O 1
ATOM 5723 N N . THR A 1 733 ? 24.396 35.509 -30.341 1.00 93.50 733 THR A N 1
ATOM 5724 C CA . THR A 1 733 ? 25.449 34.533 -30.665 1.00 93.50 733 THR A CA 1
ATOM 5725 C C . THR A 1 733 ? 25.288 33.901 -32.047 1.00 93.50 733 THR A C 1
ATOM 5727 O O . THR A 1 733 ? 26.255 33.387 -32.603 1.00 93.50 733 THR A O 1
ATOM 5730 N N . GLY A 1 734 ? 24.081 33.930 -32.617 1.00 93.75 734 GLY A N 1
ATOM 5731 C CA . GLY A 1 734 ? 23.720 33.226 -33.850 1.00 93.75 734 GLY A CA 1
ATOM 5732 C C . GLY A 1 734 ? 23.587 31.706 -33.688 1.00 93.75 734 GLY A C 1
ATOM 5733 O O . GLY A 1 734 ? 23.478 31.001 -34.690 1.00 93.75 734 GLY A O 1
ATOM 5734 N N . ARG A 1 735 ? 23.618 31.184 -32.453 1.00 96.06 735 ARG A N 1
ATOM 5735 C CA . ARG A 1 735 ? 23.697 29.745 -32.147 1.00 96.06 735 ARG A CA 1
ATOM 5736 C C . ARG A 1 735 ? 22.338 29.171 -31.721 1.00 96.06 735 ARG A C 1
ATOM 5738 O O . ARG A 1 735 ? 21.476 29.928 -31.258 1.00 96.06 735 ARG A O 1
ATOM 5745 N N . PRO A 1 736 ? 22.128 27.843 -31.828 1.00 98.00 736 PRO A N 1
ATOM 5746 C CA . PRO A 1 736 ? 21.077 27.163 -31.075 1.00 98.00 736 PRO A CA 1
ATOM 5747 C C . PRO A 1 736 ? 21.217 27.424 -29.569 1.00 98.00 736 PRO A C 1
ATOM 5749 O O . PRO A 1 736 ? 22.331 27.604 -29.079 1.00 98.00 736 PRO A O 1
ATOM 5752 N N . VAL A 1 737 ? 20.110 27.416 -28.825 1.00 98.31 737 VAL A N 1
ATOM 5753 C CA . VAL A 1 737 ? 20.123 27.634 -27.369 1.00 98.31 737 VAL A CA 1
ATOM 5754 C C . VAL A 1 737 ? 19.258 26.605 -26.650 1.00 98.31 737 VAL A C 1
ATOM 5756 O O . VAL A 1 737 ? 18.132 26.318 -27.062 1.00 98.31 737 VAL A O 1
ATOM 5759 N N . GLY A 1 738 ? 19.793 26.052 -25.562 1.00 98.00 738 GLY A N 1
ATOM 5760 C CA . GLY A 1 738 ? 19.110 25.122 -24.671 1.00 98.00 738 GLY A CA 1
ATOM 5761 C C . GLY A 1 738 ? 18.946 25.687 -23.266 1.00 98.00 738 GLY A C 1
ATOM 5762 O O . GLY A 1 738 ? 19.927 26.086 -22.651 1.00 98.00 738 GLY A O 1
ATOM 5763 N N . ILE A 1 739 ? 17.730 25.670 -22.722 1.00 97.69 739 ILE A N 1
ATOM 5764 C CA . ILE A 1 739 ? 17.450 26.103 -21.348 1.00 97.69 739 ILE A CA 1
ATOM 5765 C C . ILE A 1 739 ? 17.054 24.904 -20.476 1.00 97.69 739 ILE A C 1
ATOM 5767 O O . ILE A 1 739 ? 16.003 24.298 -20.680 1.00 97.69 739 ILE A O 1
ATOM 5771 N N . ILE A 1 740 ? 17.859 24.581 -19.464 1.00 96.00 740 ILE A N 1
ATOM 5772 C CA . ILE A 1 740 ? 17.450 23.703 -18.360 1.00 96.00 740 ILE A CA 1
ATOM 5773 C C . ILE A 1 740 ? 16.686 24.572 -17.359 1.00 96.00 740 ILE A C 1
ATOM 5775 O O . ILE A 1 740 ? 17.288 25.352 -16.628 1.00 96.00 740 ILE A O 1
ATOM 5779 N N . PHE A 1 741 ? 15.358 24.474 -17.358 1.00 94.06 741 PHE A N 1
ATOM 5780 C CA . PHE A 1 741 ? 14.475 25.344 -16.583 1.00 94.06 741 PHE A CA 1
ATOM 5781 C C . PHE A 1 741 ? 13.984 24.640 -15.310 1.00 94.06 741 PHE A C 1
ATOM 5783 O O . PHE A 1 741 ? 13.145 23.734 -15.352 1.00 94.06 741 PHE A O 1
ATOM 5790 N N . LEU A 1 742 ? 14.521 25.052 -14.161 1.00 92.00 742 LEU A N 1
ATOM 5791 C CA . LEU A 1 742 ? 14.208 24.512 -12.840 1.00 92.00 742 LEU A CA 1
ATOM 5792 C C . LEU A 1 742 ? 13.322 25.501 -12.078 1.00 92.00 742 LEU A C 1
ATOM 5794 O O . LEU A 1 742 ? 13.803 26.419 -11.416 1.00 92.00 742 LEU A O 1
ATOM 5798 N N . LYS A 1 743 ? 12.005 25.313 -12.186 1.00 88.06 743 LYS A N 1
ATOM 5799 C CA . LYS A 1 743 ? 11.017 26.193 -11.559 1.00 88.06 743 LYS A CA 1
ATOM 5800 C C . LYS A 1 743 ? 10.540 25.656 -10.208 1.00 88.06 743 LYS A C 1
ATOM 5802 O O . LYS A 1 743 ? 10.117 24.504 -10.100 1.00 88.06 743 LYS A O 1
ATOM 5807 N N . ALA A 1 744 ? 10.552 26.518 -9.195 1.00 86.31 744 ALA A N 1
ATOM 5808 C CA . ALA A 1 744 ? 9.940 26.267 -7.897 1.00 86.31 744 ALA A CA 1
ATOM 5809 C C . ALA A 1 744 ? 8.413 26.116 -8.025 1.00 86.31 744 ALA A C 1
ATOM 5811 O O . ALA A 1 744 ? 7.751 26.868 -8.743 1.00 86.31 744 ALA A O 1
ATOM 5812 N N . LYS A 1 745 ? 7.826 25.165 -7.296 1.00 84.12 745 LYS A N 1
ATOM 5813 C CA . LYS A 1 745 ? 6.365 24.954 -7.294 1.00 84.12 745 LYS A CA 1
ATOM 5814 C C . LYS A 1 745 ? 5.613 25.725 -6.217 1.00 84.12 745 LYS A C 1
ATOM 5816 O O . LYS A 1 745 ? 4.393 25.836 -6.282 1.00 84.12 745 LYS A O 1
ATOM 5821 N N . LYS A 1 746 ? 6.345 26.188 -5.215 1.00 87.44 746 LYS A N 1
ATOM 5822 C CA . LYS A 1 746 ? 5.879 26.928 -4.049 1.00 87.44 746 LYS A CA 1
ATOM 5823 C C . LYS A 1 746 ? 7.007 27.847 -3.592 1.00 87.44 746 LYS A C 1
ATOM 5825 O O . LYS A 1 746 ? 8.118 27.756 -4.116 1.00 87.44 746 LYS A O 1
ATOM 5830 N N . ASP A 1 747 ? 6.711 28.680 -2.615 1.00 86.56 747 ASP A N 1
ATOM 5831 C CA . ASP A 1 747 ? 7.682 29.540 -1.952 1.00 86.56 747 ASP A CA 1
ATOM 5832 C C . ASP A 1 747 ? 8.756 28.709 -1.244 1.00 86.56 747 ASP A C 1
ATOM 5834 O O . ASP A 1 747 ? 8.455 27.807 -0.456 1.00 86.56 747 ASP A O 1
ATOM 5838 N N . ILE A 1 748 ? 10.017 28.955 -1.605 1.00 89.94 748 ILE A N 1
ATOM 5839 C CA . ILE A 1 748 ? 11.172 28.143 -1.213 1.00 89.94 748 ILE A CA 1
ATOM 5840 C C . ILE A 1 748 ? 12.352 29.069 -0.891 1.00 89.94 748 ILE A C 1
ATOM 5842 O O . ILE A 1 748 ? 12.755 29.881 -1.724 1.00 89.94 748 ILE A O 1
ATOM 5846 N N . ALA A 1 749 ? 12.937 28.904 0.297 1.00 92.75 749 ALA A N 1
ATOM 5847 C CA . ALA A 1 749 ? 14.125 29.637 0.742 1.00 92.75 749 ALA A CA 1
ATOM 5848 C C . ALA A 1 749 ? 15.423 29.138 0.076 1.00 92.75 749 ALA A C 1
ATOM 5850 O O . ALA A 1 749 ? 15.505 27.979 -0.346 1.00 92.75 749 ALA A O 1
ATOM 5851 N N . ILE A 1 750 ? 16.472 29.972 0.050 1.00 95.12 750 ILE A N 1
ATOM 5852 C CA . ILE A 1 750 ? 17.767 29.677 -0.602 1.00 95.12 750 ILE A CA 1
ATOM 5853 C C . ILE A 1 750 ? 18.354 28.345 -0.120 1.00 95.12 750 ILE A C 1
ATOM 5855 O O . ILE A 1 750 ? 18.723 27.503 -0.941 1.00 95.12 750 ILE A O 1
ATOM 5859 N N . LYS A 1 751 ? 18.335 28.086 1.193 1.00 93.38 751 LYS A N 1
ATOM 5860 C CA . LYS A 1 751 ? 18.852 26.848 1.803 1.00 93.38 751 LYS A CA 1
ATOM 5861 C C . LYS A 1 751 ? 18.330 25.537 1.205 1.00 93.38 751 LYS A C 1
ATOM 5863 O O . LYS A 1 751 ? 19.019 24.519 1.235 1.00 93.38 751 LYS A O 1
ATOM 5868 N N . ASN A 1 752 ? 17.125 25.532 0.632 1.00 93.38 752 ASN A N 1
ATOM 5869 C CA . ASN A 1 752 ? 16.541 24.338 0.009 1.00 93.38 752 ASN A CA 1
ATOM 5870 C C . ASN A 1 752 ? 17.250 23.956 -1.300 1.00 93.38 752 ASN A C 1
ATOM 5872 O O . ASN A 1 752 ? 17.219 22.793 -1.704 1.00 93.38 752 ASN A O 1
ATOM 5876 N N . TRP A 1 753 ? 17.889 24.921 -1.959 1.00 94.00 753 TRP A N 1
ATOM 5877 C CA . TRP A 1 753 ? 18.602 24.743 -3.220 1.00 94.00 753 TRP A CA 1
ATOM 5878 C C . TRP A 1 753 ? 20.078 24.385 -3.020 1.00 94.00 753 TRP A C 1
ATOM 5880 O O . TRP A 1 753 ? 20.744 24.036 -3.987 1.00 94.00 753 TRP A O 1
ATOM 5890 N N . ILE A 1 754 ? 20.590 24.403 -1.787 1.00 95.25 754 ILE A N 1
ATOM 5891 C CA . ILE A 1 754 ? 22.001 24.146 -1.474 1.00 95.25 754 ILE A CA 1
ATOM 5892 C C . ILE A 1 754 ? 22.225 22.660 -1.145 1.00 95.25 754 ILE A C 1
ATOM 5894 O O . ILE A 1 754 ? 21.484 22.062 -0.363 1.00 95.25 754 ILE A O 1
ATOM 5898 N N . ALA A 1 755 ? 23.266 22.049 -1.720 1.00 93.06 755 ALA A N 1
ATOM 5899 C CA . ALA A 1 755 ? 23.670 20.678 -1.393 1.00 93.06 755 ALA A CA 1
ATOM 5900 C C . ALA A 1 755 ? 24.165 20.566 0.066 1.00 93.06 755 ALA A C 1
ATOM 5902 O O . ALA A 1 755 ? 24.808 21.502 0.543 1.00 93.06 755 ALA A O 1
ATOM 5903 N N . PRO A 1 756 ? 24.009 19.417 0.761 1.00 89.50 756 PRO A N 1
ATOM 5904 C CA . PRO A 1 756 ? 24.275 19.326 2.202 1.00 89.50 756 PRO A CA 1
ATOM 5905 C C . PRO A 1 756 ? 25.684 19.771 2.592 1.00 89.50 756 PRO A C 1
ATOM 5907 O O . PRO A 1 756 ? 25.879 20.458 3.587 1.00 89.50 756 PRO A O 1
ATOM 5910 N N . SER A 1 757 ? 26.678 19.427 1.767 1.00 90.06 757 SER A N 1
ATOM 5911 C CA . SER A 1 757 ? 28.090 19.727 2.016 1.00 90.06 757 SER A CA 1
ATOM 5912 C C . SER A 1 757 ? 28.447 21.218 1.977 1.00 90.06 757 SER A C 1
ATOM 5914 O O . SER A 1 757 ? 29.546 21.557 2.404 1.00 90.06 757 SER A O 1
ATOM 5916 N N . PHE A 1 758 ? 27.565 22.070 1.444 1.00 93.88 758 PHE A N 1
ATOM 5917 C CA . PHE A 1 758 ? 27.764 23.518 1.286 1.00 93.88 758 PHE A CA 1
ATOM 5918 C C . PHE A 1 758 ? 26.976 24.344 2.308 1.00 93.88 758 PHE A C 1
ATOM 5920 O O . PHE A 1 758 ? 27.212 25.538 2.429 1.00 93.88 758 PHE A O 1
ATOM 5927 N N . LEU A 1 759 ? 26.070 23.732 3.081 1.00 93.81 759 LEU A N 1
ATOM 5928 C CA . LEU A 1 759 ? 25.325 24.450 4.124 1.00 93.81 759 LEU A CA 1
ATOM 5929 C C . LEU A 1 759 ? 26.268 25.056 5.176 1.00 93.81 759 LEU A C 1
ATOM 5931 O O . LEU A 1 759 ? 26.042 26.161 5.643 1.00 93.81 759 LEU A O 1
ATOM 5935 N N . LYS A 1 760 ? 27.385 24.385 5.479 1.00 93.44 760 LYS A N 1
ATOM 5936 C CA . LYS A 1 760 ? 28.407 24.885 6.414 1.00 93.44 760 LYS A CA 1
ATOM 5937 C C . LYS A 1 760 ? 29.109 26.179 5.974 1.00 93.44 760 LYS A C 1
ATOM 5939 O O . LYS A 1 760 ? 29.832 26.766 6.773 1.00 93.44 760 LYS A O 1
ATOM 5944 N N . ASP A 1 761 ? 28.952 26.584 4.713 1.00 94.88 761 ASP A N 1
ATOM 5945 C CA . ASP A 1 761 ? 29.632 27.755 4.155 1.00 94.88 761 ASP A CA 1
ATOM 5946 C C . ASP A 1 761 ? 28.886 29.067 4.480 1.00 94.88 761 ASP A C 1
ATOM 5948 O O . ASP A 1 761 ? 29.405 30.147 4.207 1.00 94.88 761 ASP A O 1
ATOM 5952 N N . ALA A 1 762 ? 27.700 28.991 5.100 1.00 95.06 762 ALA A N 1
ATOM 5953 C CA . ALA A 1 762 ? 26.949 30.138 5.606 1.00 95.06 762 ALA A CA 1
ATOM 5954 C C . ALA A 1 762 ? 26.656 29.968 7.113 1.00 95.06 762 ALA A C 1
ATOM 5956 O O . ALA A 1 762 ? 26.075 28.954 7.506 1.00 95.06 762 ALA A O 1
ATOM 5957 N N . PRO A 1 763 ? 27.001 30.947 7.976 1.00 94.25 763 PRO A N 1
ATOM 5958 C CA . PRO A 1 763 ? 26.757 30.842 9.418 1.00 94.25 763 PRO A CA 1
ATOM 5959 C C . PRO A 1 763 ? 25.289 30.596 9.796 1.00 94.25 763 PRO A C 1
ATOM 5961 O O . PRO A 1 763 ? 25.031 29.802 10.700 1.00 94.25 763 PRO A O 1
ATOM 5964 N N . SER A 1 764 ? 24.339 31.209 9.077 1.00 94.31 764 SER A N 1
ATOM 5965 C CA . SER A 1 764 ? 22.891 31.020 9.278 1.00 94.31 764 SER A CA 1
ATOM 5966 C C . SER A 1 764 ? 22.421 29.583 9.036 1.00 94.31 764 SER A C 1
ATOM 5968 O O . SER A 1 764 ? 21.386 29.180 9.558 1.00 94.31 764 SER A O 1
ATOM 5970 N N . LEU A 1 765 ? 23.190 28.789 8.285 1.00 94.75 765 LEU A N 1
ATOM 5971 C CA . LEU A 1 765 ? 22.830 27.436 7.857 1.00 94.75 765 LEU A CA 1
ATOM 5972 C C . LEU A 1 765 ? 23.570 26.334 8.632 1.00 94.75 765 LEU A C 1
ATOM 5974 O O . LEU A 1 765 ? 23.440 25.156 8.300 1.00 94.75 765 LEU A O 1
ATOM 5978 N N . MET A 1 766 ? 24.340 26.671 9.673 1.00 92.62 766 MET A N 1
ATOM 5979 C CA . MET A 1 766 ? 25.104 25.681 10.446 1.00 92.62 766 MET A CA 1
ATOM 5980 C C . MET A 1 766 ? 24.221 24.678 11.198 1.00 92.62 766 MET A C 1
ATOM 5982 O O . MET A 1 766 ? 24.584 23.506 11.308 1.00 92.62 766 MET A O 1
ATOM 5986 N N . GLU A 1 767 ? 23.056 25.100 11.692 1.00 90.19 767 GLU A N 1
ATOM 5987 C CA . GLU A 1 767 ? 22.090 24.185 12.309 1.00 90.19 767 GLU A CA 1
ATOM 5988 C C . GLU A 1 767 ? 21.508 23.221 11.269 1.00 90.19 767 GLU A C 1
ATOM 5990 O O . GLU A 1 767 ? 21.541 22.007 11.466 1.00 90.19 767 GLU A O 1
ATOM 5995 N N . ASP A 1 768 ? 21.097 23.742 10.107 1.00 90.56 768 ASP A N 1
ATOM 5996 C CA . ASP A 1 768 ? 20.648 22.930 8.975 1.00 90.56 768 ASP A CA 1
ATOM 5997 C C . ASP A 1 768 ? 21.748 21.943 8.521 1.00 90.56 768 ASP A C 1
ATOM 5999 O O . ASP A 1 768 ? 21.459 20.773 8.262 1.00 90.56 768 ASP A O 1
ATOM 6003 N N . TYR A 1 769 ? 23.019 22.365 8.484 1.00 89.88 769 TYR A N 1
ATOM 6004 C CA . TYR A 1 769 ? 24.167 21.499 8.186 1.00 89.88 769 TYR A CA 1
ATOM 6005 C C . TYR A 1 769 ? 24.320 20.365 9.202 1.00 89.88 769 TYR A C 1
ATOM 6007 O O . TYR A 1 769 ? 24.555 19.220 8.811 1.00 89.88 769 TYR A O 1
ATOM 6015 N N . ASN A 1 770 ? 24.184 20.657 10.496 1.00 86.69 770 ASN A N 1
ATOM 6016 C CA . ASN A 1 770 ? 24.288 19.647 11.545 1.00 86.69 770 ASN A CA 1
ATOM 6017 C C . ASN A 1 770 ? 23.139 18.636 11.453 1.00 86.69 770 ASN A C 1
ATOM 6019 O O . ASN A 1 770 ? 23.373 17.423 11.464 1.00 86.69 770 ASN A O 1
ATOM 6023 N N . THR A 1 771 ? 21.916 19.136 11.280 1.00 85.50 771 THR A N 1
ATOM 6024 C CA . THR A 1 771 ? 20.692 18.342 11.170 1.00 85.50 771 THR A CA 1
ATOM 6025 C C . THR A 1 771 ? 20.703 17.466 9.922 1.00 85.50 771 THR A C 1
ATOM 6027 O O . THR A 1 771 ? 20.643 16.241 10.026 1.00 85.50 771 THR A O 1
ATOM 6030 N N . VAL A 1 772 ? 20.830 18.052 8.730 1.00 85.19 772 VAL A N 1
ATOM 6031 C CA . VAL A 1 772 ? 20.832 17.310 7.457 1.00 85.19 772 VAL A CA 1
ATOM 6032 C C . VAL A 1 772 ? 22.069 16.421 7.352 1.00 85.19 772 VAL A C 1
ATOM 6034 O O . VAL A 1 772 ? 21.971 15.268 6.931 1.00 85.19 772 VAL A O 1
ATOM 6037 N N . GLY A 1 773 ? 23.222 16.924 7.796 1.00 80.31 773 GLY A N 1
ATOM 6038 C CA . GLY A 1 773 ? 24.491 16.209 7.813 1.00 80.31 773 GLY A CA 1
ATOM 6039 C C . GLY A 1 773 ? 24.444 14.901 8.594 1.00 80.31 773 GLY A C 1
ATOM 6040 O O . GLY A 1 773 ? 25.029 13.918 8.155 1.00 80.31 773 GLY A O 1
ATOM 6041 N N . SER A 1 774 ? 23.680 14.840 9.685 1.00 82.38 774 SER A N 1
ATOM 6042 C CA . SER A 1 774 ? 23.534 13.636 10.515 1.00 82.38 774 SER A CA 1
ATOM 6043 C C . SER A 1 774 ? 23.005 12.387 9.787 1.00 82.38 774 SER A C 1
ATOM 6045 O O . SER A 1 774 ? 23.085 11.285 10.332 1.00 82.38 774 SER A O 1
ATOM 6047 N N . GLN A 1 775 ? 22.480 12.541 8.566 1.00 78.00 775 GLN A N 1
ATOM 6048 C CA . GLN A 1 775 ? 22.013 11.449 7.706 1.00 78.00 775 GLN A CA 1
ATOM 6049 C C . GLN A 1 775 ? 23.119 10.831 6.841 1.00 78.00 775 GLN A C 1
ATOM 6051 O O . GLN A 1 775 ? 22.933 9.732 6.321 1.00 78.00 775 GLN A O 1
ATOM 6056 N N . TYR A 1 776 ? 24.245 11.522 6.657 1.00 78.38 776 TYR A N 1
ATOM 6057 C CA . TYR A 1 776 ? 25.297 11.129 5.726 1.00 78.38 776 TYR A CA 1
ATOM 6058 C C . TYR A 1 776 ? 26.529 10.655 6.490 1.00 78.38 776 TYR A C 1
ATOM 6060 O O . TYR A 1 776 ? 27.060 11.386 7.322 1.00 78.38 776 TYR A O 1
ATOM 6068 N N . CYS A 1 777 ? 27.011 9.442 6.204 1.00 79.50 777 CYS A N 1
ATOM 6069 C CA . CYS A 1 777 ? 28.128 8.849 6.947 1.00 79.50 777 CYS A CA 1
ATOM 6070 C C . CYS A 1 777 ? 29.470 9.574 6.764 1.00 79.50 777 CYS A C 1
ATOM 6072 O O . CYS A 1 777 ? 30.406 9.324 7.516 1.00 79.50 777 CYS A O 1
ATOM 6074 N N . ASP A 1 778 ? 29.572 10.497 5.808 1.00 75.00 778 ASP A N 1
ATOM 6075 C CA . ASP A 1 778 ? 30.720 11.382 5.615 1.00 75.00 778 ASP A CA 1
ATOM 6076 C C . ASP A 1 778 ? 30.652 12.681 6.443 1.00 75.00 778 ASP A C 1
ATOM 6078 O O . ASP A 1 778 ? 31.605 13.464 6.430 1.00 75.00 778 ASP A O 1
ATOM 6082 N N . ASN A 1 779 ? 29.575 12.909 7.200 1.00 80.06 779 ASN A N 1
ATOM 6083 C CA . ASN A 1 779 ? 29.435 14.054 8.093 1.00 80.06 779 ASN A CA 1
ATOM 6084 C C . ASN A 1 779 ? 29.885 13.725 9.535 1.00 80.06 779 ASN A C 1
ATOM 6086 O O . ASN A 1 779 ? 29.523 12.669 10.064 1.00 80.06 779 ASN A O 1
ATOM 6090 N N . PRO A 1 780 ? 30.579 14.648 10.234 1.00 78.56 780 PRO A N 1
ATOM 6091 C CA . PRO A 1 780 ? 30.997 14.451 11.626 1.00 78.56 780 PRO A CA 1
ATOM 6092 C C . PRO A 1 780 ? 29.863 14.116 12.613 1.00 78.56 780 PRO A C 1
ATOM 6094 O O . PRO A 1 780 ? 30.102 13.446 13.616 1.00 78.56 780 PRO A O 1
ATOM 6097 N N . ASN A 1 781 ? 28.627 14.536 12.329 1.00 83.25 781 ASN A N 1
ATOM 6098 C CA . ASN A 1 781 ? 27.476 14.332 13.213 1.00 83.25 781 ASN A CA 1
ATOM 6099 C C . ASN A 1 781 ? 26.788 12.965 13.038 1.00 83.25 781 ASN A C 1
ATOM 6101 O O . ASN A 1 781 ? 25.911 12.616 13.831 1.00 83.25 781 ASN A O 1
ATOM 6105 N N . TYR A 1 782 ? 27.176 12.164 12.038 1.00 85.81 782 TYR A N 1
ATOM 6106 C CA . TYR A 1 782 ? 26.518 10.892 11.721 1.00 85.81 782 TYR A CA 1
ATOM 6107 C C . TYR A 1 782 ? 26.528 9.903 12.890 1.00 85.81 782 TYR A C 1
ATOM 6109 O O . TYR A 1 782 ? 25.481 9.441 13.343 1.00 85.81 782 TYR A O 1
ATOM 6117 N N . LEU A 1 783 ? 27.709 9.615 13.445 1.00 89.69 783 LEU A N 1
ATOM 6118 C CA . LEU A 1 783 ? 27.840 8.648 14.540 1.00 89.69 783 LEU A CA 1
ATOM 6119 C C . LEU A 1 783 ? 27.229 9.159 15.854 1.00 89.69 783 LEU A C 1
ATOM 6121 O O . LEU A 1 783 ? 26.823 8.354 16.694 1.00 89.69 783 LEU A O 1
ATOM 6125 N N . ALA A 1 784 ? 27.156 10.479 16.053 1.00 87.81 784 ALA A N 1
ATOM 6126 C CA . ALA A 1 784 ? 26.458 11.070 17.194 1.00 87.81 784 ALA A CA 1
ATOM 6127 C C . ALA A 1 784 ? 24.943 10.843 17.082 1.00 87.81 784 ALA A C 1
ATOM 6129 O O . ALA A 1 784 ? 24.296 10.445 18.049 1.00 87.81 784 ALA A O 1
ATOM 6130 N N . ASN A 1 785 ? 24.392 10.991 15.879 1.00 86.69 785 ASN A N 1
ATOM 6131 C CA . ASN A 1 785 ? 22.988 10.731 15.603 1.00 86.69 785 ASN A CA 1
ATOM 6132 C C . ASN A 1 785 ? 22.608 9.246 15.740 1.00 86.69 785 ASN A C 1
ATOM 6134 O O . ASN A 1 785 ? 21.569 8.943 16.319 1.00 86.69 785 ASN A O 1
ATOM 6138 N N . VAL A 1 786 ? 23.467 8.307 15.323 1.00 89.25 786 VAL A N 1
ATOM 6139 C CA . VAL A 1 786 ? 23.219 6.869 15.570 1.00 89.25 786 VAL A CA 1
ATOM 6140 C C . VAL A 1 786 ? 23.188 6.558 17.075 1.00 89.25 786 VAL A C 1
ATOM 6142 O O . VAL A 1 786 ? 22.361 5.766 17.522 1.00 89.25 786 VAL A O 1
ATOM 6145 N N . ARG A 1 787 ? 24.016 7.221 17.894 1.00 91.38 787 ARG A N 1
ATOM 6146 C CA . ARG A 1 787 ? 23.948 7.078 19.361 1.00 91.38 787 ARG A CA 1
ATOM 6147 C C . ARG A 1 787 ? 22.685 7.677 19.956 1.00 91.38 787 ARG A C 1
ATOM 6149 O O . ARG A 1 787 ? 22.060 7.024 20.785 1.00 91.38 787 ARG A O 1
ATOM 6156 N N . ARG A 1 788 ? 22.295 8.880 19.518 1.00 89.75 788 ARG A N 1
ATOM 6157 C CA . ARG A 1 788 ? 21.007 9.490 19.880 1.00 89.75 788 ARG A CA 1
ATOM 6158 C C . ARG A 1 788 ? 19.867 8.515 19.598 1.00 89.75 788 ARG A C 1
ATOM 6160 O O . ARG A 1 788 ? 19.080 8.246 20.490 1.00 89.75 788 ARG A O 1
ATOM 6167 N N . TYR A 1 789 ? 19.851 7.917 18.410 1.00 89.94 789 TYR A N 1
ATOM 6168 C CA . TYR A 1 789 ? 18.850 6.938 17.997 1.00 89.94 789 TYR A CA 1
ATOM 6169 C C . TYR A 1 789 ? 18.791 5.699 18.912 1.00 89.94 789 TYR A C 1
ATOM 6171 O O . TYR A 1 789 ? 17.705 5.266 19.292 1.00 89.94 789 TYR A O 1
ATOM 6179 N N . ILE A 1 790 ? 19.941 5.149 19.327 1.00 93.19 790 ILE A N 1
ATOM 6180 C CA . ILE A 1 790 ? 19.994 4.063 20.327 1.00 93.19 790 ILE A CA 1
ATOM 6181 C C . ILE A 1 790 ? 19.399 4.526 21.664 1.00 93.19 790 ILE A C 1
ATOM 6183 O O . ILE A 1 790 ? 18.606 3.801 22.265 1.00 93.19 790 ILE A O 1
ATOM 6187 N N . THR A 1 791 ? 19.780 5.715 22.138 1.00 92.75 791 THR A N 1
ATOM 6188 C CA . THR A 1 791 ? 19.281 6.288 23.397 1.00 92.75 791 THR A CA 1
ATOM 6189 C C . THR A 1 791 ? 17.773 6.516 23.351 1.00 92.75 791 THR A C 1
ATOM 6191 O O . THR A 1 791 ? 17.082 6.122 24.283 1.00 92.75 791 THR A O 1
ATOM 6194 N N . GLU A 1 792 ? 17.252 7.082 22.263 1.00 90.00 792 GLU A N 1
ATOM 6195 C CA . GLU A 1 792 ? 15.820 7.315 22.058 1.00 90.00 792 GLU A CA 1
ATOM 6196 C C . GLU A 1 792 ? 15.028 6.004 22.061 1.00 90.00 792 GLU A C 1
ATOM 6198 O O . GLU A 1 792 ? 13.972 5.939 22.679 1.00 90.00 792 GLU A O 1
ATOM 6203 N N . TRP A 1 793 ? 15.543 4.928 21.455 1.00 92.06 793 TRP A N 1
ATOM 6204 C CA . TRP A 1 793 ? 14.908 3.610 21.557 1.00 92.06 793 TRP A CA 1
ATOM 6205 C C . TRP A 1 793 ? 14.940 3.040 22.974 1.00 92.06 793 TRP A C 1
ATOM 6207 O O . TRP A 1 793 ? 13.929 2.519 23.444 1.00 92.06 793 TRP A O 1
ATOM 6217 N N . LYS A 1 794 ? 16.070 3.149 23.681 1.00 92.94 794 LYS A N 1
ATOM 6218 C CA . LYS A 1 794 ? 16.163 2.709 25.082 1.00 92.94 794 LYS A CA 1
ATOM 6219 C C . LYS A 1 794 ? 15.183 3.490 25.972 1.00 92.94 794 LYS A C 1
ATOM 6221 O O . LYS A 1 794 ? 14.509 2.868 26.788 1.00 92.94 794 LYS A O 1
ATOM 6226 N N . ALA A 1 795 ? 15.045 4.802 25.769 1.00 89.62 795 ALA A N 1
ATOM 6227 C CA . ALA A 1 795 ? 14.069 5.646 26.461 1.00 89.62 795 ALA A CA 1
ATOM 6228 C C . ALA A 1 795 ? 12.622 5.299 26.071 1.00 89.62 795 ALA A C 1
ATOM 6230 O O . ALA A 1 795 ? 11.757 5.189 26.936 1.00 89.62 795 ALA A O 1
ATOM 6231 N N . TYR A 1 796 ? 12.361 5.026 24.789 1.00 88.00 796 TYR A N 1
ATOM 6232 C CA . TYR A 1 796 ? 11.048 4.586 24.320 1.00 88.00 796 TYR A CA 1
ATOM 6233 C C . TYR A 1 796 ? 10.563 3.350 25.079 1.00 88.00 796 TYR A C 1
ATOM 6235 O O . TYR A 1 796 ? 9.461 3.357 25.628 1.00 88.00 796 TYR A O 1
ATOM 6243 N N . TRP A 1 797 ? 11.407 2.324 25.200 1.00 88.56 797 TRP A N 1
ATOM 6244 C CA . TRP A 1 797 ? 11.054 1.109 25.937 1.00 88.56 797 TRP A CA 1
ATOM 6245 C C . TRP A 1 797 ? 11.076 1.276 27.459 1.00 88.56 797 TRP A C 1
ATOM 6247 O O . TRP A 1 797 ? 10.270 0.650 28.140 1.00 88.56 797 TRP A O 1
ATOM 6257 N N . GLY A 1 798 ? 11.995 2.083 27.995 1.00 87.75 798 GLY A N 1
ATOM 6258 C CA . GLY A 1 798 ? 12.196 2.232 29.439 1.00 87.75 798 GLY A CA 1
ATOM 6259 C C . GLY A 1 798 ? 11.256 3.226 30.122 1.00 87.75 798 GLY A C 1
ATOM 6260 O O . GLY A 1 798 ? 10.997 3.086 31.313 1.00 87.75 798 GLY A O 1
ATOM 6261 N N . GLU A 1 799 ? 10.741 4.210 29.386 1.00 83.88 799 GLU A N 1
ATOM 6262 C CA . GLU A 1 799 ? 9.986 5.336 29.946 1.00 83.88 799 GLU A CA 1
ATOM 6263 C C . GLU A 1 799 ? 8.621 5.483 29.274 1.00 83.88 799 GLU A C 1
ATOM 6265 O O . GLU A 1 799 ? 7.590 5.489 29.951 1.00 83.88 799 GLU A O 1
ATOM 6270 N N . HIS A 1 800 ? 8.591 5.555 27.938 1.00 78.31 800 HIS A N 1
ATOM 6271 C CA . HIS A 1 800 ? 7.351 5.830 27.213 1.00 78.31 800 HIS A CA 1
ATOM 6272 C C . HIS A 1 800 ? 6.372 4.657 27.280 1.00 78.31 800 HIS A C 1
ATOM 6274 O O . HIS A 1 800 ? 5.213 4.864 27.634 1.00 78.31 800 HIS A O 1
ATOM 6280 N N . ILE A 1 801 ? 6.812 3.426 27.003 1.00 80.50 801 ILE A N 1
ATOM 6281 C CA . ILE A 1 801 ? 5.904 2.271 27.041 1.00 80.50 801 ILE A CA 1
ATOM 6282 C C . ILE A 1 801 ? 5.314 2.014 28.437 1.00 80.50 801 ILE A C 1
ATOM 6284 O O . ILE A 1 801 ? 4.094 1.862 28.515 1.00 80.50 801 ILE A O 1
ATOM 6288 N N . PRO A 1 802 ? 6.085 2.023 29.542 1.00 80.62 802 PRO A N 1
ATOM 6289 C CA . PRO A 1 802 ? 5.514 1.871 30.880 1.00 80.62 802 PRO A CA 1
ATOM 6290 C C . PRO A 1 802 ? 4.449 2.924 31.215 1.00 80.62 802 PRO A C 1
ATOM 6292 O O . PRO A 1 802 ? 3.360 2.560 31.656 1.00 80.62 802 PRO A O 1
ATOM 6295 N N . ALA A 1 803 ? 4.712 4.205 30.928 1.00 76.69 803 ALA A N 1
ATOM 6296 C CA . ALA A 1 803 ? 3.738 5.276 31.152 1.00 76.69 803 ALA A CA 1
ATOM 6297 C C . ALA A 1 803 ? 2.452 5.073 30.327 1.00 76.69 803 ALA A C 1
ATOM 6299 O O . ALA A 1 803 ? 1.345 5.342 30.791 1.00 76.69 803 ALA A O 1
ATOM 6300 N N . MET A 1 804 ? 2.579 4.553 29.104 1.00 71.62 804 MET A N 1
ATOM 6301 C CA . MET A 1 804 ? 1.430 4.234 28.255 1.00 71.62 804 MET A CA 1
ATOM 6302 C C . MET A 1 804 ? 0.634 3.027 28.756 1.00 71.62 804 MET A C 1
ATOM 6304 O O . MET A 1 804 ? -0.596 3.049 28.718 1.00 71.62 804 MET A O 1
ATOM 6308 N N . MET A 1 805 ? 1.316 1.977 29.222 1.00 75.56 805 MET A N 1
ATOM 6309 C CA . MET A 1 805 ? 0.668 0.804 29.814 1.00 75.56 805 MET A CA 1
ATOM 6310 C C . MET A 1 805 ? -0.122 1.178 31.071 1.00 75.56 805 MET A C 1
ATOM 6312 O O . MET A 1 805 ? -1.192 0.621 31.291 1.00 75.56 805 MET A O 1
ATOM 6316 N N . GLU A 1 806 ? 0.364 2.141 31.855 1.00 77.69 806 GLU A N 1
ATOM 6317 C CA . GLU A 1 806 ? -0.344 2.672 33.023 1.00 77.69 806 GLU A CA 1
ATOM 6318 C C . GLU A 1 806 ? -1.586 3.494 32.638 1.00 77.69 806 GLU A C 1
ATOM 6320 O O . GLU A 1 806 ? -2.632 3.366 33.271 1.00 77.69 806 GLU A O 1
ATOM 6325 N N . ALA A 1 807 ? -1.502 4.310 31.582 1.00 72.44 807 ALA A N 1
ATOM 6326 C CA . ALA A 1 807 ? -2.609 5.168 31.155 1.00 72.44 807 ALA A CA 1
ATOM 6327 C C . ALA A 1 807 ? -3.755 4.413 30.456 1.00 72.44 807 ALA A C 1
ATOM 6329 O O . ALA A 1 807 ? -4.886 4.904 30.430 1.00 72.44 807 ALA A O 1
ATOM 6330 N N . GLU A 1 808 ? -3.462 3.264 29.832 1.00 70.06 808 GLU A N 1
ATOM 6331 C CA . GLU A 1 808 ? -4.407 2.449 29.044 1.00 70.06 808 GLU A CA 1
ATOM 6332 C C . GLU A 1 808 ? -5.192 3.249 27.977 1.00 70.06 808 GLU A C 1
ATOM 6334 O O . GLU A 1 808 ? -6.294 2.879 27.548 1.00 70.06 808 GLU A O 1
ATOM 6339 N N . ALA A 1 809 ? -4.616 4.370 27.544 1.00 64.94 809 ALA A N 1
ATOM 6340 C CA . ALA A 1 809 ? -5.195 5.344 26.636 1.00 64.94 809 ALA A CA 1
ATOM 6341 C C . ALA A 1 809 ? -4.112 5.913 25.714 1.00 64.94 809 ALA A C 1
ATOM 6343 O O . ALA A 1 809 ? -2.927 5.925 26.041 1.00 64.94 809 ALA A O 1
ATOM 6344 N N . VAL A 1 810 ? -4.537 6.401 24.550 1.00 56.72 810 VAL A N 1
ATOM 6345 C CA . VAL A 1 810 ? -3.652 7.068 23.592 1.00 56.72 810 VAL A CA 1
ATOM 6346 C C . VAL A 1 810 ? -3.684 8.571 23.880 1.00 56.72 810 VAL A C 1
ATOM 6348 O O . VAL A 1 810 ? -4.775 9.140 23.817 1.00 56.72 810 VAL A O 1
ATOM 6351 N N . PRO A 1 811 ? -2.550 9.232 24.178 1.00 51.94 811 PRO A N 1
ATOM 6352 C CA . PRO A 1 811 ? -2.513 10.684 24.331 1.00 51.94 811 PRO A CA 1
ATOM 6353 C C . PRO A 1 811 ? -2.966 11.380 23.036 1.00 51.94 811 PRO A C 1
ATOM 6355 O O . PRO A 1 811 ? -2.424 11.104 21.961 1.00 51.94 811 PRO A O 1
ATOM 6358 N N . ASP A 1 812 ? -3.988 12.233 23.159 1.00 51.69 812 ASP A N 1
ATOM 6359 C CA . ASP A 1 812 ? -4.645 1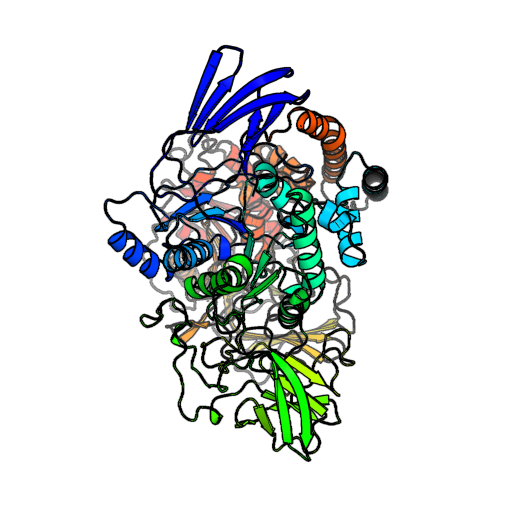3.079 22.149 1.00 51.69 812 ASP A CA 1
ATOM 6360 C C . ASP A 1 812 ? -4.088 12.997 20.714 1.00 51.69 812 ASP A C 1
ATOM 6362 O O . ASP A 1 812 ? -3.335 13.845 20.239 1.00 51.69 812 ASP A O 1
ATOM 6366 N N . GLY A 1 813 ? -4.517 11.961 19.985 1.00 49.78 813 GLY A N 1
ATOM 6367 C CA . GLY A 1 813 ? -4.408 11.886 18.524 1.00 49.78 813 GLY A CA 1
ATOM 6368 C C . GLY A 1 813 ? -3.068 11.416 17.947 1.00 49.78 813 GLY A C 1
ATOM 6369 O O . GLY A 1 813 ? -2.979 11.242 16.731 1.00 49.78 813 GLY A O 1
ATOM 6370 N N . SER A 1 814 ? -2.047 11.150 18.766 1.00 50.25 814 SER A N 1
ATOM 6371 C CA . SER A 1 814 ? -0.775 10.590 18.285 1.00 50.25 814 SER A CA 1
ATOM 6372 C C . SER A 1 814 ? -0.813 9.056 18.280 1.00 50.25 814 SER A C 1
ATOM 6374 O O . SER A 1 814 ? -1.140 8.423 19.275 1.00 50.25 814 SER A O 1
ATOM 6376 N N . SER A 1 815 ? -0.508 8.412 17.153 1.00 49.75 815 SER A N 1
ATOM 6377 C CA . SER A 1 815 ? -0.456 6.947 17.037 1.00 49.75 815 SER A CA 1
ATOM 6378 C C . SER A 1 815 ? 0.655 6.348 17.918 1.00 49.75 815 SER A C 1
ATOM 6380 O O . SER A 1 815 ? 1.771 6.230 17.443 1.00 49.75 815 SER A O 1
ATOM 6382 N N . TRP A 1 816 ? 0.382 5.984 19.175 1.00 59.28 816 TRP A N 1
ATOM 6383 C CA . TRP A 1 816 ? 1.313 5.352 20.141 1.00 59.28 816 TRP A CA 1
ATOM 6384 C C . TRP A 1 816 ? 2.787 5.801 20.086 1.00 59.28 816 TRP A C 1
ATOM 6386 O O . TRP A 1 816 ? 3.713 4.983 20.068 1.00 59.28 816 TRP A O 1
ATOM 6396 N N . GLY A 1 817 ? 2.991 7.119 20.088 1.00 51.94 817 GLY A N 1
ATOM 6397 C CA . GLY A 1 817 ? 4.311 7.739 19.996 1.00 51.94 817 GLY A CA 1
ATOM 6398 C C . GLY A 1 817 ? 4.902 7.700 18.584 1.00 51.94 817 GLY A C 1
ATOM 6399 O O . GLY A 1 817 ? 4.640 6.807 17.778 1.00 51.94 817 GLY A O 1
ATOM 6400 N N . GLN A 1 818 ? 5.721 8.698 18.258 1.00 64.12 818 GLN A N 1
ATOM 6401 C CA . GLN A 1 818 ? 6.578 8.599 17.083 1.00 64.12 818 GLN A CA 1
ATOM 6402 C C . GLN A 1 818 ? 7.687 7.597 17.392 1.00 64.12 818 GLN A C 1
ATOM 6404 O O . GLN A 1 818 ? 8.420 7.768 18.365 1.00 64.12 818 GLN A O 1
ATOM 6409 N N . LEU A 1 819 ? 7.794 6.543 16.579 1.00 79.75 819 LEU A N 1
ATOM 6410 C CA . LEU A 1 819 ? 8.921 5.623 16.681 1.00 79.75 819 LEU A CA 1
ATOM 6411 C C . LEU A 1 819 ? 10.215 6.426 16.475 1.00 79.75 819 LEU A C 1
ATOM 6413 O O . LEU A 1 819 ? 10.269 7.213 15.519 1.00 79.75 819 LEU A O 1
ATOM 6417 N N . PRO A 1 820 ? 11.242 6.236 17.324 1.00 83.88 820 PRO A N 1
ATOM 6418 C CA . PRO A 1 820 ? 12.547 6.830 17.091 1.00 83.88 820 PRO A CA 1
ATOM 6419 C C . PRO A 1 820 ? 13.007 6.567 15.657 1.00 83.88 820 PRO A C 1
ATOM 6421 O O . PRO A 1 820 ? 12.760 5.500 15.085 1.00 83.88 820 PRO A O 1
ATOM 6424 N N . SER A 1 821 ? 13.672 7.551 15.058 1.00 80.81 821 SER A N 1
ATOM 6425 C CA . SER A 1 821 ? 14.129 7.495 13.672 1.00 80.81 821 SER A CA 1
ATOM 6426 C C . SER A 1 821 ? 15.575 7.976 13.594 1.00 80.81 821 SER A C 1
ATOM 6428 O O . SER A 1 821 ? 15.890 9.037 14.132 1.00 80.81 821 SER A O 1
ATOM 6430 N N . PRO A 1 822 ? 16.458 7.267 12.865 1.00 74.56 822 PRO A N 1
ATOM 6431 C CA . PRO A 1 822 ? 17.815 7.746 12.636 1.00 74.56 822 PRO A CA 1
ATOM 6432 C C . PRO A 1 822 ? 17.831 8.919 11.644 1.00 74.56 822 PRO A C 1
ATOM 6434 O O . PRO A 1 822 ? 18.865 9.543 11.439 1.00 74.56 822 PRO A O 1
ATOM 6437 N N . LYS A 1 823 ? 16.703 9.231 10.997 1.00 73.38 823 LYS A N 1
ATOM 6438 C CA . LYS A 1 823 ? 16.546 10.425 10.164 1.00 73.38 823 LYS A CA 1
ATOM 6439 C C . LYS A 1 823 ? 16.017 11.583 11.021 1.00 73.38 823 LYS A C 1
ATOM 6441 O O . LYS A 1 823 ? 15.104 11.330 11.811 1.00 73.38 823 LYS A O 1
ATOM 6446 N N . PRO A 1 824 ? 16.513 12.816 10.816 1.00 66.38 824 PRO A N 1
ATOM 6447 C CA . PRO A 1 824 ? 15.848 14.043 11.240 1.00 66.38 824 PRO A CA 1
ATOM 6448 C C . PRO A 1 824 ? 14.349 13.991 10.954 1.00 66.38 824 PRO A C 1
ATOM 6450 O O . PRO A 1 824 ? 13.921 13.484 9.907 1.00 66.38 824 PRO A O 1
ATOM 6453 N N . GLN A 1 825 ? 13.560 14.476 11.900 1.00 63.53 825 GLN A N 1
ATOM 6454 C CA . GLN A 1 825 ? 12.118 14.542 11.784 1.00 63.53 825 GLN A CA 1
ATOM 6455 C C . GLN A 1 825 ? 11.700 15.586 10.744 1.00 63.53 825 GLN A C 1
ATOM 6457 O O . GLN A 1 825 ? 12.432 16.513 10.387 1.00 63.53 825 GLN A O 1
ATOM 6462 N N . VAL A 1 826 ? 10.491 15.411 10.210 1.00 53.66 826 VAL A N 1
ATOM 6463 C CA . VAL A 1 826 ? 9.894 16.386 9.295 1.00 53.66 826 VAL A CA 1
ATOM 6464 C C . VAL A 1 826 ? 9.640 17.672 10.076 1.00 53.66 826 VAL A C 1
ATOM 6466 O O . VAL A 1 826 ? 8.786 17.691 10.954 1.00 53.66 826 VAL A O 1
ATOM 6469 N N . GLY A 1 827 ? 10.369 18.732 9.732 1.00 60.31 827 GLY A N 1
ATOM 6470 C CA . GLY A 1 827 ? 10.330 20.014 10.440 1.00 60.31 827 GLY A CA 1
ATOM 6471 C C . GLY A 1 827 ? 11.685 20.429 11.010 1.00 60.31 827 GLY A C 1
ATOM 6472 O O . GLY A 1 827 ? 11.929 21.625 11.105 1.00 60.31 827 GLY A O 1
ATOM 6473 N N . ASP A 1 828 ? 12.589 19.475 11.267 1.00 72.38 828 ASP A N 1
ATOM 6474 C CA . ASP A 1 828 ? 13.923 19.768 11.817 1.00 72.38 828 ASP A CA 1
ATOM 6475 C C . ASP A 1 828 ? 14.776 20.593 10.839 1.00 72.38 828 ASP A C 1
ATOM 6477 O O . ASP A 1 828 ? 15.595 21.410 11.245 1.00 72.38 828 ASP A O 1
ATOM 6481 N N . SER A 1 829 ? 14.602 20.371 9.532 1.00 84.44 829 SER A N 1
ATOM 6482 C CA . SER A 1 829 ? 15.178 21.189 8.463 1.00 84.44 829 SER A CA 1
ATOM 6483 C C . SER A 1 829 ? 14.518 20.869 7.118 1.00 84.44 829 SER A C 1
ATOM 6485 O O . SER A 1 829 ? 14.189 19.716 6.827 1.00 84.44 829 SER A O 1
ATOM 6487 N N . THR A 1 830 ? 14.353 21.885 6.269 1.00 87.06 830 THR A N 1
ATOM 6488 C CA . THR A 1 830 ? 13.984 21.729 4.848 1.00 87.06 830 THR A CA 1
ATOM 6489 C C . THR A 1 830 ? 15.171 21.941 3.911 1.00 87.06 830 THR A C 1
ATOM 6491 O O . THR A 1 830 ? 15.023 21.866 2.694 1.00 87.06 830 THR A O 1
ATOM 6494 N N . ALA A 1 831 ? 16.367 22.206 4.441 1.00 90.12 831 ALA A N 1
ATOM 6495 C CA . ALA A 1 831 ? 17.532 22.473 3.613 1.00 90.12 831 ALA A CA 1
ATOM 6496 C C . ALA A 1 831 ? 17.813 21.310 2.644 1.00 90.12 831 ALA A C 1
ATOM 6498 O O . ALA A 1 831 ? 17.506 20.146 2.914 1.00 90.12 831 ALA A O 1
ATOM 6499 N N . THR A 1 832 ? 18.364 21.638 1.472 1.00 91.06 832 THR A N 1
ATOM 6500 C CA . THR A 1 832 ? 18.679 20.691 0.386 1.00 91.06 832 THR A CA 1
ATOM 6501 C C . THR A 1 832 ? 17.478 20.048 -0.334 1.00 91.06 832 THR A C 1
ATOM 6503 O O . THR A 1 832 ? 17.645 19.440 -1.392 1.00 91.06 832 THR A O 1
ATOM 6506 N N . PHE A 1 833 ? 16.247 20.177 0.156 1.00 88.69 833 PHE A N 1
ATOM 6507 C CA . PHE A 1 833 ? 15.105 19.434 -0.389 1.00 88.69 833 PHE A CA 1
ATOM 6508 C C . PHE A 1 833 ? 14.887 19.629 -1.894 1.00 88.69 833 PHE A C 1
ATOM 6510 O O . PHE A 1 833 ? 14.667 18.639 -2.598 1.00 88.69 833 PHE A O 1
ATOM 6517 N N . GLU A 1 834 ? 15.014 20.857 -2.396 1.00 89.38 834 GLU A N 1
ATOM 6518 C CA . GLU A 1 834 ? 14.887 21.144 -3.827 1.00 89.38 834 GLU A CA 1
ATOM 6519 C C . GLU A 1 834 ? 16.165 20.837 -4.604 1.00 89.38 834 GLU A C 1
ATOM 6521 O O . GLU A 1 834 ? 16.094 20.340 -5.728 1.00 89.38 834 GLU A O 1
ATOM 6526 N N . TYR A 1 835 ? 17.344 21.005 -4.001 1.00 92.12 835 TYR A N 1
ATOM 6527 C CA . TYR A 1 835 ? 18.593 20.542 -4.606 1.00 92.12 835 TYR A CA 1
ATOM 6528 C C . TYR A 1 835 ? 18.523 19.049 -4.949 1.00 92.12 835 TYR A C 1
ATOM 6530 O O . TYR A 1 835 ? 18.791 18.641 -6.080 1.00 92.12 835 TYR A O 1
ATOM 6538 N N . ASN A 1 836 ? 18.113 18.227 -3.982 1.00 87.56 836 ASN A N 1
ATOM 6539 C CA . ASN A 1 836 ? 18.090 16.771 -4.096 1.00 87.56 836 ASN A CA 1
ATOM 6540 C C . ASN A 1 836 ? 17.136 16.254 -5.174 1.00 87.56 836 ASN A C 1
ATOM 6542 O O . ASN A 1 836 ? 17.369 15.177 -5.734 1.00 87.56 836 ASN A O 1
ATOM 6546 N N . VAL A 1 837 ? 16.055 16.988 -5.433 1.00 83.38 837 VAL A N 1
ATOM 6547 C CA . VAL A 1 837 ? 14.989 16.577 -6.350 1.00 83.38 837 VAL A CA 1
ATOM 6548 C C . VAL A 1 837 ? 15.156 17.241 -7.715 1.00 83.38 837 VAL A C 1
ATOM 6550 O O . VAL A 1 837 ? 14.987 16.566 -8.729 1.00 83.38 837 VAL A O 1
ATOM 6553 N N . TYR A 1 838 ? 15.492 18.532 -7.760 1.00 86.19 838 TYR A N 1
ATOM 6554 C CA . TYR A 1 838 ? 15.447 19.346 -8.979 1.00 86.19 838 TYR A CA 1
ATOM 6555 C C . TYR A 1 838 ? 16.822 19.598 -9.578 1.00 86.19 838 TYR A C 1
ATOM 6557 O O . TYR A 1 838 ? 16.973 19.500 -10.790 1.00 86.19 838 TYR A O 1
ATOM 6565 N N . VAL A 1 839 ? 17.832 19.874 -8.756 1.00 89.69 839 VAL A N 1
ATOM 6566 C CA . VAL A 1 839 ? 19.160 20.271 -9.250 1.00 89.69 839 VAL A CA 1
ATOM 6567 C C . VAL A 1 839 ? 20.031 19.049 -9.504 1.00 89.69 839 VAL A C 1
ATOM 6569 O O . VAL A 1 839 ? 20.588 18.884 -10.586 1.00 89.69 839 VAL A O 1
ATOM 6572 N N . HIS A 1 840 ? 20.102 18.138 -8.534 1.00 88.69 840 HIS A N 1
ATOM 6573 C CA . HIS A 1 840 ? 21.057 17.036 -8.544 1.00 88.69 840 HIS A CA 1
ATOM 6574 C C . HIS A 1 840 ? 20.931 16.133 -9.782 1.00 88.69 840 HIS A C 1
ATOM 6576 O O . HIS A 1 840 ? 21.937 15.644 -10.296 1.00 88.69 840 HIS A O 1
ATOM 6582 N N . CYS A 1 841 ? 19.715 15.954 -10.309 1.00 83.94 841 CYS A N 1
ATOM 6583 C CA . CYS A 1 841 ? 19.468 15.138 -11.498 1.00 83.94 841 CYS A CA 1
ATOM 6584 C C . CYS A 1 841 ? 20.102 15.680 -12.793 1.00 83.94 841 CYS A C 1
ATOM 6586 O O . CYS A 1 841 ? 20.341 14.898 -13.713 1.00 83.94 841 CYS A O 1
ATOM 6588 N N . PHE A 1 842 ? 20.435 16.974 -12.836 1.00 88.31 842 PHE A N 1
ATOM 6589 C CA . PHE A 1 842 ? 21.136 17.623 -13.948 1.00 88.31 842 PHE A CA 1
ATOM 6590 C C . PHE A 1 842 ? 22.637 17.821 -13.686 1.00 88.31 842 PHE A C 1
ATOM 6592 O O . PHE A 1 842 ? 23.354 18.351 -14.528 1.00 88.31 842 PHE A O 1
ATOM 6599 N N . THR A 1 843 ? 23.140 17.412 -12.518 1.00 88.31 843 THR A N 1
ATOM 6600 C CA . THR A 1 843 ? 24.561 17.570 -12.174 1.00 88.31 843 THR A CA 1
ATOM 6601 C C . THR A 1 843 ? 25.357 16.308 -12.530 1.00 88.31 843 THR A C 1
ATOM 6603 O O . THR A 1 843 ? 24.899 15.212 -12.191 1.00 88.31 843 THR A O 1
ATOM 6606 N N . PRO A 1 844 ? 26.538 16.410 -13.171 1.00 90.31 844 PRO A N 1
ATOM 6607 C CA . PRO A 1 844 ? 27.050 17.592 -13.862 1.00 90.31 844 PRO A CA 1
ATOM 6608 C C . PRO A 1 844 ? 26.409 17.778 -15.246 1.00 90.31 844 PRO A C 1
ATOM 6610 O O . PRO A 1 844 ? 25.917 16.825 -15.868 1.00 90.31 844 PRO A O 1
ATOM 6613 N N . ALA A 1 845 ? 26.493 19.006 -15.751 1.00 90.19 845 ALA A N 1
ATOM 6614 C CA . ALA A 1 845 ? 26.135 19.381 -17.113 1.00 90.19 845 ALA A CA 1
ATOM 6615 C C . ALA A 1 845 ? 27.120 20.446 -17.606 1.00 90.19 845 ALA A C 1
ATOM 6617 O O . ALA A 1 845 ? 27.495 21.334 -16.848 1.00 90.19 845 ALA A O 1
ATOM 6618 N N . ALA A 1 846 ? 27.524 20.359 -18.875 1.00 91.88 846 ALA A N 1
ATOM 6619 C CA . ALA A 1 846 ? 28.273 21.430 -19.524 1.00 91.88 846 ALA A CA 1
ATOM 6620 C C . ALA A 1 846 ? 27.331 22.604 -19.803 1.00 91.88 846 ALA A C 1
ATOM 6622 O O . ALA A 1 846 ? 26.279 22.396 -20.411 1.00 91.88 846 ALA A O 1
ATOM 6623 N N . LEU A 1 847 ? 27.705 23.802 -19.347 1.00 94.38 847 LEU A N 1
ATOM 6624 C CA . LEU A 1 847 ? 26.884 25.009 -19.433 1.00 94.38 847 LEU A CA 1
ATOM 6625 C C . LEU A 1 847 ? 27.716 26.207 -19.922 1.00 94.38 847 LEU A C 1
ATOM 6627 O O . LEU A 1 847 ? 28.910 26.328 -19.622 1.00 94.38 847 LEU A O 1
ATOM 6631 N N . SER A 1 848 ? 27.056 27.118 -20.631 1.00 94.75 848 SER A N 1
ATOM 6632 C CA . SER A 1 848 ? 27.525 28.482 -20.893 1.00 94.75 848 SER A CA 1
ATOM 6633 C C . SER A 1 848 ? 27.296 29.399 -19.688 1.00 94.75 848 SER A C 1
ATOM 6635 O O . SER A 1 848 ? 28.017 30.377 -19.536 1.00 94.75 848 SER A O 1
ATOM 6637 N N . GLY A 1 849 ? 26.327 29.087 -18.820 1.00 95.19 849 GLY A N 1
ATOM 6638 C CA . GLY A 1 849 ? 26.060 29.875 -17.619 1.00 95.19 849 GLY A CA 1
ATOM 6639 C C . GLY A 1 849 ? 24.900 29.354 -16.771 1.00 95.19 849 GLY A C 1
ATOM 6640 O O . GLY A 1 849 ? 24.143 28.458 -17.169 1.00 95.19 849 GLY A O 1
ATOM 6641 N N . ILE A 1 850 ? 24.769 29.931 -15.580 1.00 96.81 850 ILE A N 1
ATOM 6642 C CA . ILE A 1 850 ? 23.681 29.684 -14.632 1.00 96.81 850 ILE A CA 1
ATOM 6643 C C . ILE A 1 850 ? 22.990 31.016 -14.342 1.00 96.81 850 ILE A C 1
ATOM 6645 O O . ILE A 1 850 ? 23.657 32.010 -14.073 1.00 96.81 850 ILE A O 1
ATOM 6649 N N . LEU A 1 851 ? 21.659 31.025 -14.379 1.00 97.12 851 LEU A N 1
ATOM 6650 C CA . LEU A 1 851 ? 20.828 32.139 -13.940 1.00 97.12 851 LEU A CA 1
ATOM 6651 C C . LEU A 1 851 ? 20.011 31.711 -12.720 1.00 97.12 851 LEU A C 1
ATOM 6653 O O . LEU A 1 851 ? 19.194 30.796 -12.822 1.00 97.12 851 LEU A O 1
ATOM 6657 N N . PHE A 1 852 ? 20.185 32.392 -11.593 1.00 96.31 852 PHE A N 1
ATOM 6658 C CA . PHE A 1 852 ? 19.382 32.182 -10.392 1.00 96.31 852 PHE A CA 1
ATOM 6659 C C . PHE A 1 852 ? 18.526 33.414 -10.087 1.00 96.31 852 PHE A C 1
ATOM 6661 O O . PHE A 1 852 ? 19.037 34.485 -9.765 1.00 96.31 852 PHE A O 1
ATOM 6668 N N . LEU A 1 853 ? 17.208 33.269 -10.192 1.00 95.12 853 LEU A N 1
ATOM 6669 C CA . LEU A 1 853 ? 16.269 34.331 -9.852 1.00 95.12 853 LEU A CA 1
ATOM 6670 C C . LEU A 1 853 ? 15.891 34.240 -8.371 1.00 95.12 853 LEU A C 1
ATOM 6672 O O . LEU A 1 853 ? 15.349 33.233 -7.916 1.00 95.12 853 LEU A O 1
ATOM 6676 N N . THR A 1 854 ? 16.142 35.312 -7.632 1.00 93.38 854 THR A N 1
ATOM 6677 C CA . THR A 1 854 ? 15.685 35.491 -6.254 1.00 93.38 854 THR A CA 1
ATOM 6678 C C . THR A 1 854 ? 14.197 35.834 -6.237 1.00 93.38 854 THR A C 1
ATOM 6680 O O . THR A 1 854 ? 13.757 36.715 -6.974 1.00 93.38 854 THR A O 1
ATOM 6683 N N . GLY A 1 855 ? 13.426 35.140 -5.397 1.00 91.38 855 GLY A N 1
ATOM 6684 C CA . GLY A 1 855 ? 12.016 35.444 -5.126 1.00 91.38 855 GLY A CA 1
ATOM 6685 C C . GLY A 1 855 ? 11.794 35.957 -3.704 1.00 91.38 855 GLY A C 1
ATOM 6686 O O . GLY A 1 855 ? 12.666 35.824 -2.850 1.00 91.38 855 GLY A O 1
ATOM 6687 N N . GLU A 1 856 ? 10.601 36.484 -3.436 1.00 91.62 856 GLU A N 1
ATOM 6688 C CA . GLU A 1 856 ? 10.221 37.063 -2.137 1.00 91.62 856 GLU A CA 1
ATOM 6689 C C . GLU A 1 856 ? 10.501 36.122 -0.955 1.00 91.62 856 GLU A C 1
ATOM 6691 O O . GLU A 1 856 ? 11.146 36.505 0.022 1.00 91.62 856 GLU A O 1
ATOM 6696 N N . SER A 1 857 ? 10.123 34.848 -1.080 1.00 89.69 857 SER A N 1
ATOM 6697 C CA . SER A 1 857 ? 10.305 33.830 -0.038 1.00 89.69 857 SER A CA 1
ATOM 6698 C C . SER A 1 857 ? 11.757 33.571 0.371 1.00 89.69 857 SER A C 1
ATOM 6700 O O . SER A 1 857 ? 12.006 32.904 1.367 1.00 89.69 857 SER A O 1
ATOM 6702 N N . MET A 1 858 ? 12.726 34.019 -0.427 1.00 93.00 858 MET A N 1
ATOM 6703 C CA . MET A 1 858 ? 14.153 33.828 -0.167 1.00 93.00 858 MET A CA 1
ATOM 6704 C C . MET A 1 858 ? 14.740 34.879 0.775 1.00 93.00 858 MET A C 1
ATOM 6706 O O . MET A 1 858 ? 15.855 34.692 1.246 1.00 93.00 858 MET A O 1
ATOM 6710 N N . VAL A 1 859 ? 14.006 35.964 1.032 1.00 92.94 859 VAL A N 1
ATOM 6711 C CA . VAL A 1 859 ? 14.417 37.059 1.924 1.00 92.94 859 VAL A CA 1
ATOM 6712 C C . VAL A 1 859 ? 13.328 37.455 2.922 1.00 92.94 859 VAL A C 1
ATOM 6714 O O . VAL A 1 859 ? 13.579 38.279 3.792 1.00 92.94 859 VAL A O 1
ATOM 6717 N N . ALA A 1 860 ? 12.110 36.917 2.803 1.00 89.25 860 ALA A N 1
ATOM 6718 C CA . ALA A 1 860 ? 10.966 37.342 3.608 1.00 89.25 860 ALA A CA 1
ATOM 6719 C C . ALA A 1 860 ? 11.190 37.168 5.122 1.00 89.25 860 ALA A C 1
ATOM 6721 O O . ALA A 1 860 ? 10.866 38.074 5.893 1.00 89.25 860 ALA A O 1
ATOM 6722 N N . ASP A 1 861 ? 11.777 36.041 5.535 1.00 88.00 861 ASP A N 1
ATOM 6723 C CA . ASP A 1 861 ? 11.890 35.659 6.950 1.00 88.00 861 ASP A CA 1
ATOM 6724 C C . ASP A 1 861 ? 12.827 36.581 7.748 1.00 88.00 861 ASP A C 1
ATOM 6726 O O . ASP A 1 861 ? 12.552 36.910 8.902 1.00 88.00 861 ASP A O 1
ATOM 6730 N N . ASP A 1 862 ? 13.920 37.034 7.134 1.00 92.50 862 ASP A N 1
ATOM 6731 C CA . ASP A 1 862 ? 14.963 37.835 7.782 1.00 92.50 862 ASP A CA 1
ATOM 6732 C C . ASP A 1 862 ? 15.166 39.216 7.139 1.00 92.50 862 ASP A C 1
ATOM 6734 O O . ASP A 1 862 ? 16.054 39.971 7.536 1.00 92.50 862 ASP A O 1
ATOM 6738 N N . GLN A 1 863 ? 14.330 39.566 6.160 1.00 93.19 863 GLN A N 1
ATOM 6739 C CA . GLN A 1 863 ? 14.394 40.806 5.385 1.00 93.19 863 GLN A CA 1
ATOM 6740 C C . GLN A 1 863 ? 15.710 40.979 4.596 1.00 93.19 863 GLN A C 1
ATOM 6742 O O . GLN A 1 863 ? 16.101 42.109 4.284 1.00 93.19 863 GLN A O 1
ATOM 6747 N N . GLY A 1 864 ? 16.384 39.872 4.262 1.00 93.38 864 GLY A N 1
ATOM 6748 C CA . GLY A 1 864 ? 17.623 39.820 3.484 1.00 93.38 864 GLY A CA 1
ATOM 6749 C C . GLY A 1 864 ? 18.909 39.827 4.315 1.00 93.38 864 GLY A C 1
ATOM 6750 O O . GLY A 1 864 ? 19.989 39.955 3.739 1.00 93.38 864 GLY A O 1
ATOM 6751 N N . GLU A 1 865 ? 18.816 39.695 5.640 1.00 96.38 865 GLU A N 1
ATOM 6752 C CA . GLU A 1 865 ? 19.967 39.726 6.554 1.00 96.38 865 GLU A CA 1
ATOM 6753 C C . GLU A 1 865 ? 21.000 38.631 6.229 1.00 96.38 865 GLU A C 1
ATOM 6755 O O . GLU A 1 865 ? 22.199 38.907 6.193 1.00 96.38 865 GLU A O 1
ATOM 6760 N N . ASN A 1 866 ? 20.559 37.422 5.875 1.00 95.75 866 ASN A N 1
ATOM 6761 C CA . ASN A 1 866 ? 21.438 36.302 5.527 1.00 95.75 866 ASN A CA 1
ATOM 6762 C C . ASN A 1 866 ? 21.610 36.091 4.013 1.00 95.75 866 ASN A C 1
ATOM 6764 O O . ASN A 1 866 ? 22.314 35.168 3.599 1.00 95.75 866 ASN A O 1
ATOM 6768 N N . PHE A 1 867 ? 21.019 36.952 3.175 1.00 96.62 867 PHE A N 1
ATOM 6769 C CA . PHE A 1 867 ? 21.012 36.781 1.719 1.00 96.62 867 PHE A CA 1
ATOM 6770 C C . PHE A 1 867 ? 22.420 36.637 1.129 1.00 96.62 867 PHE A C 1
ATOM 6772 O O . PHE A 1 867 ? 22.662 35.728 0.337 1.00 96.62 867 PHE A O 1
ATOM 6779 N N . GLY A 1 868 ? 23.355 37.506 1.524 1.00 95.69 868 GLY A N 1
ATOM 6780 C CA . GLY A 1 868 ? 24.720 37.515 1.003 1.00 95.69 868 GLY A CA 1
ATOM 6781 C C . GLY A 1 868 ? 25.454 36.184 1.215 1.00 95.69 868 GLY A C 1
ATOM 6782 O O . GLY A 1 868 ? 25.794 35.519 0.232 1.00 95.69 868 GLY A O 1
ATOM 6783 N N . PRO A 1 869 ? 25.675 35.759 2.474 1.00 95.94 869 PRO A N 1
ATOM 6784 C CA . PRO A 1 869 ? 26.324 34.486 2.785 1.00 95.94 869 PRO A CA 1
ATOM 6785 C C . PRO A 1 869 ? 25.630 33.261 2.169 1.00 95.94 869 PRO A C 1
ATOM 6787 O O . PRO A 1 869 ? 26.306 32.381 1.630 1.00 95.94 869 PRO A O 1
ATOM 6790 N N . GLU A 1 870 ? 24.294 33.197 2.194 1.00 96.62 870 GLU A N 1
ATOM 6791 C CA . GLU A 1 870 ? 23.553 32.059 1.633 1.00 96.62 870 GLU A CA 1
ATOM 6792 C C . GLU A 1 870 ? 23.645 31.997 0.104 1.00 96.62 870 GLU A C 1
ATOM 6794 O O . GLU A 1 870 ? 23.838 30.918 -0.464 1.00 96.62 870 GLU A O 1
ATOM 6799 N N . MET A 1 871 ? 23.575 33.144 -0.577 1.00 97.00 871 MET A N 1
ATOM 6800 C CA . MET A 1 871 ? 23.756 33.225 -2.026 1.00 97.00 871 MET A CA 1
ATOM 6801 C C . MET A 1 871 ? 25.194 32.876 -2.435 1.00 97.00 871 MET A C 1
ATOM 6803 O O . MET A 1 871 ? 25.387 32.181 -3.433 1.00 97.00 871 MET A O 1
ATOM 6807 N N . THR A 1 872 ? 26.210 33.265 -1.651 1.00 96.44 872 THR A N 1
ATOM 6808 C CA . THR A 1 872 ? 27.598 32.813 -1.864 1.00 96.44 872 THR A CA 1
ATOM 6809 C C . THR A 1 872 ? 27.702 31.289 -1.773 1.00 96.44 872 THR A C 1
ATOM 6811 O O . THR A 1 872 ? 28.287 30.656 -2.660 1.00 96.44 872 THR A O 1
ATOM 6814 N N . ALA A 1 873 ? 27.128 30.681 -0.728 1.00 96.88 873 ALA A N 1
ATOM 6815 C CA . ALA A 1 873 ? 27.137 29.229 -0.545 1.00 96.88 873 ALA A CA 1
ATOM 6816 C C . ALA A 1 873 ? 26.429 28.508 -1.707 1.00 96.88 873 ALA A C 1
ATOM 6818 O O . ALA A 1 873 ? 26.943 27.521 -2.242 1.00 96.88 873 ALA A O 1
ATOM 6819 N N . LEU A 1 874 ? 25.289 29.037 -2.160 1.00 96.94 874 LEU A N 1
ATOM 6820 C CA . LEU A 1 874 ? 24.555 28.545 -3.324 1.00 96.94 874 LEU A CA 1
ATOM 6821 C C . LEU A 1 874 ? 25.374 28.654 -4.620 1.00 96.94 874 LEU A C 1
ATOM 6823 O O . LEU A 1 874 ? 25.512 27.657 -5.331 1.00 96.94 874 LEU A O 1
ATOM 6827 N N . ALA A 1 875 ? 25.941 29.821 -4.927 1.00 96.00 875 ALA A N 1
ATOM 6828 C CA . ALA A 1 875 ? 26.729 30.033 -6.141 1.00 96.00 875 ALA A CA 1
ATOM 6829 C C . ALA A 1 875 ? 27.918 29.060 -6.203 1.00 96.00 875 ALA A C 1
ATOM 6831 O O . ALA A 1 875 ? 28.108 28.357 -7.199 1.00 96.00 875 ALA A O 1
ATOM 6832 N N . ASN A 1 876 ? 28.663 28.935 -5.100 1.00 95.00 876 ASN A N 1
ATOM 6833 C CA . ASN A 1 876 ? 29.780 27.998 -4.982 1.00 95.00 876 ASN A CA 1
ATOM 6834 C C . ASN A 1 876 ? 29.324 26.535 -5.108 1.00 95.00 876 ASN A C 1
ATOM 6836 O O . ASN A 1 876 ? 29.990 25.740 -5.782 1.00 95.00 876 ASN A O 1
ATOM 6840 N N . CYS A 1 877 ? 28.180 26.182 -4.512 1.00 95.25 877 CYS A N 1
ATOM 6841 C CA . CYS A 1 877 ? 27.561 24.867 -4.652 1.00 95.25 877 CYS A CA 1
ATOM 6842 C C . CYS A 1 877 ? 27.267 24.544 -6.120 1.00 95.25 877 CYS A C 1
ATOM 6844 O O . CYS A 1 877 ? 27.674 23.495 -6.616 1.00 95.25 877 CYS A O 1
ATOM 6846 N N . PHE A 1 878 ? 26.585 25.436 -6.836 1.00 94.88 878 PHE A N 1
ATOM 6847 C CA . PHE A 1 878 ? 26.142 25.186 -8.206 1.00 94.88 878 PHE A CA 1
ATOM 6848 C C . PHE A 1 878 ? 27.324 25.087 -9.158 1.00 94.88 878 PHE A C 1
ATOM 6850 O O . PHE A 1 878 ? 27.418 24.099 -9.885 1.00 94.88 878 PHE A O 1
ATOM 6857 N N . LYS A 1 879 ? 28.262 26.039 -9.090 1.00 92.56 879 LYS A N 1
ATOM 6858 C CA . LYS A 1 879 ? 29.490 26.004 -9.889 1.00 92.56 879 LYS A CA 1
ATOM 6859 C C . LYS A 1 879 ? 30.216 24.676 -9.706 1.00 92.56 879 LYS A C 1
ATOM 6861 O O . LYS A 1 879 ? 30.398 23.953 -10.674 1.00 92.56 879 LYS A O 1
ATOM 6866 N N . THR A 1 880 ? 30.489 24.284 -8.460 1.00 92.25 880 THR A N 1
ATOM 6867 C CA . THR A 1 880 ? 31.201 23.029 -8.157 1.00 92.25 880 THR A CA 1
ATOM 6868 C C . THR A 1 880 ? 30.439 21.782 -8.622 1.00 92.25 880 THR A C 1
ATOM 6870 O O . THR A 1 880 ? 31.034 20.807 -9.078 1.00 92.25 880 THR A O 1
ATOM 6873 N N . ARG A 1 881 ? 29.109 21.754 -8.471 1.00 92.06 881 ARG A N 1
ATOM 6874 C CA . ARG A 1 881 ? 28.301 20.561 -8.778 1.00 92.06 881 ARG A CA 1
ATOM 6875 C C . ARG A 1 881 ? 28.043 20.391 -10.272 1.00 92.06 881 ARG A C 1
ATOM 6877 O O . ARG A 1 881 ? 28.022 19.254 -10.742 1.00 92.06 881 ARG A O 1
ATOM 6884 N N . PHE A 1 882 ? 27.873 21.476 -11.024 1.00 91.62 882 PHE A N 1
ATOM 6885 C CA . PHE A 1 882 ? 27.712 21.402 -12.476 1.00 91.62 882 PHE A CA 1
ATOM 6886 C C . PHE A 1 882 ? 29.024 21.074 -13.198 1.00 91.62 882 PHE A C 1
ATOM 6888 O O . PHE A 1 882 ? 28.976 20.377 -14.209 1.00 91.62 882 PHE A O 1
ATOM 6895 N N . THR A 1 883 ? 30.177 21.434 -12.626 1.00 89.50 883 THR A N 1
ATOM 6896 C CA . THR A 1 883 ? 31.510 21.203 -13.214 1.00 89.50 883 THR A CA 1
ATOM 6897 C C . THR A 1 883 ? 32.206 19.954 -12.677 1.00 89.50 883 THR A C 1
ATOM 6899 O O . THR A 1 883 ? 33.400 19.775 -12.903 1.00 89.50 883 THR A O 1
ATOM 6902 N N . LEU A 1 884 ? 31.475 19.052 -12.001 1.00 83.06 884 LEU A N 1
ATOM 6903 C CA . LEU A 1 884 ? 32.024 17.939 -11.206 1.00 83.06 884 LEU A CA 1
ATOM 6904 C C . LEU A 1 884 ? 33.033 17.024 -11.944 1.00 83.06 884 LEU A C 1
ATOM 6906 O O . LEU A 1 884 ? 33.742 16.278 -11.279 1.00 83.06 884 LEU A O 1
ATOM 6910 N N . TRP A 1 885 ? 33.161 17.093 -13.276 1.00 85.94 885 TRP A N 1
ATOM 6911 C CA . TRP A 1 885 ? 34.161 16.366 -14.082 1.00 85.94 885 TRP A CA 1
ATOM 6912 C C . TRP A 1 885 ? 34.845 17.228 -15.161 1.00 85.94 885 TRP A C 1
ATOM 6914 O O . TRP A 1 885 ? 35.271 16.702 -16.188 1.00 85.94 885 TRP A O 1
ATOM 6924 N N . GLN A 1 886 ? 34.904 18.545 -14.964 1.00 80.31 886 GLN A N 1
ATOM 6925 C CA . GLN A 1 886 ? 35.377 19.528 -15.950 1.00 80.31 886 GLN A CA 1
ATOM 6926 C C . GLN A 1 886 ? 36.632 20.289 -15.486 1.00 80.31 886 GLN A C 1
ATOM 6928 O O . GLN A 1 886 ? 36.865 21.404 -15.925 1.00 80.31 886 GLN A O 1
ATOM 6933 N N . ASN A 1 887 ? 37.467 19.685 -14.628 1.00 75.25 887 ASN A N 1
ATOM 6934 C CA . ASN A 1 887 ? 38.765 20.238 -14.195 1.00 75.25 887 ASN A CA 1
ATOM 6935 C C . ASN A 1 887 ? 38.701 21.704 -13.709 1.00 75.25 887 ASN A C 1
ATOM 6937 O O . ASN A 1 887 ? 39.476 22.536 -14.174 1.00 75.25 887 ASN A O 1
ATOM 6941 N N . ASP A 1 888 ? 37.778 22.012 -12.794 1.00 68.19 888 ASP A N 1
ATOM 6942 C CA . ASP A 1 888 ? 37.585 23.355 -12.219 1.00 68.19 888 ASP A CA 1
ATOM 6943 C C . ASP A 1 888 ? 37.285 24.467 -13.247 1.00 68.19 888 ASP A C 1
ATOM 6945 O O . ASP A 1 888 ? 37.550 25.642 -12.987 1.00 68.19 888 ASP A O 1
ATOM 6949 N N . GLU A 1 889 ? 36.700 24.118 -14.401 1.00 80.44 889 GLU A N 1
ATOM 6950 C CA . GLU A 1 889 ? 36.143 25.099 -15.334 1.00 80.44 889 GLU A CA 1
ATOM 6951 C C . GLU A 1 889 ? 35.173 26.034 -14.598 1.00 80.44 889 GLU A C 1
ATOM 6953 O O . GLU A 1 889 ? 34.287 25.583 -13.871 1.00 80.44 889 GLU A O 1
ATOM 6958 N N . ASP A 1 890 ? 35.344 27.342 -14.769 1.00 86.50 890 ASP A N 1
ATOM 6959 C CA . ASP A 1 890 ? 34.425 28.313 -14.195 1.00 86.50 890 ASP A CA 1
ATOM 6960 C C . ASP A 1 890 ? 33.176 28.450 -15.072 1.00 86.50 890 ASP A C 1
ATOM 6962 O O . ASP A 1 890 ? 33.242 28.448 -16.303 1.00 86.50 890 ASP A O 1
ATOM 6966 N N . ILE A 1 891 ? 32.022 28.572 -14.422 1.00 90.38 891 ILE A N 1
ATOM 6967 C CA . ILE A 1 891 ? 30.740 28.790 -15.087 1.00 90.38 891 ILE A CA 1
ATOM 6968 C C . ILE A 1 891 ? 30.210 30.146 -14.621 1.00 90.38 891 ILE A C 1
ATOM 6970 O O . ILE A 1 891 ? 30.008 30.316 -13.412 1.00 90.38 891 ILE A O 1
ATOM 6974 N N . PRO A 1 892 ? 29.920 31.082 -15.544 1.00 93.25 892 PRO A N 1
ATOM 6975 C CA . PRO A 1 892 ? 29.289 32.348 -15.204 1.00 93.25 892 PRO A CA 1
ATOM 6976 C C . PRO A 1 892 ? 28.007 32.136 -14.395 1.00 93.25 892 PRO A C 1
ATOM 6978 O O . PRO A 1 892 ? 27.115 31.385 -14.803 1.00 93.25 892 PRO A O 1
ATOM 6981 N N . PHE A 1 893 ? 27.910 32.799 -13.243 1.00 95.19 893 PHE A N 1
ATOM 6982 C CA . PHE A 1 893 ? 26.742 32.731 -12.364 1.00 95.19 893 PHE A CA 1
ATOM 6983 C C . PHE A 1 893 ? 26.066 34.100 -12.279 1.00 95.19 893 PHE A C 1
ATOM 6985 O O . PHE A 1 893 ? 26.540 35.013 -11.602 1.00 95.19 893 PHE A O 1
ATOM 6992 N N . VAL A 1 894 ? 24.956 34.254 -12.992 1.00 96.00 894 VAL A N 1
ATOM 6993 C CA . VAL A 1 894 ? 24.124 35.458 -12.970 1.00 96.00 894 VAL A CA 1
ATOM 6994 C C . VAL A 1 894 ? 23.021 35.261 -11.940 1.00 96.00 894 VAL A C 1
ATOM 6996 O O . VAL A 1 894 ? 22.354 34.228 -11.933 1.00 96.00 894 VAL A O 1
ATOM 6999 N N . TYR A 1 895 ? 22.795 36.241 -11.074 1.00 95.44 895 TYR A N 1
ATOM 7000 C CA . TYR A 1 895 ? 21.738 36.158 -10.072 1.00 95.44 895 TYR A CA 1
ATOM 7001 C C . TYR A 1 895 ? 21.080 37.506 -9.825 1.00 95.44 895 TYR A C 1
ATOM 7003 O O . TYR A 1 895 ? 21.704 38.556 -9.996 1.00 95.44 895 TYR A O 1
ATOM 7011 N N . THR A 1 896 ? 19.807 37.484 -9.435 1.00 94.81 896 THR A N 1
ATOM 7012 C CA . THR A 1 896 ? 19.100 38.716 -9.083 1.00 94.81 896 THR A CA 1
ATOM 7013 C C . THR A 1 896 ? 19.268 39.054 -7.611 1.00 94.81 896 THR A C 1
ATOM 7015 O O . THR A 1 896 ? 19.248 38.178 -6.746 1.00 94.81 896 THR A O 1
ATOM 7018 N N . VAL A 1 897 ? 19.423 40.342 -7.327 1.00 94.12 897 VAL A N 1
ATOM 7019 C CA . VAL A 1 897 ? 19.571 40.894 -5.981 1.00 94.12 897 VAL A CA 1
ATOM 7020 C C . VAL A 1 897 ? 18.404 41.851 -5.743 1.00 94.12 897 VAL A C 1
ATOM 7022 O O . VAL A 1 897 ? 18.253 42.797 -6.514 1.00 94.12 897 VAL A O 1
ATOM 7025 N N . PRO A 1 898 ? 17.543 41.628 -4.738 1.00 93.38 898 PRO A N 1
ATOM 7026 C CA . PRO A 1 898 ? 16.445 42.550 -4.476 1.00 93.38 898 PRO A CA 1
ATOM 7027 C C . PRO A 1 898 ? 16.976 43.916 -4.043 1.00 93.38 898 PRO A C 1
ATOM 7029 O O . PRO A 1 898 ? 18.003 44.005 -3.382 1.00 93.38 898 PRO A O 1
ATOM 7032 N N . SER A 1 899 ? 16.283 44.996 -4.394 1.00 93.88 899 SER A N 1
ATOM 7033 C CA . SER A 1 899 ? 16.617 46.328 -3.885 1.00 93.88 899 SER A CA 1
ATOM 7034 C C . SER A 1 899 ? 16.374 46.418 -2.372 1.00 93.88 899 SER A C 1
ATOM 7036 O O . SER A 1 899 ? 15.597 45.650 -1.800 1.00 93.88 899 SER A O 1
ATOM 7038 N N . LYS A 1 900 ? 16.952 47.426 -1.708 1.00 93.06 900 LYS A N 1
ATOM 7039 C CA . LYS A 1 900 ? 16.671 47.692 -0.282 1.00 93.06 900 LYS A CA 1
ATOM 7040 C C . LYS A 1 900 ? 15.200 48.009 0.015 1.00 93.06 900 LYS A C 1
ATOM 7042 O O . LYS A 1 900 ? 14.791 47.920 1.167 1.00 93.06 900 LYS A O 1
ATOM 7047 N N . ALA A 1 901 ? 14.412 48.384 -0.995 1.00 93.25 901 ALA A N 1
ATOM 7048 C CA . ALA A 1 901 ? 12.970 48.557 -0.838 1.00 93.25 901 ALA A CA 1
ATOM 7049 C C . ALA A 1 901 ? 12.242 47.208 -0.699 1.00 93.25 901 ALA A C 1
ATOM 7051 O O . ALA A 1 901 ? 11.255 47.127 0.025 1.00 93.25 901 ALA A O 1
ATOM 7052 N N . LEU A 1 902 ? 12.746 46.161 -1.359 1.00 92.19 902 LEU A N 1
ATOM 7053 C CA . LEU A 1 902 ? 12.212 44.799 -1.286 1.00 92.19 902 LEU A CA 1
ATOM 7054 C C . LEU A 1 902 ? 12.799 43.995 -0.113 1.00 92.19 902 LEU A C 1
ATOM 7056 O O . LEU A 1 902 ? 12.117 43.138 0.437 1.00 92.19 902 LEU A O 1
ATOM 7060 N N . ALA A 1 903 ? 14.050 44.267 0.270 1.00 94.44 903 ALA A N 1
ATOM 7061 C CA . ALA A 1 903 ? 14.755 43.605 1.370 1.00 94.44 903 ALA A CA 1
ATOM 7062 C C . ALA A 1 903 ? 15.536 44.636 2.217 1.00 94.44 903 ALA A C 1
ATOM 7064 O O . ALA A 1 903 ? 16.703 44.926 1.936 1.00 94.44 903 ALA A O 1
ATOM 7065 N N . PRO A 1 904 ? 14.919 45.233 3.254 1.00 94.50 904 PRO A N 1
ATOM 7066 C CA . PRO A 1 904 ? 15.522 46.327 4.023 1.00 94.50 904 PRO A CA 1
ATOM 7067 C C . PRO A 1 904 ? 16.862 46.012 4.702 1.00 94.50 904 PRO A C 1
ATOM 7069 O O . PRO A 1 904 ? 17.671 46.922 4.901 1.00 94.50 904 PRO A O 1
ATOM 7072 N N . LYS A 1 905 ? 17.114 44.745 5.056 1.00 96.25 905 LYS A N 1
ATOM 7073 C CA . LYS A 1 905 ? 18.340 44.291 5.733 1.00 96.25 905 LYS A CA 1
ATOM 7074 C C . LYS A 1 905 ? 19.330 43.589 4.802 1.00 96.25 905 LYS A C 1
ATOM 7076 O O . LYS A 1 905 ? 20.236 42.914 5.279 1.00 96.25 905 LYS A O 1
ATOM 7081 N N . LEU A 1 906 ? 19.161 43.750 3.493 1.00 95.50 906 LEU A N 1
ATOM 7082 C CA . LEU A 1 906 ? 19.948 43.057 2.483 1.00 95.50 906 LEU A CA 1
ATOM 7083 C C . LEU A 1 906 ? 21.462 43.128 2.730 1.00 95.50 906 LEU A C 1
ATOM 7085 O O . LEU A 1 906 ? 22.065 44.207 2.685 1.00 95.50 906 LEU A O 1
ATOM 7089 N N . THR A 1 907 ? 22.073 41.958 2.890 1.00 94.94 907 THR A N 1
ATOM 7090 C CA . THR A 1 907 ? 23.524 41.764 2.812 1.00 94.94 907 THR A CA 1
ATOM 7091 C C . THR A 1 907 ? 23.947 41.371 1.397 1.00 94.94 907 THR A C 1
ATOM 7093 O O . THR A 1 907 ? 23.166 40.805 0.636 1.00 94.94 907 THR A O 1
ATOM 7096 N N . GLN A 1 908 ? 25.180 41.707 1.011 1.00 90.25 908 GLN A N 1
ATOM 7097 C CA . GLN A 1 908 ? 25.707 41.414 -0.327 1.00 90.25 908 GLN A CA 1
ATOM 7098 C C . GLN A 1 908 ? 26.535 40.122 -0.318 1.00 90.25 908 GLN A C 1
ATOM 7100 O O . GLN A 1 908 ? 27.215 39.856 0.675 1.00 90.25 908 GLN A O 1
ATOM 7105 N N . PRO A 1 909 ? 26.508 39.312 -1.391 1.00 90.25 909 PRO A N 1
ATOM 7106 C CA . PRO A 1 909 ? 27.358 38.129 -1.482 1.00 90.25 909 PRO A CA 1
ATOM 7107 C C . PRO A 1 909 ? 28.839 38.507 -1.587 1.00 90.25 909 PRO A C 1
ATOM 7109 O O . PRO A 1 909 ? 29.232 39.294 -2.447 1.00 90.25 909 PRO A O 1
ATOM 7112 N N . GLU A 1 910 ? 29.673 37.903 -0.745 1.00 85.81 910 GLU A N 1
ATOM 7113 C CA . GLU A 1 910 ? 31.132 38.043 -0.776 1.00 85.81 910 GLU A CA 1
ATOM 7114 C C . GLU A 1 910 ? 31.784 36.668 -0.975 1.00 85.81 910 GLU A C 1
ATOM 7116 O O . GLU A 1 910 ? 31.293 35.666 -0.459 1.00 85.81 910 GLU A O 1
ATOM 7121 N N . GLY A 1 911 ? 32.889 36.592 -1.726 1.00 80.25 911 GLY A N 1
ATOM 7122 C CA . GLY A 1 911 ? 33.680 35.357 -1.841 1.00 80.25 911 GLY A CA 1
ATOM 7123 C C . GLY A 1 911 ? 33.113 34.260 -2.758 1.00 80.25 911 GLY A C 1
ATOM 7124 O O . GLY A 1 911 ? 33.475 33.090 -2.604 1.00 80.25 911 GLY A O 1
ATOM 7125 N N . SER A 1 912 ? 32.249 34.593 -3.726 1.00 80.06 912 SER A N 1
ATOM 7126 C CA . SER A 1 912 ? 31.877 33.637 -4.780 1.00 80.06 912 SER A CA 1
ATOM 7127 C C . SER A 1 912 ? 33.094 33.303 -5.647 1.00 80.06 912 SER A C 1
ATOM 7129 O O . SER A 1 912 ? 33.770 34.211 -6.131 1.00 80.06 912 SER A O 1
ATOM 7131 N N . LYS A 1 913 ? 33.371 32.018 -5.876 1.00 76.69 913 LYS A N 1
ATOM 7132 C CA . LYS A 1 913 ? 34.446 31.579 -6.776 1.00 76.69 913 LYS A CA 1
ATOM 7133 C C . LYS A 1 913 ? 34.117 31.969 -8.218 1.00 76.69 913 LYS A C 1
ATOM 7135 O O . LYS A 1 913 ? 32.984 31.765 -8.644 1.00 76.69 913 LYS A O 1
ATOM 7140 N N . GLY A 1 914 ? 35.107 32.452 -8.968 1.00 82.94 914 GLY A N 1
ATOM 7141 C CA . GLY A 1 914 ? 34.969 32.732 -10.402 1.00 82.94 914 GLY A CA 1
ATOM 7142 C C . GLY A 1 914 ? 34.013 33.884 -10.747 1.00 82.94 914 GLY A C 1
ATOM 7143 O O . GLY A 1 914 ? 33.671 34.703 -9.898 1.00 82.94 914 GLY A O 1
ATOM 7144 N N . GLU A 1 915 ? 33.559 33.938 -11.996 1.00 86.19 915 GLU A N 1
ATOM 7145 C CA . GLU A 1 915 ? 32.721 34.991 -12.567 1.00 86.19 915 GLU A CA 1
ATOM 7146 C C . GLU A 1 915 ? 31.276 34.914 -12.057 1.00 86.19 915 GLU A C 1
ATOM 7148 O O . GLU A 1 915 ? 30.539 33.962 -12.338 1.00 86.19 915 GLU A O 1
ATOM 7153 N N . SER A 1 916 ? 30.854 35.934 -11.312 1.00 92.19 916 SER A N 1
ATOM 7154 C CA . SER A 1 916 ? 29.479 36.083 -10.834 1.00 92.19 916 SER A CA 1
ATOM 7155 C C . SER A 1 916 ? 28.976 37.494 -11.128 1.00 92.19 916 SER A C 1
ATOM 7157 O O . SER A 1 916 ? 29.682 38.468 -10.877 1.00 92.19 916 SER A O 1
ATOM 7159 N N . THR A 1 917 ? 27.750 37.616 -11.639 1.00 93.62 917 THR A N 1
ATOM 7160 C CA . THR A 1 917 ? 27.130 38.905 -11.986 1.00 93.62 917 THR A CA 1
ATOM 7161 C C . THR A 1 917 ? 25.825 39.087 -11.219 1.00 93.62 917 THR A C 1
ATOM 7163 O O . THR A 1 917 ? 24.870 38.340 -11.427 1.00 93.62 917 THR A O 1
ATOM 7166 N N . ALA A 1 918 ? 25.778 40.102 -10.357 1.00 92.94 918 ALA A N 1
ATOM 7167 C CA . ALA A 1 918 ? 24.563 40.529 -9.672 1.00 92.94 918 ALA A CA 1
ATOM 7168 C C . ALA A 1 918 ? 23.736 41.470 -10.560 1.00 92.94 918 ALA A C 1
ATOM 7170 O O . ALA A 1 918 ? 24.278 42.400 -11.161 1.00 92.94 918 ALA A O 1
ATOM 7171 N N . VAL A 1 919 ? 22.421 41.263 -10.600 1.00 93.94 919 VAL A N 1
ATOM 7172 C CA . VAL A 1 919 ? 21.464 42.163 -11.256 1.00 93.94 919 VAL A CA 1
ATOM 7173 C C . VAL A 1 919 ? 20.460 42.650 -10.221 1.00 93.94 919 VAL A C 1
ATOM 7175 O O . VAL A 1 919 ? 19.670 41.859 -9.712 1.00 93.94 919 VAL A O 1
ATOM 7178 N N . GLU A 1 920 ? 20.486 43.942 -9.902 1.00 93.06 920 GLU A N 1
ATOM 7179 C CA . GLU A 1 920 ? 19.523 44.517 -8.960 1.00 93.06 920 GLU A CA 1
ATOM 7180 C C . GLU A 1 920 ? 18.104 44.519 -9.555 1.00 93.06 920 GLU A C 1
ATOM 7182 O O . GLU A 1 920 ? 17.923 44.870 -10.724 1.00 93.06 920 GLU A O 1
ATOM 7187 N N . ILE A 1 921 ? 17.104 44.135 -8.754 1.00 92.12 921 ILE A N 1
ATOM 7188 C CA . ILE A 1 921 ? 15.681 44.172 -9.116 1.00 92.12 921 ILE A CA 1
ATOM 7189 C C . ILE A 1 921 ? 14.884 45.044 -8.138 1.00 92.12 921 ILE A C 1
ATOM 7191 O O . ILE A 1 921 ? 15.016 44.934 -6.917 1.00 92.12 921 ILE A O 1
ATOM 7195 N N . GLY A 1 922 ? 14.048 45.928 -8.685 1.00 88.94 922 GLY A N 1
ATOM 7196 C CA . GLY A 1 922 ? 13.108 46.760 -7.922 1.00 88.94 922 GLY A CA 1
ATOM 7197 C C . GLY A 1 922 ? 11.723 46.126 -7.756 1.00 88.94 922 GLY A C 1
ATOM 7198 O O . GLY A 1 922 ? 10.998 46.495 -6.838 1.00 88.94 922 GLY A O 1
ATOM 7199 N N . ASP A 1 923 ? 11.398 45.151 -8.606 1.00 88.56 923 ASP A N 1
ATOM 7200 C CA . ASP A 1 923 ? 10.153 44.382 -8.629 1.00 88.56 923 ASP A CA 1
ATOM 7201 C C . ASP A 1 923 ? 10.490 42.899 -8.874 1.00 88.56 923 ASP A C 1
ATOM 7203 O O . ASP A 1 923 ? 11.376 42.583 -9.671 1.00 88.56 923 ASP A O 1
ATOM 7207 N N . TRP A 1 924 ? 9.809 41.980 -8.183 1.00 87.00 924 TRP A N 1
ATOM 7208 C CA . TRP A 1 924 ? 10.059 40.536 -8.279 1.00 87.00 924 TRP A CA 1
ATOM 7209 C C . TRP A 1 924 ? 9.764 39.940 -9.664 1.00 87.00 924 TRP A C 1
ATOM 7211 O O . TRP A 1 924 ? 10.295 38.879 -10.005 1.00 87.00 924 TRP A O 1
ATOM 7221 N N . LEU A 1 925 ? 8.900 40.583 -10.452 1.00 84.88 925 LEU A N 1
ATOM 7222 C CA . LEU A 1 925 ? 8.420 40.089 -11.740 1.00 84.88 925 LEU A CA 1
ATOM 7223 C C . LEU A 1 925 ? 9.128 40.737 -12.937 1.00 84.88 925 LEU A C 1
ATOM 7225 O O . LEU A 1 925 ? 9.081 40.159 -14.027 1.00 84.88 925 LEU A O 1
ATOM 7229 N N . GLU A 1 926 ? 9.792 41.884 -12.758 1.00 83.19 926 GLU A N 1
ATOM 7230 C CA . GLU A 1 926 ? 10.454 42.621 -13.839 1.00 83.19 926 GLU A CA 1
ATOM 7231 C C . GLU A 1 926 ? 11.852 42.054 -14.150 1.00 83.19 926 GLU A C 1
ATOM 7233 O O . GLU A 1 926 ? 12.808 42.222 -13.393 1.00 83.19 926 GLU A O 1
ATOM 7238 N N . LEU A 1 927 ? 12.009 41.412 -15.315 1.00 83.44 927 LEU A N 1
ATOM 7239 C CA . LEU A 1 927 ? 13.264 40.743 -15.703 1.00 83.44 927 LEU A CA 1
ATOM 7240 C C . LEU A 1 927 ? 14.010 41.407 -16.875 1.00 83.44 927 LEU A C 1
ATOM 7242 O O . LEU A 1 927 ? 14.955 40.832 -17.424 1.00 83.44 927 LEU A O 1
ATOM 7246 N N . GLY A 1 928 ? 13.631 42.625 -17.271 1.00 77.06 928 GLY A N 1
ATOM 7247 C CA . GLY A 1 928 ? 14.223 43.316 -18.425 1.00 77.06 928 GLY A CA 1
ATOM 7248 C C . GLY A 1 928 ? 15.735 43.560 -18.295 1.00 77.06 928 GLY A C 1
ATOM 7249 O O . GLY A 1 928 ? 16.484 43.366 -19.258 1.00 77.06 928 GLY A O 1
ATOM 7250 N N . GLY A 1 929 ? 16.203 43.941 -17.101 1.00 82.69 929 GLY A N 1
ATOM 7251 C CA . GLY A 1 929 ? 17.633 44.083 -16.794 1.00 82.69 929 GLY A CA 1
ATOM 7252 C C . GLY A 1 929 ? 18.381 42.746 -16.763 1.00 82.69 929 GLY A C 1
ATOM 7253 O O . GLY A 1 929 ? 19.533 42.668 -17.188 1.00 82.69 929 GLY A O 1
ATOM 7254 N N . VAL A 1 930 ? 17.697 41.678 -16.346 1.00 87.19 930 VAL A N 1
ATOM 7255 C CA . VAL A 1 930 ? 18.261 40.328 -16.210 1.00 87.19 930 VAL A CA 1
ATOM 7256 C C . VAL A 1 930 ? 18.583 39.722 -17.569 1.00 87.19 930 VAL A C 1
ATOM 7258 O O . VAL A 1 930 ? 19.687 39.222 -17.772 1.00 87.19 930 VAL A O 1
ATOM 7261 N N . ILE A 1 931 ? 17.662 39.826 -18.534 1.00 86.19 931 ILE A N 1
ATOM 7262 C CA . ILE A 1 931 ? 17.890 39.326 -19.899 1.00 86.19 931 ILE A CA 1
ATOM 7263 C C . ILE A 1 931 ? 19.110 40.019 -20.516 1.00 86.19 931 ILE A C 1
ATOM 7265 O O . ILE A 1 931 ? 19.972 39.350 -21.080 1.00 86.19 931 ILE A O 1
ATOM 7269 N N . LYS A 1 932 ? 19.230 41.344 -20.351 1.00 84.81 932 LYS A N 1
ATOM 7270 C CA . LYS A 1 932 ? 20.387 42.105 -20.848 1.00 84.81 932 LYS A CA 1
ATOM 7271 C C . LYS A 1 932 ? 21.698 41.631 -20.222 1.00 84.81 932 LYS A C 1
ATOM 7273 O O . LYS A 1 932 ? 22.679 41.493 -20.947 1.00 84.81 932 LYS A O 1
ATOM 7278 N N . ALA A 1 933 ? 21.708 41.374 -18.914 1.00 86.62 933 ALA A N 1
ATOM 7279 C CA . ALA A 1 933 ? 22.890 40.899 -18.201 1.00 86.62 933 ALA A CA 1
ATOM 7280 C C . ALA A 1 933 ? 23.335 39.503 -18.659 1.00 86.62 933 ALA A C 1
ATOM 7282 O O . ALA A 1 933 ? 24.524 39.285 -18.819 1.00 86.62 933 ALA A O 1
ATOM 7283 N N . VAL A 1 934 ? 22.396 38.592 -18.930 1.00 87.25 934 VAL A N 1
ATOM 7284 C CA . VAL A 1 934 ? 22.69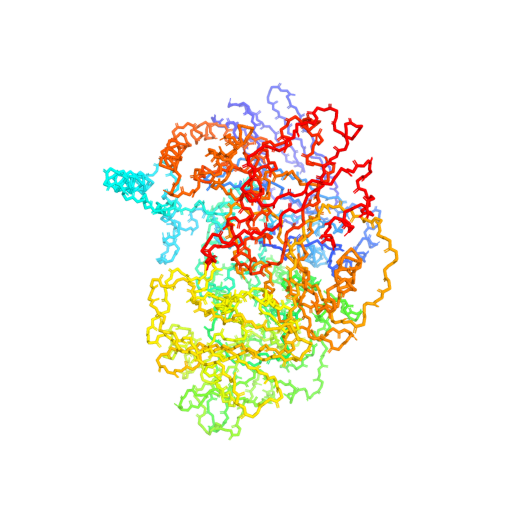9 37.247 -19.456 1.00 87.25 934 VAL A CA 1
ATOM 7285 C C . VAL A 1 934 ? 23.228 37.294 -20.895 1.00 87.25 934 VAL A C 1
ATOM 7287 O O . VAL A 1 934 ? 24.041 36.465 -21.284 1.00 87.25 934 VAL A O 1
ATOM 7290 N N . THR A 1 935 ? 22.763 38.247 -21.710 1.00 83.31 935 THR A N 1
ATOM 7291 C CA . THR A 1 935 ? 23.216 38.396 -23.108 1.00 83.31 935 THR A CA 1
ATOM 7292 C C . THR A 1 935 ? 24.532 39.151 -23.284 1.00 83.31 935 THR A C 1
ATOM 7294 O O . THR A 1 935 ? 25.061 39.184 -24.399 1.00 83.31 935 THR A O 1
ATOM 7297 N N . LYS A 1 936 ? 24.990 39.845 -22.242 1.00 79.69 936 LYS A N 1
ATOM 7298 C CA . LYS A 1 936 ? 26.235 40.611 -22.247 1.00 79.69 936 LYS A CA 1
ATOM 7299 C C . LYS A 1 936 ? 27.383 39.682 -21.898 1.00 79.69 936 LYS A C 1
ATOM 7301 O O . LYS A 1 936 ? 28.415 39.814 -22.592 1.00 79.69 936 LYS A O 1
#

pLDDT: mean 87.41, std 13.33, range [34.66, 98.81]

Radius of gyration: 33.61 Å; Cα contacts (8 Å, |Δi|>4): 2136; chains: 1; bounding box: 84×88×87 Å

Solvent-accessible surface area (backbone atoms only — not comparable to full-atom values): 49405 Å² total; per-residue (Å²): 106,71,38,57,47,70,54,74,49,62,60,67,40,44,36,36,43,36,44,94,91,43,77,48,68,30,55,15,36,91,86,11,45,28,64,34,75,38,71,72,77,73,65,34,86,61,67,40,60,37,40,40,38,37,79,88,70,54,73,49,75,48,68,76,39,68,36,50,53,27,34,36,32,33,37,11,45,68,30,46,34,31,10,63,78,31,40,24,34,59,61,47,52,56,51,48,64,78,42,61,99,52,76,58,46,57,32,42,33,45,46,67,40,62,54,19,74,86,58,62,36,66,71,62,42,66,54,75,48,79,52,73,53,49,77,34,31,17,22,55,48,29,19,42,50,50,46,27,74,76,68,73,45,25,26,40,35,43,34,45,34,43,60,85,32,29,73,47,4,57,17,38,65,63,12,24,66,73,42,88,51,69,70,43,37,53,52,33,51,24,51,37,28,57,35,82,90,35,70,53,11,56,52,45,50,51,52,47,52,49,52,52,52,54,48,47,52,53,20,52,56,28,43,76,71,75,42,69,38,60,83,80,83,79,79,78,60,42,50,80,83,53,77,40,24,59,22,12,38,16,14,22,35,49,46,27,52,56,66,57,61,56,72,29,34,40,41,37,64,51,80,68,45,35,78,63,7,54,62,52,26,61,47,52,53,22,30,56,50,13,54,18,60,72,60,70,30,92,73,54,31,42,33,33,46,31,53,50,20,42,34,65,95,83,57,102,61,80,44,65,46,76,45,54,48,32,42,22,28,27,28,47,13,42,62,60,50,55,75,46,78,60,45,44,61,23,75,36,48,50,42,33,18,47,97,74,46,38,51,26,22,34,61,12,36,42,45,30,35,46,47,37,33,74,78,64,70,42,96,62,85,56,60,26,25,32,85,68,53,73,48,74,58,70,45,35,36,43,36,41,50,44,56,59,46,79,43,66,40,36,28,47,38,71,36,40,32,49,80,85,46,84,76,39,68,16,51,81,66,63,44,76,38,85,89,32,44,90,71,51,66,45,34,30,36,16,28,89,86,56,38,33,31,73,24,49,51,41,80,55,67,68,30,39,43,34,37,31,98,89,31,67,53,55,40,24,46,33,34,62,28,24,57,45,40,44,78,62,38,47,22,17,71,83,67,29,55,47,55,61,45,45,33,44,79,91,37,74,61,36,68,85,69,38,92,54,100,61,81,45,49,62,92,58,79,76,46,82,75,44,76,74,37,90,78,44,86,61,58,44,42,60,50,36,65,75,71,40,47,48,22,53,40,38,31,72,37,63,38,69,46,47,18,32,63,40,35,74,69,104,78,50,94,66,60,80,81,69,58,31,33,41,38,39,38,38,31,57,65,88,50,98,60,74,84,48,50,72,49,77,42,81,54,52,75,84,47,60,60,52,78,48,73,42,70,58,40,72,62,35,84,64,41,22,32,42,37,41,37,33,26,44,71,83,43,82,76,45,77,46,80,30,42,54,29,25,22,11,50,15,34,40,38,37,37,48,56,83,80,70,54,65,71,93,62,72,81,53,84,57,60,40,30,26,31,47,77,32,47,90,75,76,68,33,98,58,75,35,51,65,56,44,43,48,40,96,61,75,72,42,78,40,99,84,76,46,78,38,42,95,25,38,42,55,45,42,76,37,56,73,65,54,29,38,44,29,24,52,40,17,59,72,70,74,32,26,20,21,32,43,37,47,66,41,91,50,85,60,41,64,57,20,59,24,49,66,91,35,29,67,65,16,84,93,30,40,63,44,24,50,52,60,28,24,69,36,45,86,30,90,43,16,69,56,37,53,49,49,33,53,51,45,46,52,43,41,64,71,48,51,46,56,57,39,68,73,61,54,54,71,69,90,90,49,64,78,59,83,76,74,55,69,55,75,56,96,78,73,57,64,55,18,10,45,16,16,52,66,48,42,31,53,48,54,47,62,55,68,28,36,38,42,49,60,40,69,56,47,28,62,92,62,28,13,53,61,39,5,46,48,49,21,26,36,52,43,40,49,42,53,45,31,31,66,88,49,86,79,54,77,46,41,37,36,34,48,38,71,30,60,90,78,16,77,47,58,41,72,65,63,89,51,74,69,57,68,46,81,38,80,29,90,47,89,38,63,40,71,70,50,50,52,60,75,59,103

Secondary structure (DSSP, 8-state):
--EEEEEE-STT-EEEEEETTEEEEEE--TTSEEEEEEP-PPPEEEEEEEEEEETTS-EEEEEEEEESEEEEEEESHHHH-BGGGSTTHHHHHHHHHHTTTS---EEEEEE-----SSS--S---EEE--S-GGGSBHHHHHHHHHHHHHH-S-EEEEE---TT--GGGGS-HHHHHT--SHHHHHHHHHHHHH-TTSHHHHHHHHHHHHHHHHHHHHHHHHHHTTPPPPPP--PPPSS-S-TTSTTHHIIIIIGGGTT---SEEEEE--GGGTTT-TTHHHHHHHHHHHHHHHTT-TT--EEEEPPP-PPPSS-SS---S---SHHHHHHHHHHHGGGSTTEEEE--TT--SSSS-S--HHHHHHHHHHHHHHTT---------EEEEEEEETTEEEEEEE---SS-EEEE-TTS-STT-TT--SS--PEE-TTGGGG---EEEE-TT-EEEE-EEEEETTEEEEE-TT-SS--EEEES--SSS----EE-TT-PBPPPEEEETTEEP-TTT-SSSS-EETT----TTTTTTTS-TTSS--S-TTS-TT-EEESSS-EEEEEESS--SSS--SPPPS-EEEEEEEEETTSSSTT-EEEEEE--TT-SEEEEEEPP---EEEEEEEEEEEEETTEEEEEEEEEEEEEEEEEEEEE-SS--B-------SS-EEEEE--------SS--TTTSSS-SSPPEE-TTSSEE-TT---EEE--HHHHHHHHHHHHHH-S-EEEEEEE-SS---GGGGS-GGGGGGSGGGHHHHHHHHTTSTTSTTHHHHHHHHHHHHHHIIIIIHHHHHHH-S--TT-SSSPPP-SS--TTT--TTHHIIIIIGGG-S---SEEEE---GGGTTTTTTTTHHHHHHHHHHHHHHHHTTTSTT----EEEEEE-TTT-TTPPPP---SS-EEEEEESSSSB-HHHHHHHH-

Sequence (936 aa):
MVVPVWGWSGPGTKVSVEFSGQKNTAVAGKDGKWVVELKDLKASFKPTELVVSEEGGKKETLIDILVGEVWMASGQSNMQWTVGKSKCAKLAQEFAAETEGKVASIREFQVTSVTSQLHPIKKATGSWKDGNYGDYSAIAFAFAHKLHKELNVPIGILNCSFSQTAIQAWVPREGFATAEDEYSKAIHKQCLQTDPTTPEHKEAWGAFYKSLEDQIAVSEAAIKKGEKAKEISAGIPGNLKSNRDASWLFNGRLSPVVPYAIRGAIWNQGYANKDEGLPYYNNLHSLVRGWRIDWNKPELPVYFHQFYSAGMRHVGKEVNKPSIGPTAEMRLATWLARDIPYTGMASQIDVSGGIHYRAKAVPGQRLALHALKNQYGKKVVIDGPMFKSYTVQGDKVIIEFDHVVGTLMVAGTAYNAVERHEESTGYADPKIIPNGDDQVKLFFLADEDRVWHPANMKIDGDRVVVTSPAVKKPRGVSYATGEIGFQPNLYNEALLPMTPFIYFDNEMVTSKTWPDEKLKVAGETIDPGSVGKIYEYRKMPLLSVQFRTDAVFQADKPVTIWGSTRNYGEWQSEPEKGDCKVHFEFGLQSSSGEGTIKKTIDVTPEMEEWRVTLPPIEPSPKPHTLKVKFTIDGEMVHERVITGIVFGDVWCVIAPVGKFEVPEVKPSGQIVRMIENQSNRDGRAAPSRFSVCVSRTPRVMEANGRWGNRLAAYWKDADGLAAALGNSISVKTGRPVGIIFLKAKKDIAIKNWIAPSFLKDAPSLMEDYNTVGSQYCDNPNYLANVRRYITEWKAYWGEHIPAMMEAEAVPDGSSWGQLPSPKPQVGDSTATFEYNVYVHCFTPAALSGILFLTGESMVADDQGENFGPEMTALANCFKTRFTLWQNDEDIPFVYTVPSKALAPKLTQPEGSKGESTAVEIGDWLELGGVIKAVTK

Mean predicted aligned error: 11.34 Å

Foldseek 3Di:
DKFKDKDFDAAQKKKWKDWPNDIFIWGQHNRRMTIDIDPDDDFDLDKIKMWMAIPVGDIDIDTRDTDFAEAEEEAADLQQPFCLNFLLVVVLVVVCVVQPPGWQLEKEWEFPWAWAQAAAFQATDTDIDGRPRRNHRSLQVLLQSLCCVVVVGRYYYYYLYYHLAALQQQFALVLLVVDPDPVSVVLNLLSQLVHLVHPSVVVVLVVQLVLLVVLLVVQVVQVVVVHFRDDRDDDDGGQPDDSHRGNTSNRGGVLNCPQGDHQAYEYEYDPSPLQVAQCLLSSLSSNLCRVCVRNVNVLHAYEYEQQEFEADPADPDQQLAAWQGRNLRNSVSLVVSVPRHNYYYQYPHQAYYHPRQRLSSANNNLSSQSCCCPVVVDPGQNAWWEWDFWDDDFQKIKTATPRADWFKFFFDSVLSYDDPDVSNNSHLDTHTDVVCQQVFFNKWFAAPVQETETWGWDTDGRMIMIGDPPHRTTFKMWGPSGNHNDHFGMTHPSSGTYRTAIDGNRHGDHCVPDPDNIGHYPPDPPPVCNPVHPQCPPQWQQWFQQQAAQHEAAAQAKWKTKTFQGRPDDPDPWGDDAFKKKWKWKDFPPDPCPPIDIDIDGDDRPGGMDIDIDHHHHFDQGKMKIKMFMDGNNHTNDIDIYIRYGYFFEEEEEEEDDAFDFDDFDALPAAQKEKEQQFPDFFDLAADQHDGQDASHAFDQDPVRDGDDNRHIDIDGDDHPSRRLQRLLCNLPVGYYYYHYYYHPHQDALQQQFDLVLLVQFPVSVQVNLQSLCNDSNRPNVSVLSVVLSVQQVCCSVPLVVVCVVVSDDPDPDRSDDRRDSHRDDPSDRGNGSNRNGVNNPWAGDHQAYEYEDDLSHQVVPLQQRVQSSVLSSLQRNQCRNCVPVVSDGHEYEYEDEDCVSRVNHDHHDDRPDHYHYDYDPDSRHCPSVSVVSND

Nearest PDB structures (foldseek):
  7kmm-assembly1_A  TM=9.035E-01  e=1.986E-40  Xanthomonas citri pv. citri str. 306
  7kmm-assembly2_B  TM=9.092E-01  e=6.404E-40  Xanthomonas citri pv. citri str. 306
  7ycx-assembly1_G  TM=5.280E-01  e=1.570E-02  Homo sapiens
  1ggu-assembly1_B  TM=2.622E-01  e=8.641E-04  Homo sapiens
  1ex0-assembly1_B  TM=2.829E-01  e=1.784E-03  Homo sapiens